Protein AF-0000000086030318 (afdb_homodimer)

Nearest PDB structures (foldseek):
  8sxg-assembly1_C  TM=4.110E-01  e=2.954E-05  Pseudomonas aeruginosa
  4zlh-assembly1_A  TM=4.974E-01  e=3.244E-04  Escherichia coli O157:H7
  8tau-assembly1_Y  TM=4.096E-01  e=3.108E-04  Homo sapiens
  7rqf-assembly1_A  TM=3.280E-01  e=6.114E-05  Pseudomonas aeruginosa PAO1
  2ho1-assembly1_A  TM=3.948E-01  e=5.234E-03  Pseudomonas aeruginosa PAO1

InterPro domains:
  IPR005254 Heme biosynthesis-associated TPR protein [TIGR00540] (4-389)
  IPR010817 HemY, N-terminal [PF07219] (26-135)
  IPR011990 Tetratricopeptide-like helical domain superfamily [G3DSA:1.25.40.10] (190-389)
  IPR011990 Tetratricopeptide-like helical domain superfamily [SSF48452] (277-371)

Organism: NCBI:txid211502

pLDDT: mean 84.25, std 11.75, range [37.5, 96.38]

Solvent-accessible surface area (backbone atoms only — not comparable to full-atom values): 40367 Å² total; per-residue (Å²): 108,70,62,56,52,51,51,47,52,52,46,48,53,50,46,54,51,48,51,53,41,66,72,48,66,29,42,31,33,43,32,47,80,89,45,76,47,79,39,48,37,50,56,47,51,53,48,49,52,50,49,47,52,52,50,51,51,49,50,48,51,53,46,53,63,61,58,43,56,65,52,52,56,48,48,51,49,48,50,49,28,49,49,23,52,51,28,39,50,50,13,50,42,26,43,63,54,42,37,29,67,57,9,30,53,27,12,49,54,20,62,72,38,86,58,28,67,78,52,36,57,45,25,43,51,48,26,24,52,21,24,50,64,55,63,35,59,68,60,19,50,51,36,42,53,49,44,66,73,71,43,56,79,86,66,40,40,38,50,24,51,50,49,17,52,52,23,52,78,70,66,36,58,67,60,17,49,53,23,47,52,56,28,38,74,75,50,72,84,35,54,57,57,42,52,50,51,30,50,51,22,58,72,71,63,38,32,69,54,32,44,51,34,43,53,52,32,41,75,69,44,55,46,53,69,68,56,43,48,52,53,41,50,52,25,49,51,47,42,42,67,65,34,80,31,65,67,48,34,52,55,42,53,69,72,49,56,67,71,48,41,62,50,84,39,40,41,60,51,36,48,40,25,46,75,65,65,36,30,69,58,23,46,53,51,43,64,70,41,37,86,79,57,63,52,71,71,43,48,64,51,42,49,62,26,43,73,75,46,55,71,70,56,32,52,50,51,52,51,52,54,52,54,53,35,72,81,42,73,84,38,33,66,59,28,34,45,50,12,50,48,25,46,76,68,64,35,56,69,59,15,47,54,27,21,51,53,11,37,71,72,50,74,41,64,67,38,36,50,52,42,18,51,50,26,49,74,71,69,35,54,68,62,16,50,50,33,48,45,50,46,51,44,57,46,64,74,95,110,69,63,56,53,51,51,46,52,52,48,49,54,50,45,54,51,49,52,53,39,66,73,48,68,29,42,33,34,41,33,48,78,90,46,75,46,77,39,48,36,50,56,47,51,52,49,50,51,51,47,46,53,52,50,52,51,50,49,48,51,54,45,51,64,62,57,43,57,64,50,52,57,48,48,52,49,49,51,50,27,51,50,23,52,50,29,40,50,50,13,51,42,27,43,63,54,42,37,29,68,58,10,29,53,26,13,49,53,20,63,71,38,87,59,29,66,77,52,37,59,45,25,44,52,49,25,25,52,21,23,51,64,56,63,36,60,68,59,18,48,52,36,42,52,49,44,66,74,70,43,56,78,86,68,40,40,37,49,24,49,50,50,18,52,52,22,51,76,69,67,36,58,67,60,16,48,52,23,47,52,56,30,38,72,75,51,72,85,35,54,57,56,39,52,51,51,29,50,51,22,59,75,70,62,37,33,70,54,30,45,52,34,43,51,53,32,42,76,70,45,53,45,54,69,69,58,42,50,53,53,43,51,54,24,51,52,48,42,41,66,65,34,82,33,66,67,48,35,51,54,43,54,68,72,49,56,67,72,47,42,60,50,84,38,40,41,61,49,38,48,41,26,46,75,65,64,35,28,69,58,22,45,52,51,43,65,72,39,36,85,79,57,63,51,71,69,44,47,63,52,41,48,61,27,43,72,73,46,54,71,70,56,34,51,49,52,50,53,52,54,51,54,52,36,72,80,43,74,84,38,34,67,60,28,34,44,50,11,50,49,26,46,76,68,64,35,57,70,60,14,48,52,25,20,52,51,12,36,71,71,50,73,40,63,66,38,35,51,52,40,19,51,51,26,49,75,71,70,35,55,69,62,15,49,50,33,48,46,49,46,50,43,58,44,63,75,96

Radius of gyration: 45.63 Å; Cα contacts (8 Å, |Δi|>4): 942; chains: 2; bounding box: 47×148×88 Å

Foldseek 3Di:
DVVVVVVVVVVVVVVVLVVVLVPDFDWDWDDDPPDTDIGTPNVVSVVVVVVVVVVVVVVCVVVCVVVPVVVVVVVVLVVLLVLLVVLLVQLVVCVVVVVLVSNLVSLVSNCVRPSPPPSVLSSLLSNLVSCVSVVNVVSNVVSLVVCVPPPDLLSNLSSLLSQLVSCVVVVNLVSNVVSLVSNCVNPVLDLSSLVSQLSSCVSVLPLVSNLVSLVSNVVSVNDDPVVSVVSNLVSLLSQCQPQQEDVSNVVSVVVDDPVSCLPPCLLSSLVSCVVNLVLVVSLVSCLVRCLPNVDLSSLVSNLSSLLPDDPVSLVVSLVSLVVSCVVPVLDLSSLQSSLSSCVSVVVLVSNLVSLVSSCVNPNDLSSLQSNLVSCVVVPNNVSSVVSVVVSVVVVVVD/DVVVVVVVVVVVVVVVLVVVLVPDFDWDWDDDPPDTDIGTPNVVSVVVVVVVVVVVVVVCVVVCVVVPVVVVVVVVLVVLLVLLVVLLVQLVVCVVVVVLVSNLVSLVSNCVRPSPPPSVLSSLLSNLVSCVSVVNVVSNVVSLVVCVPPPDLLSNLSSLLSQLVSCVVVVNLVSNVVSLVSNCVNPVLDLSSLVSQLSSCVSVLPLVSNLVSLVSNVVSVNDDPVVSVVSNLVSLLSQCQPQQEPVSNVVSVVVDDPVSCLPPCLLSSLVSCVVNLVLVVSLVSCLVRCLPNVDLSSLVSNLSSLLPDDPVSLVVSLVSLVVSCVVPVLDLSSLQSSLSSCVSVVVLVSNLVSLVSSCVNPNDLSSLQSNLVSCVVVPNNVSSVVSVVVSVVVVVVD

Structure (mmCIF, N/CA/C/O backbone):
data_AF-0000000086030318-model_v1
#
loop_
_entity.id
_entity.type
_entity.pdbx_description
1 polymer 'Heme biosynthesis HemY N-terminal domain-containing protein'
#
loop_
_atom_site.group_PDB
_atom_site.id
_atom_site.type_symbol
_atom_site.label_atom_id
_atom_site.label_alt_id
_atom_site.label_comp_id
_atom_site.label_asym_id
_atom_site.label_entity_id
_atom_site.label_seq_id
_atom_site.pdbx_PDB_ins_code
_atom_site.Cartn_x
_atom_site.Cartn_y
_atom_site.Cartn_z
_atom_site.occupancy
_atom_site.B_iso_or_equiv
_atom_site.auth_seq_id
_atom_site.auth_comp_id
_atom_site.auth_asym_id
_atom_site.auth_atom_id
_atom_site.pdbx_PDB_model_num
ATOM 1 N N . MET A 1 1 ? -18.047 58.781 22.828 1 51.28 1 MET A N 1
ATOM 2 C CA . MET A 1 1 ? -18.578 59.188 24.125 1 51.28 1 MET A CA 1
ATOM 3 C C . MET A 1 1 ? -17.469 59.75 25.016 1 51.28 1 MET A C 1
ATOM 5 O O . MET A 1 1 ? -17.719 60.594 25.875 1 51.28 1 MET A O 1
ATOM 9 N N . GLN A 1 2 ? -16.359 59.219 24.734 1 59.03 2 GLN A N 1
ATOM 10 C CA . GLN A 1 2 ? -15.219 59.656 25.531 1 59.03 2 GLN A CA 1
ATOM 11 C C . GLN A 1 2 ? -14.844 61.125 25.188 1 59.03 2 GLN A C 1
ATOM 13 O O . GLN A 1 2 ? -14.477 61.875 26.078 1 59.03 2 GLN A O 1
ATOM 18 N N . GLY A 1 3 ? -15.133 61.312 24 1 60.12 3 GLY A N 1
ATOM 19 C CA . GLY A 1 3 ? -14.859 62.688 23.547 1 60.12 3 GLY A CA 1
ATOM 20 C C . GLY A 1 3 ? -15.797 63.719 24.156 1 60.12 3 GLY A C 1
ATOM 21 O O . GLY A 1 3 ? -15.375 64.812 24.5 1 60.12 3 GLY A O 1
ATOM 22 N N . LEU A 1 4 ? -16.984 63.281 24.281 1 62.34 4 LEU A N 1
ATOM 23 C CA . LEU A 1 4 ? -18 64.188 24.797 1 62.34 4 LEU A CA 1
ATOM 24 C C . LEU A 1 4 ? -17.734 64.5 26.266 1 62.34 4 LEU A C 1
ATOM 26 O O . LEU A 1 4 ? -17.922 65.625 26.688 1 62.34 4 LEU A O 1
ATOM 30 N N . ILE A 1 5 ? -17.281 63.562 26.969 1 61.28 5 ILE A N 1
ATOM 31 C CA . ILE A 1 5 ? -17 63.781 28.375 1 61.28 5 ILE A CA 1
ATOM 32 C C . ILE A 1 5 ? -15.852 64.75 28.531 1 61.28 5 ILE A C 1
ATOM 34 O O . ILE A 1 5 ? -15.883 65.625 29.406 1 61.28 5 ILE A O 1
ATOM 38 N N . TRP A 1 6 ? -14.961 64.75 27.469 1 62.19 6 TRP A N 1
ATOM 39 C CA . TRP A 1 6 ? -13.859 65.688 27.438 1 62.19 6 TRP A CA 1
ATOM 40 C C . TRP A 1 6 ? -14.375 67.125 27.234 1 62.19 6 TRP A C 1
ATOM 42 O O . TRP A 1 6 ? -13.875 68.062 27.844 1 62.19 6 TRP A O 1
ATOM 52 N N . ILE A 1 7 ? -15.289 67.188 26.484 1 62.62 7 ILE A N 1
ATOM 53 C CA . ILE A 1 7 ? -15.867 68.438 26.156 1 62.62 7 ILE A CA 1
ATOM 54 C C . ILE A 1 7 ? -16.641 69 27.359 1 62.62 7 ILE A C 1
ATOM 56 O O . ILE A 1 7 ? -16.562 70.188 27.688 1 62.62 7 ILE A O 1
ATOM 60 N N . ILE A 1 8 ? -17.234 68.125 28.094 1 63.5 8 ILE A N 1
ATOM 61 C CA . ILE A 1 8 ? -18.047 68.562 29.234 1 63.5 8 ILE A CA 1
ATOM 62 C C . ILE A 1 8 ? -17.141 69 30.375 1 63.5 8 ILE A C 1
ATOM 64 O O . ILE A 1 8 ? -17.406 70 31.031 1 63.5 8 ILE A O 1
ATOM 68 N N . VAL A 1 9 ? -16.125 68.25 30.562 1 67.31 9 VAL A N 1
ATOM 69 C CA . VAL A 1 9 ? -15.211 68.625 31.641 1 67.31 9 VAL A CA 1
ATOM 70 C C . VAL A 1 9 ? -14.5 69.875 31.297 1 67.31 9 VAL A C 1
ATOM 72 O O . VAL A 1 9 ? -14.328 70.75 32.156 1 67.31 9 VAL A O 1
ATOM 75 N N . LEU A 1 10 ? -14.203 70 30 1 65.56 10 LEU A N 1
ATOM 76 C CA . LEU A 1 10 ? -13.594 71.25 29.547 1 65.56 10 LEU A CA 1
ATOM 77 C C . LEU A 1 10 ? -14.555 72.438 29.688 1 65.56 10 LEU A C 1
ATOM 79 O O . LEU A 1 10 ? -14.164 73.5 30.141 1 65.56 10 LEU A O 1
ATOM 83 N N . PHE A 1 11 ? -15.766 72.125 29.391 1 65.62 11 PHE A N 1
ATOM 84 C CA . PHE A 1 11 ? -16.766 73.188 29.5 1 65.62 11 PHE A CA 1
ATOM 85 C C . PHE A 1 11 ? -17.125 73.5 30.953 1 65.62 11 PHE A C 1
ATOM 87 O O . PHE A 1 11 ? -17.328 74.625 31.344 1 65.62 11 PHE A O 1
ATOM 94 N N . GLY A 1 12 ? -17.188 72.5 31.75 1 65.62 12 GLY A N 1
ATOM 95 C CA . GLY A 1 12 ? -17.469 72.688 33.156 1 65.62 12 GLY A CA 1
ATOM 96 C C . GLY A 1 12 ? -16.391 73.438 33.875 1 65.62 12 GLY A C 1
ATOM 97 O O . GLY A 1 12 ? -16.688 74.375 34.656 1 65.62 12 GLY A O 1
ATOM 98 N N . THR A 1 13 ? -15.227 73.125 33.562 1 66.12 13 THR A N 1
ATOM 99 C CA . THR A 1 13 ? -14.117 73.812 34.188 1 66.12 13 THR A CA 1
ATOM 100 C C . THR A 1 13 ? -14.07 75.25 33.688 1 66.12 13 THR A C 1
ATOM 102 O O . THR A 1 13 ? -13.805 76.188 34.438 1 66.12 13 THR A O 1
ATOM 105 N N . ALA A 1 14 ? -14.375 75.375 32.375 1 64.56 14 ALA A N 1
ATOM 106 C CA . ALA A 1 14 ? -14.445 76.75 31.812 1 64.56 14 ALA A CA 1
ATOM 107 C C . ALA A 1 14 ? -15.555 77.562 32.469 1 64.56 14 ALA A C 1
ATOM 109 O O . ALA A 1 14 ? -15.383 78.75 32.719 1 64.56 14 ALA A O 1
ATOM 110 N N . MET A 1 15 ? -16.625 76.875 32.75 1 65.62 15 MET A N 1
ATOM 111 C CA . MET A 1 15 ? -17.766 77.562 33.375 1 65.62 15 MET A CA 1
ATOM 112 C C . MET A 1 15 ? -17.438 77.938 34.844 1 65.62 15 MET A C 1
ATOM 114 O O . MET A 1 15 ? -17.781 79 35.281 1 65.62 15 MET A O 1
ATOM 118 N N . VAL A 1 16 ? -16.844 77.125 35.5 1 66.25 16 VAL A N 1
ATOM 119 C CA . VAL A 1 16 ? -16.516 77.438 36.906 1 66.25 16 VAL A CA 1
ATOM 120 C C . VAL A 1 16 ? -15.508 78.562 36.969 1 66.25 16 VAL A C 1
ATOM 122 O O . VAL A 1 16 ? -15.641 79.5 37.781 1 66.25 16 VAL A O 1
ATOM 125 N N . VAL A 1 17 ? -14.695 78.625 36 1 65.69 17 VAL A N 1
ATOM 126 C CA . VAL A 1 17 ? -13.703 79.688 35.938 1 65.69 17 VAL A CA 1
ATOM 127 C C . VAL A 1 17 ? -14.375 81 35.531 1 65.69 17 VAL A C 1
ATOM 129 O O . VAL A 1 17 ? -14.086 82.062 36.062 1 65.69 17 VAL A O 1
ATOM 132 N N . ALA A 1 18 ? -15.32 80.812 34.625 1 64.06 18 ALA A N 1
ATOM 133 C CA . ALA A 1 18 ? -16.047 82 34.156 1 64.06 18 ALA A CA 1
ATOM 134 C C . ALA A 1 18 ? -16.922 82.562 35.25 1 64.06 18 ALA A C 1
ATOM 136 O O . ALA A 1 18 ? -16.984 83.812 35.406 1 64.06 18 ALA A O 1
ATOM 137 N N . VAL A 1 19 ? -17.562 81.812 35.969 1 65.19 19 VAL A N 1
ATOM 138 C CA . VAL A 1 19 ? -18.453 82.25 37.031 1 65.19 19 VAL A CA 1
ATOM 139 C C . VAL A 1 19 ? -17.609 82.812 38.188 1 65.19 19 VAL A C 1
ATOM 141 O O . VAL A 1 19 ? -17.953 83.875 38.75 1 65.19 19 VAL A O 1
ATOM 144 N N . ALA A 1 20 ? -16.594 82.25 38.469 1 64.38 20 ALA A N 1
ATOM 145 C CA . ALA A 1 20 ? -15.719 82.75 39.531 1 64.38 20 ALA A CA 1
ATOM 146 C C . ALA A 1 20 ? -15.047 84.062 39.094 1 64.38 20 ALA A C 1
ATOM 148 O O . ALA A 1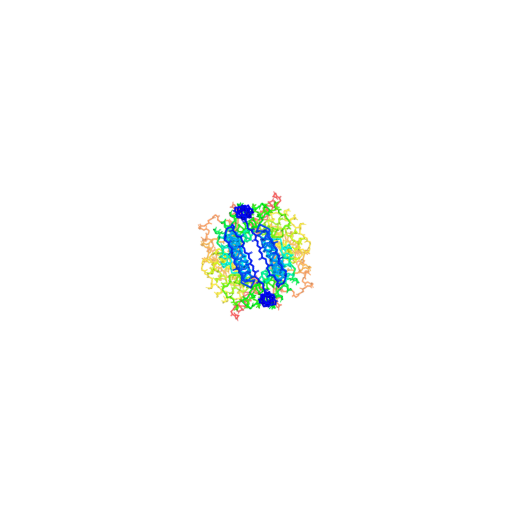 20 ? -14.859 84.938 39.938 1 64.38 20 ALA A O 1
ATOM 149 N N . ALA A 1 21 ? -14.875 84.188 37.812 1 63.41 21 ALA A N 1
ATOM 150 C CA . ALA A 1 21 ? -14.297 85.438 37.25 1 63.41 21 ALA A CA 1
ATOM 151 C C . ALA A 1 21 ? -15.305 86.562 37.25 1 63.41 21 ALA A C 1
ATOM 153 O O . ALA A 1 21 ? -14.945 87.75 37.406 1 63.41 21 ALA A O 1
ATOM 154 N N . HIS A 1 22 ? -16.547 86.188 37.031 1 63.72 22 HIS A N 1
ATOM 155 C CA . HIS A 1 22 ? -17.578 87.188 37 1 63.72 22 HIS A CA 1
ATOM 156 C C . HIS A 1 22 ? -18.016 87.562 38.406 1 63.72 22 HIS A C 1
ATOM 158 O O . HIS A 1 22 ? -18.375 8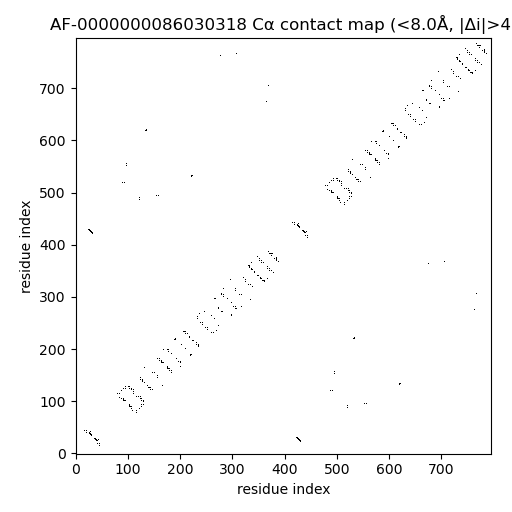8.75 38.625 1 63.72 22 HIS A O 1
ATOM 164 N N . SER A 1 23 ? -18.047 86.75 39.312 1 62.22 23 SER A N 1
ATOM 165 C CA . SER A 1 23 ? -18.609 87.062 40.625 1 62.22 23 SER A CA 1
ATOM 166 C C . SER A 1 23 ? -17.578 87.75 41.531 1 62.22 23 SER A C 1
ATOM 168 O O . SER A 1 23 ? -17.938 88.375 42.5 1 62.22 23 SER A O 1
ATOM 170 N N . TYR A 1 24 ? -16.422 87.562 41.312 1 63.38 24 TYR A N 1
ATOM 171 C CA . TYR A 1 24 ? -15.422 88.125 42.188 1 63.38 24 TYR A CA 1
ATOM 172 C C . TYR A 1 24 ? -14.523 89.125 41.438 1 63.38 24 TYR A C 1
ATOM 174 O O . TYR A 1 24 ? -13.828 88.688 40.5 1 63.38 24 TYR A O 1
ATOM 182 N N . SER A 1 25 ? -14.906 90.438 41.5 1 67.31 25 SER A N 1
ATOM 183 C CA . SER A 1 25 ? -14.102 91.5 40.906 1 67.31 25 SER A CA 1
ATOM 184 C C . SER A 1 25 ? -12.906 91.812 41.781 1 67.31 25 SER A C 1
ATOM 186 O O . SER A 1 25 ? -13.023 91.875 43 1 67.31 25 SER A O 1
ATOM 188 N N . GLY A 1 26 ? -11.719 91.438 41.625 1 73.12 26 GLY A N 1
ATOM 189 C CA . GLY A 1 26 ? -10.531 91.75 42.406 1 73.12 26 GLY A CA 1
ATOM 190 C C . GLY A 1 26 ? -9.289 91.875 41.562 1 73.12 26 GLY A C 1
ATOM 191 O O . GLY A 1 26 ? -9.336 91.75 40.344 1 73.12 26 GLY A O 1
ATOM 192 N N . ASN A 1 27 ? -8.367 92.625 42.062 1 76.88 27 ASN A N 1
ATOM 193 C CA . ASN A 1 27 ? -7.094 92.875 41.406 1 76.88 27 ASN A CA 1
ATOM 194 C C . ASN A 1 27 ? -5.961 92.125 42.062 1 76.88 27 ASN A C 1
ATOM 196 O O . ASN A 1 27 ? -6.004 91.875 43.281 1 76.88 27 ASN A O 1
ATOM 200 N N . VAL A 1 28 ? -5.066 91.5 41.281 1 77.88 28 VAL A N 1
ATOM 201 C CA . VAL A 1 28 ? -3.877 90.812 41.781 1 77.88 28 VAL A CA 1
ATOM 202 C C . VAL A 1 28 ? -2.652 91.75 41.594 1 77.88 28 VAL A C 1
ATOM 204 O O . VAL A 1 28 ? -2.436 92.312 40.5 1 77.88 28 VAL A O 1
ATOM 207 N N . TYR A 1 29 ? -2.053 92.062 42.781 1 79.38 29 TYR A N 1
ATOM 208 C CA . TYR A 1 29 ? -0.841 92.875 42.75 1 79.38 29 TYR A CA 1
ATOM 209 C C . TYR A 1 29 ? 0.395 92.062 43 1 79.38 29 TYR A C 1
ATOM 211 O O . TYR A 1 29 ? 0.447 91.25 43.969 1 79.38 29 TYR A O 1
ATOM 219 N N . ILE A 1 30 ? 1.386 92 41.969 1 77.12 30 ILE A N 1
ATOM 220 C CA . ILE A 1 30 ? 2.654 91.312 42.125 1 77.12 30 ILE A CA 1
ATOM 221 C C . ILE A 1 30 ? 3.785 92.312 42.281 1 77.12 30 ILE A C 1
ATOM 223 O O . ILE A 1 30 ? 4.055 93.125 41.375 1 77.12 30 ILE A O 1
ATOM 227 N N . GLN A 1 31 ? 4.184 92.438 43.469 1 77 31 GLN A N 1
ATOM 228 C CA . GLN A 1 31 ? 5.273 93.375 43.75 1 77 31 GLN A CA 1
ATOM 229 C C . GLN A 1 31 ? 6.625 92.688 43.688 1 77 31 GLN A C 1
ATOM 231 O O . GLN A 1 31 ? 6.895 91.75 44.469 1 77 31 GLN A O 1
ATOM 236 N N . VAL A 1 32 ? 7.43 92.875 42.562 1 73.5 32 VAL A N 1
ATOM 237 C CA . VAL A 1 32 ? 8.781 92.375 42.438 1 73.5 32 VAL A CA 1
ATOM 238 C C . VAL A 1 32 ? 9.797 93.5 42.594 1 73.5 32 VAL A C 1
ATOM 240 O O . VAL A 1 32 ? 9.906 94.375 41.719 1 73.5 32 VAL A O 1
ATOM 243 N N . GLU A 1 33 ? 10.484 93.5 43.625 1 74.81 33 GLU A N 1
ATOM 244 C CA . GLU A 1 33 ? 11.469 94.562 43.938 1 74.81 33 GLU A CA 1
ATOM 245 C C . GLU A 1 33 ? 10.867 95.938 43.844 1 74.81 33 GLU A C 1
ATOM 247 O O . GLU A 1 33 ? 9.938 96.312 44.562 1 74.81 33 GLU A O 1
ATOM 252 N N . GLN A 1 34 ? 11.07 96.688 42.844 1 75.19 34 GLN A N 1
ATOM 253 C CA . GLN A 1 34 ? 10.586 98.062 42.719 1 75.19 34 GLN A CA 1
ATOM 254 C C . GLN A 1 34 ? 9.484 98.125 41.656 1 75.19 34 GLN A C 1
ATOM 256 O O . GLN A 1 34 ? 8.906 99.25 41.469 1 75.19 34 GLN A O 1
ATOM 261 N N . MET A 1 35 ? 9.102 97.062 41.156 1 73.94 35 MET A N 1
ATOM 262 C CA . MET A 1 35 ? 8.094 97.125 40.094 1 73.94 35 MET A CA 1
ATOM 263 C C . MET A 1 35 ? 6.801 96.438 40.531 1 73.94 35 MET A C 1
ATOM 265 O O . MET A 1 35 ? 6.832 95.375 41.094 1 73.94 35 MET A O 1
ATOM 269 N N . LEU A 1 36 ? 5.68 97.25 40.656 1 76.88 36 LEU A N 1
ATOM 270 C CA . LEU A 1 36 ? 4.355 96.812 41 1 76.88 36 LEU A CA 1
ATOM 271 C C . LEU A 1 36 ? 3.537 96.5 39.75 1 76.88 36 LEU A C 1
ATOM 273 O O . LEU A 1 36 ? 3.316 97.375 38.906 1 76.88 36 LEU A O 1
ATOM 277 N N . ILE A 1 37 ? 3.307 95.188 39.469 1 76.5 37 ILE A N 1
ATOM 278 C CA . ILE A 1 37 ? 2.48 94.812 38.344 1 76.5 37 ILE A CA 1
ATOM 279 C C . ILE A 1 37 ? 1.05 94.562 38.812 1 76.5 37 ILE A C 1
ATOM 281 O O . ILE A 1 37 ? 0.815 93.688 39.688 1 76.5 37 ILE A O 1
ATOM 285 N N . ARG A 1 38 ? 0.129 95.438 38.375 1 77.31 38 ARG A N 1
ATOM 286 C CA . ARG A 1 38 ? -1.287 95.312 38.719 1 77.31 38 ARG A CA 1
ATOM 287 C C . ARG A 1 38 ? -2.047 94.562 37.625 1 77.31 38 ARG A C 1
ATOM 289 O O . ARG A 1 38 ? -1.903 94.875 36.438 1 77.31 38 ARG A O 1
ATOM 296 N N . MET A 1 39 ? -2.59 93.375 37.938 1 78.31 39 MET A N 1
ATOM 297 C CA . MET A 1 39 ? -3.393 92.688 36.938 1 78.31 39 MET A CA 1
ATOM 298 C C . MET A 1 39 ? -4.781 92.375 37.5 1 78.31 39 MET A C 1
ATOM 300 O O . MET A 1 39 ? -4.949 92.188 38.688 1 78.31 39 MET A O 1
ATOM 304 N N . ASN A 1 40 ? -5.832 92.5 36.594 1 77.88 40 ASN A N 1
ATOM 305 C CA . ASN A 1 40 ? -7.195 92.125 36.938 1 77.88 40 ASN A CA 1
ATOM 306 C C . ASN A 1 40 ? -7.297 90.625 37.281 1 77.88 40 ASN A C 1
ATOM 308 O O . ASN A 1 40 ? -6.574 89.812 36.688 1 77.88 40 ASN A O 1
ATOM 312 N N . LEU A 1 41 ? -7.957 90.375 38.375 1 75.12 41 LEU A N 1
ATOM 313 C CA . LEU A 1 41 ? -8.117 89 38.844 1 75.12 41 LEU A CA 1
ATOM 314 C C . LEU A 1 41 ? -8.57 88.062 37.719 1 75.12 41 LEU A C 1
ATOM 316 O O . LEU A 1 41 ? -8.117 86.938 37.594 1 75.12 41 LEU A O 1
ATOM 320 N N . HIS A 1 42 ? -9.336 88.625 36.812 1 74.19 42 HIS A N 1
ATOM 321 C CA . HIS A 1 42 ? -9.82 87.812 35.688 1 74.19 42 HIS A CA 1
ATOM 322 C C . HIS A 1 42 ? -8.688 87.5 34.719 1 74.19 42 HIS A C 1
ATOM 324 O O . HIS A 1 42 ? -8.586 86.375 34.25 1 74.19 42 HIS A O 1
ATOM 330 N N . LEU A 1 43 ? -7.875 88.5 34.531 1 73.75 43 LEU A N 1
ATOM 331 C CA . LEU A 1 43 ? -6.754 88.25 33.625 1 73.75 43 LEU A CA 1
ATOM 332 C C . LEU A 1 43 ? -5.727 87.312 34.219 1 73.75 43 LEU A C 1
ATOM 334 O O . LEU A 1 43 ? -5.164 86.5 33.531 1 73.75 43 LEU A O 1
ATOM 338 N N . PHE A 1 44 ? -5.562 87.375 35.438 1 74.5 44 PHE A N 1
ATOM 339 C CA . PHE A 1 44 ? -4.629 86.5 36.125 1 74.5 44 PHE A CA 1
ATOM 340 C C . PHE A 1 44 ? -5.129 85.062 36.125 1 74.5 44 PHE A C 1
ATOM 342 O O . PHE A 1 44 ? -4.363 84.125 35.875 1 74.5 44 PHE A O 1
ATOM 349 N N . ALA A 1 45 ? -6.371 85 36.406 1 72.69 45 ALA A N 1
ATOM 350 C CA . ALA A 1 45 ? -6.961 83.625 36.438 1 72.69 45 ALA A CA 1
ATOM 351 C C . ALA A 1 45 ? -6.883 83 35.062 1 72.69 45 ALA A C 1
ATOM 353 O O . ALA A 1 45 ? -6.535 81.812 34.938 1 72.69 45 ALA A O 1
ATOM 354 N N . VAL A 1 46 ? -7.195 83.688 34.031 1 73.19 46 VAL A N 1
ATOM 355 C CA . VAL A 1 46 ? -7.133 83.188 32.688 1 73.19 46 VAL A CA 1
ATOM 356 C C . VAL A 1 46 ? -5.688 82.875 32.312 1 73.19 46 VAL A C 1
ATOM 358 O O . VAL A 1 46 ? -5.402 81.812 31.703 1 73.19 46 VAL A O 1
ATOM 361 N N . GLY A 1 47 ? -4.84 83.812 32.719 1 72.19 47 GLY A N 1
ATOM 362 C CA . GLY A 1 47 ? -3.424 83.562 32.5 1 72.19 47 GLY A CA 1
ATOM 363 C C . GLY A 1 47 ? -2.898 82.312 33.219 1 72.19 47 GLY A C 1
ATOM 364 O O . GLY A 1 47 ? -2.115 81.562 32.656 1 72.19 47 GLY A O 1
ATOM 365 N N . LEU A 1 48 ? -3.375 82.125 34.375 1 71.5 48 LEU A N 1
ATOM 366 C CA . LEU A 1 48 ? -2.975 81 35.156 1 71.5 48 LEU A CA 1
ATOM 367 C C . LEU A 1 48 ? -3.467 79.688 34.531 1 71.5 48 LEU A C 1
ATOM 369 O O . LEU A 1 48 ? -2.717 78.688 34.406 1 71.5 48 LEU A O 1
ATOM 373 N N . VAL A 1 49 ? -4.656 79.688 34.094 1 71.56 49 VAL A N 1
ATOM 374 C CA . VAL A 1 49 ? -5.234 78.562 33.438 1 71.56 49 VAL A CA 1
ATOM 375 C C . VAL A 1 49 ? -4.488 78.25 32.156 1 71.56 49 VAL A C 1
ATOM 377 O O . VAL A 1 49 ? -4.133 77.125 31.875 1 71.56 49 VAL A O 1
ATOM 380 N N . LEU A 1 50 ? -4.199 79.312 31.359 1 73.06 50 LEU A N 1
ATOM 381 C CA . LEU A 1 50 ? -3.475 79.125 30.109 1 73.06 50 LEU A CA 1
ATOM 382 C C . LEU A 1 50 ? -2.053 78.625 30.359 1 73.06 50 LEU A C 1
ATOM 384 O O . LEU A 1 50 ? -1.534 77.812 29.609 1 73.06 50 LEU A O 1
ATOM 388 N N . GLY A 1 51 ? -1.525 79.188 31.391 1 71.81 51 GLY A N 1
ATOM 389 C CA . GLY A 1 51 ? -0.191 78.75 31.766 1 71.81 51 GLY A CA 1
ATOM 390 C C . GLY A 1 51 ? -0.139 77.25 32.188 1 71.81 51 GLY A C 1
ATOM 391 O O . GLY A 1 51 ? 0.764 76.5 31.781 1 71.81 51 GLY A O 1
ATOM 392 N N . VAL A 1 52 ? -1.104 76.812 32.844 1 70.31 52 VAL A N 1
ATOM 393 C CA . VAL A 1 52 ? -1.191 75.438 33.281 1 70.31 52 VAL A CA 1
ATOM 394 C C . VAL A 1 52 ? -1.432 74.5 32.094 1 70.31 52 VAL A C 1
ATOM 396 O O . VAL A 1 52 ? -0.82 73.438 31.984 1 70.31 52 VAL A O 1
ATOM 399 N N . CYS A 1 53 ? -2.289 74.938 31.266 1 72.31 53 CYS A N 1
ATOM 400 C CA . CYS A 1 53 ? -2.549 74.125 30.062 1 72.31 53 CYS A CA 1
ATOM 401 C C . CYS A 1 53 ? -1.293 74.062 29.203 1 72.31 53 CYS A C 1
ATOM 403 O O . CYS A 1 53 ? -0.966 72.938 28.703 1 72.31 53 CYS A O 1
ATOM 405 N N . ALA A 1 54 ? -0.604 75.188 29.094 1 73.81 54 ALA A N 1
ATOM 406 C CA . ALA A 1 54 ? 0.625 75.188 28.312 1 73.81 54 ALA A CA 1
ATOM 407 C C . ALA A 1 54 ? 1.684 74.312 28.922 1 73.81 54 ALA A C 1
ATOM 409 O O . ALA A 1 54 ? 2.373 73.562 28.203 1 73.81 54 ALA A O 1
ATOM 410 N N . LEU A 1 55 ? 1.779 74.25 30.156 1 70.81 55 LEU A N 1
ATOM 411 C CA . LEU A 1 55 ? 2.73 73.375 30.859 1 70.81 55 LEU A CA 1
ATOM 412 C C . LEU A 1 55 ? 2.354 71.938 30.688 1 70.81 55 LEU A C 1
ATOM 414 O O . LEU A 1 55 ? 3.225 71.062 30.5 1 70.81 55 LEU A O 1
ATOM 418 N N . TYR A 1 56 ? 1.163 71.625 30.812 1 69.5 56 TYR A N 1
ATOM 419 C CA . TYR A 1 56 ? 0.651 70.312 30.609 1 69.5 56 TYR A CA 1
ATOM 420 C C . TYR A 1 56 ? 1.027 69.75 29.234 1 69.5 56 TYR A C 1
ATOM 422 O O . TYR A 1 56 ? 1.54 68.625 29.109 1 69.5 56 TYR A O 1
ATOM 430 N N . PHE A 1 57 ? 0.789 70.562 28.219 1 72.81 57 PHE A N 1
ATOM 431 C CA . PHE A 1 57 ? 1.073 70.125 26.859 1 72.81 57 PHE A CA 1
ATOM 432 C C . PHE A 1 57 ? 2.576 70 26.625 1 72.81 57 PHE A C 1
ATOM 434 O O . PHE A 1 57 ? 3.033 69.125 25.906 1 72.81 57 PHE A O 1
ATOM 441 N N . LEU A 1 58 ? 3.23 70.812 27.266 1 71.44 58 LEU A N 1
ATOM 442 C CA . LEU A 1 58 ? 4.684 70.75 27.141 1 71.44 58 LEU A CA 1
ATOM 443 C C . LEU A 1 58 ? 5.238 69.5 27.766 1 71.44 58 LEU A C 1
ATOM 445 O O . LEU A 1 58 ? 6.105 68.812 27.172 1 71.44 58 LEU A O 1
ATOM 449 N N . VAL A 1 59 ? 4.719 69.062 28.812 1 66.75 59 VAL A N 1
ATOM 450 C CA . VAL A 1 59 ? 5.156 67.812 29.484 1 66.75 59 VAL A CA 1
ATOM 451 C C . VAL A 1 59 ? 4.734 66.625 28.688 1 66.75 59 VAL A C 1
ATOM 453 O O . VAL A 1 59 ? 5.512 65.688 28.516 1 66.75 59 VAL A O 1
ATOM 456 N N . LYS A 1 60 ? 3.594 66.625 28.203 1 68.81 60 LYS A N 1
ATOM 457 C CA . LYS A 1 60 ? 3.084 65.562 27.375 1 68.81 60 LYS A CA 1
ATOM 458 C C . LYS A 1 60 ? 3.924 65.375 26.109 1 68.81 60 LYS A C 1
ATOM 460 O O . LYS A 1 60 ? 4.223 64.25 25.719 1 68.81 60 LYS A O 1
ATOM 465 N N . LEU A 1 61 ? 4.191 66.5 25.562 1 67.94 61 LEU A N 1
ATOM 466 C CA . LEU A 1 61 ? 5.02 66.438 24.359 1 67.94 61 LEU A CA 1
ATOM 467 C C . LEU A 1 61 ? 6.418 65.938 24.656 1 67.94 61 LEU A C 1
ATOM 469 O O . LEU A 1 61 ? 6.977 65.125 23.891 1 67.94 61 LEU A O 1
ATOM 473 N N . LEU A 1 62 ? 6.855 66.312 25.719 1 63.25 62 LEU A N 1
ATOM 474 C CA . LEU A 1 62 ? 8.195 65.875 26.109 1 63.25 62 LEU A CA 1
ATOM 475 C C . LEU A 1 62 ? 8.203 64.375 26.469 1 63.25 62 LEU A C 1
ATOM 477 O O . LEU A 1 62 ? 9.117 63.656 26.062 1 63.25 62 LEU A O 1
ATOM 481 N N . PHE A 1 63 ? 7.168 63.938 27.094 1 62.09 63 PHE A N 1
ATOM 482 C CA . PHE A 1 63 ? 7.09 62.531 27.484 1 62.09 63 PHE A CA 1
ATOM 483 C C . PHE A 1 63 ? 6.68 61.688 26.297 1 62.09 63 PHE A C 1
ATOM 485 O O . PHE A 1 63 ? 7.094 60.531 26.188 1 62.09 63 PHE A O 1
ATOM 492 N N . GLY A 1 64 ? 5.773 62.188 25.594 1 59.41 64 GLY A N 1
ATOM 493 C CA . GLY A 1 64 ? 5.43 61.5 24.375 1 59.41 64 GLY A CA 1
ATOM 494 C C . GLY A 1 64 ? 6.617 61.25 23.469 1 59.41 64 GLY A C 1
ATOM 495 O O . GLY A 1 64 ? 6.742 60.188 22.844 1 59.41 64 GLY A O 1
ATOM 496 N N . MET A 1 65 ? 7.453 62.219 23.469 1 58.62 65 MET A N 1
ATOM 497 C CA . MET A 1 65 ? 8.648 62.125 22.625 1 58.62 65 MET A CA 1
ATOM 498 C C . MET A 1 65 ? 9.656 61.156 23.219 1 58.62 65 MET A C 1
ATOM 500 O O . MET A 1 65 ? 10.391 60.5 22.484 1 58.62 65 MET A O 1
ATOM 504 N N . LEU A 1 66 ? 9.688 60.969 24.344 1 54.47 66 LEU A N 1
ATOM 505 C CA . LEU A 1 66 ? 10.648 60.094 24.969 1 54.47 66 LEU A CA 1
ATOM 506 C C . LEU A 1 66 ? 10.07 58.688 25.109 1 54.47 66 LEU A C 1
ATOM 508 O O . LEU A 1 66 ? 10.812 57.688 25.062 1 54.47 66 LEU A O 1
ATOM 512 N N . ALA A 1 67 ? 8.938 58.469 25.422 1 52.25 67 ALA A N 1
ATOM 513 C CA . ALA A 1 67 ? 8.32 57.156 25.656 1 52.25 67 ALA A CA 1
ATOM 514 C C . ALA A 1 67 ? 8.008 56.438 24.344 1 52.25 67 ALA A C 1
ATOM 516 O O . ALA A 1 67 ? 7.805 55.25 24.328 1 52.25 67 ALA A O 1
ATOM 517 N N . THR A 1 68 ? 7.93 57.125 23.266 1 50.12 68 THR A N 1
ATOM 518 C CA . THR A 1 68 ? 7.477 56.531 22.016 1 50.12 68 THR A CA 1
ATOM 519 C C . THR A 1 68 ? 8.539 55.594 21.438 1 50.12 68 THR A C 1
ATOM 521 O O . THR A 1 68 ? 8.258 54.812 20.547 1 50.12 68 THR A O 1
ATOM 524 N N . PRO A 1 69 ? 9.773 55.844 21.797 1 51.19 69 PRO A N 1
ATOM 525 C CA . PRO A 1 69 ? 10.594 54.906 21.031 1 51.19 69 PRO A CA 1
ATOM 526 C C . PRO A 1 69 ? 10.328 53.438 21.375 1 51.19 69 PRO A C 1
ATOM 528 O O . PRO A 1 69 ? 10.492 52.562 20.547 1 51.19 69 PRO A O 1
ATOM 531 N N . GLY A 1 70 ? 10.234 53.188 22.562 1 51.62 70 GLY A N 1
ATOM 532 C CA . GLY A 1 70 ? 10.07 51.781 22.938 1 51.62 70 GLY A CA 1
ATOM 533 C C . GLY A 1 70 ? 8.844 51.125 22.328 1 51.62 70 GLY A C 1
ATOM 534 O O . GLY A 1 70 ? 8.828 49.938 22.062 1 51.62 70 GLY A O 1
ATOM 535 N N . LYS A 1 71 ? 7.824 51.875 22.172 1 54.06 71 LYS A N 1
ATOM 536 C CA . LYS A 1 71 ? 6.547 51.375 21.656 1 54.06 71 LYS A CA 1
ATOM 537 C C . LYS A 1 71 ? 6.625 51.094 20.156 1 54.06 71 LYS A C 1
ATOM 539 O O . LYS A 1 71 ? 6.008 50.156 19.672 1 54.06 71 LYS A O 1
ATOM 544 N N . ILE A 1 72 ? 7.438 51.906 19.469 1 51.69 72 ILE A N 1
ATOM 545 C CA . ILE A 1 72 ? 7.527 51.688 18.031 1 51.69 72 ILE A CA 1
ATOM 546 C C . ILE A 1 72 ? 8.266 50.375 17.766 1 51.69 72 ILE A C 1
ATOM 548 O O . ILE A 1 72 ? 7.891 49.625 16.859 1 51.69 72 ILE A O 1
ATOM 552 N N . GLY A 1 73 ? 9.336 50.188 18.516 1 54.72 73 GLY A N 1
ATOM 553 C CA . GLY A 1 73 ? 10.031 48.906 18.312 1 54.72 73 GLY A CA 1
ATOM 554 C C . GLY A 1 73 ? 9.172 47.688 18.625 1 54.72 73 GLY A C 1
ATOM 555 O O . GLY A 1 73 ? 9.242 46.688 17.922 1 54.72 73 GLY A O 1
ATOM 556 N N . ARG A 1 74 ? 8.484 47.906 19.625 1 61.19 74 ARG A N 1
ATOM 557 C CA . ARG A 1 74 ? 7.605 46.812 20.016 1 61.19 74 ARG A CA 1
ATOM 558 C C . ARG A 1 74 ? 6.441 46.656 19.047 1 61.19 74 ARG A C 1
ATOM 560 O O . ARG A 1 74 ? 5.988 45.531 18.781 1 61.19 74 ARG A O 1
ATOM 567 N N . PHE A 1 75 ? 6.039 47.812 18.422 1 62.03 75 PHE A N 1
ATOM 568 C CA . PHE A 1 75 ? 4.961 47.75 17.438 1 62.03 75 PHE A CA 1
ATOM 569 C C . PHE A 1 75 ? 5.402 46.969 16.188 1 62.03 75 PHE A C 1
ATOM 571 O O . PHE A 1 75 ? 4.645 46.156 15.656 1 62.03 75 PHE A O 1
ATOM 578 N N . GLY A 1 76 ? 6.684 47.188 15.828 1 68.44 76 GLY A N 1
ATOM 579 C CA . GLY A 1 76 ? 7.195 46.469 14.68 1 68.44 76 GLY A CA 1
ATOM 580 C C . GLY A 1 76 ? 7.336 44.969 14.945 1 68.44 76 GLY A C 1
ATOM 581 O O . GLY A 1 76 ? 6.98 44.156 14.102 1 68.44 76 GLY A O 1
ATOM 582 N N . SER A 1 77 ? 7.793 44.781 16.141 1 76.88 77 SER A N 1
ATOM 583 C CA . SER A 1 77 ? 8 43.375 16.484 1 76.88 77 SER A CA 1
ATOM 584 C C . SER A 1 77 ? 6.676 42.625 16.609 1 76.88 77 SER A C 1
ATOM 586 O O . SER A 1 77 ? 6.551 41.5 16.156 1 76.88 77 SER A O 1
ATOM 588 N N . THR A 1 78 ? 5.699 43.312 17.094 1 77.81 78 THR A N 1
ATOM 589 C CA . THR A 1 78 ? 4.395 42.688 17.266 1 77.81 78 THR A CA 1
ATOM 590 C C . THR A 1 78 ? 3.699 42.5 15.922 1 77.81 78 THR A C 1
ATOM 592 O O . THR A 1 78 ? 3.051 41.469 15.688 1 77.81 78 THR A O 1
ATOM 595 N N . ARG A 1 79 ? 3.871 43.5 15.086 1 81.5 79 ARG A N 1
ATOM 596 C CA . ARG A 1 79 ? 3.293 43.344 13.75 1 81.5 79 ARG A CA 1
ATOM 597 C C . ARG A 1 79 ? 3.959 42.219 12.969 1 81.5 79 ARG A C 1
ATOM 599 O O . ARG A 1 79 ? 3.283 41.469 12.289 1 81.5 79 ARG A O 1
ATOM 606 N N . LYS A 1 80 ? 5.211 42.219 13.125 1 84.75 80 LYS A N 1
ATOM 607 C CA . LYS A 1 80 ? 5.941 41.156 12.43 1 84.75 80 LYS A CA 1
ATOM 608 C C . LYS A 1 80 ? 5.586 39.781 12.984 1 84.75 80 LYS A C 1
ATOM 610 O O . LYS A 1 80 ? 5.473 38.812 12.234 1 84.75 80 LYS A O 1
ATOM 615 N N . TYR A 1 81 ? 5.406 39.719 14.227 1 83.94 81 TYR A N 1
ATOM 616 C CA . TYR A 1 81 ? 4.996 38.469 14.859 1 83.94 81 TYR A CA 1
ATOM 617 C C . TYR A 1 81 ? 3.613 38.062 14.375 1 83.94 81 TYR A C 1
ATOM 619 O O . TYR A 1 81 ? 3.396 36.875 14.047 1 83.94 81 TYR A O 1
ATOM 627 N N . ARG A 1 82 ? 2.76 39.031 14.266 1 84.12 82 ARG A N 1
ATOM 628 C CA . ARG A 1 82 ? 1.411 38.719 13.797 1 84.12 82 ARG A CA 1
ATOM 629 C C . ARG A 1 82 ? 1.427 38.25 12.352 1 84.12 82 ARG A C 1
ATOM 631 O O . ARG A 1 82 ? 0.671 37.344 11.977 1 84.12 82 ARG A O 1
ATOM 638 N N . LYS A 1 83 ? 2.236 38.844 11.656 1 87.69 83 LYS A N 1
ATOM 639 C CA . LYS A 1 83 ? 2.357 38.406 10.266 1 87.69 83 LYS A CA 1
ATOM 640 C C . LYS A 1 83 ? 2.9 37 10.156 1 87.69 83 LYS A C 1
ATOM 642 O O . LYS A 1 83 ? 2.469 36.219 9.305 1 87.69 83 LYS A O 1
ATOM 647 N N . ALA A 1 84 ? 3.783 36.719 11.031 1 88.25 84 ALA A N 1
ATOM 648 C CA . ALA A 1 84 ? 4.348 35.375 11.047 1 88.25 84 ALA A CA 1
ATOM 649 C C . ALA A 1 84 ? 3.293 34.344 11.445 1 88.25 84 ALA A C 1
ATOM 651 O O . ALA A 1 84 ? 3.24 33.25 10.875 1 88.25 84 ALA A O 1
ATOM 652 N N . VAL A 1 85 ? 2.512 34.719 12.359 1 86.88 85 VAL A N 1
ATOM 653 C CA . VAL A 1 85 ? 1.455 33.812 12.828 1 86.88 85 VAL A CA 1
ATOM 654 C C . VAL A 1 85 ? 0.429 33.594 11.719 1 86.88 85 VAL A C 1
ATOM 656 O O . VAL A 1 85 ? -0.031 32.469 11.492 1 86.88 85 VAL A O 1
ATOM 659 N N . GLU A 1 86 ? 0.115 34.625 11.055 1 89.62 86 GLU A N 1
ATOM 660 C CA . GLU A 1 86 ? -0.829 34.531 9.945 1 89.62 86 GLU A CA 1
ATOM 661 C C . GLU A 1 86 ? -0.272 33.688 8.812 1 89.62 86 GLU A C 1
ATOM 663 O O . GLU A 1 86 ? -0.986 32.844 8.258 1 89.62 86 GLU A O 1
ATOM 668 N N . ALA A 1 87 ? 0.941 33.938 8.531 1 92 87 ALA A N 1
ATOM 669 C CA . ALA A 1 87 ? 1.582 33.125 7.492 1 92 87 ALA A CA 1
ATOM 670 C C . ALA A 1 87 ? 1.618 31.656 7.887 1 92 87 ALA A C 1
ATOM 672 O O . ALA A 1 87 ? 1.442 30.766 7.039 1 92 87 ALA A O 1
ATOM 673 N N . LEU A 1 88 ? 1.898 31.391 9.094 1 92.31 88 LEU A N 1
ATOM 674 C CA . LEU A 1 88 ? 1.919 30.031 9.586 1 92.31 88 LEU A CA 1
ATOM 675 C C . LEU A 1 88 ? 0.542 29.375 9.461 1 92.31 88 LEU A C 1
ATOM 677 O O . LEU A 1 88 ? 0.427 28.219 9.07 1 92.31 88 LEU A O 1
ATOM 681 N N . ASN A 1 89 ? -0.457 30.125 9.82 1 91.88 89 ASN A N 1
ATOM 682 C CA . ASN A 1 89 ? -1.824 29.641 9.68 1 91.88 89 ASN A CA 1
ATOM 683 C C . ASN A 1 89 ? -2.15 29.312 8.219 1 91.88 89 ASN A C 1
ATOM 685 O O . ASN A 1 89 ? -2.727 28.266 7.926 1 91.88 89 ASN A O 1
ATOM 689 N N . HIS A 1 90 ? -1.723 30.188 7.398 1 92.12 90 HIS A N 1
ATOM 690 C CA . HIS A 1 90 ? -1.938 29.953 5.973 1 92.12 90 HIS A CA 1
ATOM 691 C C . HIS A 1 90 ? -1.178 28.719 5.5 1 92.12 90 HIS A C 1
ATOM 693 O O . HIS A 1 90 ? -1.682 27.953 4.676 1 92.12 90 HIS A O 1
ATOM 699 N N . ALA A 1 91 ? 0.006 28.562 5.992 1 94 91 ALA A N 1
ATOM 700 C CA . ALA A 1 91 ? 0.801 27.391 5.641 1 94 91 ALA A CA 1
ATOM 701 C C . ALA A 1 91 ? 0.107 26.109 6.086 1 94 91 ALA A C 1
ATOM 703 O O . ALA A 1 91 ? 0.035 25.141 5.324 1 94 91 ALA A O 1
ATOM 704 N N . GLY A 1 92 ? -0.422 26.109 7.258 1 93.19 92 GLY A N 1
ATOM 705 C CA . GLY A 1 92 ? -1.133 24.953 7.777 1 93.19 92 GLY A CA 1
ATOM 706 C C . GLY A 1 92 ? -2.385 24.609 6.992 1 93.19 92 GLY A C 1
ATOM 707 O O . GLY A 1 92 ? -2.598 23.453 6.617 1 93.19 92 GLY A O 1
ATOM 708 N N . VAL A 1 93 ? -3.143 25.641 6.758 1 90.62 93 VAL A N 1
ATOM 709 C CA . VAL A 1 93 ? -4.375 25.453 6.004 1 90.62 93 VAL A CA 1
ATOM 710 C C . VAL A 1 93 ? -4.047 24.891 4.617 1 90.62 93 VAL A C 1
ATOM 712 O O . VAL A 1 93 ? -4.656 23.922 4.176 1 90.62 93 VAL A O 1
ATOM 715 N N . ALA A 1 94 ? -3.1 25.484 3.967 1 92.06 94 ALA A N 1
ATOM 716 C CA . ALA A 1 94 ? -2.695 25.031 2.641 1 92.06 94 ALA A CA 1
ATOM 717 C C . ALA A 1 94 ? -2.209 23.578 2.682 1 92.06 94 ALA A C 1
ATOM 719 O O . ALA A 1 94 ? -2.512 22.797 1.784 1 92.06 94 ALA A O 1
ATOM 720 N N . TYR A 1 95 ? -1.498 23.234 3.682 1 92.31 95 TYR A N 1
ATOM 721 C CA . TYR A 1 95 ? -0.982 21.891 3.83 1 92.31 95 TYR A CA 1
ATOM 722 C C . TYR A 1 95 ? -2.119 20.875 3.895 1 92.31 95 TYR A C 1
ATOM 724 O O . TYR A 1 95 ? -2.111 19.875 3.17 1 92.31 95 TYR A O 1
ATOM 732 N N . PHE A 1 96 ? -3.08 21.156 4.684 1 90.06 96 PHE A N 1
ATOM 733 C CA . PHE A 1 96 ? -4.156 20.188 4.891 1 90.06 96 PHE A CA 1
ATOM 734 C C . PHE A 1 96 ? -5.121 20.188 3.711 1 90.06 96 PHE A C 1
ATOM 736 O O . PHE A 1 96 ? -5.879 19.234 3.518 1 90.06 96 PHE A O 1
ATOM 743 N N . GLU A 1 97 ? -5.07 21.281 2.945 1 87.56 97 GLU A N 1
ATOM 744 C CA . GLU A 1 97 ? -5.848 21.312 1.707 1 87.56 97 GLU A CA 1
ATOM 745 C C . GLU A 1 97 ? -5.145 20.547 0.596 1 87.56 97 GLU A C 1
ATOM 747 O O . GLU A 1 97 ? -5.723 20.312 -0.468 1 87.56 97 GLU A O 1
ATOM 752 N N . GLY A 1 98 ? -3.854 20.25 0.852 1 87.5 98 GLY A N 1
ATOM 753 C CA . GLY A 1 98 ? -3.092 19.5 -0.144 1 87.5 98 GLY A CA 1
ATOM 754 C C . GLY A 1 98 ? -2.328 20.406 -1.098 1 87.5 98 GLY A C 1
ATOM 755 O O . GLY A 1 98 ? -1.798 19.938 -2.107 1 87.5 98 GLY A O 1
ATOM 756 N N . ARG A 1 99 ? -2.402 21.641 -0.863 1 90.25 99 ARG A N 1
ATOM 757 C CA . ARG A 1 99 ? -1.635 22.594 -1.658 1 90.25 99 ARG A CA 1
ATOM 758 C C . ARG A 1 99 ? -0.224 22.766 -1.104 1 90.25 99 ARG A C 1
ATOM 760 O O . ARG A 1 99 ? 0.09 23.781 -0.482 1 90.25 99 ARG A O 1
ATOM 767 N N . TYR A 1 100 ? 0.578 21.844 -1.396 1 90.81 100 TYR A N 1
ATOM 768 C CA . TYR A 1 100 ? 1.877 21.734 -0.742 1 90.81 100 TYR A CA 1
ATOM 769 C C . TYR A 1 100 ? 2.822 22.828 -1.219 1 90.81 100 TYR A C 1
ATOM 771 O O . TYR A 1 100 ? 3.672 23.297 -0.458 1 90.81 100 TYR A O 1
ATOM 779 N N . ASP A 1 101 ? 2.621 23.297 -2.459 1 89.31 101 ASP A N 1
ATOM 780 C CA . ASP A 1 101 ? 3.453 24.391 -2.951 1 89.31 101 ASP A CA 1
ATOM 781 C C . ASP A 1 101 ? 3.184 25.672 -2.178 1 89.31 101 ASP A C 1
ATOM 783 O O . ASP A 1 101 ? 4.117 26.344 -1.73 1 89.31 101 ASP A O 1
ATOM 787 N N . LYS A 1 102 ? 1.941 25.891 -2.064 1 92.5 102 LYS A N 1
ATOM 788 C CA . LYS A 1 102 ? 1.563 27.078 -1.307 1 92.5 102 LYS A CA 1
ATOM 789 C C . LYS A 1 102 ? 1.979 26.953 0.156 1 92.5 102 LYS A C 1
ATOM 791 O O . LYS A 1 102 ? 2.428 27.938 0.765 1 92.5 102 LYS A O 1
ATOM 796 N N . ALA A 1 103 ? 1.761 25.797 0.723 1 94.69 103 ALA A N 1
ATOM 797 C CA . ALA A 1 103 ? 2.164 25.562 2.107 1 94.69 103 ALA A CA 1
ATOM 798 C C . ALA A 1 103 ? 3.656 25.812 2.295 1 94.69 103 ALA A C 1
ATOM 800 O O . ALA A 1 103 ? 4.062 26.469 3.262 1 94.69 103 ALA A O 1
ATOM 801 N N . ALA A 1 104 ? 4.457 25.359 1.346 1 92.69 104 ALA A N 1
ATOM 802 C CA . ALA A 1 104 ? 5.902 25.562 1.407 1 92.69 104 ALA A CA 1
ATOM 803 C C . ALA A 1 104 ? 6.262 27.047 1.299 1 92.69 104 ALA A C 1
ATOM 805 O O . ALA A 1 104 ? 7.133 27.531 2.021 1 92.69 104 ALA A O 1
ATOM 806 N N . HIS A 1 105 ? 5.574 27.734 0.444 1 93.44 105 HIS A N 1
ATOM 807 C CA . HIS A 1 105 ? 5.824 29.156 0.243 1 93.44 105 HIS A CA 1
ATOM 808 C C . HIS A 1 105 ? 5.5 29.953 1.5 1 93.44 105 HIS A C 1
ATOM 810 O O . HIS A 1 105 ? 6.297 30.781 1.933 1 93.44 105 HIS A O 1
ATOM 816 N N . GLU A 1 106 ? 4.387 29.641 2.045 1 94.5 106 GLU A N 1
ATOM 817 C CA . GLU A 1 106 ? 3.971 30.344 3.256 1 94.5 106 GLU A CA 1
ATOM 818 C C . GLU A 1 106 ? 4.871 29.984 4.434 1 94.5 106 GLU A C 1
ATOM 820 O O . GLU A 1 106 ? 5.172 30.844 5.27 1 94.5 106 GLU A O 1
ATOM 825 N N . ALA A 1 107 ? 5.242 28.75 4.527 1 94.25 107 ALA A N 1
ATOM 826 C CA . ALA A 1 107 ? 6.164 28.344 5.586 1 94.25 107 ALA A CA 1
ATOM 827 C C . ALA A 1 107 ? 7.5 29.078 5.457 1 94.25 107 ALA A C 1
ATOM 829 O O . ALA A 1 107 ? 8.102 29.469 6.461 1 94.25 107 ALA A O 1
ATOM 830 N N . ALA A 1 108 ? 7.953 29.266 4.227 1 92.12 108 ALA A N 1
ATOM 831 C CA . ALA A 1 108 ? 9.211 29.969 3.979 1 92.12 108 ALA A CA 1
ATOM 832 C C . ALA A 1 108 ? 9.125 31.406 4.457 1 92.12 108 ALA A C 1
ATOM 834 O O . ALA A 1 108 ? 10.109 31.969 4.961 1 92.12 108 ALA A O 1
ATOM 835 N N . LYS A 1 109 ? 7.965 32 4.309 1 92.5 109 LYS A N 1
ATOM 836 C CA . LYS A 1 109 ? 7.754 33.375 4.773 1 92.5 109 LYS A CA 1
ATOM 837 C C . LYS A 1 109 ? 7.918 33.469 6.289 1 92.5 109 LYS A C 1
ATOM 839 O O . LYS A 1 109 ? 8.477 34.438 6.797 1 92.5 109 LYS A O 1
ATOM 844 N N . VAL A 1 110 ? 7.406 32.469 6.945 1 92.56 110 VAL A N 1
ATOM 845 C CA . VAL A 1 110 ? 7.52 32.438 8.398 1 92.56 110 VAL A CA 1
ATOM 846 C C . VAL A 1 110 ? 8.984 32.281 8.805 1 92.56 110 VAL A C 1
ATOM 848 O O . VAL A 1 110 ? 9.453 32.969 9.719 1 92.56 110 VAL A O 1
ATOM 851 N N . LEU A 1 111 ? 9.711 31.5 8.109 1 90.75 111 LEU A N 1
ATOM 852 C CA . LEU A 1 111 ? 11.109 31.219 8.438 1 90.75 111 LEU A CA 1
ATOM 853 C C . LEU A 1 111 ? 11.992 32.438 8.125 1 90.75 111 LEU A C 1
ATOM 855 O O . LEU A 1 111 ? 13.031 32.625 8.758 1 90.75 111 LEU A O 1
ATOM 859 N N . ALA A 1 112 ? 11.586 33.219 7.18 1 90.38 112 ALA A N 1
ATOM 860 C CA . ALA A 1 112 ? 12.336 34.406 6.82 1 90.38 112 ALA A CA 1
ATOM 861 C C . ALA A 1 112 ? 12.141 35.5 7.863 1 90.38 112 ALA A C 1
ATOM 863 O O . ALA A 1 112 ? 12.953 36.438 7.961 1 90.38 112 ALA A O 1
ATOM 864 N N . ASN A 1 113 ? 11.055 35.281 8.633 1 87.5 113 ASN A N 1
ATOM 865 C CA . ASN A 1 113 ? 10.758 36.25 9.672 1 87.5 113 ASN A CA 1
ATOM 866 C C . ASN A 1 113 ? 11.555 36 10.945 1 87.5 113 ASN A C 1
ATOM 868 O O . ASN A 1 113 ? 11.391 34.969 11.586 1 87.5 113 ASN A O 1
ATOM 872 N N . LYS A 1 114 ? 12.352 36.875 11.32 1 81.38 114 LYS A N 1
ATOM 873 C CA . LYS A 1 114 ? 13.25 36.719 12.461 1 81.38 114 LYS A CA 1
ATOM 874 C C . LYS A 1 114 ? 12.477 36.781 13.773 1 81.38 114 LYS A C 1
ATOM 876 O O . LYS A 1 114 ? 12.977 36.312 14.805 1 81.38 114 LYS A O 1
ATOM 881 N N . HIS A 1 115 ? 11.227 37.219 13.766 1 80.25 115 HIS A N 1
ATOM 882 C CA . HIS A 1 115 ? 10.453 37.344 14.992 1 80.25 115 HIS A CA 1
ATOM 883 C C . HIS A 1 115 ? 9.422 36.25 15.133 1 80.25 115 HIS A C 1
ATOM 885 O O . HIS A 1 115 ? 8.477 36.375 15.914 1 80.25 115 HIS A O 1
ATOM 891 N N . ALA A 1 116 ? 9.523 35.188 14.453 1 82.06 116 ALA A N 1
ATOM 892 C CA . ALA A 1 116 ? 8.523 34.125 14.461 1 82.06 116 ALA A CA 1
ATOM 893 C C . ALA A 1 116 ? 8.617 33.312 15.742 1 82.06 116 ALA A C 1
ATOM 895 O O . ALA A 1 116 ? 7.641 32.656 16.156 1 82.06 116 ALA A O 1
ATOM 896 N N . GLY A 1 117 ? 9.758 33.406 16.469 1 78.81 117 GLY A N 1
ATOM 897 C CA . GLY A 1 117 ? 9.914 32.688 17.734 1 78.81 117 GLY A CA 1
ATOM 898 C C . GLY A 1 117 ? 9.672 31.203 17.641 1 78.81 117 GLY A C 1
ATOM 899 O O . GLY A 1 117 ? 10.258 30.531 16.781 1 78.81 117 GLY A O 1
ATOM 900 N N . ASP A 1 118 ? 8.656 30.703 18.406 1 79.62 118 ASP A N 1
ATOM 901 C CA . ASP A 1 118 ? 8.328 29.281 18.5 1 79.62 118 ASP A CA 1
ATOM 902 C C . ASP A 1 118 ? 7.59 28.797 17.266 1 79.62 118 ASP A C 1
ATOM 904 O O . ASP A 1 118 ? 7.52 27.594 17 1 79.62 118 ASP A O 1
ATOM 908 N N . ASN A 1 119 ? 7.137 29.734 16.5 1 86.5 119 ASN A N 1
ATOM 909 C CA . ASN A 1 119 ? 6.398 29.375 15.297 1 86.5 119 ASN A CA 1
ATOM 910 C C . ASN A 1 119 ? 7.328 28.828 14.219 1 86.5 119 ASN A C 1
ATOM 912 O O . ASN A 1 119 ? 6.875 28.203 13.266 1 86.5 119 ASN A O 1
ATOM 916 N N . ARG A 1 120 ? 8.578 29.078 14.469 1 87.62 120 ARG A N 1
ATOM 917 C CA . ARG A 1 120 ? 9.57 28.641 13.5 1 87.62 120 ARG A CA 1
ATOM 918 C C . ARG A 1 120 ? 9.625 27.109 13.438 1 87.62 120 ARG A C 1
ATOM 920 O O . ARG A 1 120 ? 9.805 26.531 12.359 1 87.62 120 ARG A O 1
ATOM 927 N N . ILE A 1 121 ? 9.406 26.531 14.547 1 87.88 121 ILE A N 1
ATOM 928 C CA . ILE A 1 121 ? 9.484 25.078 14.633 1 87.88 121 ILE A CA 1
ATOM 929 C C . ILE A 1 121 ? 8.391 24.453 13.773 1 87.88 121 ILE A C 1
ATOM 931 O O . ILE A 1 121 ? 8.664 23.578 12.945 1 87.88 121 ILE A O 1
ATOM 935 N N . LEU A 1 122 ? 7.223 24.922 13.953 1 91.5 122 LEU A N 1
ATOM 936 C CA . LEU A 1 122 ? 6.098 24.391 13.188 1 91.5 122 LEU A CA 1
ATOM 937 C C . LEU A 1 122 ? 6.258 24.688 11.703 1 91.5 122 LEU A C 1
ATOM 939 O O . LEU A 1 122 ? 5.922 23.859 10.852 1 91.5 122 LEU A O 1
ATOM 943 N N . ALA A 1 123 ? 6.766 25.844 11.43 1 93.19 123 ALA A N 1
ATOM 944 C CA . ALA A 1 123 ? 6.992 26.219 10.031 1 93.19 123 ALA A CA 1
ATOM 945 C C . ALA A 1 123 ? 7.988 25.281 9.367 1 93.19 123 ALA A C 1
ATOM 947 O O . ALA A 1 123 ? 7.809 24.891 8.211 1 93.19 123 ALA A O 1
ATOM 948 N N . LEU A 1 124 ? 9.023 24.953 10.109 1 91.69 124 LEU A N 1
ATOM 949 C CA . LEU A 1 124 ? 10.016 24.016 9.594 1 91.69 124 LEU A CA 1
ATOM 950 C C . LEU A 1 124 ? 9.391 22.656 9.305 1 91.69 124 LEU A C 1
ATOM 952 O O . LEU A 1 124 ? 9.664 22.047 8.266 1 91.69 124 LEU A O 1
ATOM 956 N N . MET A 1 125 ? 8.562 22.234 10.164 1 92.38 125 MET A N 1
ATOM 957 C CA . MET A 1 125 ? 7.918 20.938 10.016 1 92.38 125 MET A CA 1
ATOM 958 C C . MET A 1 125 ? 6.977 20.938 8.82 1 92.38 125 MET A C 1
ATOM 960 O O . MET A 1 125 ? 6.98 19.984 8.023 1 92.38 125 MET A O 1
ATOM 964 N N . ILE A 1 126 ? 6.211 21.938 8.656 1 93.81 126 ILE A N 1
ATOM 965 C CA . ILE A 1 126 ? 5.285 22.062 7.539 1 93.81 126 ILE A CA 1
ATOM 966 C C . ILE A 1 126 ? 6.066 22.141 6.23 1 93.81 126 ILE A C 1
ATOM 968 O O . ILE A 1 126 ? 5.719 21.469 5.25 1 93.81 126 ILE A O 1
ATOM 972 N N . GLY A 1 127 ? 7.105 22.938 6.277 1 93.62 127 GLY A N 1
ATOM 973 C CA . GLY A 1 127 ? 7.941 23.062 5.09 1 93.62 127 GLY A CA 1
ATOM 974 C C . GLY A 1 127 ? 8.562 21.75 4.656 1 93.62 127 GLY A C 1
ATOM 975 O O . GLY A 1 127 ? 8.547 21.406 3.471 1 93.62 127 GLY A O 1
ATOM 976 N N . ALA A 1 128 ? 9.086 21.047 5.609 1 93.56 128 ALA A N 1
ATOM 977 C CA . ALA A 1 128 ? 9.703 19.75 5.32 1 93.56 128 ALA A CA 1
ATOM 978 C C . ALA A 1 128 ? 8.688 18.766 4.746 1 93.56 128 ALA A C 1
ATOM 980 O O . ALA A 1 128 ? 8.953 18.094 3.748 1 93.56 128 ALA A O 1
ATOM 981 N N . GLN A 1 129 ? 7.551 18.703 5.359 1 92.75 129 GLN A N 1
ATOM 982 C CA . GLN A 1 129 ? 6.508 17.781 4.91 1 92.75 129 GLN A CA 1
ATOM 983 C C . GLN A 1 129 ? 5.992 18.156 3.525 1 92.75 129 GLN A C 1
ATOM 985 O O . GLN A 1 129 ? 5.758 17.297 2.684 1 92.75 129 GLN A O 1
ATOM 990 N N . ALA A 1 130 ? 5.801 19.422 3.361 1 92.06 130 ALA A N 1
ATOM 991 C CA . ALA A 1 130 ? 5.344 19.891 2.061 1 92.06 130 ALA A CA 1
ATOM 992 C C . ALA A 1 130 ? 6.355 19.562 0.966 1 92.06 130 ALA A C 1
ATOM 994 O O . ALA A 1 130 ? 5.977 19.109 -0.12 1 92.06 130 ALA A O 1
ATOM 995 N N . ALA A 1 131 ? 7.613 19.812 1.263 1 90.19 131 ALA A N 1
ATOM 996 C CA . ALA A 1 131 ? 8.664 19.484 0.308 1 90.19 131 ALA A CA 1
ATOM 997 C C . ALA A 1 131 ? 8.672 17.984 -0.014 1 90.19 131 ALA A C 1
ATOM 999 O O . ALA A 1 131 ? 8.891 17.594 -1.164 1 90.19 131 ALA A O 1
ATOM 1000 N N . HIS A 1 132 ? 8.43 17.188 0.944 1 88.19 132 HIS A N 1
ATOM 1001 C CA . HIS A 1 132 ? 8.383 15.742 0.757 1 88.19 132 HIS A CA 1
ATOM 1002 C C . HIS A 1 132 ? 7.25 15.344 -0.18 1 88.19 132 HIS A C 1
ATOM 1004 O O . HIS A 1 132 ? 7.453 14.57 -1.117 1 88.19 132 HIS A O 1
ATOM 1010 N N . HIS A 1 133 ? 6.102 15.906 0.012 1 84.94 133 HIS A N 1
ATOM 1011 C CA . HIS A 1 133 ? 4.938 15.555 -0.793 1 84.94 133 HIS A CA 1
ATOM 1012 C C . HIS A 1 133 ? 5.082 16.062 -2.223 1 84.94 133 HIS A C 1
ATOM 1014 O O . HIS A 1 133 ? 4.535 15.477 -3.156 1 84.94 133 HIS A O 1
ATOM 1020 N N . ASN A 1 134 ? 5.867 17.094 -2.311 1 81 134 ASN A N 1
ATOM 1021 C CA . ASN A 1 134 ? 6.113 17.641 -3.641 1 81 134 ASN A CA 1
ATOM 1022 C C . ASN A 1 134 ? 7.23 16.891 -4.359 1 81 134 ASN A C 1
ATOM 1024 O O . ASN A 1 134 ? 7.547 17.203 -5.512 1 81 134 ASN A O 1
ATOM 1028 N N . GLY A 1 135 ? 7.922 16.031 -3.65 1 79.94 135 GLY A N 1
ATOM 1029 C CA . GLY A 1 135 ? 9.008 15.266 -4.238 1 79.94 135 GLY A CA 1
ATOM 1030 C C . GLY A 1 135 ? 10.312 16.031 -4.301 1 79.94 135 GLY A C 1
ATOM 1031 O O . GLY A 1 135 ? 11.227 15.648 -5.043 1 79.94 135 GLY A O 1
ATOM 1032 N N . ASN A 1 136 ? 10.328 17.125 -3.67 1 84.56 136 ASN A N 1
ATOM 1033 C CA . ASN A 1 136 ? 11.555 17.906 -3.631 1 84.56 136 ASN A CA 1
ATOM 1034 C C . ASN A 1 136 ? 12.461 17.469 -2.488 1 84.56 136 ASN A C 1
ATOM 1036 O O . ASN A 1 136 ? 12.5 18.109 -1.437 1 84.56 136 ASN A O 1
ATOM 1040 N N . THR A 1 137 ? 13.266 16.516 -2.799 1 86.31 137 THR A N 1
ATOM 1041 C CA . THR A 1 137 ? 14.086 15.891 -1.768 1 86.31 137 THR A CA 1
ATOM 1042 C C . THR A 1 137 ? 15.172 16.844 -1.292 1 86.31 137 THR A C 1
ATOM 1044 O O . THR A 1 137 ? 15.516 16.875 -0.108 1 86.31 137 THR A O 1
ATOM 1047 N N . ALA A 1 138 ? 15.672 17.656 -2.219 1 89.81 138 ALA A N 1
ATOM 1048 C CA . ALA A 1 138 ? 16.719 18.594 -1.858 1 89.81 138 ALA A CA 1
ATOM 1049 C C . ALA A 1 138 ? 16.234 19.609 -0.824 1 89.81 138 ALA A C 1
ATOM 1051 O O . ALA A 1 138 ? 16.891 19.828 0.195 1 89.81 138 ALA A O 1
ATOM 1052 N N . GLN A 1 139 ? 15.102 20.141 -1.12 1 91 139 GLN A N 1
ATOM 1053 C CA . GLN A 1 139 ? 14.531 21.109 -0.191 1 91 139 GLN A CA 1
ATOM 1054 C C . GLN A 1 139 ? 14.164 20.453 1.133 1 91 139 GLN A C 1
ATOM 1056 O O . GLN A 1 139 ? 14.344 21.047 2.199 1 91 139 GLN A O 1
ATOM 1061 N N . MET A 1 140 ? 13.594 19.328 1.11 1 91.81 140 MET A N 1
ATOM 1062 C CA . MET A 1 140 ? 13.258 18.578 2.32 1 91.81 140 MET A CA 1
ATOM 1063 C C . MET A 1 140 ? 14.492 18.375 3.195 1 91.81 140 MET A C 1
ATOM 1065 O O . MET A 1 140 ? 14.453 18.641 4.398 1 91.81 140 MET A O 1
ATOM 1069 N N . ASN A 1 141 ? 15.602 18 2.545 1 91.75 141 ASN A N 1
ATOM 1070 C CA . ASN A 1 141 ? 16.828 17.75 3.287 1 91.75 141 ASN A CA 1
ATOM 1071 C C . ASN A 1 141 ? 17.375 19.031 3.92 1 91.75 141 ASN A C 1
ATOM 1073 O O . ASN A 1 141 ? 17.953 19 5.008 1 91.75 141 ASN A O 1
ATOM 1077 N N . ARG A 1 142 ? 17.203 20.062 3.232 1 92.5 142 ARG A N 1
ATOM 1078 C CA . ARG A 1 142 ? 17.609 21.344 3.801 1 92.5 142 ARG A CA 1
ATOM 1079 C C . ARG A 1 142 ? 16.812 21.656 5.07 1 92.5 142 ARG A C 1
ATOM 1081 O O . ARG A 1 142 ? 17.391 22.094 6.074 1 92.5 142 ARG A O 1
ATOM 1088 N N . TYR A 1 143 ? 15.531 21.438 4.977 1 92.94 143 TYR A N 1
ATOM 1089 C CA . TYR A 1 143 ? 14.695 21.672 6.148 1 92.94 143 TYR A CA 1
ATOM 1090 C C . TYR A 1 143 ? 15.07 20.719 7.281 1 92.94 143 TYR A C 1
ATOM 1092 O O . TYR A 1 143 ? 15.125 21.125 8.445 1 92.94 143 TYR A O 1
ATOM 1100 N N . LEU A 1 144 ? 15.32 19.516 6.965 1 93.25 144 LEU A N 1
ATOM 1101 C CA . LEU A 1 144 ? 15.703 18.547 7.977 1 93.25 144 LEU A CA 1
ATOM 1102 C C . LEU A 1 144 ? 17.016 18.938 8.641 1 93.25 144 LEU A C 1
ATOM 1104 O O . LEU A 1 144 ? 17.172 18.781 9.859 1 93.25 144 LEU A O 1
ATOM 1108 N N . ALA A 1 145 ? 17.938 19.438 7.824 1 93.19 145 ALA A N 1
ATOM 1109 C CA . ALA A 1 145 ? 19.219 19.891 8.375 1 93.19 145 ALA A CA 1
ATOM 1110 C C . ALA A 1 145 ? 19.016 21.062 9.328 1 93.19 145 ALA A C 1
ATOM 1112 O O . ALA A 1 145 ? 19.641 21.141 10.375 1 93.19 145 ALA A O 1
ATOM 1113 N N . GLN A 1 146 ? 18.156 21.906 8.961 1 92.06 146 GLN A N 1
ATOM 1114 C CA . GLN A 1 146 ? 17.844 23.047 9.82 1 92.06 146 GLN A CA 1
ATOM 1115 C C . GLN A 1 146 ? 17.188 22.578 11.125 1 92.06 146 GLN A C 1
ATOM 1117 O O . GLN A 1 146 ? 17.453 23.141 12.188 1 92.06 146 GLN A O 1
ATOM 1122 N N . MET A 1 147 ? 16.344 21.625 11.031 1 91.31 147 MET A N 1
ATOM 1123 C CA . MET A 1 147 ? 15.703 21.078 12.219 1 91.31 147 MET A CA 1
ATOM 1124 C C . MET A 1 147 ? 16.75 20.453 13.148 1 91.31 147 MET A C 1
ATOM 1126 O O . MET A 1 147 ? 16.672 20.609 14.367 1 91.31 147 MET A O 1
ATOM 1130 N N . ALA A 1 148 ? 17.672 19.75 12.57 1 91.38 148 ALA A N 1
ATOM 1131 C CA . ALA A 1 148 ? 18.719 19.094 13.344 1 91.38 148 ALA A CA 1
ATOM 1132 C C . ALA A 1 148 ? 19.531 20.109 14.141 1 91.38 148 ALA A C 1
ATOM 1134 O O . ALA A 1 148 ? 19.906 19.844 15.281 1 91.38 148 ALA A O 1
ATOM 1135 N N . GLU A 1 149 ? 19.719 21.297 13.57 1 89.81 149 GLU A N 1
ATOM 1136 C CA . GLU A 1 149 ? 20.562 22.312 14.172 1 89.81 149 GLU A CA 1
ATOM 1137 C C . GLU A 1 149 ? 19.781 23.156 15.18 1 89.81 149 GLU A C 1
ATOM 1139 O O . GLU A 1 149 ? 20.328 23.547 16.219 1 89.81 149 GLU A O 1
ATOM 1144 N N . ASN A 1 150 ? 18.516 23.281 14.906 1 83.88 150 ASN A N 1
ATOM 1145 C CA . ASN A 1 150 ? 17.812 24.328 15.641 1 83.88 150 ASN A CA 1
ATOM 1146 C C . ASN A 1 150 ? 16.844 23.734 16.672 1 83.88 150 ASN A C 1
ATOM 1148 O O . ASN A 1 150 ? 16.391 24.438 17.562 1 83.88 150 ASN A O 1
ATOM 1152 N N . LEU A 1 151 ? 16.484 22.5 16.562 1 85.62 151 LEU A N 1
ATOM 1153 C CA . LEU A 1 151 ? 15.469 21.953 17.438 1 85.62 151 LEU A CA 1
ATOM 1154 C C . LEU A 1 151 ? 16.109 21.125 18.547 1 85.62 151 LEU A C 1
ATOM 1156 O O . LEU A 1 151 ? 17.156 20.5 18.344 1 85.62 151 LEU A O 1
ATOM 1160 N N . PRO A 1 152 ? 15.5 21.188 19.688 1 85.5 152 PRO A N 1
ATOM 1161 C CA . PRO A 1 152 ? 15.969 20.312 20.766 1 85.5 152 PRO A CA 1
ATOM 1162 C C . PRO A 1 152 ? 15.773 18.844 20.453 1 85.5 152 PRO A C 1
ATOM 1164 O O . PRO A 1 152 ? 14.977 18.484 19.578 1 85.5 152 PRO A O 1
ATOM 1167 N N . PRO A 1 153 ? 16.438 18 21.172 1 84.75 153 PRO A N 1
ATOM 1168 C CA . PRO A 1 153 ? 16.406 16.562 20.891 1 84.75 153 PRO A CA 1
ATOM 1169 C C . PRO A 1 153 ? 15 15.977 21 1 84.75 153 PRO A C 1
ATOM 1171 O O . PRO A 1 153 ? 14.633 15.109 20.188 1 84.75 153 PRO A O 1
ATOM 1174 N N . LYS A 1 154 ? 14.242 16.438 21.844 1 81.25 154 LYS A N 1
ATOM 1175 C CA . LYS A 1 154 ? 12.906 15.883 22.047 1 81.25 154 LYS A CA 1
ATOM 1176 C C . LYS A 1 154 ? 11.977 16.25 20.891 1 81.25 154 LYS A C 1
ATOM 1178 O O . LYS A 1 154 ? 11 15.555 20.625 1 81.25 154 LYS A O 1
ATOM 1183 N N . ALA A 1 155 ? 12.352 17.328 20.172 1 83.44 155 ALA A N 1
ATOM 1184 C CA . ALA A 1 155 ? 11.492 17.812 19.094 1 83.44 155 ALA A CA 1
ATOM 1185 C C . ALA A 1 155 ? 11.992 17.344 17.734 1 83.44 155 ALA A C 1
ATOM 1187 O O . ALA A 1 155 ? 11.492 17.781 16.703 1 83.44 155 ALA A O 1
ATOM 1188 N N . GLN A 1 156 ? 12.914 16.375 17.859 1 90.5 156 GLN A N 1
ATOM 1189 C CA . GLN A 1 156 ? 13.523 15.93 16.609 1 90.5 156 GLN A CA 1
ATOM 1190 C C . GLN A 1 156 ? 12.766 14.75 16.016 1 90.5 156 GLN A C 1
ATOM 1192 O O . GLN A 1 156 ? 13.156 14.203 14.984 1 90.5 156 GLN A O 1
ATOM 1197 N N . LEU A 1 157 ? 11.695 14.398 16.609 1 90.25 157 LEU A N 1
ATOM 1198 C CA . LEU A 1 157 ? 10.93 13.227 16.203 1 90.25 157 LEU A CA 1
ATOM 1199 C C . LEU A 1 157 ? 10.438 13.367 14.773 1 90.25 157 LEU A C 1
ATOM 1201 O O . LEU A 1 157 ? 10.617 12.461 13.953 1 90.25 157 LEU A O 1
ATOM 1205 N N . PRO A 1 158 ? 9.891 14.508 14.398 1 89.94 158 PRO A N 1
ATOM 1206 C CA . PRO A 1 158 ? 9.422 14.648 13.023 1 89.94 158 PRO A CA 1
ATOM 1207 C C . PRO A 1 158 ? 10.547 14.531 11.992 1 89.94 158 PRO A C 1
ATOM 1209 O O . PRO A 1 158 ? 10.32 14.047 10.883 1 89.94 158 PRO A O 1
ATOM 1212 N N . ARG A 1 159 ? 11.719 14.961 12.43 1 92 159 ARG A N 1
ATOM 1213 C CA . ARG A 1 159 ? 12.875 14.859 11.539 1 92 159 ARG A CA 1
ATOM 1214 C C . ARG A 1 159 ? 13.195 13.398 11.227 1 92 159 ARG A C 1
ATOM 1216 O O . ARG A 1 159 ? 13.336 13.023 10.062 1 92 159 ARG A O 1
ATOM 1223 N N . TYR A 1 160 ? 13.234 12.617 12.258 1 93.88 160 TYR A N 1
ATOM 1224 C CA . TYR A 1 160 ? 13.57 11.211 12.094 1 93.88 160 TYR A CA 1
ATOM 1225 C C . TYR A 1 160 ? 12.453 10.469 11.367 1 93.88 160 TYR A C 1
ATOM 1227 O O . TYR A 1 160 ? 12.719 9.625 10.508 1 93.88 160 TYR A O 1
ATOM 1235 N N . LEU A 1 161 ? 11.234 10.789 11.648 1 93 161 LEU A N 1
ATOM 1236 C CA . LEU A 1 161 ? 10.109 10.117 11.016 1 93 161 LEU A CA 1
ATOM 1237 C C . LEU A 1 161 ? 10.039 10.469 9.531 1 93 161 LEU A C 1
ATOM 1239 O O . LEU A 1 161 ? 9.844 9.586 8.688 1 93 161 LEU A O 1
ATOM 1243 N N . LEU A 1 162 ? 10.195 11.672 9.266 1 92.25 162 LEU A N 1
ATOM 1244 C CA . LEU A 1 162 ? 10.164 12.094 7.867 1 92.25 162 LEU A CA 1
ATOM 1245 C C . LEU A 1 162 ? 11.359 11.531 7.102 1 92.25 162 LEU A C 1
ATOM 1247 O O . LEU A 1 162 ? 11.227 11.133 5.945 1 92.25 162 LEU A O 1
ATOM 1251 N N . GLY A 1 163 ? 12.469 11.57 7.773 1 92.88 163 GLY A N 1
ATOM 1252 C CA . GLY A 1 163 ? 13.633 10.953 7.164 1 92.88 163 GLY A CA 1
ATOM 1253 C C . GLY A 1 163 ? 13.43 9.484 6.848 1 92.88 163 GLY A C 1
ATOM 1254 O O . GLY A 1 163 ? 13.828 9.016 5.777 1 92.88 163 GLY A O 1
ATOM 1255 N N . ALA A 1 164 ? 12.828 8.812 7.734 1 94.5 164 ALA A N 1
ATOM 1256 C CA . ALA A 1 164 ? 12.547 7.395 7.539 1 94.5 164 ALA A CA 1
ATOM 1257 C C . ALA A 1 164 ? 11.562 7.184 6.391 1 94.5 164 ALA A C 1
ATOM 1259 O O . ALA A 1 164 ? 11.75 6.297 5.555 1 94.5 164 ALA A O 1
ATOM 1260 N N . GLU A 1 165 ? 10.57 7.977 6.348 1 91.5 165 GLU A N 1
ATOM 1261 C CA . GLU A 1 165 ? 9.555 7.875 5.297 1 91.5 165 GLU A CA 1
ATOM 1262 C C . GLU A 1 165 ? 10.172 8.102 3.92 1 91.5 165 GLU A C 1
ATOM 1264 O O . GLU A 1 165 ? 9.875 7.367 2.973 1 91.5 165 GLU A O 1
ATOM 1269 N N . ASN A 1 166 ? 10.953 9.102 3.871 1 88.88 166 ASN A N 1
ATOM 1270 C CA . ASN A 1 166 ? 11.625 9.391 2.609 1 88.88 166 ASN A CA 1
ATOM 1271 C C . ASN A 1 166 ? 12.562 8.266 2.197 1 88.88 166 ASN A C 1
ATOM 1273 O O . ASN A 1 166 ? 12.625 7.898 1.021 1 88.88 166 ASN A O 1
ATOM 1277 N N . ALA A 1 167 ? 13.289 7.77 3.154 1 91.44 167 ALA A N 1
ATOM 1278 C CA . ALA A 1 167 ? 14.203 6.664 2.881 1 91.44 167 ALA A CA 1
ATOM 1279 C C . ALA A 1 167 ? 13.445 5.43 2.404 1 91.44 167 ALA A C 1
ATOM 1281 O O . ALA A 1 167 ? 13.883 4.738 1.484 1 91.44 167 ALA A O 1
ATOM 1282 N N . LEU A 1 168 ? 12.297 5.18 2.904 1 90.06 168 LEU A N 1
ATOM 1283 C CA . LEU A 1 168 ? 11.461 4.051 2.496 1 90.06 168 LEU A CA 1
ATOM 1284 C C . LEU A 1 168 ? 10.945 4.242 1.075 1 90.06 168 LEU A C 1
ATOM 1286 O O . LEU A 1 168 ? 10.945 3.301 0.279 1 90.06 168 LEU A O 1
ATOM 1290 N N . ALA A 1 169 ? 10.578 5.422 0.785 1 81 169 ALA A N 1
ATOM 1291 C CA . ALA A 1 169 ? 10.062 5.738 -0.544 1 81 169 ALA A CA 1
ATOM 1292 C C . ALA A 1 169 ? 11.141 5.566 -1.608 1 81 169 ALA A C 1
ATOM 1294 O O . ALA A 1 169 ? 10.844 5.211 -2.752 1 81 169 ALA A O 1
ATOM 1295 N N . SER A 1 170 ? 12.398 5.715 -1.164 1 83.44 170 SER A N 1
ATOM 1296 C CA . SER A 1 170 ? 13.516 5.621 -2.098 1 83.44 170 SER A CA 1
ATOM 1297 C C . SER A 1 170 ? 14.156 4.234 -2.055 1 83.44 170 SER A C 1
ATOM 1299 O O . SER A 1 170 ? 15.203 4.012 -2.664 1 83.44 170 SER A O 1
ATOM 1301 N N . GLY A 1 171 ? 13.633 3.406 -1.234 1 86.75 171 GLY A N 1
ATOM 1302 C CA . GLY A 1 171 ? 14.125 2.043 -1.147 1 86.75 171 GLY A CA 1
ATOM 1303 C C . GLY A 1 171 ? 15.398 1.922 -0.333 1 86.75 171 GLY A C 1
ATOM 1304 O O . GLY A 1 171 ? 16.094 0.906 -0.404 1 86.75 171 GLY A O 1
ATOM 1305 N N . LYS A 1 172 ? 15.789 2.93 0.369 1 91.62 172 LYS A N 1
ATOM 1306 C CA . LYS A 1 172 ? 16.969 2.906 1.225 1 91.62 172 LYS A CA 1
ATOM 1307 C C . LYS A 1 172 ? 16.641 2.371 2.613 1 91.62 172 LYS A C 1
ATOM 1309 O O . LYS A 1 172 ? 16.516 3.141 3.568 1 91.62 172 LYS A O 1
ATOM 1314 N N . HIS A 1 173 ? 16.688 1.1 2.781 1 94.94 173 HIS A N 1
ATOM 1315 C CA . HIS A 1 173 ? 16.172 0.431 3.973 1 94.94 173 HIS A CA 1
ATOM 1316 C C . HIS A 1 173 ? 17.094 0.667 5.172 1 94.94 173 HIS A C 1
ATOM 1318 O O . HIS A 1 173 ? 16.625 0.799 6.301 1 94.94 173 HIS A O 1
ATOM 1324 N N . GLN A 1 174 ? 18.359 0.717 4.91 1 95.19 174 GLN A N 1
ATOM 1325 C CA . GLN A 1 174 ? 19.297 0.916 6.016 1 95.19 174 GLN A CA 1
ATOM 1326 C C . GLN A 1 174 ? 19.125 2.295 6.641 1 95.19 174 GLN A C 1
ATOM 1328 O O . GLN A 1 174 ? 19.078 2.426 7.867 1 95.19 174 GLN A O 1
ATOM 1333 N N . ASP A 1 175 ? 19.016 3.297 5.766 1 95.19 175 ASP A N 1
ATOM 1334 C CA . ASP A 1 175 ? 18.797 4.652 6.254 1 95.19 175 ASP A CA 1
ATOM 1335 C C . ASP A 1 175 ? 17.453 4.75 7 1 95.19 175 ASP A C 1
ATOM 1337 O O . ASP A 1 175 ? 17.359 5.43 8.023 1 95.19 175 ASP A O 1
ATOM 1341 N N . ALA A 1 176 ? 16.453 4.133 6.457 1 96.31 176 ALA A N 1
ATOM 1342 C CA . ALA A 1 176 ? 15.141 4.117 7.109 1 96.31 176 ALA A CA 1
ATOM 1343 C C . ALA A 1 176 ? 15.227 3.5 8.5 1 96.31 176 ALA A C 1
ATOM 1345 O O . ALA A 1 176 ? 14.695 4.051 9.469 1 96.31 176 ALA A O 1
ATOM 1346 N N . ALA A 1 177 ? 15.984 2.396 8.602 1 95.94 177 ALA A N 1
ATOM 1347 C CA . ALA A 1 177 ? 16.125 1.702 9.875 1 95.94 177 ALA A CA 1
ATOM 1348 C C . ALA A 1 177 ? 16.844 2.576 10.898 1 95.94 177 ALA A C 1
ATOM 1350 O O . ALA A 1 177 ? 16.469 2.607 12.078 1 95.94 177 ALA A O 1
ATOM 1351 N N . ALA A 1 178 ? 17.859 3.217 10.461 1 96.38 178 ALA A N 1
ATOM 1352 C CA . ALA A 1 178 ? 18.609 4.09 11.344 1 96.38 178 ALA A CA 1
ATOM 1353 C C . ALA A 1 178 ? 17.734 5.219 11.883 1 96.38 178 ALA A C 1
ATOM 1355 O O . ALA A 1 178 ? 17.766 5.512 13.086 1 96.38 178 ALA A O 1
ATOM 1356 N N . ASN A 1 179 ? 17.016 5.848 11 1 96.06 179 ASN A N 1
ATOM 1357 C CA . ASN A 1 179 ? 16.109 6.91 11.414 1 96.06 179 ASN A CA 1
ATOM 1358 C C . ASN A 1 179 ? 15.031 6.391 12.367 1 96.06 179 ASN A C 1
ATOM 1360 O O . ASN A 1 179 ? 14.695 7.059 13.344 1 96.06 179 ASN A O 1
ATOM 1364 N N . LEU A 1 180 ? 14.523 5.254 12.094 1 96.38 180 LEU A N 1
ATOM 1365 C CA . LEU A 1 180 ? 13.469 4.676 12.93 1 96.38 180 LEU A CA 1
ATOM 1366 C C . LEU A 1 180 ? 14.008 4.316 14.312 1 96.38 180 LEU A C 1
ATOM 1368 O O . LEU A 1 180 ? 13.312 4.469 15.312 1 96.38 180 LEU A O 1
ATOM 1372 N N . LYS A 1 181 ? 15.234 3.842 14.32 1 95.81 181 LYS A N 1
ATOM 1373 C CA . LYS A 1 181 ? 15.852 3.545 15.609 1 95.81 181 LYS A CA 1
ATOM 1374 C C . LYS A 1 181 ? 16.047 4.816 16.438 1 95.81 181 LYS A C 1
ATOM 1376 O O . LYS A 1 181 ? 15.805 4.82 17.641 1 95.81 181 LYS A O 1
ATOM 1381 N N . ALA A 1 182 ? 16.484 5.84 15.766 1 95 182 ALA A N 1
ATOM 1382 C CA . ALA A 1 182 ? 16.641 7.129 16.438 1 95 182 ALA A CA 1
ATOM 1383 C C . ALA A 1 182 ? 15.312 7.637 16.969 1 95 182 ALA A C 1
ATOM 1385 O O . ALA A 1 182 ? 15.242 8.156 18.094 1 95 182 ALA A O 1
ATOM 1386 N N . ALA A 1 183 ? 14.266 7.547 16.219 1 94.69 183 ALA A N 1
ATOM 1387 C CA . ALA A 1 183 ? 12.93 7.961 16.656 1 94.69 183 ALA A CA 1
ATOM 1388 C C . ALA A 1 183 ? 12.445 7.117 17.828 1 94.69 183 ALA A C 1
ATOM 1390 O O . ALA A 1 183 ? 11.812 7.633 18.75 1 94.69 183 ALA A O 1
ATOM 1391 N N . GLU A 1 184 ? 12.75 5.812 17.797 1 93.5 184 GLU A N 1
ATOM 1392 C CA . GLU A 1 184 ? 12.359 4.891 18.859 1 93.5 184 GLU A CA 1
ATOM 1393 C C . GLU A 1 184 ? 12.992 5.281 20.188 1 93.5 184 GLU A C 1
ATOM 1395 O O . GLU A 1 184 ? 12.383 5.121 21.25 1 93.5 184 GLU A O 1
ATOM 1400 N N . ASN A 1 185 ? 14.203 5.82 20.094 1 93.69 185 ASN A N 1
ATOM 1401 C CA . ASN A 1 185 ? 14.922 6.246 21.297 1 93.69 185 ASN A CA 1
ATOM 1402 C C . ASN A 1 185 ? 14.25 7.449 21.953 1 93.69 185 ASN A C 1
ATOM 1404 O O . ASN A 1 185 ? 14.391 7.66 23.156 1 93.69 185 ASN A O 1
ATOM 1408 N N . ILE A 1 186 ? 13.578 8.172 21.141 1 91.44 186 ILE A N 1
ATOM 1409 C CA . ILE A 1 186 ? 12.883 9.336 21.672 1 91.44 186 ILE A CA 1
ATOM 1410 C C . ILE A 1 186 ? 11.523 8.914 22.219 1 91.44 186 ILE A C 1
ATOM 1412 O O . ILE A 1 186 ? 11.195 9.203 23.375 1 91.44 186 ILE A O 1
ATOM 1416 N N . GLU A 1 187 ? 10.75 8.195 21.391 1 90.44 187 GLU A N 1
ATOM 1417 C CA . GLU A 1 187 ? 9.438 7.695 21.766 1 90.44 187 GLU A CA 1
ATOM 1418 C C . GLU A 1 187 ? 9.164 6.332 21.141 1 90.44 187 GLU A C 1
ATOM 1420 O O . GLU A 1 187 ? 8.898 6.238 19.938 1 90.44 187 GLU A O 1
ATOM 1425 N N . ARG A 1 188 ? 9.016 5.328 21.969 1 88 188 ARG A N 1
ATOM 1426 C CA . ARG A 1 188 ? 8.953 3.951 21.5 1 88 188 ARG A CA 1
ATOM 1427 C C . ARG A 1 188 ? 7.516 3.566 21.156 1 88 188 ARG A C 1
ATOM 1429 O O . ARG A 1 188 ? 7.289 2.725 20.281 1 88 188 ARG A O 1
ATOM 1436 N N . ASN A 1 189 ? 6.543 4.199 21.688 1 86.31 189 ASN A N 1
ATOM 1437 C CA . ASN A 1 189 ? 5.172 3.719 21.547 1 86.31 189 ASN A CA 1
ATOM 1438 C C . ASN A 1 189 ? 4.34 4.648 20.672 1 86.31 189 ASN A C 1
ATOM 1440 O O . ASN A 1 189 ? 3.123 4.734 20.828 1 86.31 189 ASN A O 1
ATOM 1444 N N . LEU A 1 190 ? 4.996 5.238 19.766 1 88.94 190 LEU A N 1
ATOM 1445 C CA . LEU A 1 190 ? 4.285 6.113 18.844 1 88.94 190 LEU A CA 1
ATOM 1446 C C . LEU A 1 190 ? 3.703 5.32 17.672 1 88.94 190 LEU A C 1
ATOM 1448 O O . LEU A 1 190 ? 4.414 4.551 17.031 1 88.94 190 LEU A O 1
ATOM 1452 N N . ASN A 1 191 ? 2.406 5.555 17.406 1 87.06 191 ASN A N 1
ATOM 1453 C CA . ASN A 1 191 ? 1.739 4.844 16.328 1 87.06 191 ASN A CA 1
ATOM 1454 C C . ASN A 1 191 ? 2.402 5.129 14.977 1 87.06 191 ASN A C 1
ATOM 1456 O O . ASN A 1 191 ? 2.58 4.219 14.164 1 87.06 191 ASN A O 1
ATOM 1460 N N . ALA A 1 192 ? 2.758 6.348 14.797 1 88.31 192 ALA A N 1
ATOM 1461 C CA . ALA A 1 192 ? 3.393 6.723 13.531 1 88.31 192 ALA A CA 1
ATOM 1462 C C . ALA A 1 192 ? 4.711 5.977 13.336 1 88.31 192 ALA A C 1
ATOM 1464 O O . ALA A 1 192 ? 5.047 5.578 12.219 1 88.31 192 ALA A O 1
ATOM 1465 N N . LEU A 1 193 ? 5.434 5.844 14.398 1 92.31 193 LEU A N 1
ATOM 1466 C CA . LEU A 1 193 ? 6.688 5.102 14.359 1 92.31 193 LEU A CA 1
ATOM 1467 C C . LEU A 1 193 ? 6.441 3.633 14.031 1 92.31 193 LEU A C 1
ATOM 1469 O O . LEU A 1 193 ? 7.082 3.074 13.141 1 92.31 193 LEU A O 1
ATOM 1473 N N . LEU A 1 194 ? 5.48 3.072 14.695 1 91.81 194 LEU A N 1
ATOM 1474 C CA . LEU A 1 194 ? 5.172 1.659 14.508 1 91.81 194 LEU A CA 1
ATOM 1475 C C . LEU A 1 194 ? 4.699 1.39 13.086 1 91.81 194 LEU A C 1
ATOM 1477 O O . LEU A 1 194 ? 5.031 0.354 12.5 1 91.81 194 LEU A O 1
ATOM 1481 N N . GLN A 1 195 ? 3.967 2.305 12.578 1 91.12 195 GLN A N 1
ATOM 1482 C CA . GLN A 1 195 ? 3.484 2.158 11.203 1 91.12 195 GLN A CA 1
ATOM 1483 C C . GLN A 1 195 ? 4.641 2.16 10.211 1 91.12 195 GLN A C 1
ATOM 1485 O O . GLN A 1 195 ? 4.668 1.354 9.281 1 91.12 195 GLN A O 1
ATOM 1490 N N . LEU A 1 196 ? 5.57 2.979 10.422 1 93.5 196 LEU A N 1
ATOM 1491 C CA . LEU A 1 196 ? 6.719 3.051 9.531 1 93.5 196 LEU A CA 1
ATOM 1492 C C . LEU A 1 196 ? 7.625 1.837 9.711 1 93.5 196 LEU A C 1
ATOM 1494 O O . LEU A 1 196 ? 8.211 1.343 8.742 1 93.5 196 LEU A O 1
ATOM 1498 N N . GLN A 1 197 ? 7.711 1.443 10.938 1 94.88 197 GLN A N 1
ATOM 1499 C CA . GLN A 1 197 ? 8.477 0.226 11.188 1 94.88 197 GLN A CA 1
ATOM 1500 C C . GLN A 1 197 ? 7.832 -0.978 10.508 1 94.88 197 GLN A C 1
ATOM 1502 O O . GLN A 1 197 ? 8.531 -1.843 9.977 1 94.88 197 GLN A O 1
ATOM 1507 N N . LEU A 1 198 ? 6.555 -0.999 10.539 1 93.88 198 LEU A N 1
ATOM 1508 C CA . LEU A 1 198 ? 5.824 -2.066 9.867 1 93.88 198 LEU A CA 1
ATOM 1509 C C . LEU A 1 198 ? 6.055 -2.021 8.359 1 93.88 198 LEU A C 1
ATOM 1511 O O . LEU A 1 198 ? 6.301 -3.055 7.738 1 93.88 198 LEU A O 1
ATOM 1515 N N . ARG A 1 199 ? 6.008 -0.89 7.867 1 92.25 199 ARG A N 1
ATOM 1516 C CA . ARG A 1 199 ? 6.258 -0.73 6.438 1 92.25 199 ARG A CA 1
ATOM 1517 C C . ARG A 1 199 ? 7.66 -1.207 6.07 1 92.25 199 ARG A C 1
ATOM 1519 O O . ARG A 1 199 ? 7.848 -1.863 5.047 1 92.25 199 ARG A O 1
ATOM 1526 N N . LEU A 1 200 ? 8.633 -0.843 6.855 1 94.56 200 LEU A N 1
ATOM 1527 C CA . LEU A 1 200 ? 10 -1.292 6.629 1 94.56 200 LEU A CA 1
ATOM 1528 C C . LEU A 1 200 ? 10.094 -2.812 6.691 1 94.56 200 LEU A C 1
ATOM 1530 O O . LEU A 1 200 ? 10.727 -3.438 5.84 1 94.56 200 LEU A O 1
ATOM 1534 N N . ALA A 1 201 ? 9.445 -3.363 7.633 1 94 201 ALA A N 1
ATOM 1535 C CA . ALA A 1 201 ? 9.438 -4.816 7.777 1 94 201 ALA A CA 1
ATOM 1536 C C . ALA A 1 201 ? 8.805 -5.484 6.559 1 94 201 ALA A C 1
ATOM 1538 O O . ALA A 1 201 ? 9.281 -6.523 6.098 1 94 201 ALA A O 1
ATOM 1539 N N . GLU A 1 202 ? 7.746 -4.918 6.082 1 91.88 202 GLU A N 1
ATOM 1540 C CA . GLU A 1 202 ? 7.059 -5.453 4.91 1 91.88 202 GLU A CA 1
ATOM 1541 C C . GLU A 1 202 ? 7.949 -5.395 3.674 1 91.88 202 GLU A C 1
ATOM 1543 O O . GLU A 1 202 ? 7.984 -6.34 2.883 1 91.88 202 GLU A O 1
ATOM 1548 N N . GLU A 1 203 ? 8.641 -4.352 3.551 1 88.88 203 GLU A N 1
ATOM 1549 C CA . GLU A 1 203 ? 9.523 -4.203 2.396 1 88.88 203 GLU A CA 1
ATOM 1550 C C . GLU A 1 203 ? 10.711 -5.156 2.482 1 88.88 203 GLU A C 1
ATOM 1552 O O . GLU A 1 203 ? 11.211 -5.625 1.459 1 88.88 203 GLU A O 1
ATOM 1557 N N . GLN A 1 204 ? 11.141 -5.398 3.643 1 90.38 204 GLN A N 1
ATOM 1558 C CA . GLN A 1 204 ? 12.281 -6.293 3.836 1 90.38 204 GLN A CA 1
ATOM 1559 C C . GLN A 1 204 ? 11.836 -7.754 3.824 1 90.38 204 GLN A C 1
ATOM 1561 O O . GLN A 1 204 ? 12.664 -8.656 3.715 1 90.38 204 GLN A O 1
ATOM 1566 N N . GLY A 1 205 ? 10.555 -7.98 3.963 1 88.06 205 GLY A N 1
ATOM 1567 C CA . GLY A 1 205 ? 10.016 -9.336 3.932 1 88.06 205 GLY A CA 1
ATOM 1568 C C . GLY A 1 205 ? 10.242 -10.094 5.223 1 88.06 205 GLY A C 1
ATOM 1569 O O . GLY A 1 205 ? 10.32 -11.328 5.215 1 88.06 205 GLY A O 1
ATOM 1570 N N . ASP A 1 206 ? 10.484 -9.398 6.23 1 89.88 206 ASP A N 1
ATOM 1571 C CA . ASP A 1 206 ? 10.688 -10.039 7.527 1 89.88 206 ASP A CA 1
ATOM 1572 C C . ASP A 1 206 ? 9.359 -10.375 8.195 1 89.88 206 ASP A C 1
ATOM 1574 O O . ASP A 1 206 ? 8.789 -9.547 8.914 1 89.88 206 ASP A O 1
ATOM 1578 N N . ALA A 1 207 ? 9.023 -11.625 8.117 1 90.75 207 ALA A N 1
ATOM 1579 C CA . ALA A 1 207 ? 7.707 -12.047 8.578 1 90.75 207 ALA A CA 1
ATOM 1580 C C . ALA A 1 207 ? 7.578 -11.883 10.094 1 90.75 207 ALA A C 1
ATOM 1582 O O . ALA A 1 207 ? 6.539 -11.438 10.594 1 90.75 207 ALA A O 1
ATOM 1583 N N . ALA A 1 208 ? 8.617 -12.258 10.844 1 88.44 208 ALA A N 1
ATOM 1584 C CA . ALA A 1 208 ? 8.578 -12.172 12.305 1 88.44 208 ALA A CA 1
ATOM 1585 C C . ALA A 1 208 ? 8.383 -10.734 12.766 1 88.44 208 ALA A C 1
ATOM 1587 O O . ALA A 1 208 ? 7.566 -10.461 13.648 1 88.44 208 ALA A O 1
ATOM 1588 N N . ASP A 1 209 ? 9.102 -9.852 12.102 1 92.81 209 ASP A N 1
ATOM 1589 C CA . ASP A 1 209 ? 9.008 -8.438 12.453 1 92.81 209 ASP A CA 1
ATOM 1590 C C . ASP A 1 209 ? 7.633 -7.879 12.086 1 92.81 209 ASP A C 1
ATOM 1592 O O . ASP A 1 209 ? 7.078 -7.055 12.812 1 92.81 209 ASP A O 1
ATOM 1596 N N . ILE A 1 210 ? 7.074 -8.273 10.938 1 94.38 210 ILE A N 1
ATOM 1597 C CA . ILE A 1 210 ? 5.742 -7.84 10.523 1 94.38 210 ILE A CA 1
ATOM 1598 C C . ILE A 1 210 ? 4.715 -8.242 11.57 1 94.38 210 ILE A C 1
ATOM 1600 O O . ILE A 1 210 ? 3.871 -7.438 11.969 1 94.38 210 ILE A O 1
ATOM 1604 N N . LEU A 1 211 ? 4.863 -9.469 12.062 1 92.62 211 LEU A N 1
ATOM 1605 C CA . LEU A 1 211 ? 3.918 -9.969 13.055 1 92.62 211 LEU A CA 1
ATOM 1606 C C . LEU A 1 211 ? 4.039 -9.188 14.359 1 92.62 211 LEU A C 1
ATOM 1608 O O . LEU A 1 211 ? 3.027 -8.781 14.945 1 92.62 211 LEU A O 1
ATOM 1612 N N . ASP A 1 212 ? 5.234 -8.906 14.812 1 93.06 212 ASP A N 1
ATOM 1613 C CA . ASP A 1 212 ? 5.473 -8.18 16.047 1 93.06 212 ASP A CA 1
ATOM 1614 C C . ASP A 1 212 ? 4.922 -6.754 15.961 1 93.06 212 ASP A C 1
ATOM 1616 O O . ASP A 1 212 ? 4.191 -6.312 16.844 1 93.06 212 ASP A O 1
ATOM 1620 N N . LYS A 1 213 ? 5.301 -6.066 14.875 1 94.44 213 LYS A N 1
ATOM 1621 C CA . LYS A 1 213 ? 4.855 -4.684 14.703 1 94.44 213 LYS A CA 1
ATOM 1622 C C . LYS A 1 213 ? 3.338 -4.609 14.555 1 94.44 213 LYS A C 1
ATOM 1624 O O . LYS A 1 213 ? 2.707 -3.67 15.047 1 94.44 213 LYS A O 1
ATOM 1629 N N . THR A 1 214 ? 2.75 -5.543 13.883 1 94.19 214 THR A N 1
ATOM 1630 C CA . THR A 1 214 ? 1.302 -5.574 13.703 1 94.19 214 THR A CA 1
ATOM 1631 C C . THR A 1 214 ? 0.601 -5.754 15.047 1 94.19 214 THR A C 1
ATOM 1633 O O . THR A 1 214 ? -0.386 -5.074 15.336 1 94.19 214 THR A O 1
ATOM 1636 N N . ASP A 1 215 ? 1.149 -6.605 15.828 1 92.62 215 ASP A N 1
ATOM 1637 C CA . ASP A 1 215 ? 0.565 -6.848 17.141 1 92.62 215 ASP A CA 1
ATOM 1638 C C . ASP A 1 215 ? 0.661 -5.605 18.031 1 92.62 215 ASP A C 1
ATOM 1640 O O . ASP A 1 215 ? -0.307 -5.234 18.688 1 92.62 215 ASP A O 1
ATOM 1644 N N . ARG A 1 216 ? 1.75 -4.992 18.047 1 91.88 216 ARG A N 1
ATOM 1645 C CA . ARG A 1 216 ? 1.945 -3.783 18.844 1 91.88 216 ARG A CA 1
ATOM 1646 C C . ARG A 1 216 ? 1.038 -2.658 18.359 1 91.88 216 ARG A C 1
ATOM 1648 O O . ARG A 1 216 ? 0.458 -1.929 19.172 1 91.88 216 ARG A O 1
ATOM 1655 N N . LEU A 1 217 ? 0.919 -2.482 17.047 1 90.31 217 LEU A N 1
ATOM 1656 C CA . LEU A 1 217 ? 0.076 -1.446 16.469 1 90.31 217 LEU A CA 1
ATOM 1657 C C . LEU A 1 217 ? -1.392 -1.684 16.797 1 90.31 217 LEU A C 1
ATOM 1659 O O . LEU A 1 217 ? -2.129 -0.736 17.078 1 90.31 217 LEU A O 1
ATOM 1663 N N . GLN A 1 218 ? -1.778 -2.912 16.734 1 89.62 218 GLN A N 1
ATOM 1664 C CA . GLN A 1 218 ? -3.162 -3.24 17.062 1 89.62 218 GLN A CA 1
ATOM 1665 C C . GLN A 1 218 ? -3.461 -2.961 18.531 1 89.62 218 GLN A C 1
ATOM 1667 O O . GLN A 1 218 ? -4.512 -2.408 18.859 1 89.62 218 GLN A O 1
ATOM 1672 N N . LYS A 1 219 ? -2.572 -3.314 19.375 1 88.81 219 LYS A N 1
ATOM 1673 C CA . LYS A 1 219 ? -2.732 -3.09 20.812 1 88.81 219 LYS A CA 1
ATOM 1674 C C . LYS A 1 219 ? -2.805 -1.599 21.125 1 88.81 219 LYS A C 1
ATOM 1676 O O . LYS A 1 219 ? -3.551 -1.184 22.016 1 88.81 219 LYS A O 1
ATOM 1681 N N . ALA A 1 220 ? -2.076 -0.833 20.344 1 83.94 220 ALA A N 1
ATOM 1682 C CA . ALA A 1 220 ? -2.045 0.614 20.547 1 83.94 220 ALA A CA 1
ATOM 1683 C C . ALA A 1 220 ? -3.24 1.287 19.875 1 83.94 220 ALA A C 1
ATOM 1685 O O . ALA A 1 220 ? -3.432 2.498 20 1 83.94 220 ALA A O 1
ATOM 1686 N N . GLY A 1 221 ? -3.996 0.519 19.172 1 79.94 221 GLY A N 1
ATOM 1687 C CA . GLY A 1 221 ? -5.184 1.05 18.516 1 79.94 221 GLY A CA 1
ATOM 1688 C C . GLY A 1 221 ? -4.879 1.778 17.234 1 79.94 221 GLY A C 1
ATOM 1689 O O . GLY A 1 221 ? -5.672 2.604 16.766 1 79.94 221 GLY A O 1
ATOM 1690 N N . GLY A 1 222 ? -3.736 1.545 16.703 1 79.69 222 GLY A N 1
ATOM 1691 C CA . GLY A 1 222 ? -3.316 2.246 15.508 1 79.69 222 GLY A CA 1
ATOM 1692 C C . GLY A 1 222 ? -3.879 1.643 14.234 1 79.69 222 GLY A C 1
ATOM 1693 O O . GLY A 1 222 ? -3.893 2.291 13.188 1 79.69 222 GLY A O 1
ATOM 1694 N N . ILE A 1 223 ? -4.383 0.364 14.25 1 81.06 223 ILE A N 1
ATOM 1695 C CA . ILE A 1 223 ? -4.965 -0.277 13.078 1 81.06 223 ILE A CA 1
ATOM 1696 C C . ILE A 1 223 ? -6.191 -1.09 13.484 1 81.06 223 ILE A C 1
ATOM 1698 O O . ILE A 1 223 ? -6.289 -1.538 14.633 1 81.06 223 ILE A O 1
ATOM 1702 N N . SER A 1 224 ? -7.07 -1.21 12.594 1 81.06 224 SER A N 1
ATOM 1703 C CA . SER A 1 224 ? -8.281 -1.989 12.828 1 81.06 224 SER A CA 1
ATOM 1704 C C . SER A 1 224 ? -7.977 -3.482 12.891 1 81.06 224 SER A C 1
ATOM 1706 O O . SER A 1 224 ? -6.902 -3.918 12.477 1 81.06 224 SER A O 1
ATOM 1708 N N . GLU A 1 225 ? -8.859 -4.203 13.406 1 85.38 225 GLU A N 1
ATOM 1709 C CA . GLU A 1 225 ? -8.711 -5.652 13.508 1 85.38 225 GLU A CA 1
ATOM 1710 C C . GLU A 1 225 ? -8.633 -6.297 12.133 1 85.38 225 GLU A C 1
ATOM 1712 O O . GLU A 1 225 ? -7.836 -7.211 11.914 1 85.38 225 GLU A O 1
ATOM 1717 N N . ALA A 1 226 ? -9.414 -5.828 11.25 1 83.25 226 ALA A N 1
ATOM 1718 C CA . ALA A 1 226 ? -9.445 -6.371 9.898 1 83.25 226 ALA A CA 1
ATOM 1719 C C . ALA A 1 226 ? -8.117 -6.133 9.188 1 83.25 226 ALA A C 1
ATOM 1721 O O . ALA A 1 226 ? -7.594 -7.031 8.516 1 83.25 226 ALA A O 1
ATOM 1722 N N . GLU A 1 227 ? -7.637 -5 9.414 1 83.56 227 GLU A N 1
ATOM 1723 C CA . GLU A 1 227 ? -6.355 -4.672 8.797 1 83.56 227 GLU A CA 1
ATOM 1724 C C . GLU A 1 227 ? -5.219 -5.48 9.406 1 83.56 227 GLU A C 1
ATOM 1726 O O . GLU A 1 227 ? -4.312 -5.926 8.703 1 83.56 227 GLU A O 1
ATOM 1731 N N . ALA A 1 228 ? -5.273 -5.621 10.68 1 89.69 228 ALA A N 1
ATOM 1732 C CA . ALA A 1 228 ? -4.258 -6.414 11.367 1 89.69 228 ALA A CA 1
ATOM 1733 C C . ALA A 1 228 ? -4.258 -7.855 10.875 1 89.69 228 ALA A C 1
ATOM 1735 O O . ALA A 1 228 ? -3.197 -8.438 10.625 1 89.69 228 ALA A O 1
ATOM 1736 N N . LEU A 1 229 ? -5.453 -8.32 10.656 1 89.62 229 LEU A N 1
ATOM 1737 C CA . LEU A 1 229 ? -5.586 -9.695 10.188 1 89.62 229 LEU A CA 1
ATOM 1738 C C . LEU A 1 229 ? -5.016 -9.852 8.781 1 89.62 229 LEU A C 1
ATOM 1740 O O . LEU A 1 229 ? -4.332 -10.836 8.492 1 89.62 229 LEU A O 1
ATOM 1744 N N . ARG A 1 230 ? -5.242 -8.945 7.996 1 88.94 230 ARG A N 1
ATOM 1745 C CA . ARG A 1 230 ? -4.727 -8.977 6.629 1 88.94 230 ARG A CA 1
ATOM 1746 C C . ARG A 1 230 ? -3.203 -8.961 6.621 1 88.94 230 ARG A C 1
ATOM 1748 O O . ARG A 1 230 ? -2.572 -9.727 5.891 1 88.94 230 ARG A O 1
ATOM 1755 N N . ARG A 1 231 ? -2.672 -8.141 7.418 1 90.81 231 ARG A N 1
ATOM 1756 C CA . ARG A 1 231 ? -1.218 -8.023 7.477 1 90.81 231 ARG A CA 1
ATOM 1757 C C . ARG A 1 231 ? -0.593 -9.281 8.07 1 90.81 231 ARG A C 1
ATOM 1759 O O . ARG A 1 231 ? 0.469 -9.719 7.629 1 90.81 231 ARG A O 1
ATOM 1766 N N . ARG A 1 232 ? -1.253 -9.789 9.039 1 92.44 232 ARG A N 1
ATOM 1767 C CA . ARG A 1 232 ? -0.77 -11.031 9.625 1 92.44 232 ARG A CA 1
ATOM 1768 C C . ARG A 1 232 ? -0.782 -12.164 8.609 1 92.44 232 ARG A C 1
ATOM 1770 O O . ARG A 1 232 ? 0.187 -12.922 8.5 1 92.44 232 ARG A O 1
ATOM 1777 N N . ASN A 1 233 ? -1.86 -12.266 7.875 1 93.25 233 ASN A N 1
ATOM 1778 C CA . ASN A 1 233 ? -1.971 -13.305 6.863 1 93.25 233 ASN A CA 1
ATOM 1779 C C . ASN A 1 233 ? -0.873 -13.188 5.809 1 93.25 233 ASN A C 1
ATOM 1781 O O . ASN A 1 233 ? -0.304 -14.188 5.379 1 93.25 233 ASN A O 1
ATOM 1785 N N . THR A 1 234 ? -0.647 -12.016 5.469 1 91.25 234 THR A N 1
ATOM 1786 C CA . THR A 1 234 ? 0.416 -11.797 4.496 1 91.25 234 THR A CA 1
ATOM 1787 C C . THR A 1 234 ? 1.765 -12.234 5.059 1 91.25 234 THR A C 1
ATOM 1789 O O . THR A 1 234 ? 2.574 -12.836 4.348 1 91.25 234 THR A O 1
ATOM 1792 N N . ALA A 1 235 ? 2 -11.906 6.266 1 93.12 235 ALA A N 1
ATOM 1793 C CA . ALA A 1 235 ? 3.248 -12.297 6.918 1 93.12 235 ALA A CA 1
ATOM 1794 C C . ALA A 1 235 ? 3.359 -13.812 7.027 1 93.12 235 ALA A C 1
ATOM 1796 O O . ALA A 1 235 ? 4.414 -14.391 6.75 1 93.12 235 ALA A O 1
ATOM 1797 N N . PHE A 1 236 ? 2.275 -14.414 7.352 1 93.5 236 PHE A N 1
ATOM 1798 C CA . PHE A 1 236 ? 2.273 -15.867 7.473 1 93.5 236 PHE A CA 1
ATOM 1799 C C . PHE A 1 236 ? 2.498 -16.516 6.117 1 93.5 236 PHE A C 1
ATOM 1801 O O . PHE A 1 236 ? 3.221 -17.516 6.016 1 93.5 236 PHE A O 1
ATOM 1808 N N . ALA A 1 237 ? 1.836 -16.047 5.129 1 94 237 ALA A N 1
ATOM 1809 C CA . ALA A 1 237 ? 2.037 -16.562 3.781 1 94 237 ALA A CA 1
ATOM 1810 C C . ALA A 1 237 ? 3.508 -16.484 3.377 1 94 237 ALA A C 1
ATOM 1812 O O . ALA A 1 237 ? 4.035 -17.406 2.75 1 94 237 ALA A O 1
ATOM 1813 N N . ARG A 1 238 ? 4.102 -15.43 3.73 1 91.38 238 ARG A N 1
ATOM 1814 C CA . ARG A 1 238 ? 5.523 -15.266 3.436 1 91.38 238 ARG A CA 1
ATOM 1815 C C . ARG A 1 238 ? 6.363 -16.266 4.223 1 91.38 238 ARG A C 1
ATOM 1817 O O . ARG A 1 238 ? 7.359 -16.781 3.711 1 91.38 238 ARG A O 1
ATOM 1824 N N . LEU A 1 239 ? 6.047 -16.453 5.453 1 91.38 239 LEU A N 1
ATOM 1825 C CA . LEU A 1 239 ? 6.742 -17.438 6.285 1 91.38 239 LEU A CA 1
ATOM 1826 C C . LEU A 1 239 ? 6.68 -18.828 5.664 1 91.38 239 LEU A C 1
ATOM 1828 O O . LEU A 1 239 ? 7.672 -19.547 5.656 1 91.38 239 LEU A O 1
ATOM 1832 N N . ILE A 1 240 ? 5.527 -19.094 5.129 1 94.19 240 ILE A N 1
ATOM 1833 C CA . ILE A 1 240 ? 5.328 -20.375 4.469 1 94.19 240 ILE A CA 1
ATOM 1834 C C . ILE A 1 240 ? 6.188 -20.453 3.211 1 94.19 240 ILE A C 1
ATOM 1836 O O . ILE A 1 240 ? 6.898 -21.438 2.996 1 94.19 240 ILE A O 1
ATOM 1840 N N . ALA A 1 241 ? 6.164 -19.438 2.49 1 90.81 241 ALA A N 1
ATOM 1841 C CA . ALA A 1 241 ? 6.871 -19.406 1.213 1 90.81 241 ALA A CA 1
ATOM 1842 C C . ALA A 1 241 ? 8.383 -19.484 1.422 1 90.81 241 ALA A C 1
ATOM 1844 O O . ALA A 1 241 ? 9.109 -20 0.571 1 90.81 241 ALA A O 1
ATOM 1845 N N . GLN A 1 242 ? 8.844 -19.016 2.508 1 88.81 242 GLN A N 1
ATOM 1846 C CA . GLN A 1 242 ? 10.281 -18.953 2.77 1 88.81 242 GLN A CA 1
ATOM 1847 C C . GLN A 1 242 ? 10.797 -20.266 3.346 1 88.81 242 GLN A C 1
ATOM 1849 O O . GLN A 1 242 ? 12.008 -20.5 3.393 1 88.81 242 GLN A O 1
ATOM 1854 N N . ALA A 1 243 ? 9.828 -21.062 3.748 1 90.06 243 ALA A N 1
ATOM 1855 C CA . ALA A 1 243 ? 10.25 -22.359 4.281 1 90.06 243 ALA A CA 1
ATOM 1856 C C . ALA A 1 243 ? 10.883 -23.219 3.189 1 90.06 243 ALA A C 1
ATOM 1858 O O . ALA A 1 243 ? 10.234 -23.547 2.191 1 90.06 243 ALA A O 1
ATOM 1859 N N . GLY A 1 244 ? 12.156 -23.578 3.398 1 86.25 244 GLY A N 1
ATOM 1860 C CA . GLY A 1 244 ? 12.898 -24.266 2.363 1 86.25 244 GLY A CA 1
ATOM 1861 C C . GLY A 1 244 ? 12.93 -25.781 2.562 1 86.25 244 GLY A C 1
ATOM 1862 O O . GLY A 1 244 ? 13.414 -26.516 1.7 1 86.25 244 GLY A O 1
ATOM 1863 N N . ASN A 1 245 ? 12.5 -26.25 3.693 1 86.38 245 ASN A N 1
ATOM 1864 C CA . ASN A 1 245 ? 12.469 -27.688 3.961 1 86.38 245 ASN A CA 1
ATOM 1865 C C . ASN A 1 245 ? 11.281 -28.062 4.84 1 86.38 245 ASN A C 1
ATOM 1867 O O . ASN A 1 245 ? 10.516 -27.203 5.27 1 86.38 245 ASN A O 1
ATOM 1871 N N . ALA A 1 246 ? 11.156 -29.344 4.973 1 89.38 246 ALA A N 1
ATOM 1872 C CA . ALA A 1 246 ? 9.992 -29.875 5.68 1 89.38 246 ALA A CA 1
ATOM 1873 C C . ALA A 1 246 ? 9.953 -29.391 7.121 1 89.38 246 ALA A C 1
ATOM 1875 O O . ALA A 1 246 ? 8.891 -29.031 7.637 1 89.38 246 ALA A O 1
ATOM 1876 N N . ALA A 1 247 ? 11.125 -29.375 7.766 1 91.75 247 ALA A N 1
ATOM 1877 C CA . ALA A 1 247 ? 11.195 -28.953 9.164 1 91.75 247 ALA A CA 1
ATOM 1878 C C . ALA A 1 247 ? 10.828 -27.484 9.32 1 91.75 247 ALA A C 1
ATOM 1880 O O . ALA A 1 247 ? 10.078 -27.109 10.227 1 91.75 247 ALA A O 1
ATOM 1881 N N . GLU A 1 248 ? 11.375 -26.688 8.438 1 91.62 248 GLU A N 1
ATOM 1882 C CA . GLU A 1 248 ? 11.086 -25.25 8.469 1 91.62 248 GLU A CA 1
ATOM 1883 C C . GLU A 1 248 ? 9.609 -24.984 8.195 1 91.62 248 GLU A C 1
ATOM 1885 O O . GLU A 1 248 ? 9.023 -24.078 8.789 1 91.62 248 GLU A O 1
ATOM 1890 N N . LEU A 1 249 ? 9.078 -25.734 7.289 1 94.06 249 LEU A N 1
ATOM 1891 C CA . LEU A 1 249 ? 7.664 -25.578 6.977 1 94.06 249 LEU A CA 1
ATOM 1892 C C . LEU A 1 249 ? 6.793 -25.953 8.172 1 94.06 249 LEU A C 1
ATOM 1894 O O . LEU A 1 249 ? 5.844 -25.234 8.5 1 94.06 249 LEU A O 1
ATOM 1898 N N . LYS A 1 250 ? 7.137 -27.047 8.781 1 93.12 250 LYS A N 1
ATOM 1899 C CA . LYS A 1 250 ? 6.391 -27.469 9.969 1 93.12 250 LYS A CA 1
ATOM 1900 C C . LYS A 1 250 ? 6.469 -26.422 11.07 1 93.12 250 LYS A C 1
ATOM 1902 O O . LYS A 1 250 ? 5.477 -26.141 11.742 1 93.12 250 LYS A O 1
ATOM 1907 N N . ALA A 1 251 ? 7.613 -25.859 11.289 1 92.5 251 ALA A N 1
ATOM 1908 C CA . ALA A 1 251 ? 7.809 -24.812 12.281 1 92.5 251 ALA A CA 1
ATOM 1909 C C . ALA A 1 251 ? 6.977 -23.578 11.945 1 92.5 251 ALA A C 1
ATOM 1911 O O . ALA A 1 251 ? 6.391 -22.953 12.836 1 92.5 251 ALA A O 1
ATOM 1912 N N . ALA A 1 252 ? 7.016 -23.219 10.672 1 92.75 252 ALA A N 1
ATOM 1913 C CA . ALA A 1 252 ? 6.227 -22.078 10.227 1 92.75 252 ALA A CA 1
ATOM 1914 C C . ALA A 1 252 ? 4.738 -22.312 10.469 1 92.75 252 ALA A C 1
ATOM 1916 O O . ALA A 1 252 ? 4.035 -21.406 10.945 1 92.75 252 ALA A O 1
ATOM 1917 N N . LEU A 1 253 ? 4.293 -23.5 10.211 1 94.38 253 LEU A N 1
ATOM 1918 C CA . LEU A 1 253 ? 2.873 -23.812 10.336 1 94.38 253 LEU A CA 1
ATOM 1919 C C . LEU A 1 253 ? 2.451 -23.844 11.805 1 94.38 253 LEU A C 1
ATOM 1921 O O . LEU A 1 253 ? 1.3 -23.547 12.125 1 94.38 253 LEU A O 1
ATOM 1925 N N . LYS A 1 254 ? 3.361 -24.188 12.633 1 92.62 254 LYS A N 1
ATOM 1926 C CA . LYS A 1 254 ? 3.068 -24.234 14.062 1 92.62 254 LYS A CA 1
ATOM 1927 C C . LYS A 1 254 ? 2.826 -22.828 14.617 1 92.62 254 LYS A C 1
ATOM 1929 O O . LYS A 1 254 ? 2.082 -22.656 15.578 1 92.62 254 LYS A O 1
ATOM 1934 N N . ARG A 1 255 ? 3.381 -21.875 14.023 1 89.12 255 ARG A N 1
ATOM 1935 C CA . ARG A 1 255 ? 3.254 -20.5 14.477 1 89.12 255 ARG A CA 1
ATOM 1936 C C . ARG A 1 255 ? 1.93 -19.891 14.031 1 89.12 255 ARG A C 1
ATOM 1938 O O . ARG A 1 255 ? 1.489 -18.875 14.57 1 89.12 255 ARG A O 1
ATOM 1945 N N . ILE A 1 256 ? 1.266 -20.484 13.094 1 93.06 256 ILE A N 1
ATOM 1946 C CA . ILE A 1 256 ? 0.05 -19.938 12.5 1 93.06 256 ILE A CA 1
ATOM 1947 C C . ILE A 1 256 ? -1.172 -20.453 13.25 1 93.06 256 ILE A C 1
ATOM 1949 O O . ILE A 1 256 ? -1.316 -21.656 13.461 1 93.06 256 ILE A O 1
ATOM 1953 N N . PRO A 1 257 ? -1.986 -19.562 13.672 1 91.56 257 PRO A N 1
ATOM 1954 C CA . PRO A 1 257 ? -3.223 -20 14.336 1 91.56 257 PRO A CA 1
ATOM 1955 C C . PRO A 1 257 ? -4.113 -20.844 13.43 1 91.56 257 PRO A C 1
ATOM 1957 O O . PRO A 1 257 ? -4.109 -20.672 12.211 1 91.56 257 PRO A O 1
ATOM 1960 N N . ASN A 1 258 ? -4.969 -21.688 13.977 1 90.88 258 ASN A N 1
ATOM 1961 C CA . ASN A 1 258 ? -5.785 -22.656 13.25 1 90.88 258 ASN A CA 1
ATOM 1962 C C . ASN A 1 258 ? -6.816 -21.969 12.359 1 90.88 258 ASN A C 1
ATOM 1964 O O . ASN A 1 258 ? -7.098 -22.438 11.258 1 90.88 258 ASN A O 1
ATOM 1968 N N . ALA A 1 259 ? -7.324 -20.922 12.867 1 89.38 259 ALA A N 1
ATOM 1969 C CA . ALA A 1 259 ? -8.344 -20.219 12.102 1 89.38 259 ALA A CA 1
ATOM 1970 C C . ALA A 1 259 ? -7.773 -19.703 10.781 1 89.38 259 ALA A C 1
ATOM 1972 O O . ALA A 1 259 ? -8.453 -19.734 9.758 1 89.38 259 ALA A O 1
ATOM 1973 N N . GLN A 1 260 ? -6.52 -19.312 10.828 1 90.88 260 GLN A N 1
ATOM 1974 C CA . GLN A 1 260 ? -5.883 -18.781 9.633 1 90.88 260 GLN A CA 1
ATOM 1975 C C . GLN A 1 260 ? -5.43 -19.906 8.711 1 90.88 260 GLN A C 1
ATOM 1977 O O . GLN A 1 260 ? -5.43 -19.75 7.484 1 90.88 260 GLN A O 1
ATOM 1982 N N . LYS A 1 261 ? -5.094 -21 9.266 1 91.81 261 LYS A N 1
ATOM 1983 C CA . LYS A 1 261 ? -4.715 -22.172 8.477 1 91.81 261 LYS A CA 1
ATOM 1984 C C . LYS A 1 261 ? -5.883 -22.672 7.633 1 91.81 261 LYS A C 1
ATOM 1986 O O . LYS A 1 261 ? -5.703 -23.031 6.469 1 91.81 261 LYS A O 1
ATOM 1991 N N . ALA A 1 262 ? -7.012 -22.641 8.227 1 89.25 262 ALA A N 1
ATOM 1992 C CA . ALA A 1 262 ? -8.203 -23.141 7.547 1 89.25 262 ALA A CA 1
ATOM 1993 C C . ALA A 1 262 ? -8.711 -22.141 6.52 1 89.25 262 ALA A C 1
ATOM 1995 O O . ALA A 1 262 ? -9.391 -22.5 5.559 1 89.25 262 ALA A O 1
ATOM 1996 N N . GLY A 1 263 ? -8.359 -21 6.711 1 88.44 263 GLY A N 1
ATOM 1997 C CA . GLY A 1 263 ? -8.883 -19.938 5.859 1 88.44 263 GLY A CA 1
ATOM 1998 C C . GLY A 1 263 ? -7.926 -19.547 4.746 1 88.44 263 GLY A C 1
ATOM 1999 O O . GLY A 1 263 ? -7.66 -20.344 3.84 1 88.44 263 GLY A O 1
ATOM 2000 N N . ALA A 1 264 ? -7.277 -18.484 4.859 1 85.44 264 ALA A N 1
ATOM 2001 C CA . ALA A 1 264 ? -6.488 -17.844 3.807 1 85.44 264 ALA A CA 1
ATOM 2002 C C . ALA A 1 264 ? -5.203 -18.625 3.535 1 85.44 264 ALA A C 1
ATOM 2004 O O . ALA A 1 264 ? -4.645 -18.547 2.439 1 85.44 264 ALA A O 1
ATOM 2005 N N . LEU A 1 265 ? -4.742 -19.453 4.453 1 93.31 265 LEU A N 1
ATOM 2006 C CA . LEU A 1 265 ? -3.387 -19.984 4.332 1 93.31 265 LEU A CA 1
ATOM 2007 C C . LEU A 1 265 ? -3.412 -21.469 3.99 1 93.31 265 LEU A C 1
ATOM 2009 O O . LEU A 1 265 ? -2.359 -22.094 3.867 1 93.31 265 LEU A O 1
ATOM 2013 N N . CYS A 1 266 ? -4.594 -21.984 3.75 1 93.75 266 CYS A N 1
ATOM 2014 C CA . CYS A 1 266 ? -4.73 -23.391 3.438 1 93.75 266 CYS A CA 1
ATOM 2015 C C . CYS A 1 266 ? -4.078 -23.734 2.102 1 93.75 266 CYS A C 1
ATOM 2017 O O . CYS A 1 266 ? -3.324 -24.703 1.997 1 93.75 266 CYS A O 1
ATOM 2019 N N . VAL A 1 267 ? -4.223 -22.922 1.162 1 93.94 267 VAL A N 1
ATOM 2020 C CA . VAL A 1 267 ? -3.73 -23.188 -0.187 1 93.94 267 VAL A CA 1
ATOM 2021 C C . VAL A 1 267 ? -2.227 -22.938 -0.244 1 93.94 267 VAL A C 1
ATOM 2023 O O . VAL A 1 267 ? -1.461 -23.797 -0.684 1 93.94 267 VAL A O 1
ATOM 2026 N N . PRO A 1 268 ? -1.809 -21.797 0.271 1 94.44 268 PRO A N 1
ATOM 2027 C CA . PRO A 1 268 ? -0.362 -21.562 0.25 1 94.44 268 PRO A CA 1
ATOM 2028 C C . PRO A 1 268 ? 0.419 -22.656 0.978 1 94.44 268 PRO A C 1
ATOM 2030 O O . PRO A 1 268 ? 1.52 -23.031 0.554 1 94.44 268 PRO A O 1
ATOM 2033 N N . ALA A 1 269 ? -0.114 -23.141 2.033 1 95.69 269 ALA A N 1
ATOM 2034 C CA . ALA A 1 269 ? 0.56 -24.203 2.766 1 95.69 269 ALA A CA 1
ATOM 2035 C C . ALA A 1 269 ? 0.651 -25.469 1.92 1 95.69 269 ALA A C 1
ATOM 2037 O O . ALA A 1 269 ? 1.697 -26.125 1.88 1 95.69 269 ALA A O 1
ATOM 2038 N N . ALA A 1 270 ? -0.401 -25.797 1.22 1 95.81 270 ALA A N 1
ATOM 2039 C CA . ALA A 1 270 ? -0.41 -26.953 0.343 1 95.81 270 ALA A CA 1
ATOM 2040 C C . ALA A 1 270 ? 0.579 -26.781 -0.807 1 95.81 270 ALA A C 1
ATOM 2042 O O . ALA A 1 270 ? 1.321 -27.719 -1.138 1 95.81 270 ALA A O 1
ATOM 2043 N N . GLU A 1 271 ? 0.585 -25.656 -1.321 1 93.56 271 GLU A N 1
ATOM 2044 C CA . GLU A 1 271 ? 1.475 -25.359 -2.441 1 93.56 271 GLU A CA 1
ATOM 2045 C C . GLU A 1 271 ? 2.939 -25.438 -2.02 1 93.56 271 GLU A C 1
ATOM 2047 O O . GLU A 1 271 ? 3.789 -25.891 -2.789 1 93.56 271 GLU A O 1
ATOM 2052 N N . GLN A 1 272 ? 3.158 -24.984 -0.86 1 93.88 272 GLN A N 1
ATOM 2053 C CA . GLN A 1 272 ? 4.543 -25.031 -0.397 1 93.88 272 GLN A CA 1
ATOM 2054 C C . GLN A 1 272 ? 4.988 -26.469 -0.155 1 93.88 272 GLN A C 1
ATOM 2056 O O . GLN A 1 272 ? 6.148 -26.812 -0.396 1 93.88 272 GLN A O 1
ATOM 2061 N N . HIS A 1 273 ? 4.066 -27.328 0.338 1 93.31 273 HIS A N 1
ATOM 2062 C CA . HIS A 1 273 ? 4.367 -28.75 0.445 1 93.31 273 HIS A CA 1
ATOM 2063 C C . HIS A 1 273 ? 4.746 -29.344 -0.911 1 93.31 273 HIS A C 1
ATOM 2065 O O . HIS A 1 273 ? 5.707 -30.109 -1.015 1 93.31 273 HIS A O 1
ATOM 2071 N N . GLU A 1 274 ? 4.02 -28.875 -1.922 1 89 274 GLU A N 1
ATOM 2072 C CA . GLU A 1 274 ? 4.266 -29.344 -3.279 1 89 274 GLU A CA 1
ATOM 2073 C C . GLU A 1 274 ? 5.629 -28.891 -3.785 1 89 274 GLU A C 1
ATOM 2075 O O . GLU A 1 274 ? 6.391 -29.672 -4.355 1 89 274 GLU A O 1
ATOM 2080 N N . LYS A 1 275 ? 5.906 -27.656 -3.547 1 83.06 275 LYS A N 1
ATOM 2081 C CA . LYS A 1 275 ? 7.16 -27.078 -4.023 1 83.06 275 LYS A CA 1
ATOM 2082 C C . LYS A 1 275 ? 8.359 -27.766 -3.387 1 83.06 275 LYS A C 1
ATOM 2084 O O . LYS A 1 275 ? 9.414 -27.891 -4.012 1 83.06 275 LYS A O 1
ATOM 2089 N N . LEU A 1 276 ? 8.141 -28.203 -2.121 1 83.31 276 LEU A N 1
ATOM 2090 C CA . LEU A 1 276 ? 9.227 -28.859 -1.392 1 83.31 276 LEU A CA 1
ATOM 2091 C C . LEU A 1 276 ? 9.289 -30.344 -1.71 1 83.31 276 LEU A C 1
ATOM 2093 O O . LEU A 1 276 ? 10.148 -31.062 -1.193 1 83.31 276 LEU A O 1
ATOM 2097 N N . GLY A 1 277 ? 8.312 -30.812 -2.533 1 80.81 277 GLY A N 1
ATOM 2098 C CA . GLY A 1 277 ? 8.297 -32.219 -2.918 1 80.81 277 GLY A CA 1
ATOM 2099 C C . GLY A 1 277 ? 7.648 -33.094 -1.881 1 80.81 277 GLY A C 1
ATOM 2100 O O . GLY A 1 277 ? 7.809 -34.312 -1.921 1 80.81 277 GLY A O 1
ATOM 2101 N N . LEU A 1 278 ? 7.055 -32.5 -0.908 1 86.88 278 LEU A N 1
ATOM 2102 C CA . LEU A 1 278 ? 6.371 -33.25 0.134 1 86.88 278 LEU A CA 1
ATOM 2103 C C . LEU A 1 278 ? 4.941 -33.594 -0.288 1 86.88 278 LEU A C 1
ATOM 2105 O O . LEU A 1 278 ? 3.982 -33.156 0.344 1 86.88 278 LEU A O 1
ATOM 2109 N N . TYR A 1 279 ? 4.887 -34.469 -1.262 1 87.19 279 TYR A N 1
ATOM 2110 C CA . TYR A 1 279 ? 3.613 -34.719 -1.925 1 87.19 279 TYR A CA 1
ATOM 2111 C C . TYR A 1 279 ? 2.646 -35.438 -0.985 1 87.19 279 TYR A C 1
ATOM 2113 O O . TYR A 1 279 ? 1.463 -35.094 -0.927 1 87.19 279 TYR A O 1
ATOM 2121 N N . ALA A 1 280 ? 3.135 -36.406 -0.262 1 89.12 280 ALA A N 1
ATOM 2122 C CA . ALA A 1 280 ? 2.275 -37.125 0.67 1 89.12 280 ALA A CA 1
ATOM 2123 C C . ALA A 1 280 ? 1.724 -36.219 1.745 1 89.12 280 ALA A C 1
ATOM 2125 O O . ALA A 1 280 ? 0.542 -36.281 2.094 1 89.12 280 ALA A O 1
ATOM 2126 N N . ASP A 1 281 ? 2.633 -35.344 2.211 1 93.44 281 ASP A N 1
ATOM 2127 C CA . ASP A 1 281 ? 2.215 -34.375 3.223 1 93.44 281 ASP A CA 1
ATOM 2128 C C . ASP A 1 281 ? 1.188 -33.406 2.654 1 93.44 281 ASP A C 1
ATOM 2130 O O . ASP A 1 281 ? 0.271 -32.969 3.361 1 93.44 281 ASP A O 1
ATOM 2134 N N . ALA A 1 282 ? 1.396 -32.969 1.416 1 94.69 282 ALA A N 1
ATOM 2135 C CA . ALA A 1 282 ? 0.454 -32.062 0.757 1 94.69 282 ALA A CA 1
ATOM 2136 C C . ALA A 1 282 ? -0.936 -32.688 0.675 1 94.69 282 ALA A C 1
ATOM 2138 O O . ALA A 1 282 ? -1.936 -32.031 0.984 1 94.69 282 ALA A O 1
ATOM 2139 N N . VAL A 1 283 ? -0.945 -33.938 0.276 1 94.56 283 VAL A N 1
ATOM 2140 C CA . VAL A 1 283 ? -2.215 -34.656 0.152 1 94.56 283 VAL A CA 1
ATOM 2141 C C . VAL A 1 283 ? -2.873 -34.781 1.523 1 94.56 283 VAL A C 1
ATOM 2143 O O . VAL A 1 283 ? -4.082 -34.594 1.659 1 94.56 283 VAL A O 1
ATOM 2146 N N . ALA A 1 284 ? -2.1 -35.125 2.52 1 94.81 284 ALA A N 1
ATOM 2147 C CA . ALA A 1 284 ? -2.619 -35.219 3.881 1 94.81 284 ALA A CA 1
ATOM 2148 C C . ALA A 1 284 ? -3.176 -33.875 4.355 1 94.81 284 ALA A C 1
ATOM 2150 O O . ALA A 1 284 ? -4.219 -33.844 5.008 1 94.81 284 ALA A O 1
ATOM 2151 N N . TRP A 1 285 ? -2.432 -32.844 4.039 1 95.38 285 TRP A N 1
ATOM 2152 C CA . TRP A 1 285 ? -2.863 -31.5 4.375 1 95.38 285 TRP A CA 1
ATOM 2153 C C . TRP A 1 285 ? -4.203 -31.188 3.723 1 95.38 285 TRP A C 1
ATOM 2155 O O . TRP A 1 285 ? -5.125 -30.703 4.387 1 95.38 285 TRP A O 1
ATOM 2165 N N . ILE A 1 286 ? -4.355 -31.453 2.51 1 96.12 286 ILE A N 1
ATOM 2166 C CA . ILE A 1 286 ? -5.566 -31.172 1.752 1 96.12 286 ILE A CA 1
ATOM 2167 C C . ILE A 1 286 ? -6.727 -32 2.305 1 96.12 286 ILE A C 1
ATOM 2169 O O . ILE A 1 286 ? -7.844 -31.5 2.443 1 96.12 286 ILE A O 1
ATOM 2173 N N . ASN A 1 287 ? -6.426 -33.25 2.629 1 94.69 287 ASN A N 1
ATOM 2174 C CA . ASN A 1 287 ? -7.441 -34.125 3.191 1 94.69 287 ASN A CA 1
ATOM 2175 C C . ASN A 1 287 ? -7.988 -33.594 4.508 1 94.69 287 ASN A C 1
ATOM 2177 O O . ASN A 1 287 ? -9.156 -33.812 4.836 1 94.69 287 ASN A O 1
ATOM 2181 N N . SER A 1 288 ? -7.172 -32.938 5.219 1 93.75 288 SER A N 1
ATOM 2182 C CA . SER A 1 288 ? -7.57 -32.438 6.535 1 93.75 288 SER A CA 1
ATOM 2183 C C . SER A 1 288 ? -8.391 -31.156 6.422 1 93.75 288 SER A C 1
ATOM 2185 O O . SER A 1 288 ? -9.219 -30.859 7.289 1 93.75 288 SER A O 1
ATOM 2187 N N . TYR A 1 289 ? -8.195 -30.438 5.367 1 93.56 289 TYR A N 1
ATOM 2188 C CA . TYR A 1 289 ? -8.812 -29.109 5.336 1 93.56 289 TYR A CA 1
ATOM 2189 C C . TYR A 1 289 ? -9.914 -29.047 4.281 1 93.56 289 TYR A C 1
ATOM 2191 O O . TYR A 1 289 ? -10.906 -28.344 4.461 1 93.56 289 TYR A O 1
ATOM 2199 N N . TYR A 1 290 ? -9.867 -29.688 3.186 1 93.69 290 TYR A N 1
ATOM 2200 C CA . TYR A 1 290 ? -10.797 -29.531 2.068 1 93.69 290 TYR A CA 1
ATOM 2201 C C . TYR A 1 290 ? -12.219 -29.891 2.484 1 93.69 290 TYR A C 1
ATOM 2203 O O . TYR A 1 290 ? -13.172 -29.188 2.137 1 93.69 290 TYR A O 1
ATOM 2211 N N . PRO A 1 291 ? -12.445 -30.984 3.271 1 90.94 291 PRO A N 1
ATOM 2212 C CA . PRO A 1 291 ? -13.812 -31.359 3.621 1 90.94 291 PRO A CA 1
ATOM 2213 C C . PRO A 1 291 ? -14.555 -30.266 4.379 1 90.94 291 PRO A C 1
ATOM 2215 O O . PRO A 1 291 ? -15.781 -30.156 4.281 1 90.94 291 PRO A O 1
ATOM 2218 N N . HIS A 1 292 ? -13.852 -29.391 5.055 1 89.19 292 HIS A N 1
ATOM 2219 C CA . HIS A 1 292 ? -14.484 -28.359 5.879 1 89.19 292 HIS A CA 1
ATOM 2220 C C . HIS A 1 292 ? -14.445 -27 5.188 1 89.19 292 HIS A C 1
ATOM 2222 O O . HIS A 1 292 ? -15.359 -26.188 5.355 1 89.19 292 HIS A O 1
ATOM 2228 N N . THR A 1 293 ? -13.5 -26.797 4.422 1 89.5 293 THR A N 1
ATOM 2229 C CA . THR A 1 293 ? -13.32 -25.469 3.854 1 89.5 293 THR A CA 1
ATOM 2230 C C . THR A 1 293 ? -13.852 -25.406 2.424 1 89.5 293 THR A C 1
ATOM 2232 O O . THR A 1 293 ? -14.383 -24.391 1.992 1 89.5 293 THR A O 1
ATOM 2235 N N . HIS A 1 294 ? -13.672 -26.531 1.663 1 89.12 294 HIS A N 1
ATOM 2236 C CA . HIS A 1 294 ? -14.062 -26.672 0.265 1 89.12 294 HIS A CA 1
ATOM 2237 C C . HIS A 1 294 ? -13.422 -25.578 -0.597 1 89.12 294 HIS A C 1
ATOM 2239 O O . HIS A 1 294 ? -14.047 -25.062 -1.52 1 89.12 294 HIS A O 1
ATOM 2245 N N . HIS A 1 295 ? -12.242 -25.297 -0.161 1 90.44 295 HIS A N 1
ATOM 2246 C CA . HIS A 1 295 ? -11.508 -24.312 -0.948 1 90.44 295 HIS A CA 1
ATOM 2247 C C . HIS A 1 295 ? -11.117 -24.875 -2.311 1 90.44 295 HIS A C 1
ATOM 2249 O O . HIS A 1 295 ? -10.367 -25.859 -2.391 1 90.44 295 HIS A O 1
ATOM 2255 N N . GLN A 1 296 ? -11.477 -24.234 -3.293 1 88.62 296 GLN A N 1
ATOM 2256 C CA . GLN A 1 296 ? -11.297 -24.719 -4.656 1 88.62 296 GLN A CA 1
ATOM 2257 C C . GLN A 1 296 ? -9.82 -24.734 -5.043 1 88.62 296 GLN A C 1
ATOM 2259 O O . GLN A 1 296 ? -9.391 -25.547 -5.859 1 88.62 296 GLN A O 1
ATOM 2264 N N . GLY A 1 297 ? -9.047 -23.922 -4.387 1 90.56 297 GLY A N 1
ATOM 2265 C CA . GLY A 1 297 ? -7.633 -23.797 -4.715 1 90.56 297 GLY A CA 1
ATOM 2266 C C . GLY A 1 297 ? -6.816 -25 -4.285 1 90.56 297 GLY A C 1
ATOM 2267 O O . GLY A 1 297 ? -5.684 -25.188 -4.734 1 90.56 297 GLY A O 1
ATOM 2268 N N . LEU A 1 298 ? -7.371 -25.859 -3.518 1 93.81 298 LEU A N 1
ATOM 2269 C CA . LEU A 1 298 ? -6.66 -27.031 -3.002 1 93.81 298 LEU A CA 1
ATOM 2270 C C . LEU A 1 298 ? -6.68 -28.156 -4.016 1 93.81 298 LEU A C 1
ATOM 2272 O O . LEU A 1 298 ? -5.785 -29.016 -4.016 1 93.81 298 LEU A O 1
ATOM 2276 N N . LEU A 1 299 ? -7.641 -28.109 -4.906 1 93.06 299 LEU A N 1
ATOM 2277 C CA . LEU A 1 299 ? -7.887 -29.25 -5.793 1 93.06 299 LEU A CA 1
ATOM 2278 C C . LEU A 1 299 ? -6.785 -29.359 -6.844 1 93.06 299 LEU A C 1
ATOM 2280 O O . LEU A 1 299 ? -6.277 -30.453 -7.102 1 93.06 299 LEU A O 1
ATOM 2284 N N . PRO A 1 300 ? -6.398 -28.234 -7.445 1 88.88 300 PRO A N 1
ATOM 2285 C CA . PRO A 1 300 ? -5.293 -28.344 -8.391 1 88.88 300 PRO A CA 1
ATOM 2286 C C . PRO A 1 300 ? -4.012 -28.875 -7.746 1 88.88 300 PRO A C 1
ATOM 2288 O O . PRO A 1 300 ? -3.27 -29.641 -8.359 1 88.88 300 PRO A O 1
ATOM 2291 N N . VAL A 1 301 ? -3.758 -28.453 -6.582 1 92 301 VAL A N 1
ATOM 2292 C CA . VAL A 1 301 ? -2.566 -28.906 -5.871 1 92 301 VAL A CA 1
ATOM 2293 C C . VAL A 1 301 ? -2.662 -30.406 -5.598 1 92 301 VAL A C 1
ATOM 2295 O O . VAL A 1 301 ? -1.667 -31.125 -5.699 1 92 301 VAL A O 1
ATOM 2298 N N . LEU A 1 302 ? -3.838 -30.828 -5.254 1 93.5 302 LEU A N 1
ATOM 2299 C CA . LEU A 1 302 ? -4.066 -32.25 -5.031 1 93.5 302 LEU A CA 1
ATOM 2300 C C . LEU A 1 302 ? -3.717 -33.062 -6.277 1 93.5 302 LEU A C 1
ATOM 2302 O O . LEU A 1 302 ? -2.971 -34.031 -6.199 1 93.5 302 LEU A O 1
ATOM 2306 N N . SER A 1 303 ? -4.246 -32.625 -7.367 1 89.44 303 SER A N 1
ATOM 2307 C CA . SER A 1 303 ? -4.035 -33.344 -8.625 1 89.44 303 SER A CA 1
ATOM 2308 C C . SER A 1 303 ? -2.551 -33.406 -8.977 1 89.44 303 SER A C 1
ATOM 2310 O O . SER A 1 303 ? -2.055 -34.469 -9.383 1 89.44 303 SER A O 1
ATOM 2312 N N . ARG A 1 304 ? -1.863 -32.375 -8.695 1 82.25 304 ARG A N 1
ATOM 2313 C CA . ARG A 1 304 ? -0.444 -32.312 -9.031 1 82.25 304 ARG A CA 1
ATOM 2314 C C . ARG A 1 304 ? 0.377 -33.188 -8.086 1 82.25 304 ARG A C 1
ATOM 2316 O O . ARG A 1 304 ? 1.354 -33.812 -8.5 1 82.25 304 ARG A O 1
ATOM 2323 N N . CYS A 1 305 ? -0.029 -33.25 -6.906 1 86.5 305 CYS A N 1
ATOM 2324 C CA . CYS A 1 305 ? 0.738 -34 -5.902 1 86.5 305 CYS A CA 1
ATOM 2325 C C . CYS A 1 305 ? 0.488 -35.5 -6.012 1 86.5 305 CYS A C 1
ATOM 2327 O O . CYS A 1 305 ? 1.411 -36.281 -5.855 1 86.5 305 CYS A O 1
ATOM 2329 N N . VAL A 1 306 ? -0.727 -35.844 -6.312 1 87.44 306 VAL A N 1
ATOM 2330 C CA . VAL A 1 306 ? -1.111 -37.25 -6.344 1 87.44 306 VAL A CA 1
ATOM 2331 C C . VAL A 1 306 ? -0.338 -38 -7.445 1 87.44 306 VAL A C 1
ATOM 2333 O O . VAL A 1 306 ? 0.016 -39.156 -7.297 1 87.44 306 VAL A O 1
ATOM 2336 N N . ARG A 1 307 ? -0.018 -37.25 -8.438 1 75.75 307 ARG A N 1
ATOM 2337 C CA . ARG A 1 307 ? 0.671 -37.844 -9.586 1 75.75 307 ARG A CA 1
ATOM 2338 C C . ARG A 1 307 ? 2.043 -38.375 -9.195 1 75.75 307 ARG A C 1
ATOM 2340 O O . ARG A 1 307 ? 2.572 -39.281 -9.844 1 75.75 307 ARG A O 1
ATOM 2347 N N . TYR A 1 308 ? 2.559 -37.844 -8.164 1 75 308 TYR A N 1
ATOM 2348 C CA . TYR A 1 308 ? 3.93 -38.188 -7.805 1 75 308 TYR A CA 1
ATOM 2349 C C . TYR A 1 308 ? 3.961 -39.188 -6.641 1 75 308 TYR A C 1
ATOM 2351 O O . TYR A 1 308 ? 5.035 -39.594 -6.203 1 75 308 TYR A O 1
ATOM 2359 N N . LEU A 1 309 ? 2.822 -39.594 -6.254 1 79.31 309 LEU A N 1
ATOM 2360 C CA . LEU A 1 309 ? 2.738 -40.594 -5.168 1 79.31 309 LEU A CA 1
ATOM 2361 C C . LEU A 1 309 ? 2.82 -42 -5.707 1 79.31 309 LEU A C 1
ATOM 2363 O O . LEU A 1 309 ? 2.803 -42.219 -6.922 1 79.31 309 LEU A O 1
ATOM 2367 N N . GLY A 1 310 ? 3.049 -42.938 -4.758 1 76.06 310 GLY A N 1
ATOM 2368 C CA . GLY A 1 310 ? 3.002 -44.344 -5.117 1 76.06 310 GLY A CA 1
ATOM 2369 C C . GLY A 1 310 ? 1.617 -44.812 -5.527 1 76.06 310 GLY A C 1
ATOM 2370 O O . GLY A 1 310 ? 0.632 -44.125 -5.324 1 76.06 310 GLY A O 1
ATOM 2371 N N . ASP A 1 311 ? 1.52 -45.969 -6.156 1 81.5 311 ASP A N 1
ATOM 2372 C CA . ASP A 1 311 ? 0.274 -46.469 -6.715 1 81.5 311 ASP A CA 1
ATOM 2373 C C . ASP A 1 311 ? -0.797 -46.625 -5.637 1 81.5 311 ASP A C 1
ATOM 2375 O O . ASP A 1 311 ? -1.937 -46.188 -5.824 1 81.5 311 ASP A O 1
ATOM 2379 N N . ALA A 1 312 ? -0.401 -47.25 -4.57 1 86.06 312 ALA A N 1
ATOM 2380 C CA . ALA A 1 312 ? -1.35 -47.438 -3.48 1 86.06 312 ALA A CA 1
ATOM 2381 C C . ALA A 1 312 ? -1.856 -46.125 -2.93 1 86.06 312 ALA A C 1
ATOM 2383 O O . ALA A 1 312 ? -3.049 -45.969 -2.65 1 86.06 312 ALA A O 1
ATOM 2384 N N . GLU A 1 313 ? -0.926 -45.219 -2.803 1 88.12 313 GLU A N 1
ATOM 2385 C CA . GLU A 1 313 ? -1.278 -43.906 -2.27 1 88.12 313 GLU A CA 1
ATOM 2386 C C . GLU A 1 313 ? -2.129 -43.125 -3.262 1 88.12 313 GLU A C 1
ATOM 2388 O O . GLU A 1 313 ? -3.004 -42.344 -2.861 1 88.12 313 GLU A O 1
ATOM 2393 N N . GLN A 1 314 ? -1.906 -43.281 -4.523 1 89.75 314 GLN A N 1
ATOM 2394 C CA . GLN A 1 314 ? -2.715 -42.625 -5.559 1 89.75 314 GLN A CA 1
ATOM 2395 C C . GLN A 1 314 ? -4.164 -43.094 -5.488 1 89.75 314 GLN A C 1
ATOM 2397 O O . GLN A 1 314 ? -5.09 -42.281 -5.535 1 89.75 314 GLN A O 1
ATOM 2402 N N . ARG A 1 315 ? -4.309 -44.406 -5.336 1 91.06 315 ARG A N 1
ATOM 2403 C CA . ARG A 1 315 ? -5.648 -45 -5.27 1 91.06 315 ARG A CA 1
ATOM 2404 C C . ARG A 1 315 ? -6.398 -44.5 -4.039 1 91.06 315 ARG A C 1
ATOM 2406 O O . ARG A 1 315 ? -7.582 -44.156 -4.121 1 91.06 315 ARG A O 1
ATOM 2413 N N . LYS A 1 316 ? -5.652 -44.469 -2.98 1 93.81 316 LYS A N 1
ATOM 2414 C CA . LYS A 1 316 ? -6.258 -44 -1.743 1 93.81 316 LYS A CA 1
ATOM 2415 C C . LYS A 1 316 ? -6.703 -42.531 -1.879 1 93.81 316 LYS A C 1
ATOM 2417 O O . LYS A 1 316 ? -7.77 -42.156 -1.392 1 93.81 316 LYS A O 1
ATOM 2422 N N . ALA A 1 317 ? -5.875 -41.75 -2.48 1 93.56 317 ALA A N 1
ATOM 2423 C CA . ALA A 1 317 ? -6.188 -40.344 -2.672 1 93.56 317 ALA A CA 1
ATOM 2424 C C . ALA A 1 317 ? -7.426 -40.156 -3.543 1 93.56 317 ALA A C 1
ATOM 2426 O O . ALA A 1 317 ? -8.281 -39.312 -3.258 1 93.56 317 ALA A O 1
ATOM 2427 N N . ILE A 1 318 ? -7.52 -40.938 -4.598 1 93.31 318 ILE A N 1
ATOM 2428 C CA . ILE A 1 318 ? -8.664 -40.875 -5.504 1 93.31 318 ILE A CA 1
ATOM 2429 C C . ILE A 1 318 ? -9.93 -41.312 -4.766 1 93.31 318 ILE A C 1
ATOM 2431 O O . ILE A 1 318 ? -10.969 -40.656 -4.891 1 93.31 318 ILE A O 1
ATOM 2435 N N . GLU A 1 319 ? -9.82 -42.375 -3.986 1 93.94 319 GLU A N 1
ATOM 2436 C CA . GLU A 1 319 ? -10.961 -42.844 -3.215 1 93.94 319 GLU A CA 1
ATOM 2437 C C . GLU A 1 319 ? -11.438 -41.812 -2.217 1 93.94 319 GLU A C 1
ATOM 2439 O O . GLU A 1 319 ? -12.641 -41.625 -2.043 1 93.94 319 GLU A O 1
ATOM 2444 N N . THR A 1 320 ? -10.516 -41.25 -1.575 1 95.12 320 THR A N 1
ATOM 2445 C CA . THR A 1 320 ? -10.852 -40.188 -0.619 1 95.12 320 THR A CA 1
ATOM 2446 C C . THR A 1 320 ? -11.57 -39.031 -1.312 1 95.12 320 THR A C 1
ATOM 2448 O O . THR A 1 320 ? -12.578 -38.531 -0.808 1 95.12 320 THR A O 1
ATOM 2451 N N . ALA A 1 321 ? -11.07 -38.562 -2.422 1 94.44 321 ALA A N 1
ATOM 2452 C CA . ALA A 1 321 ? -11.68 -37.469 -3.178 1 94.44 321 ALA A CA 1
ATOM 2453 C C . ALA A 1 321 ? -13.078 -37.844 -3.66 1 94.44 321 ALA A C 1
ATOM 2455 O O . ALA A 1 321 ? -13.977 -37 -3.697 1 94.44 321 ALA A O 1
ATOM 2456 N N . GLU A 1 322 ? -13.219 -39.094 -4.012 1 94.19 322 GLU A N 1
ATOM 2457 C CA . GLU A 1 322 ? -14.539 -39.594 -4.391 1 94.19 322 GLU A CA 1
ATOM 2458 C C . GLU A 1 322 ? -15.516 -39.531 -3.219 1 94.1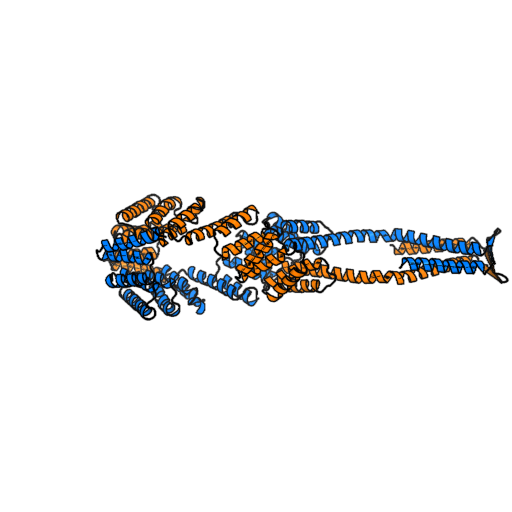9 322 GLU A C 1
ATOM 2460 O O . GLU A 1 322 ? -16.703 -39.312 -3.414 1 94.19 322 GLU A O 1
ATOM 2465 N N . GLY A 1 323 ? -14.93 -39.781 -2.109 1 94.25 323 GLY A N 1
ATOM 2466 C CA . GLY A 1 323 ? -15.734 -39.625 -0.909 1 94.25 323 GLY A CA 1
ATOM 2467 C C . GLY A 1 323 ? -16.266 -38.219 -0.715 1 94.25 323 GLY A C 1
ATOM 2468 O O . GLY A 1 323 ? -17.391 -38.031 -0.241 1 94.25 323 GLY A O 1
ATOM 2469 N N . TRP A 1 324 ? -15.492 -37.219 -1.045 1 94.75 324 TRP A N 1
ATOM 2470 C CA . TRP A 1 324 ? -15.93 -35.812 -0.95 1 94.75 324 TRP A CA 1
ATOM 2471 C C . TRP A 1 324 ? -17.109 -35.562 -1.876 1 94.75 324 TRP A C 1
ATOM 2473 O O . TRP A 1 324 ? -17.984 -34.75 -1.565 1 94.75 324 TRP A O 1
ATOM 2483 N N . LEU A 1 325 ? -17.109 -36.219 -3.041 1 92.06 325 LEU A N 1
ATOM 2484 C CA . LEU A 1 325 ? -18.141 -36.031 -4.051 1 92.06 325 LEU A CA 1
ATOM 2485 C C . LEU A 1 325 ? -19.484 -36.5 -3.529 1 92.06 325 LEU A C 1
ATOM 2487 O O . LEU A 1 325 ? -20.531 -35.969 -3.916 1 92.06 325 LEU A O 1
ATOM 2491 N N . LYS A 1 326 ? -19.453 -37.469 -2.686 1 90.88 326 LYS A N 1
ATOM 2492 C CA . LYS A 1 326 ? -20.688 -37.969 -2.088 1 90.88 326 LYS A CA 1
ATOM 2493 C C . LYS A 1 326 ? -21.375 -36.906 -1.26 1 90.88 326 LYS A C 1
ATOM 2495 O O . LYS A 1 326 ? -22.609 -36.812 -1.237 1 90.88 326 LYS A O 1
ATOM 2500 N N . ASN A 1 327 ? -20.641 -36.094 -0.659 1 90.88 327 ASN A N 1
ATOM 2501 C CA . ASN A 1 327 ? -21.172 -35 0.178 1 90.88 327 ASN A CA 1
ATOM 2502 C C . ASN A 1 327 ? -21.547 -33.781 -0.649 1 90.88 327 ASN A C 1
ATOM 2504 O O . ASN A 1 327 ? -22.406 -33 -0.263 1 90.88 327 ASN A O 1
ATOM 2508 N N . ARG A 1 328 ? -20.812 -33.625 -1.851 1 91.19 328 ARG A N 1
ATOM 2509 C CA . ARG A 1 328 ? -21.062 -32.5 -2.732 1 91.19 328 ARG A CA 1
ATOM 2510 C C . ARG A 1 328 ? -21.047 -32.906 -4.195 1 91.19 328 ARG A C 1
ATOM 2512 O O . ARG A 1 328 ? -20.141 -32.562 -4.945 1 91.19 328 ARG A O 1
ATOM 2519 N N . PRO A 1 329 ? -22.094 -33.5 -4.625 1 90.38 329 PRO A N 1
ATOM 2520 C CA . PRO A 1 329 ? -22.125 -34.062 -5.98 1 90.38 329 PRO A CA 1
ATOM 2521 C C . PRO A 1 329 ? -22.188 -33 -7.062 1 90.38 329 PRO A C 1
ATOM 2523 O O . PRO A 1 329 ? -21.812 -33.25 -8.211 1 90.38 329 PRO A O 1
ATOM 2526 N N . GLU A 1 330 ? -22.562 -31.797 -6.668 1 91.62 330 GLU A N 1
ATOM 2527 C CA . GLU A 1 330 ? -22.75 -30.75 -7.672 1 91.62 330 GLU A CA 1
ATOM 2528 C C . GLU A 1 330 ? -21.562 -29.797 -7.703 1 91.62 330 GLU A C 1
ATOM 2530 O O . GLU A 1 330 ? -21.703 -28.641 -8.117 1 91.62 330 GLU A O 1
ATOM 2535 N N . ASP A 1 331 ? -20.5 -30.312 -7.25 1 92.56 331 ASP A N 1
ATOM 2536 C CA . ASP A 1 331 ? -19.297 -29.484 -7.297 1 92.56 331 ASP A CA 1
ATOM 2537 C C . ASP A 1 331 ? -18.531 -29.703 -8.602 1 92.56 331 ASP A C 1
ATOM 2539 O O . ASP A 1 331 ? -17.75 -30.641 -8.719 1 92.56 331 ASP A O 1
ATOM 2543 N N . ALA A 1 332 ? -18.703 -28.812 -9.531 1 92.81 332 ALA A N 1
ATOM 2544 C CA . ALA A 1 332 ? -18.109 -28.938 -10.859 1 92.81 332 ALA A CA 1
ATOM 2545 C C . ALA A 1 332 ? -16.594 -28.969 -10.781 1 92.81 332 ALA A C 1
ATOM 2547 O O . ALA A 1 332 ? -15.945 -29.688 -11.547 1 92.81 332 ALA A O 1
ATOM 2548 N N . HIS A 1 333 ? -16.062 -28.234 -9.867 1 92.62 333 HIS A N 1
ATOM 2549 C CA . HIS A 1 333 ? -14.609 -28.172 -9.734 1 92.62 333 HIS A CA 1
ATOM 2550 C C . HIS A 1 333 ? -14.039 -29.484 -9.211 1 92.62 333 HIS A C 1
ATOM 2552 O O . HIS A 1 333 ? -13 -29.953 -9.688 1 92.62 333 HIS A O 1
ATOM 2558 N N . LEU A 1 334 ? -14.695 -30 -8.242 1 94.19 334 LEU A N 1
ATOM 2559 C CA . LEU A 1 334 ? -14.281 -31.297 -7.715 1 94.19 334 LEU A CA 1
ATOM 2560 C C . LEU A 1 334 ? -14.367 -32.375 -8.789 1 94.19 334 LEU A C 1
ATOM 2562 O O . LEU A 1 334 ? -13.453 -33.188 -8.93 1 94.19 334 LEU A O 1
ATOM 2566 N N . LEU A 1 335 ? -15.391 -32.312 -9.547 1 94.81 335 LEU A N 1
ATOM 2567 C CA . LEU A 1 335 ? -15.594 -33.281 -10.625 1 94.81 335 LEU A CA 1
ATOM 2568 C C . LEU A 1 335 ? -14.5 -33.156 -11.68 1 94.81 335 LEU A C 1
ATOM 2570 O O . LEU A 1 335 ? -13.977 -34.156 -12.156 1 94.81 335 LEU A O 1
ATOM 2574 N N . MET A 1 336 ? -14.156 -32 -11.961 1 92.94 336 MET A N 1
ATOM 2575 C CA . MET A 1 336 ? -13.117 -31.75 -12.953 1 92.94 336 MET A CA 1
ATOM 2576 C C . MET A 1 336 ? -11.789 -32.375 -12.516 1 92.94 336 MET A C 1
ATOM 2578 O O . MET A 1 336 ? -11.141 -33.062 -13.297 1 92.94 336 MET A O 1
ATOM 2582 N N . TYR A 1 337 ? -11.438 -32.125 -11.32 1 93.31 337 TYR A N 1
ATOM 2583 C CA . TYR A 1 337 ? -10.133 -32.594 -10.859 1 93.31 337 TYR A CA 1
ATOM 2584 C C . TYR A 1 337 ? -10.164 -34.094 -10.547 1 93.31 337 TYR A C 1
ATOM 2586 O O . TYR A 1 337 ? -9.141 -34.781 -10.641 1 93.31 337 TYR A O 1
ATOM 2594 N N . LEU A 1 338 ? -11.328 -34.625 -10.227 1 94.38 338 LEU A N 1
ATOM 2595 C CA . LEU A 1 338 ? -11.469 -36.094 -10.156 1 94.38 338 LEU A CA 1
ATOM 2596 C C . LEU A 1 338 ? -11.242 -36.719 -11.523 1 94.38 338 LEU A C 1
ATOM 2598 O O . LEU A 1 338 ? -10.648 -37.812 -11.617 1 94.38 338 LEU A O 1
ATOM 2602 N N . GLY A 1 339 ? -11.742 -36.062 -12.484 1 94.38 339 GLY A N 1
ATOM 2603 C CA . GLY A 1 339 ? -11.477 -36.5 -13.844 1 94.38 339 GLY A CA 1
ATOM 2604 C C . GLY A 1 339 ? -10 -36.531 -14.188 1 94.38 339 GLY A C 1
ATOM 2605 O O . GLY A 1 339 ? -9.5 -37.469 -14.812 1 94.38 339 GLY A O 1
ATOM 2606 N N . GLU A 1 340 ? -9.352 -35.5 -13.781 1 90.5 340 GLU A N 1
ATOM 2607 C CA . GLU A 1 340 ? -7.914 -35.406 -14.023 1 90.5 340 GLU A CA 1
ATOM 2608 C C . GLU A 1 340 ? -7.156 -36.5 -13.305 1 90.5 340 GLU A C 1
ATOM 2610 O O . GLU A 1 340 ? -6.219 -37.094 -13.852 1 90.5 340 GLU A O 1
ATOM 2615 N N . LEU A 1 341 ? -7.527 -36.781 -12.078 1 92.31 341 LEU A N 1
ATOM 2616 C CA . LEU A 1 341 ? -6.906 -37.844 -11.305 1 92.31 341 LEU A CA 1
ATOM 2617 C C . LEU A 1 341 ? -7.145 -39.188 -11.961 1 92.31 341 LEU A C 1
ATOM 2619 O O . LEU A 1 341 ? -6.227 -40 -12.055 1 92.31 341 LEU A O 1
ATOM 2623 N N . ALA A 1 342 ? -8.375 -39.344 -12.43 1 93.25 342 ALA A N 1
ATOM 2624 C CA . ALA A 1 342 ? -8.719 -40.594 -13.117 1 93.25 342 ALA A CA 1
ATOM 2625 C C . ALA A 1 342 ? -7.953 -40.719 -14.43 1 93.25 342 ALA A C 1
ATOM 2627 O O . ALA A 1 342 ? -7.496 -41.812 -14.789 1 93.25 342 ALA A O 1
ATOM 2628 N N . TYR A 1 343 ? -7.809 -39.656 -15.102 1 88.44 343 TYR A N 1
ATOM 2629 C CA . TYR A 1 343 ? -7.066 -39.625 -16.359 1 88.44 343 TYR A CA 1
ATOM 2630 C C . TYR A 1 343 ? -5.617 -40.031 -16.141 1 88.44 343 TYR A C 1
ATOM 2632 O O . TYR A 1 343 ? -5.066 -40.844 -16.906 1 88.44 343 TYR A O 1
ATOM 2640 N N . ASN A 1 344 ? -5.035 -39.531 -15.109 1 82.69 344 ASN A N 1
ATOM 2641 C CA . ASN A 1 344 ? -3.631 -39.781 -14.828 1 82.69 344 ASN A CA 1
ATOM 2642 C C . ASN A 1 344 ? -3.41 -41.25 -14.461 1 82.69 344 ASN A C 1
ATOM 2644 O O . ASN A 1 344 ? -2.332 -41.812 -14.695 1 82.69 344 ASN A O 1
ATOM 2648 N N . LYS A 1 345 ? -4.477 -41.844 -13.953 1 85.81 345 LYS A N 1
ATOM 2649 C CA . LYS A 1 345 ? -4.41 -43.25 -13.609 1 85.81 345 LYS A CA 1
ATOM 2650 C C . LYS A 1 345 ? -4.883 -44.125 -14.773 1 85.81 345 LYS A C 1
ATOM 2652 O O . LYS A 1 345 ? -5 -45.344 -14.633 1 85.81 345 LYS A O 1
ATOM 2657 N N . GLN A 1 346 ? -5.223 -43.469 -15.859 1 86.38 346 GLN A N 1
ATOM 2658 C CA . GLN A 1 346 ? -5.648 -44.156 -17.094 1 86.38 346 GLN A CA 1
ATOM 2659 C C . GLN A 1 346 ? -6.973 -44.875 -16.891 1 86.38 346 GLN A C 1
ATOM 2661 O O . GLN A 1 346 ? -7.164 -45.969 -17.406 1 86.38 346 GLN A O 1
ATOM 2666 N N . LEU A 1 347 ? -7.734 -44.406 -15.977 1 90.75 347 LEU A N 1
ATOM 2667 C CA . LEU A 1 347 ? -9.117 -44.844 -15.836 1 90.75 347 LEU A CA 1
ATOM 2668 C C . LEU A 1 347 ? -10.039 -44.031 -16.75 1 90.75 347 LEU A C 1
ATOM 2670 O O . LEU A 1 347 ? -10.797 -43.188 -16.266 1 90.75 347 LEU A O 1
ATOM 2674 N N . TRP A 1 348 ? -10.062 -44.469 -18.016 1 91.81 348 TRP A N 1
ATOM 2675 C CA . TRP A 1 348 ? -10.641 -43.656 -19.078 1 91.81 348 TRP A CA 1
ATOM 2676 C C . TRP A 1 348 ? -12.148 -43.5 -18.906 1 91.81 348 TRP A C 1
ATOM 2678 O O . TRP A 1 348 ? -12.711 -42.438 -19.125 1 91.81 348 TRP A O 1
ATOM 2688 N N . GLY A 1 349 ? -12.781 -44.594 -18.516 1 92.75 349 GLY A N 1
ATOM 2689 C CA . GLY A 1 349 ? -14.227 -44.531 -18.328 1 92.75 349 GLY A CA 1
ATOM 2690 C C . GLY A 1 349 ? -14.648 -43.594 -17.234 1 92.75 349 GLY A C 1
ATOM 2691 O O . GLY A 1 349 ? -15.555 -42.781 -17.422 1 92.75 349 GLY A O 1
ATOM 2692 N N . LYS A 1 350 ? -14.008 -43.688 -16.109 1 94.38 350 LYS A N 1
ATOM 2693 C CA . LYS A 1 350 ? -14.305 -42.812 -14.992 1 94.38 350 LYS A CA 1
ATOM 2694 C C . LYS A 1 350 ? -13.969 -41.375 -15.344 1 94.38 350 LYS A C 1
ATOM 2696 O O . LYS A 1 350 ? -14.719 -40.438 -15.008 1 94.38 350 LYS A O 1
ATOM 2701 N N . ALA A 1 351 ? -12.836 -41.125 -15.953 1 95.12 351 ALA A N 1
ATOM 2702 C CA . ALA A 1 351 ? -12.398 -39.812 -16.359 1 95.12 351 ALA A CA 1
ATOM 2703 C C . ALA A 1 351 ? -13.438 -39.125 -17.25 1 95.12 351 ALA A C 1
ATOM 2705 O O . ALA A 1 351 ? -13.805 -37.969 -17.047 1 95.12 351 ALA A O 1
ATOM 2706 N N . GLN A 1 352 ? -13.891 -39.969 -18.234 1 93.75 352 GLN A N 1
ATOM 2707 C CA . GLN A 1 352 ? -14.906 -39.438 -19.141 1 93.75 352 GLN A CA 1
ATOM 2708 C C . GLN A 1 352 ? -16.172 -39.031 -18.391 1 93.75 352 GLN A C 1
ATOM 2710 O O . GLN A 1 352 ? -16.719 -37.938 -18.625 1 93.75 352 GLN A O 1
ATOM 2715 N N . SER A 1 353 ? -16.562 -39.906 -17.547 1 95.06 353 SER A N 1
ATOM 2716 C CA . SER A 1 353 ? -17.797 -39.656 -16.797 1 95.06 353 SER A CA 1
ATOM 2717 C C . SER A 1 353 ? -17.672 -38.406 -15.938 1 95.06 353 SER A C 1
ATOM 2719 O O . SER A 1 353 ? -18.594 -37.594 -15.883 1 95.06 353 SER A O 1
ATOM 2721 N N . TYR A 1 354 ? -16.594 -38.25 -15.25 1 95.69 354 TYR A N 1
ATOM 2722 C CA . TYR A 1 354 ? -16.375 -37.094 -14.383 1 95.69 354 TYR A CA 1
ATOM 2723 C C . TYR A 1 354 ? -16.312 -35.812 -15.195 1 95.69 354 TYR A C 1
ATOM 2725 O O . TYR A 1 354 ? -16.922 -34.781 -14.812 1 95.69 354 TYR A O 1
ATOM 2733 N N . PHE A 1 355 ? -15.578 -35.781 -16.312 1 94.06 355 PHE A N 1
ATOM 2734 C CA . PHE A 1 355 ? -15.461 -34.594 -17.141 1 94.06 355 PHE A CA 1
ATOM 2735 C C . PHE A 1 355 ? -16.812 -34.188 -17.734 1 94.06 355 PHE A C 1
ATOM 2737 O O . PHE A 1 355 ? -17.172 -33 -17.75 1 94.06 355 PHE A O 1
ATOM 2744 N N . GLU A 1 356 ? -17.547 -35.188 -18.141 1 94.38 356 GLU A N 1
ATOM 2745 C CA . GLU A 1 356 ? -18.891 -34.906 -18.688 1 94.38 356 GLU A CA 1
ATOM 2746 C C . GLU A 1 356 ? -19.797 -34.312 -17.625 1 94.38 356 GLU A C 1
ATOM 2748 O O . GLU A 1 356 ? -20.547 -33.375 -17.906 1 94.38 356 GLU A O 1
ATOM 2753 N N . ALA A 1 357 ? -19.719 -34.875 -16.484 1 94.38 357 ALA A N 1
ATOM 2754 C CA . ALA A 1 357 ? -20.516 -34.344 -15.375 1 94.38 357 ALA A CA 1
ATOM 2755 C C . ALA A 1 357 ? -20.109 -32.906 -15.023 1 94.38 357 ALA A C 1
ATOM 2757 O O . ALA A 1 357 ? -20.969 -32.062 -14.734 1 94.38 357 ALA A O 1
ATOM 2758 N N . SER A 1 358 ? -18.859 -32.688 -14.938 1 94.5 358 SER A N 1
ATOM 2759 C CA . SER A 1 358 ? -18.344 -31.328 -14.648 1 94.5 358 SER A CA 1
ATOM 2760 C C . SER A 1 358 ? -18.828 -30.328 -15.68 1 94.5 358 SER A C 1
ATOM 2762 O O . SER A 1 358 ? -19.266 -29.234 -15.328 1 94.5 358 SER A O 1
ATOM 2764 N N . ILE A 1 359 ? -18.766 -30.672 -16.953 1 90.62 359 ILE A N 1
ATOM 2765 C CA . ILE A 1 359 ? -19.156 -29.812 -18.062 1 90.62 359 ILE A CA 1
ATOM 2766 C C . ILE A 1 359 ? -20.656 -29.531 -18 1 90.62 359 ILE A C 1
ATOM 2768 O O . ILE A 1 359 ? -21.094 -28.422 -18.312 1 90.62 359 ILE A O 1
ATOM 2772 N N . ALA A 1 360 ? -21.391 -30.5 -17.625 1 92.12 360 ALA A N 1
ATOM 2773 C CA . ALA A 1 360 ? -22.844 -30.359 -17.516 1 92.12 360 ALA A CA 1
ATOM 2774 C C . ALA A 1 360 ? -23.219 -29.328 -16.453 1 92.12 360 ALA A C 1
ATOM 2776 O O . ALA A 1 360 ? -24.203 -28.594 -16.625 1 92.12 360 ALA A O 1
ATOM 2777 N N . LEU A 1 361 ? -22.469 -29.297 -15.414 1 92.12 361 LEU A N 1
ATOM 2778 C CA . LEU A 1 361 ? -22.75 -28.375 -14.328 1 92.12 361 LEU A CA 1
ATOM 2779 C C . LEU A 1 361 ? -22.219 -26.984 -14.648 1 92.12 361 LEU A C 1
ATOM 2781 O O . LEU A 1 361 ? -22.938 -26 -14.484 1 92.12 361 LEU A O 1
ATOM 2785 N N . GLU A 1 362 ? -20.969 -26.922 -14.984 1 90.56 362 GLU A N 1
ATOM 2786 C CA . GLU A 1 362 ? -20.328 -25.672 -15.336 1 90.56 362 GLU A CA 1
ATOM 2787 C C . GLU A 1 362 ? -19.328 -25.859 -16.469 1 90.56 362 GLU A C 1
ATOM 2789 O O . GLU A 1 362 ? -18.156 -26.188 -16.234 1 90.56 362 GLU A O 1
ATOM 2794 N N . PRO A 1 363 ? -19.797 -25.578 -17.656 1 83.31 363 PRO A N 1
ATOM 2795 C CA . PRO A 1 363 ? -18.875 -25.766 -18.797 1 83.31 363 PRO A CA 1
ATOM 2796 C C . PRO A 1 363 ? -17.625 -24.891 -18.672 1 83.31 363 PRO A C 1
ATOM 2798 O O . PRO A 1 363 ? -17.719 -23.703 -18.344 1 83.31 363 PRO A O 1
ATOM 2801 N N . SER A 1 364 ? -16.531 -25.578 -18.688 1 79 364 SER A N 1
ATOM 2802 C CA . SER A 1 364 ? -15.242 -24.891 -18.641 1 79 364 SER A CA 1
ATOM 2803 C C . SER A 1 364 ? -14.328 -25.375 -19.766 1 79 364 SER A C 1
ATOM 2805 O O . SER A 1 364 ? -14.422 -26.516 -20.219 1 79 364 SER A O 1
ATOM 2807 N N . VAL A 1 365 ? -13.555 -24.453 -20.266 1 72.12 365 VAL A N 1
ATOM 2808 C CA . VAL A 1 365 ? -12.609 -24.766 -21.344 1 72.12 365 VAL A CA 1
ATOM 2809 C C . VAL A 1 365 ? -11.68 -25.891 -20.891 1 72.12 365 VAL A C 1
ATOM 2811 O O . VAL A 1 365 ? -11.406 -26.812 -21.656 1 72.12 365 VAL A O 1
ATOM 2814 N N . GLN A 1 366 ? -11.273 -25.781 -19.734 1 73.81 366 GLN A N 1
ATOM 2815 C CA . GLN A 1 366 ? -10.344 -26.781 -19.203 1 73.81 366 GLN A CA 1
ATOM 2816 C C . GLN A 1 366 ? -10.961 -28.172 -19.188 1 73.81 366 GLN A C 1
ATOM 2818 O O . GLN A 1 366 ? -10.312 -29.141 -19.578 1 73.81 366 GLN A O 1
ATOM 2823 N N . ALA A 1 367 ? -12.156 -28.234 -18.75 1 82.12 367 ALA A N 1
ATOM 2824 C CA . ALA A 1 367 ? -12.836 -29.516 -18.672 1 82.12 367 ALA A CA 1
ATOM 2825 C C . ALA A 1 367 ? -13.078 -30.094 -20.062 1 82.12 367 ALA A C 1
ATOM 2827 O O . ALA A 1 367 ? -12.914 -31.297 -20.281 1 82.12 367 ALA A O 1
ATOM 2828 N N . ARG A 1 368 ? -13.406 -29.328 -20.969 1 81.5 368 ARG A N 1
ATOM 2829 C CA . ARG A 1 368 ? -13.68 -29.781 -22.328 1 81.5 368 ARG A CA 1
ATOM 2830 C C . ARG A 1 368 ? -12.414 -30.266 -23.016 1 81.5 368 ARG A C 1
ATOM 2832 O O . ARG A 1 368 ? -12.43 -31.266 -23.734 1 81.5 368 ARG A O 1
ATOM 2839 N N . LEU A 1 369 ? -11.422 -29.516 -22.812 1 76.19 369 LEU A N 1
ATOM 2840 C CA . LEU A 1 369 ? -10.148 -29.922 -23.406 1 76.19 369 LEU A CA 1
ATOM 2841 C C . LEU A 1 369 ? -9.648 -31.219 -22.781 1 76.19 369 LEU A C 1
ATOM 2843 O O . LEU A 1 369 ? -9.062 -32.062 -23.469 1 76.19 369 LEU A O 1
ATOM 2847 N N . ALA A 1 370 ? -9.844 -31.312 -21.516 1 81.25 370 ALA A N 1
ATOM 2848 C CA . ALA A 1 370 ? -9.453 -32.562 -20.828 1 81.25 370 ALA A CA 1
ATOM 2849 C C . ALA A 1 370 ? -10.273 -33.719 -21.328 1 81.25 370 ALA A C 1
ATOM 2851 O O . ALA A 1 370 ? -9.742 -34.844 -21.5 1 81.25 370 ALA A O 1
ATOM 2852 N N . LEU A 1 371 ? -11.531 -33.469 -21.547 1 86.31 371 LEU A N 1
ATOM 2853 C CA . LEU A 1 371 ? -12.391 -34.5 -22.109 1 86.31 371 LEU A CA 1
ATOM 2854 C C . LEU A 1 371 ? -11.938 -34.906 -23.5 1 86.31 371 LEU A C 1
ATOM 2856 O O . LEU A 1 371 ? -11.969 -36.062 -23.859 1 86.31 371 LEU A O 1
ATOM 2860 N N . ALA A 1 372 ? -11.539 -33.938 -24.25 1 82.19 372 ALA A N 1
ATOM 2861 C CA . ALA A 1 372 ? -11.023 -34.219 -25.594 1 82.19 372 ALA A CA 1
ATOM 2862 C C . ALA A 1 372 ? -9.789 -35.125 -25.531 1 82.19 372 ALA A C 1
ATOM 2864 O O . ALA A 1 372 ? -9.633 -36.031 -26.359 1 82.19 372 ALA A O 1
ATOM 2865 N N . LYS A 1 373 ? -8.992 -34.906 -24.594 1 79.31 373 LYS A N 1
ATOM 2866 C CA . LYS A 1 373 ? -7.801 -35.75 -24.422 1 79.31 373 LYS A CA 1
ATOM 2867 C C . LYS A 1 373 ? -8.172 -37.188 -24.078 1 79.31 373 LYS A C 1
ATOM 2869 O O . LYS A 1 373 ? -7.504 -38.125 -24.516 1 79.31 373 LYS A O 1
ATOM 2874 N N . VAL A 1 374 ? -9.172 -37.312 -23.281 1 86.19 374 VAL A N 1
ATOM 2875 C CA . VAL A 1 374 ? -9.648 -38.656 -22.922 1 86.19 374 VAL A CA 1
ATOM 2876 C C . VAL A 1 374 ? -10.117 -39.375 -24.188 1 86.19 374 VAL A C 1
ATOM 2878 O O . VAL A 1 374 ? -9.797 -40.531 -24.391 1 86.19 374 VAL A O 1
ATOM 2881 N N . PHE A 1 375 ? -10.781 -38.656 -25.016 1 85.94 375 PHE A N 1
ATOM 2882 C CA . PHE A 1 375 ? -11.289 -39.25 -26.25 1 85.94 375 PHE A CA 1
ATOM 2883 C C . PHE A 1 375 ? -10.148 -39.625 -27.188 1 85.94 375 PHE A C 1
ATOM 2885 O O . PHE A 1 375 ? -10.234 -40.594 -27.906 1 85.94 375 PHE A O 1
ATOM 2892 N N . ASP A 1 376 ? -9.117 -38.844 -27.156 1 80.31 376 ASP A N 1
ATOM 2893 C CA . ASP A 1 376 ? -7.938 -39.188 -27.953 1 80.31 376 ASP A CA 1
ATOM 2894 C C . ASP A 1 376 ? -7.316 -40.5 -27.484 1 80.31 376 ASP A C 1
ATOM 2896 O O . ASP A 1 376 ? -6.875 -41.312 -28.312 1 80.31 376 ASP A O 1
ATOM 2900 N N . GLU A 1 377 ? -7.297 -40.688 -26.203 1 80.81 377 GLU A N 1
ATOM 2901 C CA . GLU A 1 377 ? -6.664 -41.875 -25.625 1 80.81 377 GLU A CA 1
ATOM 2902 C C . GLU A 1 377 ? -7.496 -43.125 -25.891 1 80.81 377 GLU A C 1
ATOM 2904 O O . GLU A 1 377 ? -6.949 -44.219 -26 1 80.81 377 GLU A O 1
ATOM 2909 N N . ILE A 1 378 ? -8.812 -42.938 -25.984 1 85.94 378 ILE A N 1
ATOM 2910 C CA . ILE A 1 378 ? -9.672 -44.094 -26.203 1 85.94 378 ILE A CA 1
ATOM 2911 C C . ILE A 1 378 ? -9.945 -44.25 -27.703 1 85.94 378 ILE A C 1
ATOM 2913 O O . ILE A 1 378 ? -10.867 -44.969 -28.109 1 85.94 378 ILE A O 1
ATOM 2917 N N . ASN A 1 379 ? -9.203 -43.531 -28.562 1 82.25 379 ASN A N 1
ATOM 2918 C CA . ASN A 1 379 ? -9.188 -43.656 -30.016 1 82.25 379 ASN A CA 1
ATOM 2919 C C . ASN A 1 379 ? -10.523 -43.25 -30.625 1 82.25 379 ASN A C 1
ATOM 2921 O O . ASN A 1 379 ? -11.062 -43.969 -31.469 1 82.25 379 ASN A O 1
ATOM 2925 N N . THR A 1 380 ? -11.117 -42.312 -30.094 1 85.38 380 THR A N 1
ATOM 2926 C CA . THR A 1 380 ? -12.305 -41.688 -30.656 1 85.38 380 THR A CA 1
ATOM 2927 C C . THR A 1 380 ? -12.023 -40.25 -31.047 1 85.38 380 THR A C 1
ATOM 2929 O O . THR A 1 380 ? -12.57 -39.312 -30.438 1 85.38 380 THR A O 1
ATOM 2932 N N . PRO A 1 381 ? -11.289 -40.125 -32.125 1 80.94 381 PRO A N 1
ATOM 2933 C CA . PRO A 1 381 ? -10.812 -38.812 -32.5 1 80.94 381 PRO A CA 1
ATOM 2934 C C . PRO A 1 381 ? -11.945 -37.875 -32.906 1 80.94 381 PRO A C 1
ATOM 2936 O O . PRO A 1 381 ? -11.859 -36.656 -32.688 1 80.94 381 PRO A O 1
ATOM 2939 N N . ALA A 1 382 ? -13.008 -38.438 -33.438 1 80.38 382 ALA A N 1
ATOM 2940 C CA . ALA A 1 382 ? -14.133 -37.594 -33.875 1 80.38 382 ALA A CA 1
ATOM 2941 C C . ALA A 1 382 ? -14.734 -36.844 -32.688 1 80.38 382 ALA A C 1
ATOM 2943 O O . ALA A 1 382 ? -15.016 -35.656 -32.812 1 80.38 382 ALA A O 1
ATOM 2944 N N . LEU A 1 383 ? -14.93 -37.594 -31.688 1 80.38 383 LEU A N 1
ATOM 2945 C CA . LEU A 1 383 ? -15.5 -36.969 -30.484 1 80.38 383 LEU A CA 1
ATOM 2946 C C . LEU A 1 383 ? -14.531 -35.969 -29.875 1 80.38 383 LEU A C 1
ATOM 2948 O O . LEU A 1 383 ? -14.945 -34.938 -29.328 1 80.38 383 LEU A O 1
ATOM 2952 N N . ALA A 1 384 ? -13.266 -36.25 -29.906 1 78.94 384 ALA A N 1
ATOM 2953 C CA . ALA A 1 384 ? -12.234 -35.344 -29.422 1 78.94 384 ALA A CA 1
ATOM 2954 C C . ALA A 1 384 ? -12.266 -34 -30.188 1 78.94 384 ALA A C 1
ATOM 2956 O O . ALA A 1 384 ? -12.227 -32.938 -29.578 1 78.94 384 ALA A O 1
ATOM 2957 N N . ASP A 1 385 ? -12.375 -34.125 -31.469 1 73.44 385 ASP A N 1
ATOM 2958 C CA . ASP A 1 385 ? -12.398 -32.938 -32.312 1 73.44 385 ASP A CA 1
ATOM 2959 C C . ASP A 1 385 ? -13.641 -32.094 -32.062 1 73.44 385 ASP A C 1
ATOM 2961 O O . ASP A 1 385 ? -13.586 -30.875 -32.125 1 73.44 385 ASP A O 1
ATOM 2965 N N . GLU A 1 386 ? -14.664 -32.812 -31.812 1 76.44 386 GLU A N 1
ATOM 2966 C CA . GLU A 1 386 ? -15.898 -32.094 -31.484 1 76.44 386 GLU A CA 1
ATOM 2967 C C . GLU A 1 386 ? -15.727 -31.25 -30.219 1 76.44 386 GLU A C 1
ATOM 2969 O O . GLU A 1 386 ? -16.156 -30.094 -30.172 1 76.44 386 GLU A O 1
ATOM 2974 N N . GLN A 1 387 ? -15.141 -31.797 -29.234 1 76.81 387 GLN A N 1
ATOM 2975 C CA . GLN A 1 387 ? -14.914 -31.078 -28 1 76.81 387 GLN A CA 1
ATOM 2976 C C . GLN A 1 387 ? -13.969 -29.891 -28.219 1 76.81 387 GLN A C 1
ATOM 2978 O O . GLN A 1 387 ? -14.172 -28.812 -27.656 1 76.81 387 GLN A O 1
ATOM 2983 N N . ARG A 1 388 ? -13.008 -30.078 -29.031 1 71.56 388 ARG A N 1
ATOM 2984 C CA . ARG A 1 388 ? -12.055 -29.016 -29.344 1 71.56 388 ARG A CA 1
ATOM 2985 C C . ARG A 1 388 ? -12.727 -27.891 -30.109 1 71.56 388 ARG A C 1
ATOM 2987 O O . ARG A 1 388 ? -12.422 -26.719 -29.906 1 71.56 388 ARG A O 1
ATOM 2994 N N . ARG A 1 389 ? -13.609 -28.297 -30.938 1 70 389 ARG A N 1
ATOM 2995 C CA . ARG A 1 389 ? -14.359 -27.312 -31.703 1 70 389 ARG A CA 1
ATOM 2996 C C . ARG A 1 389 ? -15.266 -26.484 -30.797 1 70 389 ARG A C 1
ATOM 2998 O O . ARG A 1 389 ? -15.406 -25.281 -30.984 1 70 389 ARG A O 1
ATOM 3005 N N . LEU A 1 390 ? -15.789 -27.141 -29.859 1 68.94 390 LEU A N 1
ATOM 3006 C CA . LEU A 1 390 ? -16.672 -26.469 -28.922 1 68.94 390 LEU A CA 1
ATOM 3007 C C . LEU A 1 390 ? -15.891 -25.438 -28.094 1 68.94 390 LEU A C 1
ATOM 3009 O O . LEU A 1 390 ? -16.422 -24.391 -27.734 1 68.94 390 LEU A O 1
ATOM 3013 N N . VAL A 1 391 ? -14.742 -25.812 -27.734 1 64.81 391 VAL A N 1
ATOM 3014 C CA . VAL A 1 391 ? -13.883 -24.891 -27.016 1 64.81 391 VAL A CA 1
ATOM 3015 C C . VAL A 1 391 ? -13.57 -23.672 -27.891 1 64.81 391 VAL A C 1
ATOM 3017 O O . VAL A 1 391 ? -13.617 -22.531 -27.438 1 64.81 391 VAL A O 1
ATOM 3020 N N . LEU A 1 392 ? -13.164 -23.984 -29.156 1 54.62 392 LEU A N 1
ATOM 3021 C CA . LEU A 1 392 ? -12.828 -22.922 -30.109 1 54.62 392 LEU A CA 1
ATOM 3022 C C . LEU A 1 392 ? -14.055 -22.078 -30.422 1 54.62 392 LEU A C 1
ATOM 3024 O O . LEU A 1 392 ? -13.945 -20.844 -30.547 1 54.62 392 LEU A O 1
ATOM 3028 N N . GLY A 1 393 ? -15.164 -22.75 -30.625 1 52.38 393 GLY A N 1
ATOM 3029 C CA . GLY A 1 393 ? -16.406 -22.031 -30.906 1 52.38 393 GLY A CA 1
ATOM 3030 C C . GLY A 1 393 ? -16.875 -21.172 -29.75 1 52.38 393 GLY A C 1
ATOM 3031 O O . GLY A 1 393 ? -17.484 -20.125 -29.969 1 52.38 393 GLY A O 1
ATOM 3032 N N . ASN A 1 394 ? -16.812 -21.641 -28.562 1 47.69 394 ASN A N 1
ATOM 3033 C CA . ASN A 1 394 ? -17.188 -20.828 -27.406 1 47.69 394 ASN A CA 1
ATOM 3034 C C . ASN A 1 394 ? -16.25 -19.656 -27.234 1 47.69 394 ASN A C 1
ATOM 3036 O O . ASN A 1 394 ? -16.641 -18.609 -26.719 1 47.69 394 ASN A O 1
ATOM 3040 N N . ILE A 1 395 ? -15 -19.891 -27.609 1 45.84 395 ILE A N 1
ATOM 3041 C CA . ILE A 1 395 ? -14.047 -18.781 -27.641 1 45.84 395 ILE A CA 1
ATOM 3042 C C . ILE A 1 395 ? -14.422 -17.812 -28.766 1 45.84 395 ILE A C 1
ATOM 3044 O O . ILE A 1 395 ? -14.312 -16.594 -28.594 1 45.84 395 ILE A O 1
ATOM 3048 N N . ALA A 1 396 ? -14.859 -18.406 -30.141 1 41.12 396 ALA A N 1
ATOM 3049 C CA . ALA A 1 396 ? -15.305 -17.562 -31.25 1 41.12 396 ALA A CA 1
ATOM 3050 C C . ALA A 1 396 ? -16.625 -16.875 -30.922 1 41.12 396 ALA A C 1
ATOM 3052 O O . ALA A 1 396 ? -16.875 -15.75 -31.359 1 41.12 396 ALA A O 1
ATOM 3053 N N . ALA A 1 397 ? -17.719 -17.484 -30.516 1 42.06 397 ALA A N 1
ATOM 3054 C CA . ALA A 1 397 ? -19.031 -16.859 -30.359 1 42.06 397 ALA A CA 1
ATOM 3055 C C . ALA A 1 397 ? -18.984 -15.758 -29.297 1 42.06 397 ALA A C 1
ATOM 3057 O O . ALA A 1 397 ? -19.984 -15.055 -29.078 1 42.06 397 ALA A O 1
ATOM 3058 N N . GLU A 1 398 ? -18.219 -15.766 -28.219 1 37.66 398 GLU A N 1
ATOM 3059 C CA . GLU A 1 398 ? -18.297 -14.602 -27.344 1 37.66 398 GLU A CA 1
ATOM 3060 C C . GLU A 1 398 ? -17.422 -13.461 -27.859 1 37.66 398 GLU A C 1
ATOM 3062 O O . GLU A 1 398 ? -16.266 -13.695 -28.25 1 37.66 398 GLU A O 1
ATOM 3067 N N . MET B 1 1 ? 16.453 54.281 32.438 1 50.81 1 MET B N 1
ATOM 3068 C CA . MET B 1 1 ? 16.953 55.594 31.953 1 50.81 1 MET B CA 1
ATOM 3069 C C . MET B 1 1 ? 15.828 56.594 31.828 1 50.81 1 MET B C 1
ATOM 3071 O O . MET B 1 1 ? 16.047 57.812 31.953 1 50.81 1 MET B O 1
ATOM 3075 N N . GLN B 1 2 ? 14.727 56.062 31.594 1 59.03 2 GLN B N 1
ATOM 3076 C CA . GLN B 1 2 ? 13.562 56.938 31.453 1 59.03 2 GLN B CA 1
ATOM 3077 C C . GLN B 1 2 ? 13.172 57.562 32.781 1 59.03 2 GLN B C 1
ATOM 3079 O O . GLN B 1 2 ? 12.773 58.719 32.844 1 59.03 2 GLN B O 1
ATOM 3084 N N . GLY B 1 3 ? 13.461 56.75 33.688 1 59.84 3 GLY B N 1
ATOM 3085 C CA . GLY B 1 3 ? 13.172 57.219 35.031 1 59.84 3 GLY B CA 1
ATOM 3086 C C . GLY B 1 3 ? 14.086 58.344 35.469 1 59.84 3 GLY B C 1
ATOM 3087 O O . GLY B 1 3 ? 13.648 59.281 36.125 1 59.84 3 GLY B O 1
ATOM 3088 N N . LEU B 1 4 ? 15.289 58.188 35.062 1 62.19 4 LEU B N 1
ATOM 3089 C CA . LEU B 1 4 ? 16.281 59.188 35.469 1 62.19 4 LEU B CA 1
ATOM 3090 C C . LEU B 1 4 ? 16.016 60.531 34.812 1 62.19 4 LEU B C 1
ATOM 3092 O O . LEU B 1 4 ? 16.172 61.594 35.438 1 62.19 4 LEU B O 1
ATOM 3096 N N . ILE B 1 5 ? 15.539 60.5 33.625 1 61.22 5 ILE B N 1
ATOM 3097 C CA . ILE B 1 5 ? 15.25 61.75 32.938 1 61.22 5 ILE B CA 1
ATOM 3098 C C . ILE B 1 5 ? 14.078 62.469 33.594 1 61.22 5 ILE B C 1
ATOM 3100 O O . ILE B 1 5 ? 14.086 63.688 33.75 1 61.22 5 ILE B O 1
ATOM 3104 N N . TRP B 1 6 ? 13.195 61.594 34.219 1 62 6 TRP B N 1
ATOM 3105 C CA . TRP B 1 6 ? 12.086 62.125 35 1 62 6 TRP B CA 1
ATOM 3106 C C . TRP B 1 6 ? 12.578 62.875 36.25 1 62 6 TRP B C 1
ATOM 3108 O O . TRP B 1 6 ? 12.055 63.938 36.594 1 62 6 TRP B O 1
ATOM 3118 N N . ILE B 1 7 ? 13.492 62.312 36.75 1 62.5 7 ILE B N 1
ATOM 3119 C CA . ILE B 1 7 ? 14.047 62.875 37.969 1 62.5 7 ILE B CA 1
ATOM 3120 C C . ILE B 1 7 ? 14.812 64.188 37.656 1 62.5 7 ILE B C 1
ATOM 3122 O O . ILE B 1 7 ? 14.711 65.125 38.375 1 62.5 7 ILE B O 1
ATOM 3126 N N . ILE B 1 8 ? 15.422 64.25 36.531 1 63.47 8 ILE B N 1
ATOM 3127 C CA . ILE B 1 8 ? 16.219 65.375 36.156 1 63.47 8 ILE B CA 1
ATOM 3128 C C . ILE B 1 8 ? 15.305 66.562 35.75 1 63.47 8 ILE B C 1
ATOM 3130 O O . ILE B 1 8 ? 15.539 67.688 36.156 1 63.47 8 ILE B O 1
ATOM 3134 N N . VAL B 1 9 ? 14.289 66.188 35.062 1 67.06 9 VAL B N 1
ATOM 3135 C CA . VAL B 1 9 ? 13.352 67.25 34.656 1 67.06 9 VAL B CA 1
ATOM 3136 C C . VAL B 1 9 ? 12.617 67.75 35.906 1 67.06 9 VAL B C 1
ATOM 3138 O O . VAL B 1 9 ? 12.422 69 36.031 1 67.06 9 VAL B O 1
ATOM 3141 N N . LEU B 1 10 ? 12.328 66.812 36.781 1 65.5 10 LEU B N 1
ATOM 3142 C CA . LEU B 1 10 ? 11.695 67.25 38.031 1 65.5 10 LEU B CA 1
ATOM 3143 C C . LEU B 1 10 ? 12.633 68.062 38.844 1 65.5 10 LEU B C 1
ATOM 3145 O O . LEU B 1 10 ? 12.219 69.125 39.406 1 65.5 10 LEU B O 1
ATOM 3149 N N . PHE B 1 11 ? 13.852 67.688 38.844 1 65.44 11 PHE B N 1
ATOM 3150 C CA . PHE B 1 11 ? 14.836 68.438 39.625 1 65.44 11 PHE B CA 1
ATOM 3151 C C . PHE B 1 11 ? 15.18 69.75 38.938 1 65.44 11 PHE B C 1
ATOM 3153 O O . PHE B 1 11 ? 15.375 70.812 39.594 1 65.44 11 PHE B O 1
ATOM 3160 N N . GLY B 1 12 ? 15.25 69.75 37.656 1 65.44 12 GLY B N 1
ATOM 3161 C CA . GLY B 1 12 ? 15.516 71 36.938 1 65.44 12 GLY B CA 1
ATOM 3162 C C . GLY B 1 12 ? 14.422 72.062 37.062 1 65.44 12 GLY B C 1
ATOM 3163 O O . GLY B 1 12 ? 14.703 73.25 37.312 1 65.44 12 GLY B O 1
ATOM 3164 N N . THR B 1 13 ? 13.273 71.562 37 1 65.81 13 THR B N 1
ATOM 3165 C CA . THR B 1 13 ? 12.148 72.438 37.156 1 65.81 13 THR B CA 1
ATOM 3166 C C . THR B 1 13 ? 12.078 72.938 38.594 1 65.81 13 THR B C 1
ATOM 3168 O O . THR B 1 13 ? 11.789 74.125 38.844 1 65.81 13 THR B O 1
ATOM 3171 N N . ALA B 1 14 ? 12.383 72.062 39.5 1 64.44 14 ALA B N 1
ATOM 3172 C CA . ALA B 1 14 ? 12.43 72.438 40.906 1 64.44 14 ALA B CA 1
ATOM 3173 C C . ALA B 1 14 ? 13.531 73.438 41.156 1 64.44 14 ALA B C 1
ATOM 3175 O O . ALA B 1 14 ? 13.336 74.438 41.906 1 64.44 14 ALA B O 1
ATOM 3176 N N . MET B 1 15 ? 14.602 73.312 40.469 1 65.5 15 MET B N 1
ATOM 3177 C CA . MET B 1 15 ? 15.727 74.25 40.594 1 65.5 15 MET B CA 1
ATOM 3178 C C . MET B 1 15 ? 15.391 75.562 39.969 1 65.5 15 MET B C 1
ATOM 3180 O O . MET B 1 15 ? 15.711 76.625 40.531 1 65.5 15 MET B O 1
ATOM 3184 N N . VAL B 1 16 ? 14.805 75.625 38.938 1 65.94 16 VAL B N 1
ATOM 3185 C CA . VAL B 1 16 ? 14.445 76.875 38.281 1 65.94 16 VAL B CA 1
ATOM 3186 C C . VAL B 1 16 ? 13.422 77.625 39.125 1 65.94 16 VAL B C 1
ATOM 3188 O O . VAL B 1 16 ? 13.539 78.812 39.312 1 65.94 16 VAL B O 1
ATOM 3191 N N . VAL B 1 17 ? 12.625 76.875 39.75 1 65.38 17 VAL B N 1
ATOM 3192 C CA . VAL B 1 17 ? 11.617 77.5 40.625 1 65.38 17 VAL B CA 1
ATOM 3193 C C . VAL B 1 17 ? 12.273 78 41.906 1 65.38 17 VAL B C 1
ATOM 3195 O O . VAL B 1 17 ? 11.953 79.062 42.406 1 65.38 17 VAL B O 1
ATOM 3198 N N . ALA B 1 18 ? 13.219 77.188 42.344 1 64.06 18 ALA B N 1
ATOM 3199 C CA . ALA B 1 18 ? 13.922 77.562 43.562 1 64.06 18 ALA B CA 1
ATOM 3200 C C . ALA B 1 18 ? 14.789 78.812 43.344 1 64.06 18 ALA B C 1
ATOM 3202 O O . ALA B 1 18 ? 14.828 79.688 44.188 1 64.06 18 ALA B O 1
ATOM 3203 N N . VAL B 1 19 ? 15.453 78.875 42.281 1 65 19 VAL B N 1
ATOM 3204 C CA . VAL B 1 19 ? 16.312 80.062 42 1 65 19 VAL B CA 1
ATOM 3205 C C . VAL B 1 19 ? 15.461 81.25 41.719 1 65 19 VAL B C 1
ATOM 3207 O O . VAL B 1 19 ? 15.781 82.375 42.156 1 65 19 VAL B O 1
ATOM 3210 N N . ALA B 1 20 ? 14.461 81.125 41.062 1 64 20 ALA B N 1
ATOM 3211 C CA . ALA B 1 20 ? 13.57 82.25 40.812 1 64 20 ALA B CA 1
ATOM 3212 C C . ALA B 1 20 ? 12.875 82.688 42.062 1 64 20 ALA B C 1
ATOM 3214 O O . ALA B 1 20 ? 12.664 83.938 42.25 1 64 20 ALA B O 1
ATOM 3215 N N . ALA B 1 21 ? 12.711 81.812 43 1 63.12 21 ALA B N 1
ATOM 3216 C CA . ALA B 1 21 ? 12.109 82.125 44.281 1 63.12 21 ALA B CA 1
ATOM 3217 C C . ALA B 1 21 ? 13.102 82.812 45.188 1 63.12 21 ALA B C 1
ATOM 3219 O O . ALA B 1 21 ? 12.711 83.688 46 1 63.12 21 ALA B O 1
ATOM 3220 N N . HIS B 1 22 ? 14.344 82.438 45.031 1 63.59 22 HIS B N 1
ATOM 3221 C CA . HIS B 1 22 ? 15.359 83.062 45.875 1 63.59 22 HIS B CA 1
ATOM 3222 C C . HIS B 1 22 ? 15.773 84.438 45.312 1 63.59 22 HIS B C 1
ATOM 3224 O O . HIS B 1 22 ? 16.109 85.312 46.062 1 63.59 22 HIS B O 1
ATOM 3230 N N . SER B 1 23 ? 15.805 84.625 44.094 1 62.06 23 SER B N 1
ATOM 3231 C CA . SER B 1 23 ? 16.344 85.875 43.5 1 62.06 23 SER B CA 1
ATOM 3232 C C . SER B 1 23 ? 15.297 86.938 43.469 1 62.06 23 SER B C 1
ATOM 3234 O O . SER B 1 23 ? 15.641 88.125 43.375 1 62.06 23 SER B O 1
ATOM 3236 N N . TYR B 1 24 ? 14.148 86.625 43.469 1 63.44 24 TYR B N 1
ATOM 3237 C CA . TYR B 1 24 ? 13.133 87.688 43.375 1 63.44 24 TYR B CA 1
ATOM 3238 C C . TYR B 1 24 ? 12.219 87.688 44.594 1 63.44 24 TYR B C 1
ATOM 3240 O O . TYR B 1 24 ? 11.531 86.688 44.844 1 63.44 24 TYR B O 1
ATOM 3248 N N . SER B 1 25 ? 12.562 88.5 45.594 1 67.06 25 SER B N 1
ATOM 3249 C CA . SER B 1 25 ? 11.742 88.688 46.812 1 67.06 25 SER B CA 1
ATOM 3250 C C . SER B 1 25 ? 10.539 89.562 46.531 1 67.06 25 SER B C 1
ATOM 3252 O O . SER B 1 25 ? 10.656 90.562 45.812 1 67.06 25 SER B O 1
ATOM 3254 N N . GLY B 1 26 ? 9.359 89.188 46.25 1 73.25 26 GLY B N 1
ATOM 3255 C CA . GLY B 1 26 ? 8.164 90 46.031 1 73.25 26 GLY B CA 1
ATOM 3256 C C . GLY B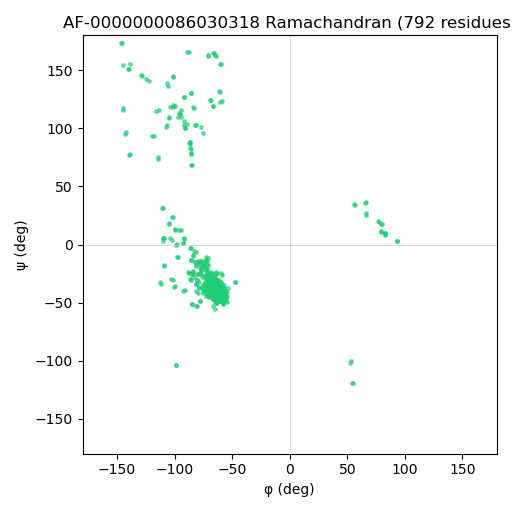 1 26 ? 6.926 89.375 46.688 1 73.25 26 GLY B C 1
ATOM 3257 O O . GLY B 1 26 ? 6.988 88.312 47.312 1 73.25 26 GLY B O 1
ATOM 3258 N N . ASN B 1 27 ? 6 90.25 46.969 1 76.81 27 ASN B N 1
ATOM 3259 C CA . ASN B 1 27 ? 4.73 89.812 47.531 1 76.81 27 ASN B CA 1
ATOM 3260 C C . ASN B 1 27 ? 3.596 89.875 46.531 1 76.81 27 ASN B C 1
ATOM 3262 O O . ASN B 1 27 ? 3.633 90.688 45.594 1 76.81 27 ASN B O 1
ATOM 3266 N N . VAL B 1 28 ? 2.729 88.875 46.531 1 77.81 28 VAL B N 1
ATOM 3267 C CA . VAL B 1 28 ? 1.537 88.875 45.688 1 77.81 28 VAL B CA 1
ATOM 3268 C C . VAL B 1 28 ? 0.311 89.25 46.531 1 77.81 28 VAL B C 1
ATOM 3270 O O . VAL B 1 28 ? 0.095 88.688 47.625 1 77.81 28 VAL B O 1
ATOM 3273 N N . TYR B 1 29 ? -0.315 90.375 46.094 1 79.38 29 TYR B N 1
ATOM 3274 C CA . TYR B 1 29 ? -1.528 90.875 46.75 1 79.38 29 TYR B CA 1
ATOM 3275 C C . TYR B 1 29 ? -2.764 90.5 45.938 1 79.38 29 TYR B C 1
ATOM 3277 O O . TYR B 1 29 ? -2.818 90.875 44.75 1 79.38 29 TYR B O 1
ATOM 3285 N N . ILE B 1 30 ? -3.738 89.688 46.5 1 77.06 30 ILE B N 1
ATOM 3286 C CA . ILE B 1 30 ? -5.004 89.375 45.844 1 77.06 30 ILE B CA 1
ATOM 3287 C C . ILE B 1 30 ? -6.141 90.125 46.562 1 77.06 30 ILE B C 1
ATOM 3289 O O . ILE B 1 30 ? -6.414 89.875 47.75 1 77.06 30 ILE B O 1
ATOM 3293 N N . GLN B 1 31 ? -6.543 91.188 45.969 1 76.88 31 GLN B N 1
ATOM 3294 C CA . GLN B 1 31 ? -7.637 91.938 46.531 1 76.88 31 GLN B CA 1
ATOM 3295 C C . GLN B 1 31 ? -8.984 91.438 46 1 76.88 31 GLN B C 1
ATOM 3297 O O . GLN B 1 31 ? -9.25 91.5 44.812 1 76.88 31 GLN B O 1
ATOM 3302 N N . VAL B 1 32 ? -9.781 90.625 46.844 1 73.56 32 VAL B N 1
ATOM 3303 C CA . VAL B 1 32 ? -11.133 90.25 46.5 1 73.56 32 VAL B CA 1
ATOM 3304 C C . VAL B 1 32 ? -12.148 91 47.281 1 73.56 32 VAL B C 1
ATOM 3306 O O . VAL B 1 32 ? -12.266 90.875 48.5 1 73.56 32 VAL B O 1
ATOM 3309 N N . GLU B 1 33 ? -12.836 91.875 46.688 1 75.06 33 GLU B N 1
ATOM 3310 C CA . GLU B 1 33 ? -13.828 92.75 47.312 1 75.06 33 GLU B CA 1
ATOM 3311 C C . GLU B 1 33 ? -13.242 93.5 48.5 1 75.06 33 GLU B C 1
ATOM 3313 O O . GLU B 1 33 ? -12.32 94.312 48.344 1 75.06 33 GLU B O 1
ATOM 3318 N N . GLN B 1 34 ? -13.438 93.125 49.688 1 75.44 34 GLN B N 1
ATOM 3319 C CA . GLN B 1 34 ? -12.977 93.812 50.875 1 75.44 34 GLN B CA 1
ATOM 3320 C C . GLN B 1 34 ? -11.867 93.062 51.594 1 75.44 34 GLN B C 1
ATOM 3322 O O . GLN B 1 34 ? -11.289 93.562 52.562 1 75.44 34 GLN B O 1
ATOM 3327 N N . MET B 1 35 ? -11.469 92 51.031 1 74.06 35 MET B N 1
ATOM 3328 C CA . MET B 1 35 ? -10.461 91.188 51.688 1 74.06 35 MET B CA 1
ATOM 3329 C C . MET B 1 35 ? -9.164 91.188 50.906 1 74.06 35 MET B C 1
ATOM 3331 O O . MET B 1 35 ? -9.195 90.938 49.688 1 74.06 35 MET B O 1
ATOM 3335 N N . LEU B 1 36 ? -8.062 91.75 51.5 1 76.81 36 LEU B N 1
ATOM 3336 C CA . LEU B 1 36 ? -6.734 91.75 50.906 1 76.81 36 LEU B CA 1
ATOM 3337 C C . LEU B 1 36 ? -5.91 90.562 51.406 1 76.81 36 LEU B C 1
ATOM 3339 O O . LEU B 1 36 ? -5.684 90.438 52.625 1 76.81 36 LEU B O 1
ATOM 3343 N N . ILE B 1 37 ? -5.656 89.625 50.562 1 76.5 37 ILE B N 1
ATOM 3344 C CA . ILE B 1 37 ? -4.82 88.438 50.906 1 76.5 37 ILE B CA 1
ATOM 3345 C C . ILE B 1 37 ? -3.391 88.688 50.438 1 76.5 37 ILE B C 1
ATOM 3347 O O . ILE B 1 37 ? -3.156 88.875 49.219 1 76.5 37 ILE B O 1
ATOM 3351 N N . ARG B 1 38 ? -2.488 88.875 51.375 1 77.25 38 ARG B N 1
ATOM 3352 C CA . ARG B 1 38 ? -1.073 89.125 51.094 1 77.25 38 ARG B CA 1
ATOM 3353 C C . ARG B 1 38 ? -0.3 87.812 51.188 1 77.25 38 ARG B C 1
ATOM 3355 O O . ARG B 1 38 ? -0.436 87.062 52.156 1 77.25 38 ARG B O 1
ATOM 3362 N N . MET B 1 39 ? 0.253 87.312 50.031 1 78.25 39 MET B N 1
ATOM 3363 C CA . MET B 1 39 ? 1.07 86.125 50.062 1 78.25 39 MET B CA 1
ATOM 3364 C C . MET B 1 39 ? 2.457 86.375 49.5 1 78.25 39 MET B C 1
ATOM 3366 O O . MET B 1 39 ? 2.615 87.25 48.625 1 78.25 39 MET B O 1
ATOM 3370 N N . ASN B 1 40 ? 3.525 85.75 50.156 1 77.81 40 ASN B N 1
ATOM 3371 C CA . ASN B 1 40 ? 4.887 85.812 49.656 1 77.81 40 ASN B CA 1
ATOM 3372 C C . ASN B 1 40 ? 4.996 85.188 48.25 1 77.81 40 ASN B C 1
ATOM 3374 O O . ASN B 1 40 ? 4.293 84.25 47.969 1 77.81 40 ASN B O 1
ATOM 3378 N N . LEU B 1 41 ? 5.637 85.938 47.375 1 75.19 41 LEU B N 1
ATOM 3379 C CA . LEU B 1 41 ? 5.805 85.438 46 1 75.19 41 LEU B CA 1
ATOM 3380 C C . LEU B 1 41 ? 6.289 84 45.969 1 75.19 41 LEU B C 1
ATOM 3382 O O . LEU B 1 41 ? 5.855 83.188 45.125 1 75.19 41 LEU B O 1
ATOM 3386 N N . HIS B 1 42 ? 7.059 83.688 46.969 1 74.25 42 HIS B N 1
ATOM 3387 C CA . HIS B 1 42 ? 7.566 82.312 47.031 1 74.25 42 HIS B CA 1
ATOM 3388 C C . HIS B 1 42 ? 6.453 81.312 47.375 1 74.25 42 HIS B C 1
ATOM 3390 O O . HIS B 1 42 ? 6.367 80.25 46.781 1 74.25 42 HIS B O 1
ATOM 3396 N N . LEU B 1 43 ? 5.633 81.75 48.281 1 73.88 43 LEU B N 1
ATOM 3397 C CA . LEU B 1 43 ? 4.527 80.875 48.656 1 73.88 43 LEU B CA 1
ATOM 3398 C C . LEU B 1 43 ? 3.502 80.75 47.531 1 73.88 43 LEU B C 1
ATOM 3400 O O . LEU B 1 43 ? 2.957 79.688 47.312 1 73.88 43 LEU B O 1
ATOM 3404 N N . PHE B 1 44 ? 3.324 81.75 46.844 1 74.25 44 PHE B N 1
ATOM 3405 C CA . PHE B 1 44 ? 2.391 81.75 45.719 1 74.25 44 PHE B CA 1
ATOM 3406 C C . PHE B 1 44 ? 2.908 80.812 44.594 1 74.25 44 PHE B C 1
ATOM 3408 O O . PHE B 1 44 ? 2.152 80.062 44.031 1 74.25 44 PHE B O 1
ATOM 3415 N N . ALA B 1 45 ? 4.137 81 44.344 1 72.75 45 ALA B N 1
ATOM 3416 C CA . ALA B 1 45 ? 4.738 80.25 43.281 1 72.75 45 ALA B CA 1
ATOM 3417 C C . ALA B 1 45 ? 4.695 78.75 43.625 1 72.75 45 ALA B C 1
ATOM 3419 O O . ALA B 1 45 ? 4.363 77.938 42.781 1 72.75 45 ALA B O 1
ATOM 3420 N N . VAL B 1 46 ? 5.031 78.375 44.781 1 73.25 46 VAL B N 1
ATOM 3421 C CA . VAL B 1 46 ? 5 77 45.25 1 73.25 46 VAL B CA 1
ATOM 3422 C C . VAL B 1 46 ? 3.562 76.5 45.219 1 73.25 46 VAL B C 1
ATOM 3424 O O . VAL B 1 46 ? 3.305 75.375 44.781 1 73.25 46 VAL B O 1
ATOM 3427 N N . GLY B 1 47 ? 2.686 77.375 45.688 1 72.06 47 GLY B N 1
ATOM 3428 C CA . GLY B 1 47 ? 1.279 77 45.656 1 72.06 47 GLY B CA 1
ATOM 3429 C C . GLY B 1 47 ? 0.759 76.812 44.25 1 72.06 47 GLY B C 1
ATOM 3430 O O . GLY B 1 47 ? -0.004 75.875 44 1 72.06 47 GLY B O 1
ATOM 3431 N N . LEU B 1 48 ? 1.217 77.562 43.375 1 71.06 48 LEU B N 1
ATOM 3432 C CA . LEU B 1 48 ? 0.819 77.5 41.969 1 71.06 48 LEU B CA 1
ATOM 3433 C C . LEU B 1 48 ? 1.339 76.188 41.375 1 71.06 48 LEU B C 1
ATOM 3435 O O . LEU B 1 48 ? 0.604 75.5 40.656 1 71.06 48 LEU B O 1
ATOM 3439 N N . VAL B 1 49 ? 2.535 75.875 41.656 1 71.19 49 VAL B N 1
ATOM 3440 C CA . VAL B 1 49 ? 3.139 74.688 41.125 1 71.19 49 VAL B CA 1
ATOM 3441 C C . VAL B 1 49 ? 2.428 73.438 41.688 1 71.19 49 VAL B C 1
ATOM 3443 O O . VAL B 1 49 ? 2.088 72.5 40.969 1 71.19 49 VAL B O 1
ATOM 3446 N N . LEU B 1 50 ? 2.143 73.5 43 1 72.81 50 LEU B N 1
ATOM 3447 C CA . LEU B 1 50 ? 1.443 72.375 43.656 1 72.81 50 LEU B CA 1
ATOM 3448 C C . LEU B 1 50 ? 0.023 72.25 43.094 1 72.81 50 LEU B C 1
ATOM 3450 O O . LEU B 1 50 ? -0.472 71.125 42.906 1 72.81 50 LEU B O 1
ATOM 3454 N N . GLY B 1 51 ? -0.539 73.375 42.875 1 71.31 51 GLY B N 1
ATOM 3455 C CA . GLY B 1 51 ? -1.873 73.312 42.312 1 71.31 51 GLY B CA 1
ATOM 3456 C C . GLY B 1 51 ? -1.915 72.75 40.906 1 71.31 51 GLY B C 1
ATOM 3457 O O . GLY B 1 51 ? -2.801 71.938 40.594 1 71.31 51 GLY B O 1
ATOM 3458 N N . VAL B 1 52 ? -0.954 73 40.125 1 69.81 52 VAL B N 1
ATOM 3459 C CA . VAL B 1 52 ? -0.856 72.5 38.781 1 69.81 52 VAL B CA 1
ATOM 3460 C C . VAL B 1 52 ? -0.587 71 38.812 1 69.81 52 VAL B C 1
ATOM 3462 O O . VAL B 1 52 ? -1.186 70.25 38.031 1 69.81 52 VAL B O 1
ATOM 3465 N N . CYS B 1 53 ? 0.279 70.625 39.656 1 72.38 53 CYS B N 1
ATOM 3466 C CA . CYS B 1 53 ? 0.571 69.188 39.781 1 72.38 53 CYS B CA 1
ATOM 3467 C C . CYS B 1 53 ? -0.667 68.438 40.25 1 72.38 53 CYS B C 1
ATOM 3469 O O . CYS B 1 53 ? -0.971 67.375 39.719 1 72.38 53 CYS B O 1
ATOM 3471 N N . ALA B 1 54 ? -1.369 69.062 41.188 1 73.56 54 ALA B N 1
ATOM 3472 C CA . ALA B 1 54 ? -2.582 68.438 41.719 1 73.56 54 ALA B CA 1
ATOM 3473 C C . ALA B 1 54 ? -3.643 68.312 40.625 1 73.56 54 ALA B C 1
ATOM 3475 O O . ALA B 1 54 ? -4.312 67.312 40.5 1 73.56 54 ALA B O 1
ATOM 3476 N N . LEU B 1 55 ? -3.76 69.25 39.812 1 71.06 55 LEU B N 1
ATOM 3477 C CA . LEU B 1 55 ? -4.711 69.25 38.688 1 71.06 55 LEU B CA 1
ATOM 3478 C C . LEU B 1 55 ? -4.316 68.188 37.656 1 71.06 55 LEU B C 1
ATOM 3480 O O . LEU B 1 55 ? -5.176 67.5 37.125 1 71.06 55 LEU B O 1
ATOM 3484 N N . TYR B 1 56 ? -3.119 68.125 37.375 1 69.62 56 TYR B N 1
ATOM 3485 C CA . TYR B 1 56 ? -2.594 67.125 36.438 1 69.62 56 TYR B CA 1
ATOM 3486 C C . TYR B 1 56 ? -2.939 65.75 36.875 1 69.62 56 TYR B C 1
ATOM 3488 O O . TYR B 1 56 ? -3.438 64.938 36.094 1 69.62 56 TYR B O 1
ATOM 3496 N N . PHE B 1 57 ? -2.711 65.438 38.125 1 73.38 57 PHE B N 1
ATOM 3497 C CA . PHE B 1 57 ? -2.967 64.125 38.625 1 73.38 57 PHE B CA 1
ATOM 3498 C C . PHE B 1 57 ? -4.465 63.844 38.688 1 73.38 57 PHE B C 1
ATOM 3500 O O . PHE B 1 57 ? -4.898 62.719 38.438 1 73.38 57 PHE B O 1
ATOM 3507 N N . LEU B 1 58 ? -5.137 64.812 38.938 1 71.94 58 LEU B N 1
ATOM 3508 C CA . LEU B 1 58 ? -6.586 64.688 38.969 1 71.94 58 LEU B CA 1
ATOM 3509 C C . LEU B 1 58 ? -7.141 64.375 37.594 1 71.94 58 LEU B C 1
ATOM 3511 O O . LEU B 1 58 ? -7.988 63.469 37.438 1 71.94 58 LEU B O 1
ATOM 3515 N N . VAL B 1 59 ? -6.641 64.938 36.594 1 67.12 59 VAL B N 1
ATOM 3516 C CA . VAL B 1 59 ? -7.082 64.688 35.219 1 67.12 59 VAL B CA 1
ATOM 3517 C C . VAL B 1 59 ? -6.629 63.312 34.75 1 67.12 59 VAL B C 1
ATOM 3519 O O . VAL B 1 59 ? -7.395 62.562 34.125 1 67.12 59 VAL B O 1
ATOM 3522 N N . LYS B 1 60 ? -5.484 62.969 35.094 1 69.19 60 LYS B N 1
ATOM 3523 C CA . LYS B 1 60 ? -4.945 61.656 34.719 1 69.19 60 LYS B CA 1
ATOM 3524 C C . LYS B 1 60 ? -5.758 60.531 35.375 1 69.19 60 LYS B C 1
ATOM 3526 O O . LYS B 1 60 ? -6.039 59.5 34.75 1 69.19 60 LYS B O 1
ATOM 3531 N N . LEU B 1 61 ? -6.031 60.812 36.594 1 68.25 61 LEU B N 1
ATOM 3532 C CA . LEU B 1 61 ? -6.832 59.812 37.344 1 68.25 61 LEU B CA 1
ATOM 3533 C C . LEU B 1 61 ? -8.234 59.719 36.75 1 68.25 61 LEU B C 1
ATOM 3535 O O . LEU B 1 61 ? -8.773 58.625 36.625 1 68.25 61 LEU B O 1
ATOM 3539 N N . LEU B 1 62 ? -8.695 60.781 36.406 1 63.5 62 LEU B N 1
ATOM 3540 C CA . LEU B 1 62 ? -10.031 60.781 35.812 1 63.5 62 LEU B CA 1
ATOM 3541 C C . LEU B 1 62 ? -10.039 60.156 34.438 1 63.5 62 LEU B C 1
ATOM 3543 O O . LEU B 1 62 ? -10.938 59.375 34.125 1 63.5 62 LEU B O 1
ATOM 3547 N N . PHE B 1 63 ? -9.008 60.375 33.688 1 62.22 63 PHE B N 1
ATOM 3548 C CA . PHE B 1 63 ? -8.93 59.812 32.344 1 62.22 63 PHE B CA 1
ATOM 3549 C C . PHE B 1 63 ? -8.484 58.375 32.375 1 62.22 63 PHE B C 1
ATOM 3551 O O . PHE B 1 63 ? -8.883 57.562 31.547 1 62.22 63 PHE B O 1
ATOM 3558 N N . GLY B 1 64 ? -7.574 58.188 33.219 1 59.62 64 GLY B N 1
ATOM 3559 C CA . GLY B 1 64 ? -7.195 56.781 33.406 1 59.62 64 GLY B CA 1
ATOM 3560 C C . GLY B 1 64 ? -8.367 55.906 33.812 1 59.62 64 GLY B C 1
ATOM 3561 O O . GLY B 1 64 ? -8.469 54.75 33.344 1 59.62 64 GLY B O 1
ATOM 3562 N N . MET B 1 65 ? -9.211 56.469 34.562 1 58.81 65 MET B N 1
ATOM 3563 C CA . MET B 1 65 ? -10.383 55.719 35.031 1 58.81 65 MET B CA 1
ATOM 3564 C C . MET B 1 65 ? -11.398 55.594 33.906 1 58.81 65 MET B C 1
ATOM 3566 O O . MET B 1 65 ? -12.109 54.562 33.812 1 58.81 65 MET B O 1
ATOM 3570 N N . LEU B 1 66 ? -11.461 56.375 33.094 1 54.44 66 LEU B N 1
ATOM 3571 C CA . LEU B 1 66 ? -12.422 56.281 31.984 1 54.44 66 LEU B CA 1
ATOM 3572 C C . LEU B 1 66 ? -11.844 55.562 30.797 1 54.44 66 LEU B C 1
ATOM 3574 O O . LEU B 1 66 ? -12.57 54.906 30.047 1 54.44 66 LEU B O 1
ATOM 3578 N N . ALA B 1 67 ? -10.703 55.688 30.422 1 52.72 67 ALA B N 1
ATOM 3579 C CA . ALA B 1 67 ? -10.078 55.094 29.25 1 52.72 67 ALA B CA 1
ATOM 3580 C C . ALA B 1 67 ? -9.727 53.625 29.5 1 52.72 67 ALA B C 1
ATOM 3582 O O . ALA B 1 67 ? -9.523 52.875 28.547 1 52.72 67 ALA B O 1
ATOM 3583 N N . THR B 1 68 ? -9.617 53.188 30.703 1 50.09 68 THR B N 1
ATOM 3584 C CA . THR B 1 68 ? -9.133 51.844 31 1 50.09 68 THR B CA 1
ATOM 3585 C C . THR B 1 68 ? -10.18 50.812 30.625 1 50.09 68 THR B C 1
ATOM 3587 O O . THR B 1 68 ? -9.875 49.625 30.562 1 50.09 68 THR B O 1
ATOM 3590 N N . PRO B 1 69 ? -11.406 51.219 30.578 1 51.03 69 PRO B N 1
ATOM 3591 C CA . PRO B 1 69 ? -12.203 50 30.312 1 51.03 69 PRO B CA 1
ATOM 3592 C C . PRO B 1 69 ? -11.914 49.375 28.953 1 51.03 69 PRO B C 1
ATOM 3594 O O . PRO B 1 69 ? -12.062 48.156 28.781 1 51.03 69 PRO B O 1
ATOM 3597 N N . GLY B 1 70 ? -11.82 50.156 28.016 1 51.47 70 GLY B N 1
ATOM 3598 C CA . GLY B 1 70 ? -11.641 49.562 26.688 1 51.47 70 GLY B CA 1
ATOM 3599 C C . GLY B 1 70 ? -10.383 48.719 26.594 1 51.47 70 GLY B C 1
ATOM 3600 O O . GLY B 1 70 ? -10.336 47.781 25.797 1 51.47 70 GLY B O 1
ATOM 3601 N N . LYS B 1 71 ? -9.383 49.062 27.281 1 53.94 71 LYS B N 1
ATOM 3602 C CA . LYS B 1 71 ? -8.086 48.375 27.219 1 53.94 71 LYS B CA 1
ATOM 3603 C C . LYS B 1 71 ? -8.148 47.031 27.922 1 53.94 71 LYS B C 1
ATOM 3605 O O . LYS B 1 71 ? -7.504 46.094 27.5 1 53.94 71 LYS B O 1
ATOM 3610 N N . ILE B 1 72 ? -8.969 46.938 28.969 1 51.66 72 ILE B N 1
ATOM 3611 C CA . ILE B 1 72 ? -9.047 45.688 29.672 1 51.66 72 ILE B CA 1
ATOM 3612 C C . ILE B 1 72 ? -9.75 44.656 28.797 1 51.66 72 ILE B C 1
ATOM 3614 O O . ILE B 1 72 ? -9.344 43.469 28.766 1 51.66 72 ILE B O 1
ATOM 3618 N N . GLY B 1 73 ? -10.82 45.094 28.172 1 54.66 73 GLY B N 1
ATOM 3619 C CA . GLY B 1 73 ? -11.484 44.125 27.281 1 54.66 73 GLY B CA 1
ATOM 3620 C C . GLY B 1 73 ? -10.602 43.656 26.156 1 54.66 73 GLY B C 1
ATOM 3621 O O . GLY B 1 73 ? -10.648 42.5 25.766 1 54.66 73 GLY B O 1
ATOM 3622 N N . ARG B 1 74 ? -9.914 44.594 25.734 1 61.12 74 ARG B N 1
ATOM 3623 C CA . ARG B 1 74 ? -9.016 44.25 24.641 1 61.12 74 ARG B CA 1
ATOM 3624 C C . ARG B 1 74 ? -7.84 43.438 25.125 1 61.12 74 ARG B C 1
ATOM 3626 O O . ARG B 1 74 ? -7.355 42.531 24.406 1 61.12 74 ARG B O 1
ATOM 3633 N N . PHE B 1 75 ? -7.473 43.625 26.422 1 62.22 75 PHE B N 1
ATOM 3634 C CA . PHE B 1 75 ? -6.387 42.844 27 1 62.22 75 PHE B CA 1
ATOM 3635 C C . PHE B 1 75 ? -6.793 41.375 27.141 1 62.22 75 PHE B C 1
ATOM 3637 O O . PHE B 1 75 ? -6.012 40.469 26.828 1 62.22 75 PHE B O 1
ATOM 3644 N N . GLY B 1 76 ? -8.078 41.188 27.516 1 68.94 76 GLY B N 1
ATOM 3645 C CA . GLY B 1 76 ? -8.555 39.812 27.625 1 68.94 76 GLY B CA 1
ATOM 3646 C C . GLY B 1 76 ? -8.656 39.125 26.281 1 68.94 76 GLY B C 1
ATOM 3647 O O . GLY B 1 76 ? -8.273 37.969 26.141 1 68.94 76 GLY B O 1
ATOM 3648 N N . SER B 1 77 ? -9.125 39.938 25.406 1 77 77 SER B N 1
ATOM 3649 C CA . SER B 1 77 ? -9.297 39.344 24.078 1 77 77 SER B CA 1
ATOM 3650 C C . SER B 1 77 ? -7.949 39.031 23.438 1 77 77 SER B C 1
ATOM 3652 O O . SER B 1 77 ? -7.789 37.969 22.797 1 77 77 SER B O 1
ATOM 3654 N N . THR B 1 78 ? -7 39.844 23.672 1 77.88 78 THR B N 1
ATOM 3655 C CA . THR B 1 78 ? -5.68 39.625 23.094 1 77.88 78 THR B CA 1
ATOM 3656 C C . THR B 1 78 ? -4.965 38.469 23.766 1 77.88 78 THR B C 1
ATOM 3658 O O . THR B 1 78 ? -4.285 37.688 23.109 1 77.88 78 THR B O 1
ATOM 3661 N N . ARG B 1 79 ? -5.156 38.406 25.078 1 81.5 79 ARG B N 1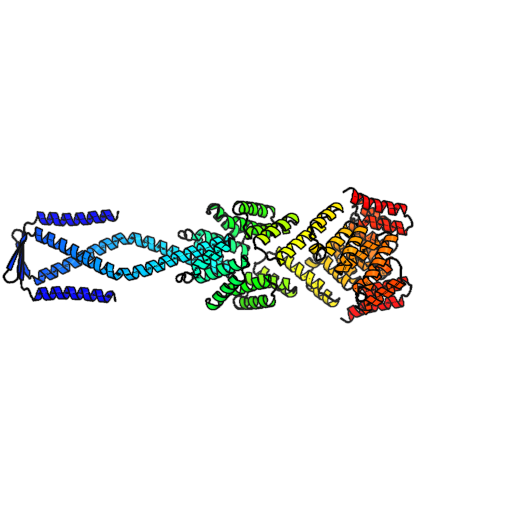
ATOM 3662 C CA . ARG B 1 79 ? -4.559 37.281 25.797 1 81.5 79 ARG B CA 1
ATOM 3663 C C . ARG B 1 79 ? -5.184 35.969 25.375 1 81.5 79 ARG B C 1
ATOM 3665 O O . ARG B 1 79 ? -4.48 34.969 25.172 1 81.5 79 ARG B O 1
ATOM 3672 N N . LYS B 1 80 ? -6.438 36.031 25.25 1 84.69 80 LYS B N 1
ATOM 3673 C CA . LYS B 1 80 ? -7.133 34.812 24.828 1 84.69 80 LYS B CA 1
ATOM 3674 C C . LYS B 1 80 ? -6.746 34.438 23.391 1 84.69 80 LYS B C 1
ATOM 3676 O O . LYS B 1 80 ? -6.598 33.25 23.078 1 84.69 80 LYS B O 1
ATOM 3681 N N . TYR B 1 81 ? -6.586 35.406 22.609 1 83.81 81 TYR B N 1
ATOM 3682 C CA . TYR B 1 81 ? -6.152 35.156 21.234 1 83.81 81 TYR B CA 1
ATOM 3683 C C . TYR B 1 81 ? -4.75 34.562 21.203 1 83.81 81 TYR B C 1
ATOM 3685 O O . TYR B 1 81 ? -4.5 33.594 20.484 1 83.81 81 TYR B O 1
ATOM 3693 N N . ARG B 1 82 ? -3.916 35.094 22.062 1 84.12 82 ARG B N 1
ATOM 3694 C CA . ARG B 1 82 ? -2.555 34.562 22.109 1 84.12 82 ARG B CA 1
ATOM 3695 C C . ARG B 1 82 ? -2.541 33.125 22.625 1 84.12 82 ARG B C 1
ATOM 3697 O O . ARG B 1 82 ? -1.756 32.281 22.141 1 84.12 82 ARG B O 1
ATOM 3704 N N . LYS B 1 83 ? -3.357 32.906 23.484 1 87.81 83 LYS B N 1
ATOM 3705 C CA . LYS B 1 83 ? -3.449 31.547 24 1 87.81 83 LYS B CA 1
ATOM 3706 C C . LYS B 1 83 ? -3.953 30.578 22.938 1 87.81 83 LYS B C 1
ATOM 3708 O O . LYS B 1 83 ? -3.49 29.438 22.844 1 87.81 83 LYS B O 1
ATOM 3713 N N . ALA B 1 84 ? -4.844 31.078 22.172 1 88.31 84 ALA B N 1
ATOM 3714 C CA . ALA B 1 84 ? -5.375 30.25 21.094 1 88.31 84 ALA B CA 1
ATOM 3715 C C . ALA B 1 84 ? -4.297 29.969 20.047 1 88.31 84 ALA B C 1
ATOM 3717 O O . ALA B 1 84 ? -4.207 28.859 19.531 1 88.31 84 ALA B O 1
ATOM 3718 N N . VAL B 1 85 ? -3.539 30.938 19.781 1 86.94 85 VAL B N 1
ATOM 3719 C CA . VAL B 1 85 ? -2.463 30.797 18.797 1 86.94 85 VAL B CA 1
ATOM 3720 C C . VAL B 1 85 ? -1.417 29.812 19.328 1 86.94 85 VAL B C 1
ATOM 3722 O O . VAL B 1 85 ? -0.924 28.969 18.578 1 86.94 85 VAL B O 1
ATOM 3725 N N . GLU B 1 86 ? -1.119 29.922 20.547 1 89.69 86 GLU B N 1
ATOM 3726 C CA . GLU B 1 86 ? -0.158 29.016 21.172 1 89.69 86 GLU B CA 1
ATOM 3727 C C . GLU B 1 86 ? -0.676 27.578 21.156 1 89.69 86 GLU B C 1
ATOM 3729 O O . GLU B 1 86 ? 0.068 26.641 20.859 1 89.69 86 GLU B O 1
ATOM 3734 N N . ALA B 1 87 ? -1.887 27.469 21.516 1 92.12 87 ALA B N 1
ATOM 3735 C CA . ALA B 1 87 ? -2.492 26.141 21.516 1 92.12 87 ALA B CA 1
ATOM 3736 C C . ALA B 1 87 ? -2.494 25.562 20.094 1 92.12 87 ALA B C 1
ATOM 3738 O O . ALA B 1 87 ? -2.283 24.359 19.922 1 92.12 87 ALA B O 1
ATOM 3739 N N . LEU B 1 88 ? -2.789 26.359 19.156 1 92.31 88 LEU B N 1
ATOM 3740 C CA . LEU B 1 88 ? -2.779 25.906 17.766 1 92.31 88 LEU B CA 1
ATOM 3741 C C . LEU B 1 88 ? -1.383 25.453 17.359 1 92.31 88 LEU B C 1
ATOM 3743 O O . LEU B 1 88 ? -1.232 24.438 16.672 1 92.31 88 LEU B O 1
ATOM 3747 N N . ASN B 1 89 ? -0.409 26.219 17.734 1 92 89 ASN B N 1
ATOM 3748 C CA . ASN B 1 89 ? 0.973 25.844 17.453 1 92 89 ASN B CA 1
ATOM 3749 C C . ASN B 1 89 ? 1.327 24.5 18.094 1 92 89 ASN B C 1
ATOM 3751 O O . ASN B 1 89 ? 1.938 23.641 17.438 1 92 89 ASN B O 1
ATOM 3755 N N . HIS B 1 90 ? 0.888 24.375 19.281 1 92.25 90 HIS B N 1
ATOM 3756 C CA . HIS B 1 90 ? 1.128 23.094 19.969 1 92.25 90 HIS B CA 1
ATOM 3757 C C . HIS B 1 90 ? 0.407 21.953 19.266 1 92.25 90 HIS B C 1
ATOM 3759 O O . HIS B 1 90 ? 0.943 20.844 19.156 1 92.25 90 HIS B O 1
ATOM 3765 N N . ALA B 1 91 ? -0.78 22.219 18.828 1 94 91 ALA B N 1
ATOM 3766 C CA . ALA B 1 91 ? -1.539 21.203 18.109 1 94 91 ALA B CA 1
ATOM 3767 C C . ALA B 1 91 ? -0.819 20.797 16.828 1 94 91 ALA B C 1
ATOM 3769 O O . ALA B 1 91 ? -0.71 19.609 16.516 1 94 91 ALA B O 1
ATOM 3770 N N . GLY B 1 92 ? -0.309 21.75 16.125 1 93.19 92 GLY B N 1
ATOM 3771 C CA . GLY B 1 92 ? 0.423 21.469 14.891 1 93.19 92 GLY B CA 1
ATOM 3772 C C . GLY B 1 92 ? 1.693 20.672 15.125 1 93.19 92 GLY B C 1
ATOM 3773 O O . GLY B 1 92 ? 1.941 19.688 14.438 1 93.19 92 GLY B O 1
ATOM 3774 N N . VAL B 1 93 ? 2.432 21.125 16.078 1 90.75 93 VAL B N 1
ATOM 3775 C CA . VAL B 1 93 ? 3.68 20.453 16.406 1 90.75 93 VAL B CA 1
ATOM 3776 C C . VAL B 1 93 ? 3.387 19 16.797 1 90.75 93 VAL B C 1
ATOM 3778 O O . VAL B 1 93 ? 4.023 18.078 16.297 1 90.75 93 VAL B O 1
ATOM 3781 N N . ALA B 1 94 ? 2.434 18.812 17.656 1 92.12 94 ALA B N 1
ATOM 3782 C CA . ALA B 1 94 ? 2.061 17.484 18.094 1 92.12 94 ALA B CA 1
ATOM 3783 C C . ALA B 1 94 ? 1.611 16.625 16.922 1 92.12 94 ALA B C 1
ATOM 3785 O O . ALA B 1 94 ? 1.947 15.43 16.844 1 92.12 94 ALA B O 1
ATOM 3786 N N . TYR B 1 95 ? 0.888 17.172 16.031 1 92.44 95 TYR B N 1
ATOM 3787 C CA . TYR B 1 95 ? 0.405 16.453 14.859 1 92.44 95 TYR B CA 1
ATOM 3788 C C . TYR B 1 95 ? 1.567 15.922 14.031 1 92.44 95 TYR B C 1
ATOM 3790 O O . TYR B 1 95 ? 1.596 14.734 13.68 1 92.44 95 TYR B O 1
ATOM 3798 N N . PHE B 1 96 ? 2.508 16.75 13.773 1 90.19 96 PHE B N 1
ATOM 3799 C CA . PHE B 1 96 ? 3.607 16.359 12.906 1 90.19 96 PHE B CA 1
ATOM 3800 C C . PHE B 1 96 ? 4.586 15.453 13.641 1 90.19 96 PHE B C 1
ATOM 3802 O O . PHE B 1 96 ? 5.367 14.734 13.016 1 90.19 96 PHE B O 1
ATOM 3809 N N . GLU B 1 97 ? 4.52 15.5 14.969 1 87.69 97 GLU B N 1
ATOM 3810 C CA . GLU B 1 97 ? 5.309 14.562 15.758 1 87.69 97 GLU B CA 1
ATOM 3811 C C . GLU B 1 97 ? 4.645 13.188 15.812 1 87.69 97 GLU B C 1
ATOM 3813 O O . GLU B 1 97 ? 5.242 12.219 16.281 1 87.69 97 GLU B O 1
ATOM 3818 N N . GLY B 1 98 ? 3.363 13.172 15.406 1 87.5 98 GLY B N 1
ATOM 3819 C CA . GLY B 1 98 ? 2.639 11.914 15.422 1 87.5 98 GLY B CA 1
ATOM 3820 C C . GLY B 1 98 ? 1.865 11.68 16.703 1 87.5 98 GLY B C 1
ATOM 3821 O O . GLY B 1 98 ? 1.361 10.586 16.938 1 87.5 98 GLY B O 1
ATOM 3822 N N . ARG B 1 99 ? 1.903 12.633 17.547 1 90.38 99 ARG B N 1
ATOM 3823 C CA . ARG B 1 99 ? 1.118 12.562 18.781 1 90.38 99 ARG B CA 1
ATOM 3824 C C . ARG B 1 99 ? -0.303 13.062 18.547 1 90.38 99 ARG B C 1
ATOM 3826 O O . ARG B 1 99 ? -0.654 14.164 18.969 1 90.38 99 ARG B O 1
ATOM 3833 N N . TYR B 1 100 ? -1.077 12.258 17.984 1 90.88 100 TYR B N 1
ATOM 3834 C CA . TYR B 1 100 ? -2.381 12.672 17.484 1 90.88 100 TYR B CA 1
ATOM 3835 C C . TYR B 1 100 ? -3.348 12.938 18.625 1 90.88 100 TYR B C 1
ATOM 3837 O O . TYR B 1 100 ? -4.223 13.805 18.531 1 90.88 100 TYR B O 1
ATOM 3845 N N . ASP B 1 101 ? -3.146 12.242 19.75 1 89.25 101 ASP B N 1
ATOM 3846 C CA . ASP B 1 101 ? -4.004 12.492 20.906 1 89.25 101 ASP B CA 1
ATOM 3847 C C . ASP B 1 101 ? -3.779 13.898 21.469 1 89.25 101 ASP B C 1
ATOM 3849 O O . ASP B 1 101 ? -4.738 14.641 21.719 1 89.25 101 ASP B O 1
ATOM 3853 N N . LYS B 1 102 ? -2.539 14.156 21.594 1 92.56 102 LYS B N 1
ATOM 3854 C CA . LYS B 1 102 ? -2.205 15.492 22.078 1 92.56 102 LYS B CA 1
ATOM 3855 C C . LYS B 1 102 ? -2.635 16.562 21.078 1 92.56 102 LYS B C 1
ATOM 3857 O O . LYS B 1 102 ? -3.119 17.625 21.469 1 92.56 102 LYS B O 1
ATOM 3862 N N . ALA B 1 103 ? -2.389 16.312 19.812 1 94.62 103 ALA B N 1
ATOM 3863 C CA . ALA B 1 103 ? -2.805 17.25 18.781 1 94.62 103 ALA B CA 1
ATOM 3864 C C . ALA B 1 103 ? -4.305 17.516 18.859 1 94.62 103 ALA B C 1
ATOM 3866 O O . ALA B 1 103 ? -4.742 18.672 18.766 1 94.62 103 ALA B O 1
ATOM 3867 N N . ALA B 1 104 ? -5.078 16.469 19.062 1 92.62 104 ALA B N 1
ATOM 3868 C CA . ALA B 1 104 ? -6.531 16.594 19.156 1 92.62 104 ALA B CA 1
ATOM 3869 C C . ALA B 1 104 ? -6.926 17.406 20.391 1 92.62 104 ALA B C 1
ATOM 3871 O O . ALA B 1 104 ? -7.824 18.25 20.328 1 92.62 104 ALA B O 1
ATOM 3872 N N . HIS B 1 105 ? -6.258 17.172 21.469 1 93.38 105 HIS B N 1
ATOM 3873 C CA . HIS B 1 105 ? -6.543 17.859 22.719 1 93.38 105 HIS B CA 1
ATOM 3874 C C . HIS B 1 105 ? -6.258 19.359 22.594 1 93.38 105 HIS B C 1
ATOM 3876 O O . HIS B 1 105 ? -7.082 20.188 22.984 1 93.38 105 HIS B O 1
ATOM 3882 N N . GLU B 1 106 ? -5.141 19.625 22.031 1 94.5 106 GLU B N 1
ATOM 3883 C CA . GLU B 1 106 ? -4.762 21.031 21.859 1 94.5 106 GLU B CA 1
ATOM 3884 C C . GLU B 1 106 ? -5.672 21.734 20.844 1 94.5 106 GLU B C 1
ATOM 3886 O O . GLU B 1 106 ? -6.004 22.906 21.016 1 94.5 106 GLU B O 1
ATOM 3891 N N . ALA B 1 107 ? -6.008 21.031 19.797 1 94.19 107 ALA B N 1
ATOM 3892 C CA . ALA B 1 107 ? -6.934 21.609 18.828 1 94.19 107 ALA B CA 1
ATOM 3893 C C . ALA B 1 107 ? -8.289 21.906 19.453 1 94.19 107 ALA B C 1
ATOM 3895 O O . ALA B 1 107 ? -8.914 22.922 19.156 1 94.19 107 ALA B O 1
ATOM 3896 N N . ALA B 1 108 ? -8.719 21.031 20.344 1 92.06 108 ALA B N 1
ATOM 3897 C CA . ALA B 1 108 ? -9.992 21.234 21.047 1 92.06 108 ALA B CA 1
ATOM 3898 C C . ALA B 1 108 ? -9.953 22.484 21.906 1 92.06 108 ALA B C 1
ATOM 3900 O O . ALA B 1 108 ? -10.961 23.203 22.016 1 92.06 108 ALA B O 1
ATOM 3901 N N . LYS B 1 109 ? -8.812 22.766 22.484 1 92.5 109 LYS B N 1
ATOM 3902 C CA . LYS B 1 109 ? -8.648 23.969 23.281 1 92.5 109 LYS B CA 1
ATOM 3903 C C . LYS B 1 109 ? -8.836 25.219 22.438 1 92.5 109 LYS B C 1
ATOM 3905 O O . LYS B 1 109 ? -9.43 26.203 22.891 1 92.5 109 LYS B O 1
ATOM 3910 N N . VAL B 1 110 ? -8.305 25.141 21.25 1 92.5 110 VAL B N 1
ATOM 391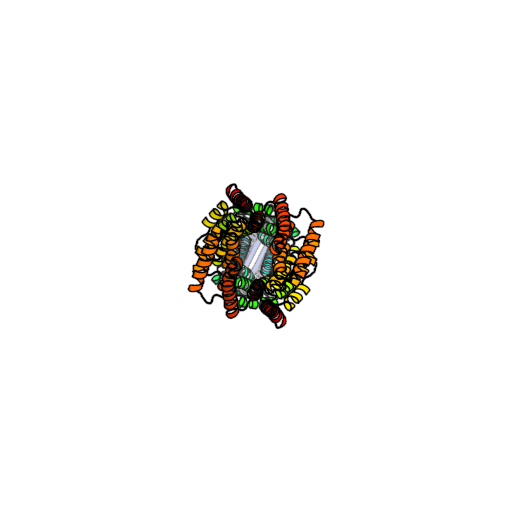1 C CA . VAL B 1 110 ? -8.438 26.266 20.328 1 92.5 110 VAL B CA 1
ATOM 3912 C C . VAL B 1 110 ? -9.898 26.469 19.953 1 92.5 110 VAL B C 1
ATOM 3914 O O . VAL B 1 110 ? -10.398 27.594 19.922 1 92.5 110 VAL B O 1
ATOM 3917 N N . LEU B 1 111 ? -10.594 25.422 19.75 1 90.69 111 LEU B N 1
ATOM 3918 C CA . LEU B 1 111 ? -11.984 25.469 19.312 1 90.69 111 LEU B CA 1
ATOM 3919 C C . LEU B 1 111 ? -12.898 25.938 20.438 1 90.69 111 LEU B C 1
ATOM 3921 O O . LEU B 1 111 ? -13.945 26.531 20.188 1 90.69 111 LEU B O 1
ATOM 3925 N N . ALA B 1 112 ? -12.5 25.672 21.641 1 90.25 112 ALA B N 1
ATOM 3926 C CA . ALA B 1 112 ? -13.281 26.109 22.797 1 90.25 112 ALA B CA 1
ATOM 3927 C C . ALA B 1 112 ? -13.125 27.609 23.031 1 90.25 112 ALA B C 1
ATOM 3929 O O . ALA B 1 112 ? -13.969 28.219 23.703 1 90.25 112 ALA B O 1
ATOM 3930 N N . ASN B 1 113 ? -12.055 28.094 22.406 1 87.38 113 ASN B N 1
ATOM 3931 C CA . ASN B 1 113 ? -11.789 29.531 22.562 1 87.38 113 ASN B CA 1
ATOM 3932 C C . ASN B 1 113 ? -12.602 30.359 21.562 1 87.38 113 ASN B C 1
ATOM 3934 O O . ASN B 1 113 ? -12.414 30.234 20.344 1 87.38 113 ASN B O 1
ATOM 3938 N N . LYS B 1 114 ? -13.43 31.188 22.016 1 81.25 114 LYS B N 1
ATOM 3939 C CA . LYS B 1 114 ? -14.336 31.969 21.188 1 81.25 114 LYS B CA 1
ATOM 3940 C C . LYS B 1 114 ? -13.586 33.062 20.422 1 81.25 114 LYS B C 1
ATOM 3942 O O . LYS B 1 114 ? -14.086 33.594 19.438 1 81.25 114 LYS B O 1
ATOM 3947 N N . HIS B 1 115 ? -12.352 33.344 20.812 1 80.06 115 HIS B N 1
ATOM 3948 C CA . HIS B 1 115 ? -11.594 34.438 20.188 1 80.06 115 HIS B CA 1
ATOM 3949 C C . HIS B 1 115 ? -10.539 33.875 19.234 1 80.06 115 HIS B C 1
ATOM 3951 O O . HIS B 1 115 ? -9.602 34.594 18.859 1 80.06 115 HIS B O 1
ATOM 3957 N N . ALA B 1 116 ? -10.594 32.719 18.812 1 81.62 116 ALA B N 1
ATOM 3958 C CA . ALA B 1 116 ? -9.57 32.094 17.984 1 81.62 116 ALA B CA 1
ATOM 3959 C C . ALA B 1 116 ? -9.648 32.594 16.547 1 81.62 116 ALA B C 1
ATOM 3961 O O . ALA B 1 116 ? -8.664 32.562 15.805 1 81.62 116 ALA B O 1
ATOM 3962 N N . GLY B 1 117 ? -10.812 33.219 16.156 1 78.69 117 GLY B N 1
ATOM 3963 C CA . GLY B 1 117 ? -10.961 33.781 14.828 1 78.69 117 GLY B CA 1
ATOM 3964 C C . GLY B 1 117 ? -10.68 32.812 13.711 1 78.69 117 GLY B C 1
ATOM 3965 O O . GLY B 1 117 ? -11.234 31.703 13.695 1 78.69 117 GLY B O 1
ATOM 3966 N N . ASP B 1 118 ? -9.664 33.125 12.852 1 79.5 118 ASP B N 1
ATOM 3967 C CA . ASP B 1 118 ? -9.305 32.344 11.672 1 79.5 118 ASP B CA 1
ATOM 3968 C C . ASP B 1 118 ? -8.531 31.094 12.055 1 79.5 118 ASP B C 1
ATOM 3970 O O . ASP B 1 118 ? -8.422 30.156 11.266 1 79.5 118 ASP B O 1
ATOM 3974 N N . ASN B 1 119 ? -8.094 31.094 13.258 1 86.38 119 ASN B N 1
ATOM 3975 C CA . ASN B 1 119 ? -7.328 29.938 13.719 1 86.38 119 ASN B CA 1
ATOM 3976 C C . ASN B 1 119 ? -8.227 28.719 13.938 1 86.38 119 ASN B C 1
ATOM 3978 O O . ASN B 1 119 ? -7.738 27.594 14.023 1 86.38 119 ASN B O 1
ATOM 3982 N N . ARG B 1 120 ? -9.484 29.031 13.969 1 87.62 120 ARG B N 1
ATOM 3983 C CA . ARG B 1 120 ? -10.445 27.969 14.195 1 87.62 120 ARG B CA 1
ATOM 3984 C C . ARG B 1 120 ? -10.461 26.984 13.023 1 87.62 120 ARG B C 1
ATOM 3986 O O . ARG B 1 120 ? -10.609 25.781 13.219 1 87.62 120 ARG B O 1
ATOM 3993 N N . ILE B 1 121 ? -10.25 27.516 11.891 1 87.62 121 ILE B N 1
ATOM 3994 C CA . ILE B 1 121 ? -10.289 26.703 10.688 1 87.62 121 ILE B CA 1
ATOM 3995 C C . ILE B 1 121 ? -9.164 25.672 10.727 1 87.62 121 ILE B C 1
ATOM 3997 O O . ILE B 1 121 ? -9.406 24.469 10.539 1 87.62 121 ILE B O 1
ATOM 4001 N N . LEU B 1 122 ? -8.016 26.125 11 1 91.38 122 LEU B N 1
ATOM 4002 C CA . LEU B 1 122 ? -6.867 25.219 11.062 1 91.38 122 LEU B CA 1
ATOM 4003 C C . LEU B 1 122 ? -7.012 24.234 12.211 1 91.38 122 LEU B C 1
ATOM 4005 O O . LEU B 1 122 ? -6.637 23.062 12.07 1 91.38 122 LEU B O 1
ATOM 4009 N N . ALA B 1 123 ? -7.543 24.703 13.281 1 93.06 123 ALA B N 1
ATOM 4010 C CA . ALA B 1 123 ? -7.762 23.812 14.422 1 93.06 123 ALA B CA 1
ATOM 4011 C C . ALA B 1 123 ? -8.727 22.688 14.062 1 93.06 123 ALA B C 1
ATOM 4013 O O . ALA B 1 123 ? -8.516 21.531 14.461 1 93.06 123 ALA B O 1
ATOM 4014 N N . LEU B 1 124 ? -9.758 23.047 13.344 1 91.5 124 LEU B N 1
ATOM 4015 C CA . LEU B 1 124 ? -10.719 22.031 12.898 1 91.5 124 LEU B CA 1
ATOM 4016 C C . LEU B 1 124 ? -10.055 21 12 1 91.5 124 LEU B C 1
ATOM 4018 O O . LEU B 1 124 ? -10.297 19.797 12.148 1 91.5 124 LEU B O 1
ATOM 4022 N N . MET B 1 125 ? -9.227 21.469 11.164 1 92.31 125 MET B N 1
ATOM 4023 C CA . MET B 1 125 ? -8.539 20.578 10.227 1 92.31 125 MET B CA 1
ATOM 4024 C C . MET B 1 125 ? -7.582 19.641 10.969 1 92.31 125 MET B C 1
ATOM 4026 O O . MET B 1 125 ? -7.547 18.438 10.703 1 92.31 125 MET B O 1
ATOM 4030 N N . ILE B 1 126 ? -6.852 20.141 11.875 1 93.81 126 ILE B N 1
ATOM 4031 C CA . ILE B 1 126 ? -5.91 19.359 12.664 1 93.81 126 ILE B CA 1
ATOM 4032 C C . ILE B 1 126 ? -6.68 18.344 13.516 1 93.81 126 ILE B C 1
ATOM 4034 O O . ILE B 1 126 ? -6.301 17.172 13.586 1 93.81 126 ILE B O 1
ATOM 4038 N N . GLY B 1 127 ? -7.742 18.828 14.102 1 93.56 127 GLY B N 1
ATOM 4039 C CA . GLY B 1 127 ? -8.562 17.953 14.914 1 93.56 127 GLY B CA 1
ATOM 4040 C C . GLY B 1 127 ? -9.141 16.781 14.125 1 93.56 127 GLY B C 1
ATOM 4041 O O . GLY B 1 127 ? -9.102 15.641 14.578 1 93.56 127 GLY B O 1
ATOM 4042 N N . ALA B 1 128 ? -9.648 17.094 12.977 1 93.5 128 ALA B N 1
ATOM 4043 C CA . ALA B 1 128 ? -10.234 16.062 12.125 1 93.5 128 ALA B CA 1
ATOM 4044 C C . ALA B 1 128 ? -9.18 15.039 11.703 1 93.5 128 ALA B C 1
ATOM 4046 O O . ALA B 1 128 ? -9.422 13.828 11.781 1 93.5 128 ALA B O 1
ATOM 4047 N N . GLN B 1 129 ? -8.055 15.516 11.289 1 92.69 129 GLN B N 1
ATOM 4048 C CA . GLN B 1 129 ? -6.98 14.625 10.852 1 92.69 129 GLN B CA 1
ATOM 4049 C C . GLN B 1 129 ? -6.457 13.773 12 1 92.69 129 GLN B C 1
ATOM 4051 O O . GLN B 1 129 ? -6.195 12.586 11.828 1 92.69 129 GLN B O 1
ATOM 4056 N N . ALA B 1 130 ? -6.297 14.414 13.102 1 92 130 ALA B N 1
ATOM 4057 C CA . ALA B 1 130 ? -5.832 13.688 14.281 1 92 130 ALA B CA 1
ATOM 4058 C C . ALA B 1 130 ? -6.82 12.586 14.672 1 92 130 ALA B C 1
ATOM 4060 O O . ALA B 1 130 ? -6.418 11.469 14.984 1 92 130 ALA B O 1
ATOM 4061 N N . ALA B 1 131 ? -8.094 12.938 14.664 1 90.12 131 ALA B N 1
ATOM 4062 C CA . ALA B 1 131 ? -9.125 11.961 14.969 1 90.12 131 ALA B CA 1
ATOM 4063 C C . ALA B 1 131 ? -9.086 10.797 13.984 1 90.12 131 ALA B C 1
ATOM 4065 O O . ALA B 1 131 ? -9.273 9.641 14.375 1 90.12 131 ALA B O 1
ATOM 4066 N N . HIS B 1 132 ? -8.844 11.07 12.766 1 88.12 132 HIS B N 1
ATOM 4067 C CA . HIS B 1 132 ? -8.75 10.047 11.734 1 88.12 132 HIS B CA 1
ATOM 4068 C C . HIS B 1 132 ? -7.594 9.094 12.008 1 88.12 132 HIS B C 1
ATOM 4070 O O . HIS B 1 132 ? -7.766 7.871 11.961 1 88.12 132 HIS B O 1
ATOM 4076 N N . HIS B 1 133 ? -6.465 9.617 12.352 1 85 133 HIS B N 1
ATOM 4077 C CA . HIS B 1 133 ? -5.281 8.797 12.578 1 85 133 HIS B CA 1
ATOM 4078 C C . HIS B 1 133 ? -5.418 7.969 13.852 1 85 133 HIS B C 1
ATOM 4080 O O . HIS B 1 133 ? -4.84 6.887 13.961 1 85 133 HIS B O 1
ATOM 4086 N N . ASN B 1 134 ? -6.227 8.5 14.711 1 80.94 134 ASN B N 1
ATOM 4087 C CA . ASN B 1 134 ? -6.469 7.773 15.953 1 80.94 134 ASN B CA 1
ATOM 4088 C C . ASN B 1 134 ? -7.559 6.719 15.789 1 80.94 134 ASN B C 1
ATOM 4090 O O . ASN B 1 134 ? -7.871 5.984 16.734 1 80.94 134 ASN B O 1
ATOM 4094 N N . GLY B 1 135 ? -8.234 6.738 14.672 1 79.94 135 GLY B N 1
ATOM 4095 C CA . GLY B 1 135 ? -9.289 5.773 14.406 1 79.94 135 GLY B CA 1
ATOM 4096 C C . GLY B 1 135 ? -10.617 6.156 15.031 1 79.94 135 GLY B C 1
ATOM 4097 O O . GLY B 1 135 ? -11.508 5.316 15.164 1 79.94 135 GLY B O 1
ATOM 4098 N N . ASN B 1 136 ? -10.664 7.32 15.5 1 84.5 136 ASN B N 1
ATOM 4099 C CA . ASN B 1 136 ? -11.914 7.797 16.078 1 84.5 136 ASN B CA 1
ATOM 4100 C C . ASN B 1 136 ? -12.828 8.414 15.023 1 84.5 136 ASN B C 1
ATOM 4102 O O . ASN B 1 136 ? -12.891 9.633 14.891 1 84.5 136 ASN B O 1
ATOM 4106 N N . THR B 1 137 ? -13.586 7.566 14.445 1 86.44 137 THR B N 1
ATOM 4107 C CA . THR B 1 137 ? -14.406 7.984 13.312 1 86.44 137 THR B CA 1
ATOM 4108 C C . THR B 1 137 ? -15.531 8.914 13.773 1 86.44 137 THR B C 1
ATOM 4110 O O . THR B 1 137 ? -15.891 9.859 13.062 1 86.44 137 THR B O 1
ATOM 4113 N N . ALA B 1 138 ? -16.031 8.648 14.969 1 89.81 138 ALA B N 1
ATOM 4114 C CA . ALA B 1 138 ? -17.125 9.477 15.477 1 89.81 138 ALA B CA 1
ATOM 4115 C C . ALA B 1 138 ? -16.672 10.93 15.656 1 89.81 138 ALA B C 1
ATOM 4117 O O . ALA B 1 138 ? -17.359 11.852 15.203 1 89.81 138 ALA B O 1
ATOM 4118 N N . GLN B 1 139 ? -15.562 11.055 16.281 1 90.94 139 GLN B N 1
ATOM 4119 C CA . GLN B 1 139 ? -15.031 12.391 16.484 1 90.94 139 GLN B CA 1
ATOM 4120 C C . GLN B 1 139 ? -14.656 13.055 15.156 1 90.94 139 GLN B C 1
ATOM 4122 O O . GLN B 1 139 ? -14.875 14.25 14.969 1 90.94 139 GLN B O 1
ATOM 4127 N N . MET B 1 140 ? -14.062 12.367 14.281 1 91.69 140 MET B N 1
ATOM 4128 C CA . MET B 1 140 ? -13.719 12.883 12.961 1 91.69 140 MET B CA 1
ATOM 4129 C C . MET B 1 140 ? -14.961 13.422 12.25 1 91.69 140 MET B C 1
ATOM 4131 O O . MET B 1 140 ? -14.945 14.531 11.727 1 91.69 140 MET B O 1
ATOM 4135 N N . ASN B 1 141 ? -16.047 12.641 12.328 1 91.75 141 ASN B N 1
ATOM 4136 C CA . ASN B 1 141 ? -17.281 13.047 11.664 1 91.75 141 ASN B CA 1
ATOM 4137 C C . ASN B 1 141 ? -17.859 14.312 12.289 1 91.75 141 ASN B C 1
ATOM 4139 O O . ASN B 1 141 ? -18.453 15.141 11.586 1 91.75 141 ASN B O 1
ATOM 4143 N N . ARG B 1 142 ? -17.703 14.398 13.523 1 92.44 142 ARG B N 1
ATOM 4144 C CA . ARG B 1 142 ? -18.156 15.617 14.188 1 92.44 142 ARG B CA 1
ATOM 4145 C C . ARG B 1 142 ? -17.406 16.828 13.68 1 92.44 142 ARG B C 1
ATOM 4147 O O . ARG B 1 142 ? -18 17.875 13.398 1 92.44 142 ARG B O 1
ATOM 4154 N N . TYR B 1 143 ? -16.109 16.672 13.586 1 92.88 143 TYR B N 1
ATOM 4155 C CA . TYR B 1 143 ? -15.289 17.766 13.07 1 92.88 143 TYR B CA 1
ATOM 4156 C C . TYR B 1 143 ? -15.648 18.078 11.625 1 92.88 143 TYR B C 1
ATOM 4158 O O . TYR B 1 143 ? -15.727 19.234 11.234 1 92.88 143 TYR B O 1
ATOM 4166 N N . LEU B 1 144 ? -15.867 17.078 10.859 1 93.19 144 LEU B N 1
ATOM 4167 C CA . LEU B 1 144 ? -16.234 17.281 9.461 1 93.19 144 LEU B CA 1
ATOM 4168 C C . LEU B 1 144 ? -17.562 18.016 9.344 1 93.19 144 LEU B C 1
ATOM 4170 O O . LEU B 1 144 ? -17.734 18.875 8.477 1 93.19 144 LEU B O 1
ATOM 4174 N N . ALA B 1 145 ? -18.484 17.641 10.227 1 93 145 ALA B N 1
ATOM 4175 C CA . ALA B 1 145 ? -19.781 18.328 10.242 1 93 145 ALA B CA 1
ATOM 4176 C C . ALA B 1 145 ? -19.625 19.797 10.602 1 93 145 ALA B C 1
ATOM 4178 O O . ALA B 1 145 ? -20.266 20.656 10.008 1 93 145 ALA B O 1
ATOM 4179 N N . GLN B 1 146 ? -18.781 20.047 11.492 1 91.88 146 GLN B N 1
ATOM 4180 C CA . GLN B 1 146 ? -18.516 21.422 11.875 1 91.88 146 GLN B CA 1
ATOM 4181 C C . GLN B 1 146 ? -17.859 22.188 10.727 1 91.88 146 GLN B C 1
ATOM 4183 O O . GLN B 1 146 ? -18.156 23.375 10.508 1 91.88 146 GLN B O 1
ATOM 4188 N N . MET B 1 147 ? -16.984 21.562 10.047 1 91 147 MET B N 1
ATOM 4189 C CA . MET B 1 147 ? -16.359 22.188 8.891 1 91 147 MET B CA 1
ATOM 4190 C C . MET B 1 147 ? -17.391 22.516 7.812 1 91 147 MET B C 1
ATOM 4192 O O . MET B 1 147 ? -17.344 23.578 7.199 1 91 147 MET B O 1
ATOM 4196 N N . ALA B 1 148 ? -18.281 21.609 7.598 1 91.06 148 ALA B N 1
ATOM 4197 C CA . ALA B 1 148 ? -19.328 21.781 6.59 1 91.06 148 ALA B CA 1
ATOM 4198 C C . ALA B 1 148 ? -20.188 23.016 6.898 1 91.06 148 ALA B C 1
ATOM 4200 O O . ALA B 1 148 ? -20.562 23.75 5.988 1 91.06 148 ALA B O 1
ATOM 4201 N N . GLU B 1 149 ? -20.391 23.281 8.18 1 89.56 149 GLU B N 1
ATOM 4202 C CA . GLU B 1 149 ? -21.281 24.359 8.602 1 89.56 149 GLU B CA 1
ATOM 4203 C C . GLU B 1 149 ? -20.531 25.688 8.672 1 89.56 149 GLU B C 1
ATOM 4205 O O . GLU B 1 149 ? -21.094 26.734 8.336 1 89.56 149 GLU B O 1
ATOM 4210 N N . ASN B 1 150 ? -19.281 25.594 8.953 1 83.62 150 ASN B N 1
ATOM 4211 C CA . ASN B 1 150 ? -18.609 26.828 9.344 1 83.62 150 ASN B CA 1
ATOM 4212 C C . ASN B 1 150 ? -17.641 27.312 8.258 1 83.62 150 ASN B C 1
ATOM 4214 O O . ASN B 1 150 ? -17.219 28.469 8.273 1 83.62 150 ASN B O 1
ATOM 4218 N N . LEU B 1 151 ? -17.25 26.469 7.348 1 85.44 151 LEU B N 1
ATOM 4219 C CA . LEU B 1 151 ? -16.234 26.859 6.379 1 85.44 151 LEU B CA 1
ATOM 4220 C C . LEU B 1 151 ? -16.859 27.219 5.039 1 85.44 151 LEU B C 1
ATOM 4222 O O . LEU B 1 151 ? -17.875 26.641 4.656 1 85.44 151 LEU B O 1
ATOM 4226 N N . PRO B 1 152 ? -16.281 28.172 4.414 1 85.25 152 PRO B N 1
ATOM 4227 C CA . PRO B 1 152 ? -16.734 28.484 3.057 1 85.25 152 PRO B CA 1
ATOM 4228 C C . PRO B 1 152 ? -16.484 27.344 2.078 1 85.25 152 PRO B C 1
ATOM 4230 O O . PRO B 1 152 ? -15.656 26.469 2.346 1 85.25 152 PRO B O 1
ATOM 4233 N N . PRO B 1 153 ? -17.141 27.375 0.969 1 84.44 153 PRO B N 1
ATOM 4234 C CA . PRO B 1 153 ? -17.047 26.281 0.006 1 84.44 153 PRO B CA 1
ATOM 4235 C C . PRO B 1 153 ? -15.633 26.047 -0.506 1 84.44 153 PRO B C 1
ATOM 4237 O O . PRO B 1 153 ? -15.219 24.906 -0.691 1 84.44 153 PRO B O 1
ATOM 4240 N N . LYS B 1 154 ? -14.914 27.031 -0.658 1 81 154 LYS B N 1
ATOM 4241 C CA . LYS B 1 154 ? -13.562 26.891 -1.2 1 81 154 LYS B CA 1
ATOM 4242 C C . LYS B 1 154 ? -12.625 26.234 -0.189 1 81 154 LYS B C 1
ATOM 4244 O O . LYS B 1 154 ? -11.625 25.625 -0.568 1 81 154 LYS B O 1
ATOM 4249 N N . ALA B 1 155 ? -13.016 26.312 1.1 1 83.06 155 ALA B N 1
ATOM 4250 C CA . ALA B 1 155 ? -12.156 25.781 2.154 1 83.06 155 ALA B CA 1
ATOM 4251 C C . ALA B 1 155 ? -12.617 24.406 2.602 1 83.06 155 ALA B C 1
ATOM 4253 O O . ALA B 1 155 ? -12.117 23.859 3.596 1 83.06 155 ALA B O 1
ATOM 4254 N N . GLN B 1 156 ? -13.516 23.875 1.762 1 90.12 156 GLN B N 1
ATOM 4255 C CA . GLN B 1 156 ? -14.094 22.594 2.164 1 90.12 156 GLN B CA 1
ATOM 4256 C C . GLN B 1 156 ? -13.297 21.422 1.588 1 90.12 156 GLN B C 1
ATOM 4258 O O . GLN B 1 156 ? -13.656 20.266 1.775 1 90.12 156 GLN B O 1
ATOM 4263 N N . LEU B 1 157 ? -12.227 21.734 0.963 1 90.06 157 LEU B N 1
ATOM 4264 C CA . LEU B 1 157 ? -11.422 20.719 0.291 1 90.06 157 LEU B CA 1
ATOM 4265 C C . LEU B 1 157 ? -10.914 19.672 1.285 1 90.06 157 LEU B C 1
ATOM 4267 O O . LEU B 1 157 ? -11.07 18.469 1.062 1 90.06 157 LEU B O 1
ATOM 4271 N N . PRO B 1 158 ? -10.398 20.078 2.424 1 89.94 158 PRO B N 1
ATOM 4272 C CA . PRO B 1 158 ? -9.914 19.078 3.385 1 89.94 158 PRO B CA 1
ATOM 4273 C C . PRO B 1 158 ? -11.023 18.172 3.898 1 89.94 158 PRO B C 1
ATOM 4275 O O . PRO B 1 158 ? -10.773 17 4.199 1 89.94 158 PRO B O 1
ATOM 4278 N N . ARG B 1 159 ? -12.211 18.75 3.957 1 91.88 159 ARG B N 1
ATOM 4279 C CA . ARG B 1 159 ? -13.352 17.938 4.398 1 91.88 159 ARG B CA 1
ATOM 4280 C C . ARG B 1 159 ? -13.625 16.797 3.428 1 91.88 159 ARG B C 1
ATOM 4282 O O . ARG B 1 159 ? -13.742 15.648 3.838 1 91.88 159 ARG B O 1
ATOM 4289 N N . TYR B 1 160 ? -13.664 17.141 2.189 1 93.75 160 TYR B N 1
ATOM 4290 C CA . TYR B 1 160 ? -13.953 16.156 1.167 1 93.75 160 TYR B CA 1
ATOM 4291 C C . TYR B 1 160 ? -12.812 15.148 1.035 1 93.75 160 TYR B C 1
ATOM 4293 O O . TYR B 1 160 ? -13.039 13.945 0.887 1 93.75 160 TYR B O 1
ATOM 4301 N N . LEU B 1 161 ? -11.609 15.609 1.133 1 92.94 161 LEU B N 1
ATOM 4302 C CA . LEU B 1 161 ? -10.453 14.727 1.001 1 92.94 161 LEU B CA 1
ATOM 4303 C C . LEU B 1 161 ? -10.367 13.766 2.182 1 92.94 161 LEU B C 1
ATOM 4305 O O . LEU B 1 161 ? -10.141 12.562 1.998 1 92.94 161 LEU B O 1
ATOM 4309 N N . LEU B 1 162 ? -10.57 14.281 3.303 1 92.19 162 LEU B N 1
ATOM 4310 C CA . LEU B 1 162 ? -10.531 13.438 4.488 1 92.19 162 LEU B CA 1
ATOM 4311 C C . LEU B 1 162 ? -11.695 12.453 4.496 1 92.19 162 LEU B C 1
ATOM 4313 O O . LEU B 1 162 ? -11.531 11.297 4.879 1 92.19 162 LEU B O 1
ATOM 4317 N N . GLY B 1 163 ? -12.805 12.977 4.102 1 92.81 163 GLY B N 1
ATOM 4318 C CA . GLY B 1 163 ? -13.945 12.086 3.961 1 92.81 163 GLY B CA 1
ATOM 4319 C C . GLY B 1 163 ? -13.703 10.945 2.994 1 92.81 163 GLY B C 1
ATOM 4320 O O . GLY B 1 163 ? -14.07 9.805 3.268 1 92.81 163 GLY B O 1
ATOM 4321 N N . ALA B 1 164 ? -13.094 11.258 1.933 1 94.44 164 ALA B N 1
ATOM 4322 C CA . ALA B 1 164 ? -12.773 10.25 0.931 1 94.44 164 ALA B CA 1
ATOM 4323 C C . ALA B 1 164 ? -11.766 9.234 1.476 1 94.44 164 ALA B C 1
ATOM 4325 O O . ALA B 1 164 ? -11.914 8.031 1.276 1 94.44 164 ALA B O 1
ATOM 4326 N N . GLU B 1 165 ? -10.781 9.711 2.139 1 91.5 165 GLU B N 1
ATOM 4327 C CA . GLU B 1 165 ? -9.758 8.844 2.709 1 91.5 165 GLU B CA 1
ATOM 4328 C C . GLU B 1 165 ? -10.352 7.871 3.719 1 91.5 165 GLU B C 1
ATOM 4330 O O . GLU B 1 165 ? -10.023 6.684 3.717 1 91.5 165 GLU B O 1
ATOM 4335 N N . ASN B 1 166 ? -11.172 8.422 4.527 1 88.88 166 ASN B N 1
ATOM 4336 C CA . ASN B 1 166 ? -11.828 7.578 5.523 1 88.88 166 ASN B CA 1
ATOM 4337 C C . ASN B 1 166 ? -12.734 6.539 4.863 1 88.88 166 ASN B C 1
ATOM 4339 O O . ASN B 1 166 ? -12.766 5.383 5.289 1 88.88 166 ASN B O 1
ATOM 4343 N N . ALA B 1 167 ? -13.445 6.98 3.883 1 91.5 167 ALA B N 1
ATOM 4344 C CA . ALA B 1 167 ? -14.328 6.066 3.158 1 91.5 167 ALA B CA 1
ATOM 4345 C C . ALA B 1 167 ? -13.531 4.957 2.48 1 91.5 167 ALA B C 1
ATOM 4347 O O . ALA B 1 167 ? -13.938 3.795 2.486 1 91.5 167 ALA B O 1
ATOM 4348 N N . LEU B 1 168 ? -12.375 5.234 1.996 1 89.94 168 LEU B N 1
ATOM 4349 C CA . LEU B 1 168 ? -11.508 4.25 1.36 1 89.94 168 LEU B CA 1
ATOM 4350 C C . LEU B 1 168 ? -10.977 3.252 2.385 1 89.94 168 LEU B C 1
ATOM 4352 O O . LEU B 1 168 ? -10.945 2.047 2.125 1 89.94 168 LEU B O 1
ATOM 4356 N N . ALA B 1 169 ? -10.633 3.752 3.498 1 81 169 ALA B N 1
ATOM 4357 C CA . ALA B 1 169 ? -10.109 2.904 4.562 1 81 169 ALA B CA 1
ATOM 4358 C C . ALA B 1 169 ? -11.164 1.927 5.062 1 81 169 ALA B C 1
ATOM 4360 O O . ALA B 1 169 ? -10.844 0.813 5.48 1 81 169 ALA B O 1
ATOM 4361 N N . SER B 1 170 ? -12.438 2.338 4.902 1 83.44 170 SER B N 1
ATOM 4362 C CA . SER B 1 170 ? -13.539 1.509 5.379 1 83.44 170 SER B CA 1
ATOM 4363 C C . SER B 1 170 ? -14.141 0.68 4.25 1 83.44 170 SER B C 1
ATOM 4365 O O . SER B 1 170 ? -15.172 0.027 4.43 1 83.44 170 SER B O 1
ATOM 4367 N N . GLY B 1 171 ? -13.602 0.833 3.104 1 86.62 171 GLY B N 1
ATOM 4368 C CA . GLY B 1 171 ? -14.07 0.056 1.964 1 86.62 171 GLY B CA 1
ATOM 4369 C C . GLY B 1 171 ? -15.352 0.594 1.356 1 86.62 171 GLY B C 1
ATOM 4370 O O . GLY B 1 171 ? -16.016 -0.1 0.588 1 86.62 171 GLY B O 1
ATOM 4371 N N . LYS B 1 172 ? -15.789 1.757 1.722 1 91.44 172 LYS B N 1
ATOM 4372 C CA . LYS B 1 172 ? -16.984 2.391 1.166 1 91.44 172 LYS B CA 1
ATOM 4373 C C . LYS B 1 172 ? -16.641 3.172 -0.101 1 91.44 172 LYS B C 1
ATOM 4375 O O . LYS B 1 172 ? -16.562 4.402 -0.073 1 91.44 172 LYS B O 1
ATOM 4380 N N . HIS B 1 173 ? -16.672 2.533 -1.225 1 94.88 173 HIS B N 1
ATOM 4381 C CA . HIS B 1 173 ? -16.172 3.084 -2.475 1 94.88 173 HIS B CA 1
ATOM 4382 C C . HIS B 1 173 ? -17.109 4.152 -3.029 1 94.88 173 HIS B C 1
ATOM 4384 O O . HIS B 1 173 ? -16.641 5.145 -3.605 1 94.88 173 HIS B O 1
ATOM 4390 N N . GLN B 1 174 ? -18.375 3.941 -2.85 1 95.12 174 GLN B N 1
ATOM 4391 C CA . GLN B 1 174 ? -19.328 4.91 -3.377 1 95.12 174 GLN B CA 1
ATOM 4392 C C . GLN B 1 174 ? -19.188 6.254 -2.664 1 95.12 174 GLN B C 1
ATOM 4394 O O . GLN B 1 174 ? -19.172 7.305 -3.309 1 95.12 174 GLN B O 1
ATOM 4399 N N . ASP B 1 175 ? -19.109 6.172 -1.335 1 95.12 175 ASP B N 1
ATOM 4400 C CA . ASP B 1 175 ? -18.922 7.395 -0.557 1 95.12 175 ASP B CA 1
ATOM 4401 C C . ASP B 1 175 ? -17.609 8.078 -0.918 1 95.12 175 ASP B C 1
ATOM 4403 O O . ASP B 1 175 ? -17.531 9.305 -1 1 95.12 175 ASP B O 1
ATOM 4407 N N . ALA B 1 176 ? -16.562 7.297 -1.053 1 96.31 176 ALA B N 1
ATOM 4408 C CA . ALA B 1 176 ? -15.266 7.836 -1.444 1 96.31 176 ALA B CA 1
ATOM 4409 C C . ALA B 1 176 ? -15.352 8.562 -2.785 1 96.31 176 ALA B C 1
ATOM 4411 O O . ALA B 1 176 ? -14.852 9.68 -2.93 1 96.31 176 ALA B O 1
ATOM 4412 N N . ALA B 1 177 ? -16.078 7.949 -3.732 1 95.88 177 ALA B N 1
ATOM 4413 C CA . ALA B 1 177 ? -16.219 8.531 -5.062 1 95.88 177 ALA B CA 1
ATOM 4414 C C . ALA B 1 177 ? -16.969 9.859 -5.004 1 95.88 177 ALA B C 1
ATOM 4416 O O . ALA B 1 177 ? -16.625 10.812 -5.691 1 95.88 177 ALA B O 1
ATOM 4417 N N . ALA B 1 178 ? -18 9.875 -4.238 1 96.38 178 ALA B N 1
ATOM 4418 C CA . ALA B 1 178 ? -18.781 11.094 -4.098 1 96.38 178 ALA B CA 1
ATOM 4419 C C . ALA B 1 178 ? -17.953 12.227 -3.52 1 96.38 178 ALA B C 1
ATOM 4421 O O . ALA B 1 178 ? -17.984 13.352 -4.02 1 96.38 178 ALA B O 1
ATOM 4422 N N . ASN B 1 179 ? -17.234 11.93 -2.471 1 96.06 179 ASN B N 1
ATOM 4423 C CA . ASN B 1 179 ? -16.359 12.93 -1.868 1 96.06 179 ASN B CA 1
ATOM 4424 C C . ASN B 1 179 ? -15.281 13.398 -2.848 1 96.06 179 ASN B C 1
ATOM 4426 O O . ASN B 1 179 ? -14.969 14.594 -2.908 1 96.06 179 ASN B O 1
ATOM 4430 N N . LEU B 1 180 ? -14.734 12.5 -3.574 1 96.31 180 LEU B N 1
ATOM 4431 C CA . LEU B 1 180 ? -13.688 12.836 -4.527 1 96.31 180 LEU B CA 1
ATOM 4432 C C . LEU B 1 180 ? -14.234 13.695 -5.66 1 96.31 180 LEU B C 1
ATOM 4434 O O . LEU B 1 180 ? -13.547 14.609 -6.141 1 96.31 180 LEU B O 1
ATOM 4438 N N . LYS B 1 181 ? -15.43 13.383 -6.07 1 95.69 181 LYS B N 1
ATOM 4439 C CA . LYS B 1 181 ? -16.062 14.211 -7.094 1 95.69 181 LYS B CA 1
ATOM 4440 C C . LYS B 1 181 ? -16.297 15.633 -6.594 1 95.69 181 LYS B C 1
ATOM 4442 O O . LYS B 1 181 ? -16.078 16.594 -7.324 1 95.69 181 LYS B O 1
ATOM 4447 N N . ALA B 1 182 ? -16.75 15.711 -5.375 1 94.94 182 ALA B N 1
ATOM 4448 C CA . ALA B 1 182 ? -16.969 17.031 -4.766 1 94.94 182 ALA B CA 1
ATOM 4449 C C . ALA B 1 182 ? -15.648 17.797 -4.668 1 94.94 182 ALA B C 1
ATOM 4451 O O . ALA B 1 182 ? -15.609 19 -4.934 1 94.94 182 ALA B O 1
ATOM 4452 N N . ALA B 1 183 ? -14.594 17.172 -4.266 1 94.69 183 ALA B N 1
ATOM 4453 C CA . ALA B 1 183 ? -13.273 17.797 -4.184 1 94.69 183 ALA B 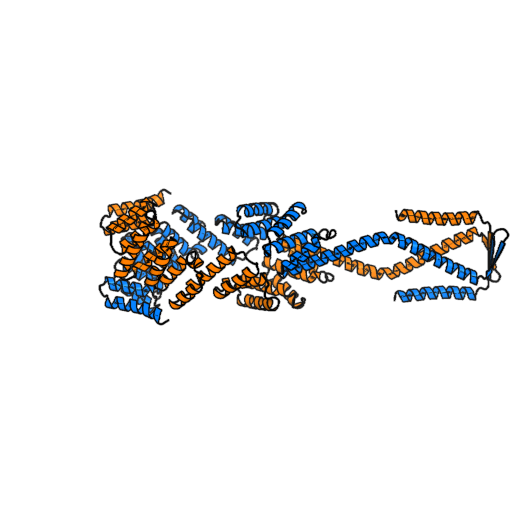CA 1
ATOM 4454 C C . ALA B 1 183 ? -12.789 18.234 -5.562 1 94.69 183 ALA B C 1
ATOM 4456 O O . ALA B 1 183 ? -12.18 19.297 -5.707 1 94.69 183 ALA B O 1
ATOM 4457 N N . GLU B 1 184 ? -13.055 17.406 -6.582 1 93.38 184 GLU B N 1
ATOM 4458 C CA . GLU B 1 184 ? -12.648 17.703 -7.953 1 93.38 184 GLU B CA 1
ATOM 4459 C C . GLU B 1 184 ? -13.312 18.969 -8.469 1 93.38 184 GLU B C 1
ATOM 4461 O O . GLU B 1 184 ? -12.711 19.734 -9.227 1 93.38 184 GLU B O 1
ATOM 4466 N N . ASN B 1 185 ? -14.531 19.188 -8 1 93.62 185 ASN B N 1
ATOM 4467 C CA . ASN B 1 185 ? -15.281 20.375 -8.398 1 93.62 185 ASN B CA 1
ATOM 4468 C C . ASN B 1 185 ? -14.648 21.656 -7.84 1 93.62 185 ASN B C 1
ATOM 4470 O O . ASN B 1 185 ? -14.812 22.734 -8.406 1 93.62 185 ASN B O 1
ATOM 4474 N N . ILE B 1 186 ? -13.992 21.469 -6.758 1 91.31 186 ILE B N 1
ATOM 4475 C CA . ILE B 1 186 ? -13.336 22.625 -6.152 1 91.31 186 ILE B CA 1
ATOM 4476 C C . ILE B 1 186 ? -11.969 22.828 -6.805 1 91.31 186 ILE B C 1
ATOM 4478 O O . ILE B 1 186 ? -11.664 23.938 -7.27 1 91.31 186 ILE B O 1
ATOM 4482 N N . GLU B 1 187 ? -11.164 21.75 -6.863 1 90.38 187 GLU B N 1
ATOM 4483 C CA . GLU B 1 187 ? -9.844 21.797 -7.477 1 90.38 187 GLU B CA 1
ATOM 4484 C C . GLU B 1 187 ? -9.523 20.469 -8.172 1 90.38 187 GLU B C 1
ATOM 4486 O O . GLU B 1 187 ? -9.242 19.469 -7.512 1 90.38 187 GLU B O 1
ATOM 4491 N N . ARG B 1 188 ? -9.352 20.516 -9.453 1 87.75 188 ARG B N 1
ATOM 4492 C CA . ARG B 1 188 ? -9.242 19.312 -10.258 1 87.75 188 ARG B CA 1
ATOM 4493 C C . ARG B 1 188 ? -7.797 18.828 -10.328 1 87.75 188 ARG B C 1
ATOM 4495 O O . ARG B 1 188 ? -7.539 17.625 -10.461 1 87.75 188 ARG B O 1
ATOM 4502 N N . ASN B 1 189 ? -6.848 19.672 -10.148 1 86.19 189 ASN B N 1
ATOM 4503 C CA . ASN B 1 189 ? -5.465 19.297 -10.422 1 86.19 189 ASN B CA 1
ATOM 4504 C C . ASN B 1 189 ? -4.648 19.188 -9.141 1 86.19 189 ASN B C 1
ATOM 4506 O O . ASN B 1 189 ? -3.434 19.391 -9.148 1 86.19 189 ASN B O 1
ATOM 4510 N N . LEU B 1 190 ? -5.316 18.812 -8.125 1 88.94 190 LEU B N 1
ATOM 4511 C CA . LEU B 1 190 ? -4.613 18.641 -6.855 1 88.94 190 LEU B CA 1
ATOM 4512 C C . LEU B 1 190 ? -3.998 17.25 -6.77 1 88.94 190 LEU B C 1
ATOM 4514 O O . LEU B 1 190 ? -4.68 16.25 -6.992 1 88.94 190 LEU B O 1
ATOM 4518 N N . ASN B 1 191 ? -2.701 17.219 -6.41 1 87.12 191 ASN B N 1
ATOM 4519 C CA . ASN B 1 191 ? -2.002 15.938 -6.301 1 87.12 191 ASN B CA 1
ATOM 4520 C C . ASN B 1 191 ? -2.658 15.023 -5.27 1 87.12 191 ASN B C 1
ATOM 4522 O O . ASN B 1 191 ? -2.807 13.828 -5.5 1 87.12 191 ASN B O 1
ATOM 4526 N N . ALA B 1 192 ? -3.045 15.617 -4.211 1 88.31 192 ALA B N 1
ATOM 4527 C CA . ALA B 1 192 ? -3.674 14.828 -3.152 1 88.31 192 ALA B CA 1
ATOM 4528 C C . ALA B 1 192 ? -4.969 14.188 -3.643 1 88.31 192 ALA B C 1
ATOM 4530 O O . ALA B 1 192 ? -5.277 13.047 -3.285 1 88.31 192 ALA B O 1
ATOM 4531 N N . LEU B 1 193 ? -5.699 14.93 -4.395 1 92.19 193 LEU B N 1
ATOM 4532 C CA . LEU B 1 193 ? -6.938 14.414 -4.973 1 92.19 193 LEU B CA 1
ATOM 4533 C C . LEU B 1 193 ? -6.648 13.266 -5.938 1 92.19 193 LEU B C 1
ATOM 4535 O O . LEU B 1 193 ? -7.262 12.203 -5.844 1 92.19 193 LEU B O 1
ATOM 4539 N N . LEU B 1 194 ? -5.68 13.477 -6.77 1 91.75 194 LEU B N 1
ATOM 4540 C CA . LEU B 1 194 ? -5.328 12.477 -7.773 1 91.75 194 LEU B CA 1
ATOM 4541 C C . LEU B 1 194 ? -4.832 11.195 -7.109 1 91.75 194 LEU B C 1
ATOM 4543 O O . LEU B 1 194 ? -5.125 10.094 -7.582 1 91.75 194 LEU B O 1
ATOM 4547 N N . GLN B 1 195 ? -4.113 11.359 -6.066 1 91.06 195 GLN B N 1
ATOM 4548 C CA . GLN B 1 195 ? -3.607 10.203 -5.34 1 91.06 195 GLN B CA 1
ATOM 4549 C C . GLN B 1 195 ? -4.75 9.383 -4.75 1 91.06 195 GLN B C 1
ATOM 4551 O O . GLN B 1 195 ? -4.742 8.148 -4.82 1 91.06 195 GLN B O 1
ATOM 4556 N N . LEU B 1 196 ? -5.699 10.031 -4.242 1 93.5 196 LEU B N 1
ATOM 4557 C CA . LEU B 1 196 ? -6.84 9.328 -3.658 1 93.5 196 LEU B CA 1
ATOM 4558 C C . LEU B 1 196 ? -7.715 8.711 -4.742 1 93.5 196 LEU B C 1
ATOM 4560 O O . LEU B 1 196 ? -8.273 7.629 -4.555 1 93.5 196 LEU B O 1
ATOM 4564 N N . GLN B 1 197 ? -7.809 9.445 -5.797 1 94.75 197 GLN B N 1
ATOM 4565 C CA . GLN B 1 197 ? -8.539 8.891 -6.93 1 94.75 197 GLN B CA 1
ATOM 4566 C C . GLN B 1 197 ? -7.859 7.629 -7.461 1 94.75 197 GLN B C 1
ATOM 4568 O O . GLN B 1 197 ? -8.531 6.664 -7.836 1 94.75 197 GLN B O 1
ATOM 4573 N N . LEU B 1 198 ? -6.578 7.68 -7.484 1 93.81 198 LEU B N 1
ATOM 4574 C CA . LEU B 1 198 ? -5.809 6.516 -7.914 1 93.81 198 LEU B CA 1
ATOM 4575 C C . LEU B 1 198 ? -6.027 5.344 -6.965 1 93.81 198 LEU B C 1
ATOM 4577 O O . LEU B 1 198 ? -6.234 4.211 -7.406 1 93.81 198 LEU B O 1
ATOM 4581 N N . ARG B 1 199 ? -6.004 5.641 -5.766 1 92.25 199 ARG B N 1
ATOM 4582 C CA . ARG B 1 199 ? -6.242 4.598 -4.773 1 92.25 199 ARG B CA 1
ATOM 4583 C C . ARG B 1 199 ? -7.621 3.977 -4.949 1 92.25 199 ARG B C 1
ATOM 4585 O O . ARG B 1 199 ? -7.781 2.758 -4.848 1 92.25 199 ARG B O 1
ATOM 4592 N N . LEU B 1 200 ? -8.609 4.789 -5.141 1 94.5 200 LEU B N 1
ATOM 4593 C CA . LEU B 1 200 ? -9.969 4.301 -5.375 1 94.5 200 LEU B CA 1
ATOM 4594 C C . LEU B 1 200 ? -10.016 3.422 -6.621 1 94.5 200 LEU B C 1
ATOM 4596 O O . LEU B 1 200 ? -10.625 2.346 -6.605 1 94.5 200 LEU B O 1
ATOM 4600 N N . ALA B 1 201 ? -9.367 3.857 -7.625 1 93.94 201 ALA B N 1
ATOM 4601 C CA . ALA B 1 201 ? -9.32 3.088 -8.867 1 93.94 201 ALA B CA 1
ATOM 4602 C C . ALA B 1 201 ? -8.656 1.731 -8.648 1 93.94 201 ALA B C 1
ATOM 4604 O O . ALA B 1 201 ? -9.102 0.72 -9.195 1 93.94 201 ALA B O 1
ATOM 4605 N N . GLU B 1 202 ? -7.609 1.718 -7.895 1 91.81 202 GLU B N 1
ATOM 4606 C CA . GLU B 1 202 ? -6.891 0.482 -7.594 1 91.81 202 GLU B CA 1
ATOM 4607 C C . GLU B 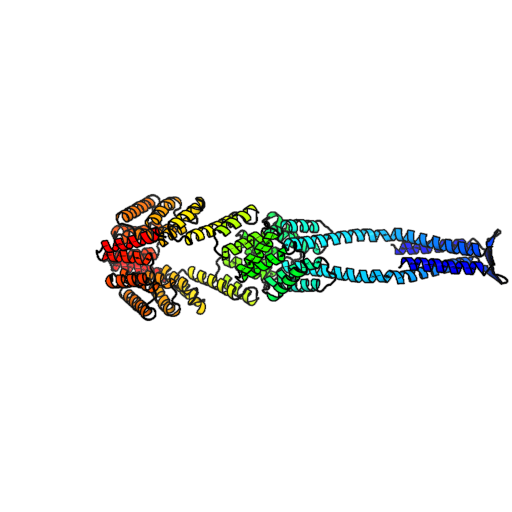1 202 ? -7.77 -0.487 -6.805 1 91.81 202 GLU B C 1
ATOM 4609 O O . GLU B 1 202 ? -7.766 -1.69 -7.074 1 91.81 202 GLU B O 1
ATOM 4614 N N . GLU B 1 203 ? -8.492 0.029 -5.926 1 88.81 203 GLU B N 1
ATOM 4615 C CA . GLU B 1 203 ? -9.367 -0.821 -5.117 1 88.81 203 GLU B CA 1
ATOM 4616 C C . GLU B 1 203 ? -10.531 -1.362 -5.945 1 88.81 203 GLU B C 1
ATOM 4618 O O . GLU B 1 203 ? -11.008 -2.471 -5.699 1 88.81 203 GLU B O 1
ATOM 4623 N N . GLN B 1 204 ? -10.969 -0.595 -6.832 1 90.31 204 GLN B N 1
ATOM 4624 C CA . GLN B 1 204 ? -12.086 -1.017 -7.676 1 90.31 204 GLN B CA 1
ATOM 4625 C C . GLN B 1 204 ? -11.602 -1.901 -8.82 1 90.31 204 GLN B C 1
ATOM 4627 O O . GLN B 1 204 ? -12.406 -2.553 -9.492 1 90.31 204 GLN B O 1
ATOM 4632 N N . GLY B 1 205 ? -10.312 -1.895 -9.062 1 88.06 205 GLY B N 1
ATOM 4633 C CA . GLY B 1 205 ? -9.734 -2.723 -10.109 1 88.06 205 GLY B CA 1
ATOM 4634 C C . GLY B 1 205 ? -9.961 -2.174 -11.508 1 88.06 205 GLY B C 1
ATOM 4635 O O . GLY B 1 205 ? -10.016 -2.93 -12.477 1 88.06 205 GLY B O 1
ATOM 4636 N N . ASP B 1 206 ? -10.227 -0.958 -11.578 1 89.94 206 ASP B N 1
ATOM 4637 C CA . ASP B 1 206 ? -10.438 -0.325 -12.875 1 89.94 206 ASP B CA 1
ATOM 4638 C C . ASP B 1 206 ? -9.102 0.036 -13.531 1 89.94 206 ASP B C 1
ATOM 4640 O O . ASP B 1 206 ? -8.57 1.125 -13.305 1 89.94 206 ASP B O 1
ATOM 4644 N N . ALA B 1 207 ? -8.742 -0.776 -14.469 1 90.75 207 ALA B N 1
ATOM 4645 C CA . ALA B 1 207 ? -7.418 -0.631 -15.078 1 90.75 207 ALA B CA 1
ATOM 4646 C C . ALA B 1 207 ? -7.312 0.669 -15.867 1 90.75 207 ALA B C 1
ATOM 4648 O O . ALA B 1 207 ? -6.293 1.362 -15.805 1 90.75 207 ALA B O 1
ATOM 4649 N N . ALA B 1 208 ? -8.352 1.009 -16.625 1 88.44 208 ALA B N 1
ATOM 4650 C CA . ALA B 1 208 ? -8.336 2.219 -17.438 1 88.44 208 ALA B CA 1
ATOM 4651 C C . ALA B 1 208 ? -8.18 3.465 -16.578 1 88.44 208 ALA B C 1
ATOM 4653 O O . ALA B 1 208 ? -7.383 4.352 -16.891 1 88.44 208 ALA B O 1
ATOM 4654 N N . ASP B 1 209 ? -8.914 3.457 -15.492 1 92.81 209 ASP B N 1
ATOM 4655 C CA . ASP B 1 209 ? -8.859 4.598 -14.578 1 92.81 209 ASP B CA 1
ATOM 4656 C C . ASP B 1 209 ? -7.496 4.68 -13.898 1 92.81 209 ASP B C 1
ATOM 4658 O O . ASP B 1 209 ? -6.973 5.773 -13.68 1 92.81 209 ASP B O 1
ATOM 4662 N N . ILE B 1 210 ? -6.914 3.555 -13.5 1 94.31 210 ILE B N 1
ATOM 4663 C CA . ILE B 1 210 ? -5.59 3.518 -12.891 1 94.31 210 ILE B CA 1
ATOM 4664 C C . ILE B 1 210 ? -4.566 4.137 -13.844 1 94.31 210 ILE B C 1
ATOM 4666 O O . ILE B 1 210 ? -3.748 4.965 -13.43 1 94.31 210 ILE B O 1
ATOM 4670 N N . LEU B 1 211 ? -4.688 3.77 -15.109 1 92.62 211 LEU B N 1
ATOM 4671 C CA . LEU B 1 211 ? -3.746 4.281 -16.094 1 92.62 211 LEU B CA 1
ATOM 4672 C C . LEU B 1 211 ? -3.904 5.785 -16.281 1 92.62 211 LEU B C 1
ATOM 4674 O O . LEU B 1 211 ? -2.916 6.523 -16.297 1 92.62 211 LEU B O 1
ATOM 4678 N N . ASP B 1 212 ? -5.113 6.285 -16.344 1 93.06 212 ASP B N 1
ATOM 4679 C CA . ASP B 1 212 ? -5.391 7.707 -16.516 1 93.06 212 ASP B CA 1
ATOM 4680 C C . ASP B 1 212 ? -4.875 8.516 -15.336 1 93.06 212 ASP B C 1
ATOM 4682 O O . ASP B 1 212 ? -4.164 9.508 -15.516 1 93.06 212 ASP B O 1
ATOM 4686 N N . LYS B 1 213 ? -5.25 8.055 -14.125 1 94.44 213 LYS B N 1
ATOM 4687 C CA . LYS B 1 213 ? -4.84 8.773 -12.922 1 94.44 213 LYS B CA 1
ATOM 4688 C C . LYS B 1 213 ? -3.322 8.75 -12.75 1 94.44 213 LYS B C 1
ATOM 4690 O O . LYS B 1 213 ? -2.723 9.727 -12.297 1 94.44 213 LYS B O 1
ATOM 4695 N N . THR B 1 214 ? -2.703 7.656 -13.062 1 94.12 214 THR B N 1
ATOM 4696 C CA . THR B 1 214 ? -1.253 7.543 -12.969 1 94.12 214 THR B CA 1
ATOM 4697 C C . THR B 1 214 ? -0.566 8.516 -13.922 1 94.12 214 THR B C 1
ATOM 4699 O O . THR B 1 214 ? 0.4 9.18 -13.547 1 94.12 214 THR B O 1
ATOM 4702 N N . ASP B 1 215 ? -1.107 8.609 -15.078 1 92.38 215 ASP B N 1
ATOM 4703 C CA . ASP B 1 215 ? -0.537 9.523 -16.062 1 92.38 215 ASP B CA 1
ATOM 4704 C C . ASP B 1 215 ? -0.675 10.977 -15.617 1 92.38 215 ASP B C 1
ATOM 4706 O O . ASP B 1 215 ? 0.274 11.75 -15.727 1 92.38 215 ASP B O 1
ATOM 4710 N N . ARG B 1 216 ? -1.771 11.328 -15.148 1 91.94 216 ARG B N 1
ATOM 4711 C CA . ARG B 1 216 ? -2.008 12.688 -14.68 1 91.94 216 ARG B CA 1
ATOM 4712 C C . ARG B 1 216 ? -1.125 13.008 -13.477 1 91.94 216 ARG B C 1
ATOM 4714 O O . ARG B 1 216 ? -0.578 14.109 -13.383 1 91.94 216 ARG B O 1
ATOM 4721 N N . LEU B 1 217 ? -1.002 12.086 -12.555 1 90.19 217 LEU B N 1
ATOM 4722 C CA . LEU B 1 217 ? -0.179 12.273 -11.367 1 90.19 217 LEU B CA 1
ATOM 4723 C C . LEU B 1 217 ? 1.29 12.438 -11.742 1 90.19 217 LEU B C 1
ATOM 4725 O O . LEU B 1 217 ? 1.998 13.258 -11.148 1 90.19 217 LEU B O 1
ATOM 4729 N N . GLN B 1 218 ? 1.707 11.633 -12.672 1 89.5 218 GLN B N 1
ATOM 4730 C CA . GLN B 1 218 ? 3.096 11.734 -13.109 1 89.5 218 GLN B CA 1
ATOM 4731 C C . GLN B 1 218 ? 3.365 13.078 -13.781 1 89.5 218 GLN B C 1
ATOM 4733 O O . GLN B 1 218 ? 4.398 13.703 -13.531 1 89.5 218 GLN B O 1
ATOM 4738 N N . LYS B 1 219 ? 2.477 13.516 -14.578 1 88.56 219 LYS B N 1
ATOM 4739 C CA . LYS B 1 219 ? 2.609 14.797 -15.273 1 88.56 219 LYS B CA 1
ATOM 4740 C C . LYS B 1 219 ? 2.639 15.953 -14.281 1 88.56 219 LYS B C 1
ATOM 4742 O O . LYS B 1 219 ? 3.359 16.938 -14.484 1 88.56 219 LYS B O 1
ATOM 4747 N N . ALA B 1 220 ? 1.894 15.781 -13.211 1 83.88 220 ALA B N 1
ATOM 4748 C CA . ALA B 1 220 ? 1.822 16.812 -12.18 1 83.88 220 ALA B CA 1
ATOM 4749 C C . ALA B 1 220 ? 3.01 16.734 -11.227 1 83.88 220 ALA B C 1
ATOM 4751 O O . ALA B 1 220 ? 3.172 17.578 -10.352 1 83.88 220 ALA B O 1
ATOM 4752 N N . GLY B 1 221 ? 3.793 15.719 -11.398 1 79.94 221 GLY B N 1
ATOM 4753 C CA . GLY B 1 221 ? 4.977 15.562 -10.57 1 79.94 221 GLY B CA 1
ATOM 4754 C C . GLY B 1 221 ? 4.672 14.969 -9.203 1 79.94 221 GLY B C 1
ATOM 4755 O O . GLY B 1 221 ? 5.453 15.133 -8.266 1 79.94 221 GLY B O 1
ATOM 4756 N N . GLY B 1 222 ? 3.545 14.383 -9.086 1 79.62 222 GLY B N 1
ATOM 4757 C CA . GLY B 1 222 ? 3.127 13.844 -7.805 1 79.62 222 GLY B CA 1
ATOM 4758 C C . GLY B 1 222 ? 3.729 12.484 -7.5 1 79.62 222 GLY B C 1
ATOM 4759 O O . GLY B 1 222 ? 3.744 12.047 -6.348 1 79.62 222 GLY B O 1
ATOM 4760 N N . ILE B 1 223 ? 4.254 11.734 -8.523 1 81.06 223 ILE B N 1
ATOM 4761 C CA . ILE B 1 223 ? 4.871 10.43 -8.312 1 81.06 223 ILE B CA 1
ATOM 4762 C C . ILE B 1 223 ? 6.113 10.297 -9.188 1 81.06 223 ILE B C 1
ATOM 4764 O O . ILE B 1 223 ? 6.203 10.93 -10.242 1 81.06 223 ILE B O 1
ATOM 4768 N N . SER B 1 224 ? 7.012 9.539 -8.734 1 81.12 224 SER B N 1
ATOM 4769 C CA . SER B 1 224 ? 8.242 9.281 -9.477 1 81.12 224 SER B CA 1
ATOM 4770 C C . SER B 1 224 ? 7.977 8.414 -10.703 1 81.12 224 SER B C 1
ATOM 4772 O O . SER B 1 224 ? 6.922 7.789 -10.805 1 81.12 224 SER B O 1
ATOM 4774 N N . GLU B 1 225 ? 8.867 8.422 -11.578 1 85.25 225 GLU B N 1
ATOM 4775 C CA . GLU B 1 225 ? 8.758 7.621 -12.797 1 85.25 225 GLU B CA 1
ATOM 4776 C C . GLU B 1 225 ? 8.719 6.129 -12.469 1 85.25 225 GLU B C 1
ATOM 4778 O O . GLU B 1 225 ? 7.953 5.375 -13.07 1 85.25 225 GLU B O 1
ATOM 4783 N N . ALA B 1 226 ? 9.5 5.734 -11.555 1 83.12 226 ALA B N 1
ATOM 4784 C CA . ALA B 1 226 ? 9.57 4.328 -11.164 1 83.12 226 ALA B CA 1
ATOM 4785 C C . ALA B 1 226 ? 8.25 3.869 -10.555 1 83.12 226 ALA B C 1
ATOM 4787 O O . ALA B 1 226 ? 7.758 2.781 -10.867 1 83.12 226 ALA B O 1
ATOM 4788 N N . GLU B 1 227 ? 7.734 4.73 -9.805 1 83.56 227 GLU B N 1
ATOM 4789 C CA . GLU B 1 227 ? 6.453 4.398 -9.18 1 83.56 227 GLU B CA 1
ATOM 4790 C C . GLU B 1 227 ? 5.332 4.363 -10.211 1 83.56 227 GLU B C 1
ATOM 4792 O O . GLU B 1 227 ? 4.445 3.506 -10.141 1 83.56 227 GLU B O 1
ATOM 4797 N N . ALA B 1 228 ? 5.371 5.289 -11.086 1 89.56 228 ALA B N 1
ATOM 4798 C CA . ALA B 1 228 ? 4.363 5.328 -12.141 1 89.56 228 ALA B CA 1
ATOM 4799 C C . ALA B 1 228 ? 4.41 4.059 -12.984 1 89.56 228 ALA B C 1
ATOM 4801 O O . ALA B 1 228 ? 3.369 3.48 -13.312 1 89.56 228 ALA B O 1
ATOM 4802 N N . LEU B 1 229 ? 5.617 3.635 -13.211 1 89.56 229 LEU B N 1
ATOM 4803 C CA . LEU B 1 229 ? 5.793 2.432 -14.023 1 89.56 229 LEU B CA 1
ATOM 4804 C C . LEU B 1 229 ? 5.246 1.205 -13.297 1 89.56 229 LEU B C 1
ATOM 4806 O O . LEU B 1 229 ? 4.594 0.357 -13.906 1 89.56 229 LEU B O 1
ATOM 4810 N N . ARG B 1 230 ? 5.461 1.133 -12.094 1 89 230 ARG B N 1
ATOM 4811 C CA . ARG B 1 230 ? 4.969 0.015 -11.297 1 89 230 ARG B CA 1
ATOM 4812 C C . ARG B 1 230 ? 3.443 -0.024 -11.297 1 89 230 ARG B C 1
ATOM 4814 O O . ARG B 1 230 ? 2.844 -1.088 -11.469 1 89 230 ARG B O 1
ATOM 4821 N N . ARG B 1 231 ? 2.887 1.096 -11.133 1 90.69 231 ARG B N 1
ATOM 4822 C CA . ARG B 1 231 ? 1.431 1.173 -11.086 1 90.69 231 ARG B CA 1
ATOM 4823 C C . ARG B 1 231 ? 0.828 0.866 -12.453 1 90.69 231 ARG B C 1
ATOM 4825 O O . ARG B 1 231 ? -0.216 0.217 -12.547 1 90.69 231 ARG B O 1
ATOM 4832 N N . ARG B 1 232 ? 1.49 1.345 -13.438 1 92.44 232 ARG B N 1
ATOM 4833 C CA . ARG B 1 232 ? 1.029 1.047 -14.789 1 92.44 232 ARG B CA 1
ATOM 4834 C C . ARG B 1 232 ? 1.086 -0.451 -15.07 1 92.44 232 ARG B C 1
ATOM 4836 O O . ARG B 1 232 ? 0.138 -1.022 -15.617 1 92.44 232 ARG B O 1
ATOM 4843 N N . ASN B 1 233 ? 2.168 -1.067 -14.688 1 93.19 233 ASN B N 1
ATOM 4844 C CA . ASN B 1 233 ? 2.32 -2.502 -14.898 1 93.19 233 ASN B CA 1
ATOM 4845 C C . ASN B 1 233 ? 1.236 -3.295 -14.172 1 93.19 233 ASN B C 1
ATOM 4847 O O . ASN B 1 233 ? 0.702 -4.266 -14.719 1 93.19 233 ASN B O 1
ATOM 4851 N N . THR B 1 234 ? 0.979 -2.859 -13.047 1 91.19 234 THR B N 1
ATOM 4852 C CA . THR B 1 234 ? -0.074 -3.527 -12.289 1 91.19 234 THR B CA 1
ATOM 4853 C C . THR B 1 234 ? -1.419 -3.385 -13 1 91.19 234 THR B C 1
ATOM 4855 O O . THR B 1 234 ? -2.203 -4.336 -13.047 1 91.19 234 THR B O 1
ATOM 4858 N N . ALA B 1 235 ? -1.673 -2.234 -13.469 1 93.12 235 ALA B N 1
ATOM 4859 C CA . ALA B 1 235 ? -2.92 -1.987 -14.188 1 93.12 235 ALA B CA 1
ATOM 4860 C C . ALA B 1 235 ? -2.992 -2.824 -15.469 1 93.12 235 ALA B C 1
ATOM 4862 O O . ALA B 1 235 ? -4.027 -3.42 -15.766 1 93.12 235 ALA B O 1
ATOM 4863 N N . PHE B 1 236 ? -1.906 -2.891 -16.125 1 93.44 236 PHE B N 1
ATOM 4864 C CA . PHE B 1 236 ? -1.866 -3.676 -17.359 1 93.44 236 PHE B CA 1
ATOM 4865 C C . PHE B 1 236 ? -2.057 -5.16 -17.062 1 93.44 236 PHE B C 1
ATOM 4867 O O . PHE B 1 236 ? -2.752 -5.863 -17.797 1 93.44 236 PHE B O 1
ATOM 4874 N N . ALA B 1 237 ? -1.396 -5.641 -16.078 1 94 237 ALA B N 1
ATOM 4875 C CA . ALA B 1 237 ? -1.564 -7.035 -15.672 1 94 237 ALA B CA 1
ATOM 4876 C C . ALA B 1 237 ? -3.029 -7.348 -15.375 1 94 237 ALA B C 1
ATOM 4878 O O . ALA B 1 237 ? -3.525 -8.414 -15.742 1 94 237 ALA B O 1
ATOM 4879 N N . ARG B 1 238 ? -3.648 -6.441 -14.766 1 91.38 238 ARG B N 1
ATOM 4880 C CA . ARG B 1 238 ? -5.066 -6.613 -14.469 1 91.38 238 ARG B CA 1
ATOM 4881 C C . ARG B 1 238 ? -5.895 -6.617 -15.75 1 91.38 238 ARG B C 1
ATOM 4883 O O . ARG B 1 238 ? -6.867 -7.371 -15.867 1 91.38 238 ARG B O 1
ATOM 4890 N N . LEU B 1 239 ? -5.59 -5.746 -16.641 1 91.38 239 LEU B N 1
ATOM 4891 C CA . LEU B 1 239 ? -6.273 -5.695 -17.922 1 91.38 239 LEU B CA 1
ATOM 4892 C C . LEU B 1 239 ? -6.164 -7.031 -18.656 1 91.38 239 LEU B C 1
ATOM 4894 O O . LEU B 1 239 ? -7.141 -7.504 -19.234 1 91.38 239 LEU B O 1
ATOM 4898 N N . ILE B 1 240 ? -5.004 -7.586 -18.531 1 94.25 240 ILE B N 1
ATOM 4899 C CA . ILE B 1 240 ? -4.762 -8.883 -19.156 1 94.25 240 ILE B CA 1
ATOM 4900 C C . ILE B 1 240 ? -5.598 -9.953 -18.469 1 94.25 240 ILE B C 1
ATOM 4902 O O . ILE B 1 240 ? -6.281 -10.742 -19.125 1 94.25 240 ILE B O 1
ATOM 4906 N N . ALA B 1 241 ? -5.594 -9.914 -17.219 1 90.81 241 ALA B N 1
ATOM 4907 C CA . ALA B 1 241 ? -6.281 -10.93 -16.438 1 90.81 241 ALA B CA 1
ATOM 4908 C C . ALA B 1 241 ? -7.793 -10.852 -16.625 1 90.81 241 ALA B C 1
ATOM 4910 O O . ALA B 1 241 ? -8.492 -11.859 -16.531 1 90.81 241 ALA B O 1
ATOM 4911 N N . GLN B 1 242 ? -8.289 -9.711 -16.922 1 88.75 242 GLN B N 1
ATOM 4912 C CA . GLN B 1 242 ? -9.727 -9.508 -17.047 1 88.75 242 GLN B CA 1
ATOM 4913 C C . GLN B 1 242 ? -10.219 -9.859 -18.453 1 88.75 242 GLN B C 1
ATOM 4915 O O . GLN B 1 242 ? -11.422 -9.992 -18.672 1 88.75 242 GLN B O 1
ATOM 4920 N N . ALA B 1 243 ? -9.234 -10 -19.312 1 90 243 ALA B N 1
ATOM 4921 C CA . ALA B 1 243 ? -9.633 -10.375 -20.672 1 90 243 ALA B CA 1
ATOM 4922 C C . ALA B 1 243 ? -10.227 -11.781 -20.703 1 90 243 ALA B C 1
ATOM 4924 O O . ALA B 1 243 ? -9.555 -12.75 -20.344 1 90 243 ALA B O 1
ATOM 4925 N N . GLY B 1 244 ? -11.492 -11.859 -21.125 1 86.19 244 GLY B N 1
ATOM 4926 C CA . GLY B 1 244 ? -12.203 -13.125 -21.062 1 86.19 244 GLY B CA 1
ATOM 4927 C C . GLY B 1 244 ? -12.195 -13.883 -22.391 1 86.19 244 GLY B C 1
ATOM 4928 O O . GLY B 1 244 ? -12.641 -15.031 -22.453 1 86.19 244 GLY B O 1
ATOM 4929 N N . ASN B 1 245 ? -11.766 -13.258 -23.438 1 86.31 245 ASN B N 1
ATOM 4930 C CA . ASN B 1 245 ? -11.703 -13.914 -24.734 1 86.31 245 ASN B CA 1
ATOM 4931 C C . ASN B 1 245 ? -10.523 -13.414 -25.562 1 86.31 245 ASN B C 1
ATOM 4933 O O . ASN B 1 245 ? -9.781 -12.531 -25.125 1 86.31 245 ASN B O 1
ATOM 4937 N N . ALA B 1 246 ? -10.352 -14.07 -26.656 1 89.31 246 ALA B N 1
ATOM 4938 C CA . ALA B 1 246 ? -9.195 -13.805 -27.5 1 89.31 246 ALA B CA 1
ATOM 4939 C C . ALA B 1 246 ? -9.188 -12.352 -27.984 1 89.31 246 ALA B C 1
ATOM 4941 O O . ALA B 1 246 ? -8.141 -11.703 -28 1 89.31 246 ALA B O 1
ATOM 4942 N N . ALA B 1 247 ? -10.367 -11.875 -28.359 1 91.75 247 ALA B N 1
ATOM 4943 C CA . ALA B 1 247 ? -10.477 -10.516 -28.875 1 91.75 247 ALA B CA 1
ATOM 4944 C C . ALA B 1 247 ? -10.141 -9.484 -27.797 1 91.75 247 ALA B C 1
ATOM 4946 O O . ALA B 1 247 ? -9.414 -8.523 -28.047 1 91.75 247 ALA B O 1
ATOM 4947 N N . GLU B 1 248 ? -10.695 -9.727 -26.656 1 91.62 248 GLU B N 1
ATOM 4948 C CA . GLU B 1 248 ? -10.445 -8.82 -25.531 1 91.62 248 GLU B CA 1
ATOM 4949 C C . GLU B 1 248 ? -8.969 -8.836 -25.125 1 91.62 248 GLU B C 1
ATOM 4951 O O . GLU B 1 248 ? -8.414 -7.801 -24.766 1 91.62 248 GLU B O 1
ATOM 4956 N N . LEU B 1 249 ? -8.406 -10.008 -25.172 1 94.12 249 LEU B N 1
ATOM 4957 C CA . LEU B 1 249 ? -6.992 -10.117 -24.828 1 94.12 249 LEU B CA 1
ATOM 4958 C C . LEU B 1 249 ? -6.133 -9.367 -25.844 1 94.12 249 LEU B C 1
ATOM 4960 O O . LEU B 1 249 ? -5.207 -8.648 -25.469 1 94.12 249 LEU B O 1
ATOM 4964 N N . LYS B 1 250 ? -6.453 -9.555 -27.094 1 93.12 250 LYS B N 1
ATOM 4965 C CA . LYS B 1 250 ? -5.715 -8.852 -28.141 1 93.12 250 LYS B CA 1
ATOM 4966 C C . LYS B 1 250 ? -5.836 -7.336 -27.984 1 93.12 250 LYS B C 1
ATOM 4968 O O . LYS B 1 250 ? -4.863 -6.605 -28.156 1 93.12 250 LYS B O 1
ATOM 4973 N N . ALA B 1 251 ? -7 -6.867 -27.672 1 92.44 251 ALA B N 1
ATOM 4974 C CA . ALA B 1 251 ? -7.234 -5.445 -27.453 1 92.44 251 ALA B CA 1
ATOM 4975 C C . ALA B 1 251 ? -6.434 -4.938 -26.25 1 92.44 251 ALA B C 1
ATOM 4977 O O . ALA B 1 251 ? -5.875 -3.838 -26.297 1 92.44 251 ALA B O 1
ATOM 4978 N N . ALA B 1 252 ? -6.465 -5.73 -25.219 1 92.75 252 ALA B N 1
ATOM 4979 C CA . ALA B 1 252 ? -5.699 -5.367 -24.016 1 92.75 252 ALA B CA 1
ATOM 4980 C C . ALA B 1 252 ? -4.211 -5.273 -24.328 1 92.75 252 ALA B C 1
ATOM 4982 O O . ALA B 1 252 ? -3.535 -4.336 -23.906 1 92.75 252 ALA B O 1
ATOM 4983 N N . LEU B 1 253 ? -3.73 -6.184 -25.109 1 94.38 253 LEU B N 1
ATOM 4984 C CA . LEU B 1 253 ? -2.307 -6.242 -25.422 1 94.38 253 LEU B CA 1
ATOM 4985 C C . LEU B 1 253 ? -1.905 -5.086 -26.344 1 94.38 253 LEU B C 1
ATOM 4987 O O . LEU B 1 253 ? -0.767 -4.617 -26.297 1 94.38 253 LEU B O 1
ATOM 4991 N N . LYS B 1 254 ? -2.82 -4.656 -27.125 1 92.62 254 LYS B N 1
ATOM 4992 C CA . LYS B 1 254 ? -2.549 -3.539 -28.016 1 92.62 254 LYS B CA 1
ATOM 4993 C C . LYS B 1 254 ? -2.352 -2.242 -27.25 1 92.62 254 LYS B C 1
ATOM 4995 O O . LYS B 1 254 ? -1.626 -1.35 -27.688 1 92.62 254 LYS B O 1
ATOM 5000 N N . ARG B 1 255 ? -2.922 -2.156 -26.141 1 89.12 255 ARG B N 1
ATOM 5001 C CA . ARG B 1 255 ? -2.838 -0.952 -25.312 1 89.12 255 ARG B CA 1
ATOM 5002 C C . ARG B 1 255 ? -1.523 -0.905 -24.547 1 89.12 255 ARG B C 1
ATOM 5004 O O . ARG B 1 255 ? -1.115 0.156 -24.062 1 89.12 255 ARG B O 1
ATOM 5011 N N . ILE B 1 256 ? -0.827 -1.984 -24.438 1 93 256 ILE B N 1
ATOM 5012 C CA . ILE B 1 256 ? 0.381 -2.092 -23.625 1 93 256 ILE B CA 1
ATOM 5013 C C . ILE B 1 256 ? 1.605 -1.771 -24.484 1 93 256 ILE B C 1
ATOM 5015 O O . ILE B 1 256 ? 1.78 -2.334 -25.562 1 93 256 ILE B O 1
ATOM 5019 N N . PRO B 1 257 ? 2.391 -0.874 -24.031 1 91.5 257 PRO B N 1
ATOM 5020 C CA . PRO B 1 257 ? 3.629 -0.572 -24.75 1 91.5 257 PRO B CA 1
ATOM 5021 C C . PRO B 1 257 ? 4.551 -1.783 -24.875 1 91.5 257 PRO B C 1
ATOM 5023 O O . PRO B 1 257 ? 4.562 -2.645 -23.984 1 91.5 257 PRO B O 1
ATOM 5026 N N . ASN B 1 258 ? 5.422 -1.847 -25.844 1 90.81 258 ASN B N 1
ATOM 5027 C CA . ASN B 1 258 ? 6.273 -2.986 -26.172 1 90.81 258 ASN B CA 1
ATOM 5028 C C . ASN B 1 258 ? 7.301 -3.248 -25.078 1 90.81 258 ASN B C 1
ATOM 5030 O O . ASN B 1 258 ? 7.617 -4.402 -24.766 1 90.81 258 ASN B O 1
ATOM 5034 N N . ALA B 1 259 ? 7.773 -2.197 -24.562 1 89.38 259 ALA B N 1
ATOM 5035 C CA . ALA B 1 259 ? 8.781 -2.344 -23.516 1 89.38 259 ALA B CA 1
ATOM 5036 C C . ALA B 1 259 ? 8.227 -3.1 -22.312 1 89.38 259 ALA B C 1
ATOM 5038 O O . ALA B 1 259 ? 8.922 -3.912 -21.703 1 89.38 259 ALA B O 1
ATOM 5039 N N . GLN B 1 260 ? 6.961 -2.865 -22.047 1 90.81 260 GLN B N 1
ATOM 5040 C CA . GLN B 1 260 ? 6.332 -3.52 -20.906 1 90.81 260 GLN B CA 1
ATOM 5041 C C . GLN B 1 260 ? 5.922 -4.949 -21.234 1 90.81 260 GLN B C 1
ATOM 5043 O O . GLN B 1 260 ? 5.941 -5.828 -20.375 1 90.81 260 GLN B O 1
ATOM 5048 N N . LYS B 1 261 ? 5.613 -5.18 -22.438 1 91.94 261 LYS B N 1
ATOM 5049 C CA . LYS B 1 261 ? 5.27 -6.523 -22.891 1 91.94 261 LYS B CA 1
ATOM 5050 C C . LYS B 1 261 ? 6.465 -7.465 -22.766 1 91.94 261 LYS B C 1
ATOM 5052 O O . LYS B 1 261 ? 6.316 -8.617 -22.359 1 91.94 261 LYS B O 1
ATOM 5057 N N . ALA B 1 262 ? 7.582 -6.941 -23.094 1 89.25 262 ALA B N 1
ATOM 5058 C CA . ALA B 1 262 ? 8.797 -7.746 -23.062 1 89.25 262 ALA B CA 1
ATOM 5059 C C . ALA B 1 262 ? 9.297 -7.941 -21.641 1 89.25 262 ALA B C 1
ATOM 5061 O O . ALA B 1 262 ? 10.008 -8.906 -21.344 1 89.25 262 ALA B O 1
ATOM 5062 N N . GLY B 1 263 ? 8.906 -7.109 -20.859 1 88.38 263 GLY B N 1
ATOM 5063 C CA . GLY B 1 263 ? 9.414 -7.137 -19.484 1 88.38 263 GLY B CA 1
ATOM 5064 C C . GLY B 1 263 ? 8.469 -7.809 -18.516 1 88.38 263 GLY B C 1
ATOM 5065 O O . GLY B 1 263 ? 8.227 -9.016 -18.609 1 88.38 263 GLY B O 1
ATOM 5066 N N . ALA B 1 264 ? 7.785 -7.09 -17.75 1 85.38 264 ALA B N 1
ATOM 5067 C CA . ALA B 1 264 ? 7 -7.559 -16.609 1 85.38 264 ALA B CA 1
ATOM 5068 C C . ALA B 1 264 ? 5.738 -8.281 -17.078 1 85.38 264 ALA B C 1
ATOM 5070 O O . ALA B 1 264 ? 5.184 -9.109 -16.344 1 85.38 264 ALA B O 1
ATOM 5071 N N . LEU B 1 265 ? 5.289 -8.07 -18.297 1 93.31 265 LEU B N 1
ATOM 5072 C CA . LEU B 1 265 ? 3.949 -8.523 -18.656 1 93.31 265 LEU B CA 1
ATOM 5073 C C . LEU B 1 265 ? 4.016 -9.695 -19.625 1 93.31 265 LEU B C 1
ATOM 5075 O O . LEU B 1 265 ? 2.982 -10.195 -20.078 1 93.31 265 LEU B O 1
ATOM 5079 N N . CYS B 1 266 ? 5.219 -10.164 -19.875 1 93.75 266 CYS B N 1
ATOM 5080 C CA . CYS B 1 266 ? 5.395 -11.266 -20.812 1 93.75 266 CYS B CA 1
ATOM 5081 C C . CYS B 1 266 ? 4.77 -12.547 -20.266 1 93.75 266 CYS B C 1
ATOM 5083 O O . CYS B 1 266 ? 4.051 -13.242 -21 1 93.75 266 CYS B O 1
ATOM 5085 N N . VAL B 1 267 ? 4.906 -12.805 -19.062 1 93.94 267 VAL B N 1
ATOM 5086 C CA . VAL B 1 267 ? 4.434 -14.047 -18.469 1 93.94 267 VAL B CA 1
ATOM 5087 C C . VAL B 1 267 ? 2.926 -13.977 -18.25 1 93.94 267 VAL B C 1
ATOM 5089 O O . VAL B 1 267 ? 2.188 -14.867 -18.672 1 93.94 267 VAL B O 1
ATOM 5092 N N . PRO B 1 268 ? 2.471 -12.898 -17.656 1 94.5 268 PRO B N 1
ATOM 5093 C CA . PRO B 1 268 ? 1.02 -12.812 -17.484 1 94.5 268 PRO B CA 1
ATOM 5094 C C . PRO B 1 268 ? 0.256 -12.914 -18.797 1 94.5 268 PRO B C 1
ATOM 5096 O O . PRO B 1 268 ? -0.829 -13.5 -18.844 1 94.5 268 PRO B O 1
ATOM 5099 N N . ALA B 1 269 ? 0.785 -12.344 -19.812 1 95.75 269 ALA B N 1
ATOM 5100 C CA . ALA B 1 269 ? 0.128 -12.43 -21.109 1 95.75 269 ALA B CA 1
ATOM 5101 C C . ALA B 1 269 ? 0.079 -13.875 -21.609 1 95.75 269 ALA B C 1
ATOM 5103 O O . ALA B 1 269 ? -0.95 -14.328 -22.109 1 95.75 269 ALA B O 1
ATOM 5104 N N . ALA B 1 270 ? 1.152 -14.586 -21.422 1 95.81 270 ALA B N 1
ATOM 5105 C CA . ALA B 1 270 ? 1.203 -15.992 -21.812 1 95.81 270 ALA B CA 1
ATOM 5106 C C . ALA B 1 270 ? 0.226 -16.828 -21 1 95.81 270 ALA B C 1
ATOM 5108 O O . ALA B 1 270 ? -0.488 -17.672 -21.547 1 95.81 270 ALA B O 1
ATOM 5109 N N . GLU B 1 271 ? 0.202 -16.547 -19.781 1 93.5 271 GLU B N 1
ATOM 5110 C CA . GLU B 1 271 ? -0.679 -17.281 -18.875 1 93.5 271 GLU B CA 1
ATOM 5111 C C . GLU B 1 271 ? -2.146 -17.031 -19.219 1 93.5 271 GLU B C 1
ATOM 5113 O O . GLU B 1 271 ? -2.975 -17.953 -19.125 1 93.5 271 GLU B O 1
ATOM 5118 N N . GLN B 1 272 ? -2.395 -15.852 -19.562 1 93.88 272 GLN B N 1
ATOM 5119 C CA . GLN B 1 272 ? -3.781 -15.547 -19.906 1 93.88 272 GLN B CA 1
ATOM 5120 C C . GLN B 1 272 ? -4.195 -16.234 -21.203 1 93.88 272 GLN B C 1
ATOM 5122 O O . GLN B 1 272 ? -5.344 -16.672 -21.344 1 93.88 272 GLN B O 1
ATOM 5127 N N . HIS B 1 273 ? -3.262 -16.344 -22.172 1 93.38 273 HIS B N 1
ATOM 5128 C CA . HIS B 1 273 ? -3.531 -17.125 -23.375 1 93.38 273 HIS B CA 1
ATOM 5129 C C . HIS B 1 273 ? -3.877 -18.578 -23.016 1 93.38 273 HIS B C 1
ATOM 5131 O O . HIS B 1 273 ? -4.816 -19.141 -23.578 1 93.38 273 HIS B O 1
ATOM 5137 N N . GLU B 1 274 ? -3.145 -19.078 -22.031 1 88.94 274 GLU B N 1
ATOM 5138 C CA . GLU B 1 274 ? -3.363 -20.453 -21.578 1 88.94 274 GLU B CA 1
ATOM 5139 C C . GLU B 1 274 ? -4.73 -20.609 -20.922 1 88.94 274 GLU B C 1
ATOM 5141 O O . GLU B 1 274 ? -5.461 -21.562 -21.203 1 88.94 274 GLU B O 1
ATOM 5146 N N . LYS B 1 275 ? -5.043 -19.672 -20.094 1 83.06 275 LYS B N 1
ATOM 5147 C CA . LYS B 1 275 ? -6.305 -19.734 -19.359 1 83.06 275 LYS B CA 1
ATOM 5148 C C . LYS B 1 275 ? -7.5 -19.672 -20.297 1 83.06 275 LYS B C 1
ATOM 5150 O O . LYS B 1 275 ? -8.539 -20.266 -20.031 1 83.06 275 LYS B O 1
ATOM 5155 N N . LEU B 1 276 ? -7.285 -18.938 -21.422 1 83.25 276 LEU B N 1
ATOM 5156 C CA . LEU B 1 276 ? -8.367 -18.781 -22.375 1 83.25 276 LEU B CA 1
ATOM 5157 C C . LEU B 1 276 ? -8.391 -19.938 -23.375 1 83.25 276 LEU B C 1
ATOM 5159 O O . LEU B 1 276 ? -9.234 -19.984 -24.266 1 83.25 276 LEU B O 1
ATOM 5163 N N . GLY B 1 277 ? -7.383 -20.844 -23.234 1 80.94 277 GLY B N 1
ATOM 5164 C CA . GLY B 1 277 ? -7.328 -22 -24.125 1 80.94 277 GLY B CA 1
ATOM 5165 C C . GLY B 1 277 ? -6.672 -21.703 -25.453 1 80.94 277 GLY B C 1
ATOM 5166 O O . GLY B 1 277 ? -6.801 -22.469 -26.406 1 80.94 277 GLY B O 1
ATOM 5167 N N . LEU B 1 278 ? -6.102 -20.547 -25.547 1 87.06 278 LEU B N 1
ATOM 5168 C CA . LEU B 1 278 ? -5.414 -20.156 -26.766 1 87.06 278 LEU B CA 1
ATOM 5169 C C . LEU B 1 278 ? -3.973 -20.656 -26.766 1 87.06 278 LEU B C 1
ATOM 5171 O O . LEU B 1 278 ? -3.033 -19.859 -26.781 1 87.06 278 LEU B O 1
ATOM 5175 N N . TYR B 1 279 ? -3.875 -21.969 -26.859 1 87.25 279 TYR B N 1
ATOM 5176 C CA . TYR B 1 279 ? -2.584 -22.609 -26.656 1 87.25 279 TYR B CA 1
ATOM 5177 C C . TYR B 1 279 ? -1.614 -22.266 -27.781 1 87.25 279 TYR B C 1
ATOM 5179 O O . TYR B 1 279 ? -0.441 -21.984 -27.531 1 87.25 279 TYR B O 1
ATOM 5187 N N . ALA B 1 280 ? -2.096 -22.312 -29 1 89.19 280 ALA B N 1
ATOM 5188 C CA . ALA B 1 280 ? -1.232 -21.984 -30.141 1 89.19 280 ALA B CA 1
ATOM 5189 C C . ALA B 1 280 ? -0.719 -20.547 -30.047 1 89.19 280 ALA B C 1
ATOM 5191 O O . ALA B 1 280 ? 0.458 -20.281 -30.297 1 89.19 280 ALA B O 1
ATOM 5192 N N . ASP B 1 281 ? -1.66 -19.672 -29.656 1 93.44 281 ASP B N 1
ATOM 5193 C CA . ASP B 1 281 ? -1.28 -18.281 -29.484 1 93.44 281 ASP B CA 1
ATOM 5194 C C . ASP B 1 281 ? -0.27 -18.109 -28.359 1 93.44 281 ASP B C 1
ATOM 5196 O O . ASP B 1 281 ? 0.625 -17.266 -28.438 1 93.44 281 ASP B O 1
ATOM 5200 N N . ALA B 1 282 ? -0.467 -18.828 -27.266 1 94.69 282 ALA B N 1
ATOM 5201 C CA . ALA B 1 282 ? 0.461 -18.781 -26.141 1 94.69 282 ALA B CA 1
ATOM 5202 C C . ALA B 1 282 ? 1.867 -19.188 -26.562 1 94.69 282 ALA B C 1
ATOM 5204 O O . ALA B 1 282 ? 2.846 -18.531 -26.219 1 94.69 282 ALA B O 1
ATOM 5205 N N . VAL B 1 283 ? 1.913 -20.266 -27.328 1 94.56 283 VAL B N 1
ATOM 5206 C CA . VAL B 1 283 ? 3.201 -20.766 -27.797 1 94.56 283 VAL B CA 1
ATOM 5207 C C . VAL B 1 283 ? 3.846 -19.734 -28.719 1 94.56 283 VAL B C 1
ATOM 5209 O O . VAL B 1 283 ? 5.047 -19.484 -28.641 1 94.56 283 VAL B O 1
ATOM 5212 N N . ALA B 1 284 ? 3.068 -19.172 -29.609 1 94.75 284 ALA B N 1
ATOM 5213 C CA . ALA B 1 284 ? 3.57 -18.141 -30.516 1 94.75 284 ALA B CA 1
ATOM 5214 C C . ALA B 1 284 ? 4.086 -16.938 -29.734 1 94.75 284 ALA B C 1
ATOM 5216 O O . ALA B 1 284 ? 5.117 -16.359 -30.078 1 94.75 284 ALA B O 1
ATOM 5217 N N . TRP B 1 285 ? 3.322 -16.578 -28.734 1 95.38 285 TRP B N 1
ATOM 5218 C CA . TRP B 1 285 ? 3.715 -15.484 -27.859 1 95.38 285 TRP B CA 1
ATOM 5219 C C . TRP B 1 285 ? 5.055 -15.773 -27.188 1 95.38 285 TRP B C 1
ATOM 5221 O O . TRP B 1 285 ? 5.949 -14.922 -27.188 1 95.38 285 TRP B O 1
ATOM 5231 N N . ILE B 1 286 ? 5.23 -16.906 -26.672 1 96.12 286 ILE B N 1
ATOM 5232 C CA . ILE B 1 286 ? 6.445 -17.297 -25.969 1 96.12 286 ILE B CA 1
ATOM 5233 C C . ILE B 1 286 ? 7.617 -17.328 -26.938 1 96.12 286 ILE B C 1
ATOM 5235 O O . ILE B 1 286 ? 8.719 -16.875 -26.609 1 96.12 286 ILE B O 1
ATOM 5239 N N . ASN B 1 287 ? 7.34 -17.828 -28.141 1 94.69 287 ASN B N 1
ATOM 5240 C CA . ASN B 1 287 ? 8.367 -17.891 -29.172 1 94.69 287 ASN B CA 1
ATOM 5241 C C . ASN B 1 287 ? 8.883 -16.5 -29.531 1 94.69 287 ASN B C 1
ATOM 5243 O O . ASN B 1 287 ? 10.047 -16.328 -29.891 1 94.69 287 ASN B O 1
ATOM 5247 N N . SER B 1 288 ? 8.039 -15.555 -29.438 1 93.69 288 SER B N 1
ATOM 5248 C CA . SER B 1 288 ? 8.406 -14.203 -29.844 1 93.69 288 SER B CA 1
ATOM 5249 C C . SER B 1 288 ? 9.195 -13.492 -28.75 1 93.69 288 SER B C 1
ATOM 5251 O O . SER B 1 288 ? 10 -12.602 -29.031 1 93.69 288 SER B O 1
ATOM 5253 N N . TYR B 1 289 ? 9 -13.906 -27.547 1 93.5 289 TYR B N 1
ATOM 5254 C CA . TYR B 1 289 ? 9.578 -13.109 -26.469 1 93.5 289 TYR B CA 1
ATOM 5255 C C . TYR B 1 289 ? 10.695 -13.875 -25.75 1 93.5 289 TYR B C 1
ATOM 5257 O O . TYR B 1 289 ? 11.672 -13.281 -25.297 1 93.5 289 TYR B O 1
ATOM 5265 N N . TYR B 1 290 ? 10.688 -15.133 -25.609 1 93.62 290 TYR B N 1
ATOM 5266 C CA . TYR B 1 290 ? 11.625 -15.906 -24.797 1 93.62 290 TYR B CA 1
ATOM 5267 C C . TYR B 1 290 ? 13.047 -15.758 -25.328 1 93.62 290 TYR B C 1
ATOM 5269 O O . TYR B 1 290 ? 13.992 -15.586 -24.547 1 93.62 290 TYR B O 1
ATOM 5277 N N . PRO B 1 291 ? 13.289 -15.797 -26.672 1 90.94 291 PRO B N 1
ATOM 5278 C CA . PRO B 1 291 ? 14.664 -15.711 -27.172 1 90.94 291 PRO B CA 1
ATOM 5279 C C . PRO B 1 291 ? 15.359 -14.422 -26.734 1 90.94 291 PRO B C 1
ATOM 5281 O O . PRO B 1 291 ? 16.594 -14.398 -26.594 1 90.94 291 PRO B O 1
ATOM 5284 N N . HIS B 1 292 ? 14.633 -13.367 -26.469 1 89.06 292 HIS B N 1
ATOM 5285 C CA . HIS B 1 292 ? 15.219 -12.07 -26.141 1 89.06 292 HIS B CA 1
ATOM 5286 C C . HIS B 1 292 ? 15.172 -11.805 -24.641 1 89.06 292 HIS B C 1
ATOM 5288 O O . HIS B 1 292 ? 16.062 -11.148 -24.094 1 89.06 292 HIS B O 1
ATOM 5294 N N . THR B 1 293 ? 14.211 -12.312 -24.016 1 89.38 293 THR B N 1
ATOM 5295 C CA . THR B 1 293 ? 14.016 -11.961 -22.625 1 89.38 293 THR B CA 1
ATOM 5296 C C . THR B 1 293 ? 14.57 -13.047 -21.703 1 89.38 293 THR B C 1
ATOM 5298 O O . THR B 1 293 ? 15.078 -12.758 -20.625 1 89.38 293 THR B O 1
ATOM 5301 N N . HIS B 1 294 ? 14.43 -14.336 -22.141 1 88.94 294 HIS B N 1
ATOM 5302 C CA . HIS B 1 294 ? 14.852 -15.523 -21.391 1 88.94 294 HIS B CA 1
ATOM 5303 C C . HIS B 1 294 ? 14.188 -15.57 -20.031 1 88.94 294 HIS B C 1
ATOM 5305 O O . HIS B 1 294 ? 14.82 -15.969 -19.047 1 88.94 294 HIS B O 1
ATOM 5311 N N . HIS B 1 295 ? 13.008 -15.078 -20.078 1 90.38 295 HIS B N 1
ATOM 5312 C CA . HIS B 1 295 ? 12.258 -15.117 -18.828 1 90.38 295 HIS B CA 1
ATOM 5313 C C . HIS B 1 295 ? 11.898 -16.547 -18.453 1 90.38 295 HIS B C 1
ATOM 5315 O O . HIS B 1 295 ? 11.172 -17.234 -19.188 1 90.38 295 HIS B O 1
ATOM 5321 N N . GLN B 1 296 ? 12.258 -16.938 -17.328 1 88.5 296 GLN B N 1
ATOM 5322 C CA . GLN B 1 296 ? 12.102 -18.328 -16.891 1 88.5 296 GLN B CA 1
ATOM 5323 C C . GLN B 1 296 ? 10.625 -18.672 -16.688 1 88.5 296 GLN B C 1
ATOM 5325 O O . GLN B 1 296 ? 10.234 -19.828 -16.844 1 88.5 296 GLN B O 1
ATOM 5330 N N . GLY B 1 297 ? 9.828 -17.672 -16.438 1 90.5 297 GLY B N 1
ATOM 5331 C CA . GLY B 1 297 ? 8.414 -17.891 -16.172 1 90.5 297 GLY B CA 1
ATOM 5332 C C . GLY B 1 297 ? 7.625 -18.312 -17.391 1 90.5 297 GLY B C 1
ATOM 5333 O O . GLY B 1 297 ? 6.5 -18.797 -17.281 1 90.5 297 GLY B O 1
ATOM 5334 N N . LEU B 1 298 ? 8.188 -18.219 -18.531 1 93.75 298 LEU B N 1
ATOM 5335 C CA . LEU B 1 298 ? 7.5 -18.531 -19.781 1 93.75 298 LEU B CA 1
ATOM 5336 C C . LEU B 1 298 ? 7.559 -20.031 -20.062 1 93.75 298 LEU B C 1
ATOM 5338 O O . LEU B 1 298 ? 6.691 -20.562 -20.75 1 93.75 298 LEU B O 1
ATOM 5342 N N . LEU B 1 299 ? 8.539 -20.672 -19.484 1 93 299 LEU B N 1
ATOM 5343 C CA . LEU B 1 299 ? 8.82 -22.062 -19.828 1 93 299 LEU B CA 1
ATOM 5344 C C . LEU B 1 299 ? 7.742 -23 -19.297 1 93 299 LEU B C 1
ATOM 5346 O O . LEU B 1 299 ? 7.27 -23.875 -20.016 1 93 299 LEU B O 1
ATOM 5350 N N . PRO B 1 300 ? 7.332 -22.797 -18.047 1 88.81 300 PRO B N 1
ATOM 5351 C CA . PRO B 1 300 ? 6.238 -23.641 -17.578 1 88.81 300 PRO B CA 1
ATOM 5352 C C . PRO B 1 300 ? 4.965 -23.484 -18.406 1 88.81 300 PRO B C 1
ATOM 5354 O O . PRO B 1 300 ? 4.25 -24.453 -18.641 1 88.81 300 PRO B O 1
ATOM 5357 N N . VAL B 1 301 ? 4.68 -22.312 -18.781 1 91.94 301 VAL B N 1
ATOM 5358 C CA . VAL B 1 301 ? 3.49 -22.047 -19.578 1 91.94 301 VAL B CA 1
ATOM 5359 C C . VAL B 1 301 ? 3.621 -22.75 -20.938 1 91.94 301 VAL B C 1
ATOM 5361 O O . VAL B 1 301 ? 2.645 -23.297 -21.453 1 91.94 301 VAL B O 1
ATOM 5364 N N . LEU B 1 302 ? 4.805 -22.703 -21.469 1 93.44 302 LEU B N 1
ATOM 5365 C CA . LEU B 1 302 ? 5.062 -23.391 -22.734 1 93.44 302 LEU B CA 1
ATOM 5366 C C . LEU B 1 302 ? 4.754 -24.875 -22.625 1 93.44 302 LEU B C 1
ATOM 5368 O O . LEU B 1 302 ? 4.035 -25.422 -23.453 1 93.44 302 LEU B O 1
ATOM 5372 N N . SER B 1 303 ? 5.289 -25.469 -21.609 1 89.25 303 SER B N 1
ATOM 5373 C CA . SER B 1 303 ? 5.113 -26.906 -21.406 1 89.25 303 SER B CA 1
ATOM 5374 C C . SER B 1 303 ? 3.637 -27.266 -21.266 1 89.25 303 SER B C 1
ATOM 5376 O O . SER B 1 303 ? 3.176 -28.25 -21.859 1 89.25 303 SER B O 1
ATOM 5378 N N . ARG B 1 304 ? 2.922 -26.422 -20.625 1 82.38 304 ARG B N 1
ATOM 5379 C CA . ARG B 1 304 ? 1.507 -26.688 -20.391 1 82.38 304 ARG B CA 1
ATOM 5380 C C . ARG B 1 304 ? 0.694 -26.5 -21.672 1 82.38 304 ARG B C 1
ATOM 5382 O O . ARG B 1 304 ? -0.26 -27.234 -21.922 1 82.38 304 ARG B O 1
ATOM 5389 N N . CYS B 1 305 ? 1.081 -25.578 -22.422 1 86.5 305 CYS B N 1
ATOM 5390 C CA . CYS B 1 305 ? 0.317 -25.25 -23.625 1 86.5 305 CYS B CA 1
ATOM 5391 C C . CYS B 1 305 ? 0.605 -26.234 -24.75 1 86.5 305 CYS B C 1
ATOM 5393 O O . CYS B 1 305 ? -0.3 -26.625 -25.484 1 86.5 305 CYS B O 1
ATOM 5395 N N . VAL B 1 306 ? 1.827 -26.672 -24.844 1 87.31 306 VAL B N 1
ATOM 5396 C CA . VAL B 1 306 ? 2.244 -27.547 -25.938 1 87.31 306 VAL B CA 1
ATOM 5397 C C . VAL B 1 306 ? 1.501 -28.875 -25.844 1 87.31 306 VAL B C 1
ATOM 5399 O O . VAL B 1 306 ? 1.171 -29.469 -26.875 1 87.31 306 VAL B O 1
ATOM 5402 N N . ARG B 1 307 ? 1.178 -29.219 -24.672 1 75.62 307 ARG B N 1
ATOM 5403 C CA . ARG B 1 307 ? 0.518 -30.5 -24.438 1 75.62 307 ARG B CA 1
ATOM 5404 C C . ARG B 1 307 ? -0.844 -30.547 -25.125 1 75.62 307 ARG B C 1
ATOM 5406 O O . ARG B 1 307 ? -1.344 -31.625 -25.453 1 75.62 307 ARG B O 1
ATOM 5413 N N . TYR B 1 308 ? -1.384 -29.438 -25.344 1 74.94 308 TYR B N 1
ATOM 5414 C CA . TYR B 1 308 ? -2.752 -29.391 -25.844 1 74.94 308 TYR B CA 1
ATOM 5415 C C . TYR B 1 308 ? -2.773 -29.062 -27.344 1 74.94 308 TYR B C 1
ATOM 5417 O O . TYR B 1 308 ? -3.842 -28.984 -27.953 1 74.94 308 TYR B O 1
ATOM 5425 N N . LEU B 1 309 ? -1.626 -29 -27.906 1 79.19 309 LEU B N 1
ATOM 5426 C CA . LEU B 1 309 ? -1.534 -28.719 -29.328 1 79.19 309 LEU B CA 1
ATOM 5427 C C . LEU B 1 309 ? -1.577 -30.016 -30.141 1 79.19 309 LEU B C 1
ATOM 5429 O O . LEU B 1 309 ? -1.545 -31.109 -29.562 1 79.19 309 LEU B O 1
ATOM 5433 N N . GLY B 1 310 ? -1.799 -29.844 -31.453 1 76.06 310 GLY B N 1
ATOM 5434 C CA . GLY B 1 310 ? -1.714 -30.984 -32.344 1 76.06 310 GLY B CA 1
ATOM 5435 C C . GLY B 1 310 ? -0.313 -31.547 -32.469 1 76.06 310 GLY B C 1
ATOM 5436 O O . GLY B 1 310 ? 0.652 -30.938 -32 1 76.06 310 GLY B O 1
ATOM 5437 N N . ASP B 1 311 ? -0.186 -32.75 -33 1 81.25 311 ASP B N 1
ATOM 5438 C CA . ASP B 1 311 ? 1.079 -33.469 -33.062 1 81.25 311 ASP B CA 1
ATOM 5439 C C . ASP B 1 311 ? 2.137 -32.656 -33.812 1 81.25 311 ASP B C 1
ATOM 5441 O O . ASP B 1 311 ? 3.271 -32.531 -33.344 1 81.25 311 ASP B O 1
ATOM 5445 N N . ALA B 1 312 ? 1.74 -32.219 -34.969 1 85.88 312 ALA B N 1
ATOM 5446 C CA . ALA B 1 312 ? 2.678 -31.438 -35.781 1 85.88 312 ALA B CA 1
ATOM 5447 C C . ALA B 1 312 ? 3.143 -30.188 -35.062 1 85.88 312 ALA B C 1
ATOM 5449 O O . ALA B 1 312 ? 4.324 -29.844 -35.094 1 85.88 312 ALA B O 1
ATOM 5450 N N . GLU B 1 313 ? 2.184 -29.562 -34.406 1 88.06 313 GLU B N 1
ATOM 5451 C CA . GLU B 1 313 ? 2.496 -28.328 -33.688 1 88.06 313 GLU B CA 1
ATOM 5452 C C . GLU B 1 313 ? 3.342 -28.625 -32.469 1 88.06 313 GLU B C 1
ATOM 5454 O O . GLU B 1 313 ? 4.191 -27.812 -32.062 1 88.06 313 GLU B O 1
ATOM 5459 N N . GLN B 1 314 ? 3.148 -29.719 -31.812 1 89.62 314 GLN B N 1
ATOM 5460 C CA . GLN B 1 314 ? 3.955 -30.125 -30.672 1 89.62 314 GLN B CA 1
ATOM 5461 C C . GLN B 1 314 ? 5.414 -30.328 -31.078 1 89.62 314 GLN B C 1
ATOM 5463 O O . GLN B 1 314 ? 6.32 -29.844 -30.391 1 89.62 314 GLN B O 1
ATOM 5468 N N . ARG B 1 315 ? 5.59 -31 -32.219 1 91 315 ARG B N 1
ATOM 5469 C CA . ARG B 1 315 ? 6.941 -31.266 -32.688 1 91 315 ARG B CA 1
ATOM 5470 C C . ARG B 1 315 ? 7.66 -29.953 -33.031 1 91 315 ARG B C 1
ATOM 5472 O O . ARG B 1 315 ? 8.836 -29.797 -32.719 1 91 315 ARG B O 1
ATOM 5479 N N . LYS B 1 316 ? 6.906 -29.125 -33.688 1 93.75 316 LYS B N 1
ATOM 5480 C CA . LYS B 1 316 ? 7.484 -27.844 -34.031 1 93.75 316 LYS B CA 1
ATOM 5481 C C . LYS B 1 316 ? 7.895 -27.047 -32.781 1 93.75 316 LYS B C 1
ATOM 5483 O O . LYS B 1 316 ? 8.945 -26.406 -32.781 1 93.75 316 LYS B O 1
ATOM 5488 N N . ALA B 1 317 ? 7.055 -27.062 -31.797 1 93.5 317 ALA B N 1
ATOM 5489 C CA . ALA B 1 317 ? 7.336 -26.344 -30.562 1 93.5 317 ALA B CA 1
ATOM 5490 C C . ALA B 1 317 ? 8.586 -26.906 -29.875 1 93.5 317 ALA B C 1
ATOM 5492 O O . ALA B 1 317 ? 9.406 -26.141 -29.359 1 93.5 317 ALA B O 1
ATOM 5493 N N . ILE B 1 318 ? 8.711 -28.219 -29.875 1 93.19 318 ILE B N 1
ATOM 5494 C CA . ILE B 1 318 ? 9.867 -28.875 -29.266 1 93.19 318 ILE B CA 1
ATOM 5495 C C . ILE B 1 318 ? 11.133 -28.5 -30.031 1 93.19 318 ILE B C 1
ATOM 5497 O O . ILE B 1 318 ? 12.164 -28.188 -29.422 1 93.19 318 ILE B O 1
ATOM 5501 N N . GLU B 1 319 ? 11.031 -28.531 -31.344 1 93.88 319 GLU B N 1
ATOM 5502 C CA . GLU B 1 319 ? 12.172 -28.188 -32.188 1 93.88 319 GLU B CA 1
ATOM 5503 C C . GLU B 1 319 ? 12.617 -26.75 -31.953 1 93.88 319 GLU B C 1
ATOM 5505 O O . GLU B 1 319 ? 13.812 -26.453 -31.891 1 93.88 319 GLU B O 1
ATOM 5510 N N . THR B 1 320 ? 11.664 -25.922 -31.906 1 95 320 THR B N 1
ATOM 5511 C CA . THR B 1 320 ? 11.969 -24.531 -31.656 1 95 320 THR B CA 1
ATOM 5512 C C . THR B 1 320 ? 12.672 -24.359 -30.312 1 95 320 THR B C 1
ATOM 5514 O O . THR B 1 320 ? 13.648 -23.625 -30.203 1 95 320 THR B O 1
ATOM 5517 N N . ALA B 1 321 ? 12.18 -24.938 -29.234 1 94.38 321 ALA B N 1
ATOM 5518 C CA . ALA B 1 321 ? 12.773 -24.875 -27.906 1 94.38 321 ALA B CA 1
ATOM 5519 C C . ALA B 1 321 ? 14.18 -25.453 -27.906 1 94.38 321 ALA B C 1
ATOM 5521 O O . ALA B 1 321 ? 15.062 -24.953 -27.188 1 94.38 321 ALA B O 1
ATOM 5522 N N . GLU B 1 322 ? 14.359 -26.5 -28.688 1 94.06 322 GLU B N 1
ATOM 5523 C CA . GLU B 1 322 ? 15.695 -27.062 -28.844 1 94.06 322 GLU B CA 1
ATOM 5524 C C . GLU B 1 322 ? 16.656 -26.062 -29.484 1 94.06 322 GLU B C 1
ATOM 5526 O O . GLU B 1 322 ? 17.844 -26.047 -29.172 1 94.06 322 GLU B O 1
ATOM 5531 N N . GLY B 1 323 ? 16.062 -25.344 -30.359 1 94.19 323 GLY B N 1
ATOM 5532 C CA . GLY B 1 323 ? 16.859 -24.281 -30.953 1 94.19 323 GLY B CA 1
ATOM 5533 C C . GLY B 1 323 ? 17.344 -23.25 -29.953 1 94.19 323 GLY B C 1
ATOM 5534 O O . GLY B 1 323 ? 18.453 -22.734 -30.078 1 94.19 323 GLY B O 1
ATOM 5535 N N . TRP B 1 324 ? 16.562 -22.922 -28.953 1 94.62 324 TRP B N 1
ATOM 5536 C CA . TRP B 1 324 ? 16.953 -21.984 -27.906 1 94.62 324 TRP B CA 1
ATOM 5537 C C . TRP B 1 324 ? 18.141 -22.531 -27.109 1 94.62 324 TRP B C 1
ATOM 5539 O O . TRP B 1 324 ? 18.984 -21.766 -26.641 1 94.62 324 TRP B O 1
ATOM 5549 N N . LEU B 1 325 ? 18.172 -23.844 -26.938 1 92.06 325 LEU B N 1
ATOM 5550 C CA . LEU B 1 325 ? 19.219 -24.516 -26.172 1 92.06 325 LEU B CA 1
ATOM 5551 C C . LEU B 1 325 ? 20.578 -24.344 -26.844 1 92.06 325 LEU B C 1
ATOM 5553 O O . LEU B 1 325 ? 21.609 -24.297 -26.172 1 92.06 325 LEU B O 1
ATOM 5557 N N . LYS B 1 326 ? 20.547 -24.266 -28.125 1 90.88 326 LYS B N 1
ATOM 5558 C CA . LYS B 1 326 ? 21.781 -24.062 -28.875 1 90.88 326 LYS B CA 1
ATOM 5559 C C . LYS B 1 326 ? 22.438 -22.734 -28.516 1 90.88 326 LYS B C 1
ATOM 5561 O O . LYS B 1 326 ? 23.656 -22.625 -28.453 1 90.88 326 LYS B O 1
ATOM 5566 N N . ASN B 1 327 ? 21.672 -21.781 -28.234 1 90.88 327 ASN B N 1
ATOM 5567 C CA . ASN B 1 327 ? 22.172 -20.453 -27.891 1 90.88 327 ASN B CA 1
ATOM 5568 C C . ASN B 1 327 ? 22.516 -20.359 -26.406 1 90.88 327 ASN B C 1
ATOM 5570 O O . ASN B 1 327 ? 23.344 -19.531 -26 1 90.88 327 ASN B O 1
ATOM 5574 N N . ARG B 1 328 ? 21.797 -21.25 -25.547 1 91.19 328 ARG B N 1
ATOM 5575 C CA . ARG B 1 328 ? 22.031 -21.25 -24.109 1 91.19 328 ARG B CA 1
ATOM 5576 C C . ARG B 1 328 ? 22.047 -22.672 -23.562 1 91.19 328 ARG B C 1
ATOM 5578 O O . ARG B 1 328 ? 21.141 -23.078 -22.828 1 91.19 328 ARG B O 1
ATOM 5585 N N . PRO B 1 329 ? 23.109 -23.359 -23.766 1 90.38 329 PRO B N 1
ATOM 5586 C CA . PRO B 1 329 ? 23.172 -24.766 -23.391 1 90.38 329 PRO B CA 1
ATOM 5587 C C . PRO B 1 329 ? 23.219 -24.969 -21.891 1 90.38 329 PRO B C 1
ATOM 5589 O O . PRO B 1 329 ? 22.875 -26.047 -21.391 1 90.38 329 PRO B O 1
ATOM 5592 N N . GLU B 1 330 ? 23.562 -23.922 -21.172 1 91.62 330 GLU B N 1
ATOM 5593 C CA . GLU B 1 330 ? 23.734 -24.078 -19.719 1 91.62 330 GLU B CA 1
ATOM 5594 C C . GLU B 1 330 ? 22.516 -23.547 -18.953 1 91.62 330 GLU B C 1
ATOM 5596 O O . GLU B 1 330 ? 22.641 -23.172 -17.797 1 91.62 330 GLU B O 1
ATOM 5601 N N . ASP B 1 331 ? 21.469 -23.531 -19.656 1 92.56 331 ASP B N 1
ATOM 5602 C CA . ASP B 1 331 ? 20.25 -23.094 -18.984 1 92.56 331 ASP B CA 1
ATOM 5603 C C . ASP B 1 331 ? 19.516 -24.281 -18.375 1 92.56 331 ASP B C 1
ATOM 5605 O O . ASP B 1 331 ? 18.75 -24.953 -19.062 1 92.56 331 ASP B O 1
ATOM 5609 N N . ALA B 1 332 ? 19.672 -24.469 -17.094 1 92.75 332 ALA B N 1
ATOM 5610 C CA . ALA B 1 332 ? 19.094 -25.625 -16.391 1 92.75 332 ALA B CA 1
ATOM 5611 C C . ALA B 1 332 ? 17.578 -25.625 -16.484 1 92.75 332 ALA B C 1
ATOM 5613 O O . ALA B 1 332 ? 16.953 -26.688 -16.594 1 92.75 332 ALA B O 1
ATOM 5614 N N . HIS B 1 333 ? 17.016 -24.469 -16.469 1 92.56 333 HIS B N 1
ATOM 5615 C CA . HIS B 1 333 ? 15.555 -24.359 -16.516 1 92.56 333 HIS B CA 1
ATOM 5616 C C . HIS B 1 333 ? 15.016 -24.766 -17.875 1 92.56 333 HIS B C 1
ATOM 5618 O O . HIS B 1 333 ? 13.992 -25.453 -17.969 1 92.56 333 HIS B O 1
ATOM 5624 N N . LEU B 1 334 ? 15.672 -24.281 -18.875 1 94.12 334 LEU B N 1
ATOM 5625 C CA . LEU B 1 334 ? 15.289 -24.656 -20.234 1 94.12 334 LEU B CA 1
ATOM 5626 C C . LEU B 1 334 ? 15.414 -26.172 -20.422 1 94.12 334 LEU B C 1
ATOM 5628 O O . LEU B 1 334 ? 14.523 -26.797 -21 1 94.12 334 LEU B O 1
ATOM 5632 N N . LEU B 1 335 ? 16.453 -26.719 -19.906 1 94.75 335 LEU B N 1
ATOM 5633 C CA . LEU B 1 335 ? 16.688 -28.156 -20.016 1 94.75 335 LEU B CA 1
ATOM 5634 C C . LEU B 1 335 ? 15.609 -28.938 -19.281 1 94.75 335 LEU B C 1
ATOM 5636 O O . LEU B 1 335 ? 15.117 -29.953 -19.797 1 94.75 335 LEU B O 1
ATOM 5640 N N . MET B 1 336 ? 15.242 -28.469 -18.203 1 92.88 336 MET B N 1
ATOM 5641 C CA . MET B 1 336 ? 14.203 -29.141 -17.422 1 92.88 336 MET B CA 1
ATOM 5642 C C . MET B 1 336 ? 12.891 -29.203 -18.188 1 92.88 336 MET B C 1
ATOM 5644 O O . MET B 1 336 ? 12.266 -30.25 -18.281 1 92.88 336 MET B O 1
ATOM 5648 N N . TYR B 1 337 ? 12.516 -28.109 -18.734 1 93.19 337 TYR B N 1
ATOM 5649 C CA . TYR B 1 337 ? 11.219 -28.062 -19.391 1 93.19 337 TYR B CA 1
ATOM 5650 C C . TYR B 1 337 ? 11.281 -28.719 -20.766 1 93.19 337 TYR B C 1
ATOM 5652 O O . TYR B 1 337 ? 10.273 -29.234 -21.266 1 93.19 337 TYR B O 1
ATOM 5660 N N . LEU B 1 338 ? 12.453 -28.766 -21.375 1 94.31 338 LEU B N 1
ATOM 5661 C CA . LEU B 1 338 ? 12.625 -29.594 -22.578 1 94.31 338 LEU B CA 1
ATOM 5662 C C . LEU B 1 338 ? 12.438 -31.062 -22.25 1 94.31 338 LEU B C 1
ATOM 5664 O O . LEU B 1 338 ? 11.875 -31.812 -23.062 1 94.31 338 LEU B O 1
ATOM 5668 N N . GLY B 1 339 ? 12.93 -31.422 -21.141 1 94.38 339 GLY B N 1
ATOM 5669 C CA . GLY B 1 339 ? 12.695 -32.781 -20.672 1 94.38 339 GLY B CA 1
ATOM 5670 C C . GLY B 1 339 ? 11.227 -33.094 -20.484 1 94.38 339 GLY B C 1
ATOM 5671 O O . GLY B 1 339 ? 10.766 -34.188 -20.844 1 94.38 339 GLY B O 1
ATOM 5672 N N . GLU B 1 340 ? 10.547 -32.156 -19.922 1 90.44 340 GLU B N 1
ATOM 5673 C CA . GLU B 1 340 ? 9.109 -32.344 -19.719 1 90.44 340 GLU B CA 1
ATOM 5674 C C . GLU B 1 340 ? 8.375 -32.469 -21.047 1 90.44 340 GLU B C 1
ATOM 5676 O O . GLU B 1 340 ? 7.457 -33.281 -21.188 1 90.44 340 GLU B O 1
ATOM 5681 N N . LEU B 1 341 ? 8.727 -31.641 -21.984 1 92.25 341 LEU B N 1
ATOM 5682 C CA . LEU B 1 341 ? 8.125 -31.688 -23.312 1 92.25 341 LEU B CA 1
ATOM 5683 C C . LEU B 1 341 ? 8.406 -33.031 -23.984 1 92.25 341 LEU B C 1
ATOM 5685 O O . LEU B 1 341 ? 7.508 -33.625 -24.594 1 92.25 341 LEU B O 1
ATOM 5689 N N . ALA B 1 342 ? 9.656 -33.469 -23.828 1 93.06 342 ALA B N 1
ATOM 5690 C CA . ALA B 1 342 ? 10.039 -34.75 -24.375 1 93.06 342 ALA B CA 1
ATOM 5691 C C . ALA B 1 342 ? 9.297 -35.875 -23.688 1 93.06 342 ALA B C 1
ATOM 5693 O O . ALA B 1 342 ? 8.875 -36.844 -24.344 1 93.06 342 ALA B O 1
ATOM 5694 N N . TYR B 1 343 ? 9.125 -35.781 -22.422 1 88.19 343 TYR B N 1
ATOM 5695 C CA . TYR B 1 343 ? 8.398 -36.781 -21.656 1 88.19 343 TYR B CA 1
ATOM 5696 C C . TYR B 1 343 ? 6.957 -36.906 -22.125 1 88.19 343 TYR B C 1
ATOM 5698 O O . TYR B 1 343 ? 6.445 -38 -22.297 1 88.19 343 TYR B O 1
ATOM 5706 N N . ASN B 1 344 ? 6.352 -35.781 -22.344 1 82.62 344 ASN B N 1
ATOM 5707 C CA . ASN B 1 344 ? 4.953 -35.781 -22.766 1 82.62 344 ASN B CA 1
ATOM 5708 C C . ASN B 1 344 ? 4.766 -36.375 -24.141 1 82.62 344 ASN B C 1
ATOM 5710 O O . ASN B 1 344 ? 3.705 -36.938 -24.453 1 82.62 344 ASN B O 1
ATOM 5714 N N . LYS B 1 345 ? 5.836 -36.312 -24.906 1 85.75 345 LYS B N 1
ATOM 5715 C CA . LYS B 1 345 ? 5.805 -36.906 -26.25 1 85.75 345 LYS B CA 1
ATOM 5716 C C . LYS B 1 345 ? 6.316 -38.344 -26.219 1 85.75 345 LYS B C 1
ATOM 5718 O O . LYS B 1 345 ? 6.465 -38.969 -27.281 1 85.75 345 LYS B O 1
ATOM 5723 N N . GLN B 1 346 ? 6.652 -38.781 -25.047 1 86.19 346 GLN B N 1
ATOM 5724 C CA . GLN B 1 346 ? 7.113 -40.156 -24.812 1 86.19 346 GLN B CA 1
ATOM 5725 C C . GLN B 1 346 ? 8.453 -40.406 -25.5 1 86.19 346 GLN B C 1
ATOM 5727 O O . GLN B 1 346 ? 8.68 -41.5 -26.047 1 86.19 346 GLN B O 1
ATOM 5732 N N . LEU B 1 347 ? 9.18 -39.375 -25.672 1 90.69 347 LEU B N 1
ATOM 5733 C CA . LEU B 1 347 ? 10.57 -39.5 -26.094 1 90.69 347 LEU B CA 1
ATOM 5734 C C . LEU B 1 347 ? 11.484 -39.688 -24.891 1 90.69 347 LEU B C 1
ATOM 5736 O O . LEU B 1 347 ? 12.219 -38.781 -24.5 1 90.69 347 LEU B O 1
ATOM 5740 N N . TRP B 1 348 ? 11.547 -40.969 -24.453 1 91.75 348 TRP B N 1
ATOM 5741 C CA . TRP B 1 348 ? 12.117 -41.312 -23.156 1 91.75 348 TRP B CA 1
ATOM 5742 C C . TRP B 1 348 ? 13.617 -41.031 -23.125 1 91.75 348 TRP B C 1
ATOM 5744 O O . TRP B 1 348 ? 14.156 -40.531 -22.141 1 91.75 348 TRP B O 1
ATOM 5754 N N . GLY B 1 349 ? 14.273 -41.375 -24.219 1 92.69 349 GLY B N 1
ATOM 5755 C CA . GLY B 1 349 ? 15.711 -41.156 -24.281 1 92.69 349 GLY B CA 1
ATOM 5756 C C . GLY B 1 349 ? 16.094 -39.688 -24.188 1 92.69 349 GLY B C 1
ATOM 5757 O O . GLY B 1 349 ? 17 -39.312 -23.422 1 92.69 349 GLY B O 1
ATOM 5758 N N . LYS B 1 350 ? 15.438 -38.875 -24.969 1 94.31 350 LYS B N 1
ATOM 5759 C CA . LYS B 1 350 ? 15.695 -37.438 -24.938 1 94.31 350 LYS B CA 1
ATOM 5760 C C . LYS B 1 350 ? 15.328 -36.844 -23.578 1 94.31 350 LYS B C 1
ATOM 5762 O O . LYS B 1 350 ? 16.047 -36 -23.047 1 94.31 350 LYS B O 1
ATOM 5767 N N . ALA B 1 351 ? 14.211 -37.219 -23.031 1 95.12 351 ALA B N 1
ATOM 5768 C CA . ALA B 1 351 ? 13.75 -36.75 -21.734 1 95.12 351 ALA B CA 1
ATOM 5769 C C . ALA B 1 351 ? 14.781 -37.031 -20.656 1 95.12 351 ALA B C 1
ATOM 5771 O O . ALA B 1 351 ? 15.109 -36.156 -19.859 1 95.12 351 ALA B O 1
ATOM 5772 N N . GLN B 1 352 ? 15.266 -38.281 -20.703 1 93.75 352 GLN B N 1
ATOM 5773 C CA . GLN B 1 352 ? 16.281 -38.656 -19.719 1 93.75 352 GLN B CA 1
ATOM 5774 C C . GLN B 1 352 ? 17.516 -37.781 -19.844 1 93.75 352 GLN B C 1
ATOM 5776 O O . GLN B 1 352 ? 18.031 -37.312 -18.828 1 93.75 352 GLN B O 1
ATOM 5781 N N . SER B 1 353 ? 17.922 -37.625 -21.031 1 94.94 353 SER B N 1
ATOM 5782 C CA . SER B 1 353 ? 19.141 -36.844 -21.281 1 94.94 353 SER B CA 1
ATOM 5783 C C . SER B 1 353 ? 18.969 -35.406 -20.812 1 94.94 353 SER B C 1
ATOM 5785 O O . SER B 1 353 ? 19.875 -34.844 -20.188 1 94.94 353 SER B O 1
ATOM 5787 N N . TYR B 1 354 ? 17.875 -34.812 -21.125 1 95.62 354 TYR B N 1
ATOM 5788 C CA . TYR B 1 354 ? 17.625 -33.406 -20.734 1 95.62 354 TYR B CA 1
ATOM 5789 C C . TYR B 1 354 ? 17.547 -33.281 -19.219 1 95.62 354 TYR B C 1
ATOM 5791 O O . TYR B 1 354 ? 18.109 -32.344 -18.641 1 95.62 354 TYR B O 1
ATOM 5799 N N . PHE B 1 355 ? 16.828 -34.188 -18.516 1 94 355 PHE B N 1
ATOM 5800 C CA . PHE B 1 355 ? 16.688 -34.125 -17.062 1 94 355 PHE B CA 1
ATOM 5801 C C . PHE B 1 355 ? 18.031 -34.312 -16.375 1 94 355 PHE B C 1
ATOM 5803 O O . PHE B 1 355 ? 18.359 -33.594 -15.43 1 94 355 PHE B O 1
ATOM 5810 N N . GLU B 1 356 ? 18.797 -35.219 -16.906 1 94.38 356 GLU B N 1
ATOM 5811 C CA . GLU B 1 356 ? 20.125 -35.438 -16.344 1 94.38 356 GLU B CA 1
ATOM 5812 C C . GLU B 1 356 ? 21.016 -34.188 -16.5 1 94.38 356 GLU B C 1
ATOM 5814 O O . GLU B 1 356 ? 21.75 -33.844 -15.578 1 94.38 356 GLU B O 1
ATOM 5819 N N . ALA B 1 357 ? 20.938 -33.625 -17.641 1 94.38 357 ALA B N 1
ATOM 5820 C CA . ALA B 1 357 ? 21.703 -32.438 -17.891 1 94.38 357 ALA B CA 1
ATOM 5821 C C . ALA B 1 357 ? 21.266 -31.281 -16.984 1 94.38 357 ALA B C 1
ATOM 5823 O O . ALA B 1 357 ? 22.078 -30.531 -16.484 1 94.38 357 ALA B O 1
ATOM 5824 N N . SER B 1 358 ? 20 -31.109 -16.859 1 94.5 358 SER B N 1
ATOM 5825 C CA . SER B 1 358 ? 19.453 -30.078 -15.977 1 94.5 358 SER B CA 1
ATOM 5826 C C . SER B 1 358 ? 19.906 -30.266 -14.539 1 94.5 358 SER B C 1
ATOM 5828 O O . SER B 1 358 ? 20.312 -29.312 -13.875 1 94.5 358 SER B O 1
ATOM 5830 N N . ILE B 1 359 ? 19.875 -31.484 -14.047 1 90.75 359 ILE B N 1
ATOM 5831 C CA . ILE B 1 359 ? 20.25 -31.828 -12.68 1 90.75 359 ILE B CA 1
ATOM 5832 C C . ILE B 1 359 ? 21.75 -31.578 -12.477 1 90.75 359 ILE B C 1
ATOM 5834 O O . ILE B 1 359 ? 22.172 -31.125 -11.414 1 90.75 359 ILE B O 1
ATOM 5838 N N . ALA B 1 360 ? 22.5 -31.844 -13.461 1 92.12 360 ALA B N 1
ATOM 5839 C CA . ALA B 1 360 ? 23.953 -31.641 -13.398 1 92.12 360 ALA B CA 1
ATOM 5840 C C . ALA B 1 360 ? 24.281 -30.156 -13.227 1 92.12 360 ALA B C 1
ATOM 5842 O O . ALA B 1 360 ? 25.25 -29.812 -12.539 1 92.12 360 ALA B O 1
ATOM 5843 N N . LEU B 1 361 ? 23.516 -29.328 -13.852 1 92.19 361 LEU B N 1
ATOM 5844 C CA . LEU B 1 361 ? 23.766 -27.891 -13.781 1 92.19 361 LEU B CA 1
ATOM 5845 C C . LEU B 1 361 ? 23.219 -27.312 -12.484 1 92.19 361 LEU B C 1
ATOM 5847 O O . LEU B 1 361 ? 23.906 -26.562 -11.789 1 92.19 361 LEU B O 1
ATOM 5851 N N . GLU B 1 362 ? 21.969 -27.578 -12.242 1 90.62 362 GLU B N 1
ATOM 5852 C CA . GLU B 1 362 ? 21.281 -27.109 -11.047 1 90.62 362 GLU B CA 1
ATOM 5853 C C . GLU B 1 362 ? 20.297 -28.156 -10.516 1 90.62 362 GLU B C 1
ATOM 5855 O O . GLU B 1 362 ? 19.141 -28.188 -10.93 1 90.62 362 GLU B O 1
ATOM 5860 N N . PRO B 1 363 ? 20.781 -28.922 -9.57 1 83.38 363 PRO B N 1
ATOM 5861 C CA . PRO B 1 363 ? 19.875 -29.953 -9.031 1 83.38 363 PRO B CA 1
ATOM 5862 C C . PRO B 1 363 ? 18.609 -29.359 -8.438 1 83.38 363 PRO B C 1
ATOM 5864 O O . PRO B 1 363 ? 18.656 -28.375 -7.707 1 83.38 363 PRO B O 1
ATOM 5867 N N . SER B 1 364 ? 17.531 -29.828 -8.977 1 79 364 SER B N 1
ATOM 5868 C CA . SER B 1 364 ? 16.219 -29.422 -8.477 1 79 364 SER B CA 1
ATOM 5869 C C . SER B 1 364 ? 15.336 -30.625 -8.18 1 79 364 SER B C 1
ATOM 5871 O O . SER B 1 364 ? 15.469 -31.672 -8.812 1 79 364 SER B O 1
ATOM 5873 N N . VAL B 1 365 ? 14.531 -30.469 -7.172 1 72.06 365 VAL B N 1
ATOM 5874 C CA . VAL B 1 365 ? 13.609 -31.531 -6.781 1 72.06 365 VAL B CA 1
ATOM 5875 C C . VAL B 1 365 ? 12.703 -31.891 -7.957 1 72.06 365 VAL B C 1
ATOM 5877 O O . VAL B 1 365 ? 12.469 -33.062 -8.234 1 72.06 365 VAL B O 1
ATOM 5880 N N . GLN B 1 366 ? 12.289 -30.938 -8.578 1 73.88 366 GLN B N 1
ATOM 5881 C CA . GLN B 1 366 ? 11.383 -31.141 -9.703 1 73.88 366 GLN B CA 1
ATOM 5882 C C . GLN B 1 366 ? 12.039 -31.953 -10.805 1 73.88 366 GLN B C 1
ATOM 5884 O O . GLN B 1 366 ? 11.422 -32.875 -11.352 1 73.88 366 GLN B O 1
ATOM 5889 N N . ALA B 1 367 ? 13.219 -31.609 -11.109 1 82.12 367 ALA B N 1
ATOM 5890 C CA . ALA B 1 367 ? 13.938 -32.312 -12.164 1 82.12 367 ALA B CA 1
ATOM 5891 C C . ALA B 1 367 ? 14.211 -33.781 -11.766 1 82.12 367 ALA B C 1
ATOM 5893 O O . ALA B 1 367 ? 14.094 -34.688 -12.594 1 82.12 367 ALA B O 1
ATOM 5894 N N . ARG B 1 368 ? 14.531 -34 -10.602 1 81.44 368 ARG B N 1
ATOM 5895 C CA . ARG B 1 368 ? 14.844 -35.344 -10.125 1 81.44 368 ARG B CA 1
ATOM 5896 C C . ARG B 1 368 ? 13.586 -36.219 -10.102 1 81.44 368 ARG B C 1
ATOM 5898 O O . ARG B 1 368 ? 13.641 -37.406 -10.453 1 81.44 368 ARG B O 1
ATOM 5905 N N . LEU B 1 369 ? 12.578 -35.625 -9.664 1 76.12 369 LEU B N 1
ATOM 5906 C CA . LEU B 1 369 ? 11.32 -36.375 -9.648 1 76.12 369 LEU B CA 1
ATOM 5907 C C . LEU B 1 369 ? 10.852 -36.688 -11.062 1 76.12 369 LEU B C 1
ATOM 5909 O O . LEU B 1 369 ? 10.297 -37.75 -11.32 1 76.12 369 LEU B O 1
ATOM 5913 N N . ALA B 1 370 ? 11.031 -35.75 -11.906 1 81.19 370 ALA B N 1
ATOM 5914 C CA . ALA B 1 370 ? 10.672 -35.969 -13.305 1 81.19 370 ALA B CA 1
ATOM 5915 C C . ALA B 1 370 ? 11.523 -37.062 -13.922 1 81.19 370 ALA B C 1
ATOM 5917 O O . ALA B 1 370 ? 11.023 -37.875 -14.703 1 81.19 370 ALA B O 1
ATOM 5918 N N . LEU B 1 371 ? 12.781 -37.031 -13.555 1 86.25 371 LEU B N 1
ATOM 5919 C CA . LEU B 1 371 ? 13.672 -38.094 -14.031 1 86.25 371 LEU B CA 1
ATOM 5920 C C . LEU B 1 371 ? 13.25 -39.438 -13.492 1 86.25 371 LEU B C 1
ATOM 5922 O O . LEU B 1 371 ? 13.32 -40.438 -14.211 1 86.25 371 LEU B O 1
ATOM 5926 N N . ALA B 1 372 ? 12.828 -39.469 -12.289 1 82.12 372 ALA B N 1
ATOM 5927 C CA . ALA B 1 372 ? 12.328 -40.719 -11.703 1 82.12 372 ALA B CA 1
ATOM 5928 C C . ALA B 1 372 ? 11.125 -41.25 -12.477 1 82.12 372 ALA B C 1
ATOM 5930 O O . ALA B 1 372 ? 11 -42.438 -12.688 1 82.12 372 ALA B O 1
ATOM 5931 N N . LYS B 1 373 ? 10.328 -40.406 -12.891 1 79.44 373 LYS B N 1
ATOM 5932 C CA . LYS B 1 373 ? 9.148 -40.781 -13.664 1 79.44 373 LYS B CA 1
ATOM 5933 C C . LYS B 1 373 ? 9.555 -41.375 -15.008 1 79.44 373 LYS B C 1
ATOM 5935 O O . LYS B 1 373 ? 8.914 -42.312 -15.492 1 79.44 373 LYS B O 1
ATOM 5940 N N . VAL B 1 374 ? 10.547 -40.812 -15.586 1 86.38 374 VAL B N 1
ATOM 5941 C CA . VAL B 1 374 ? 11.062 -41.344 -16.844 1 86.38 374 VAL B CA 1
ATOM 5942 C C . VAL B 1 374 ? 11.562 -42.75 -16.641 1 86.38 374 VAL B C 1
ATOM 5944 O O . VAL B 1 374 ? 11.281 -43.656 -17.453 1 86.38 374 VAL B O 1
ATOM 5947 N N . PHE B 1 375 ? 12.219 -42.969 -15.562 1 85.81 375 PHE B N 1
ATOM 5948 C CA . PHE B 1 375 ? 12.758 -44.281 -15.266 1 85.81 375 PHE B CA 1
ATOM 5949 C C . PHE B 1 375 ? 11.641 -45.281 -15 1 85.81 375 PHE B C 1
ATOM 5951 O O . PHE B 1 375 ? 11.758 -46.469 -15.352 1 85.81 375 PHE B O 1
ATOM 5958 N N . ASP B 1 376 ? 10.578 -44.812 -14.453 1 80.25 376 ASP B N 1
ATOM 5959 C CA . ASP B 1 376 ? 9.414 -45.688 -14.242 1 80.25 376 ASP B CA 1
ATOM 5960 C C . ASP B 1 376 ? 8.82 -46.125 -15.578 1 80.25 376 ASP B C 1
ATOM 5962 O O . ASP B 1 376 ? 8.406 -47.281 -15.719 1 80.25 376 ASP B O 1
ATOM 5966 N N . GLU B 1 377 ? 8.797 -45.25 -16.5 1 80.88 377 GLU B N 1
ATOM 5967 C CA . GLU B 1 377 ? 8.188 -45.531 -17.797 1 80.88 377 GLU B CA 1
ATOM 5968 C C . GLU B 1 377 ? 9.055 -46.469 -18.625 1 80.88 377 GLU B C 1
ATOM 5970 O O . GLU B 1 377 ? 8.539 -47.25 -19.438 1 80.88 377 GLU B O 1
ATOM 5975 N N . ILE B 1 378 ? 10.359 -46.406 -18.391 1 85.81 378 ILE B N 1
ATOM 5976 C CA . ILE B 1 378 ? 11.25 -47.25 -19.172 1 85.81 378 ILE B CA 1
ATOM 5977 C C . ILE B 1 378 ? 11.555 -48.531 -18.375 1 85.81 378 ILE B C 1
ATOM 5979 O O . ILE B 1 378 ? 12.5 -49.25 -18.688 1 85.81 378 ILE B O 1
ATOM 5983 N N . ASN B 1 379 ? 10.805 -48.781 -17.297 1 82.12 379 ASN B N 1
ATOM 5984 C CA . ASN B 1 379 ? 10.812 -50 -16.516 1 82.12 379 ASN B CA 1
ATOM 5985 C C . ASN B 1 379 ? 12.148 -50.219 -15.805 1 82.12 379 ASN B C 1
ATOM 5987 O O . ASN B 1 379 ? 12.719 -51.312 -15.852 1 82.12 379 ASN B O 1
ATOM 5991 N N . THR B 1 380 ? 12.703 -49.188 -15.391 1 85.31 380 THR B N 1
ATOM 5992 C CA . THR B 1 380 ? 13.883 -49.25 -14.531 1 85.31 380 THR B CA 1
ATOM 5993 C C . THR B 1 380 ? 13.57 -48.688 -13.148 1 85.31 380 THR B C 1
ATOM 5995 O O . THR B 1 380 ? 14.07 -47.594 -12.789 1 85.31 380 THR B O 1
ATOM 5998 N N . PRO B 1 381 ? 12.859 -49.5 -12.406 1 80.88 381 PRO B N 1
ATOM 5999 C CA . PRO B 1 381 ? 12.352 -48.969 -11.125 1 80.88 381 PRO B CA 1
ATOM 6000 C C . PRO B 1 381 ? 13.469 -48.688 -10.125 1 80.88 381 PRO B C 1
ATOM 6002 O O . PRO B 1 381 ? 13.344 -47.781 -9.297 1 80.88 381 PRO B O 1
ATOM 6005 N N . ALA B 1 382 ? 14.547 -49.438 -10.227 1 80.44 382 ALA B N 1
ATOM 6006 C CA . ALA B 1 382 ? 15.648 -49.25 -9.289 1 80.44 382 ALA B CA 1
ATOM 6007 C C . ALA B 1 382 ? 16.219 -47.844 -9.398 1 80.44 382 ALA B C 1
ATOM 6009 O O . ALA B 1 382 ? 16.469 -47.188 -8.391 1 80.44 382 ALA B O 1
ATOM 6010 N N . LEU B 1 383 ? 16.422 -47.469 -10.609 1 80.62 383 LEU B N 1
ATOM 6011 C CA . LEU B 1 383 ? 16.953 -46.156 -10.844 1 80.62 383 LEU B CA 1
ATOM 6012 C C . LEU B 1 383 ? 15.953 -45.062 -10.438 1 80.62 383 LEU B C 1
ATOM 6014 O O . LEU B 1 383 ? 16.328 -44 -9.945 1 80.62 383 LEU B O 1
ATOM 6018 N N . ALA B 1 384 ? 14.688 -45.312 -10.648 1 79 384 ALA B N 1
ATOM 6019 C CA . ALA B 1 384 ? 13.625 -44.406 -10.234 1 79 384 ALA B CA 1
ATOM 6020 C C . ALA B 1 384 ? 13.633 -44.188 -8.719 1 79 384 ALA B C 1
ATOM 6022 O O . ALA B 1 384 ? 13.555 -43.062 -8.242 1 79 384 ALA B O 1
ATOM 6023 N N . ASP B 1 385 ? 13.773 -45.281 -8.047 1 73.06 385 ASP B N 1
ATOM 6024 C CA . ASP B 1 385 ? 13.773 -45.25 -6.586 1 73.06 385 ASP B CA 1
ATOM 6025 C C . ASP B 1 385 ? 14.992 -44.469 -6.062 1 73.06 385 ASP B C 1
ATOM 6027 O O . ASP B 1 385 ? 14.914 -43.781 -5.043 1 73.06 385 ASP B O 1
ATOM 6031 N N . GLU B 1 386 ? 16.031 -44.688 -6.75 1 76.56 386 GLU B N 1
ATOM 6032 C CA . GLU B 1 386 ? 17.234 -43.969 -6.367 1 76.56 386 GLU B CA 1
ATOM 6033 C C . GLU B 1 386 ? 17.031 -42.438 -6.469 1 76.56 386 GLU B C 1
ATOM 6035 O O . GLU B 1 386 ? 17.422 -41.688 -5.57 1 76.56 386 GLU B O 1
ATOM 6040 N N . GLN B 1 387 ? 16.438 -42.031 -7.508 1 76.75 387 GLN B N 1
ATOM 6041 C CA . GLN B 1 387 ? 16.188 -40.594 -7.691 1 76.75 387 GLN B CA 1
ATOM 6042 C C . GLN B 1 387 ? 15.211 -40.062 -6.637 1 76.75 387 GLN B C 1
ATOM 6044 O O . GLN B 1 387 ? 15.375 -38.969 -6.121 1 76.75 387 GLN B O 1
ATOM 6049 N N . ARG B 1 388 ? 14.258 -40.875 -6.301 1 71.38 388 ARG B N 1
ATOM 6050 C CA . ARG B 1 388 ? 13.289 -40.5 -5.281 1 71.38 388 ARG B CA 1
ATOM 6051 C C . ARG B 1 388 ? 13.938 -40.406 -3.906 1 71.38 388 ARG B C 1
ATOM 6053 O O . ARG B 1 388 ? 13.594 -39.531 -3.105 1 71.38 388 ARG B O 1
ATOM 6060 N N . ARG B 1 389 ? 14.836 -41.281 -3.715 1 69.81 389 ARG B N 1
ATOM 6061 C CA . ARG B 1 389 ? 15.57 -41.281 -2.455 1 69.81 389 ARG B CA 1
ATOM 6062 C C . ARG B 1 389 ? 16.438 -40.031 -2.34 1 69.81 389 ARG B C 1
ATOM 6064 O O . ARG B 1 389 ? 16.547 -39.438 -1.261 1 69.81 389 ARG B O 1
ATOM 6071 N N . LEU B 1 390 ? 16.969 -39.656 -3.424 1 69 390 LEU B N 1
ATOM 6072 C CA . LEU B 1 390 ? 17.812 -38.469 -3.438 1 69 390 LEU B CA 1
ATOM 6073 C C . LEU B 1 390 ? 17 -37.219 -3.137 1 69 390 LEU B C 1
ATOM 6075 O O . LEU B 1 390 ? 17.5 -36.281 -2.498 1 69 390 LEU B O 1
ATOM 6079 N N . VAL B 1 391 ? 15.844 -37.219 -3.658 1 64.81 391 VAL B N 1
ATOM 6080 C CA . VAL B 1 391 ? 14.953 -36.094 -3.373 1 64.81 391 VAL B CA 1
ATOM 6081 C C . VAL B 1 391 ? 14.609 -36.062 -1.885 1 64.81 391 VAL B C 1
ATOM 6083 O O . VAL B 1 391 ? 14.625 -35 -1.257 1 64.81 391 VAL B O 1
ATOM 6086 N N . LEU B 1 392 ? 14.234 -37.25 -1.39 1 54.47 392 LEU B N 1
ATOM 6087 C CA . LEU B 1 392 ? 13.891 -37.375 0.022 1 54.47 392 LEU B CA 1
ATOM 6088 C C . LEU B 1 392 ? 15.094 -37.062 0.907 1 54.47 392 LEU B C 1
ATOM 6090 O O . LEU B 1 392 ? 14.953 -36.469 1.964 1 54.47 392 LEU B O 1
ATOM 6094 N N . GLY B 1 393 ? 16.219 -37.625 0.537 1 52.88 393 GLY B N 1
ATOM 6095 C CA . GLY B 1 393 ? 17.453 -37.375 1.287 1 52.88 393 GLY B CA 1
ATOM 6096 C C . GLY B 1 393 ? 17.891 -35.938 1.266 1 52.88 393 GLY B C 1
ATOM 6097 O O . GLY B 1 393 ? 18.469 -35.438 2.236 1 52.88 393 GLY B O 1
ATOM 6098 N N . ASN B 1 394 ? 17.828 -35.281 0.169 1 48.28 394 ASN B N 1
ATOM 6099 C CA . ASN B 1 394 ? 18.156 -33.875 0.106 1 48.28 394 ASN B CA 1
ATOM 6100 C C . ASN B 1 394 ? 17.172 -33.031 0.913 1 48.28 394 ASN B C 1
ATOM 6102 O O . ASN B 1 394 ? 17.531 -31.953 1.427 1 48.28 394 ASN B O 1
ATOM 6106 N N . ILE B 1 395 ? 15.938 -33.531 0.936 1 46.41 395 ILE B N 1
ATOM 6107 C CA . ILE B 1 395 ? 14.953 -32.906 1.811 1 46.41 395 ILE B CA 1
ATOM 6108 C C . ILE B 1 395 ? 15.312 -33.188 3.27 1 46.41 395 ILE B C 1
ATOM 6110 O O . ILE B 1 395 ? 15.156 -32.312 4.129 1 46.41 395 ILE B O 1
ATOM 6114 N N . ALA B 1 396 ? 15.75 -34.625 3.652 1 42.53 396 ALA B N 1
ATOM 6115 C CA . ALA B 1 396 ? 16.188 -34.969 5 1 42.53 396 ALA B CA 1
ATOM 6116 C C . ALA B 1 396 ? 17.469 -34.25 5.375 1 42.53 396 ALA B C 1
ATOM 6118 O O . ALA B 1 396 ? 17.688 -33.906 6.543 1 42.53 396 ALA B O 1
ATOM 6119 N N . ALA B 1 397 ? 18.609 -34.281 4.688 1 42.38 397 ALA B N 1
ATOM 6120 C CA . ALA B 1 397 ? 19.891 -33.719 5.102 1 42.38 397 ALA B CA 1
ATOM 6121 C C . ALA B 1 397 ? 19.812 -32.188 5.305 1 42.38 397 ALA B C 1
ATOM 6123 O O . ALA B 1 397 ? 20.781 -31.562 5.691 1 42.38 397 ALA B O 1
ATOM 6124 N N . GLU B 1 398 ? 19.016 -31.391 4.652 1 37.5 398 GLU B N 1
ATOM 6125 C CA . GLU B 1 398 ? 19.031 -29.969 5.023 1 37.5 398 GLU B CA 1
ATOM 6126 C C . GLU B 1 398 ? 18.125 -29.703 6.223 1 37.5 398 GLU B C 1
ATOM 6128 O O . GLU B 1 398 ? 17 -30.203 6.281 1 37.5 398 GLU B O 1
#

Secondary structure (DSSP, 8-state):
-HHHHHHHHHHHHHHHHHHHHHH--EEEEEEETTEEEEEEHHHHHHHHHHHHHHHHHHHHHHHHHHHHHHHHHHHHHHHHHHHHHHHHHHHHHHHHHT-HHHHHHHHHHHHH-TT-TTHHHHHHHHHHHHHHHTT-HHHHHHHHHHHHHHS-GGG-HHHHHHHHHHHHHTT-HHHHHHHHHHHHHH-TT-HHHHHHHHHHHHHHT-HHHHHHHHHHHHHTTSS-HHHHHHHHHHHHHHHHHH--SHHHHHHHHHHS-HHHHHTTTHHHHHHHHHHTT-HHHHHHHHHHHHHHH--TTHHHHHHHHHTTS-HHHHHHHHHHHHHHHHH-TT-HHHHHHHHHHHHHTT-HHHHHHHHHHHHHHS--HHHHHHHHHHHHHTT-HHHHHHHHHHHHHHHH--/-HHHHHHHHHHHHHHHHHHHHHH--EEEEEEETTEEEEEEHHHHHHHHHHHHHHHHHHHHHHHHHHHHHHHHHHHHHHHHHHHHHHHHHHHHHHHHHT-HHHHHHHHHHHHH-TT-TTHHHHHHHHHHHHHHHTT-HHHHHHHHHHHHHHS-GGG-HHHHHHHHHHHHHTT-HHHHHHHHHHHHHH-TT-HHHHHHHHHHHHHHT-HHHHHHHHHHHHHTTSS-HHHHHHHHHHHHHHHHHH--SHHHHHHHHHHS-HHHHHTTTHHHHHHHHHHTT-HHHHHHHHHHHHHHH--TTHHHHHHHHHTTS-HHHHHHHHHHHHHHHHH-TT-HHHHHHHHHHHHHTT-HHHHHHHHHHHHHHS--HHHHHHHHHHHHHTT-HHHHHHHHHHHHHHHH--

Sequence (796 aa):
MQGLIWIIVLFGTAMVVAVAAHSYSGNVYIQVEQMLIRMNLHLFAVGLVLGVCALYFLVKLLFGMLATPGKIGRFGSTRKYRKAVEALNHAGVAYFEGRYDKAAHEAAKVLANKHAGDNRILALMIGAQAAHHNGNTAQMNRYLAQMAENLPPKAQLPRYLLGAENALASGKHQDAAANLKAAENIERNLNALLQLQLRLAEEQGDAADILDKTDRLQKAGGISEAEALRRRNTAFARLIAQAGNAAELKAALKRIPNAQKAGALCVPAAEQHEKLGLYADAVAWINSYYPHTHHQGLLPVLSRCVRYLGDAEQRKAIETAEGWLKNRPEDAHLLMYLGELAYNKQLWGKAQSYFEASIALEPSVQARLALAKVFDEINTPALADEQRRLVLGNIAAEMQGLIWIIVLFGTAMVVAVAAHSYSGNVYIQVEQMLIRMNLHLFAVGLVLGVCALYFLVKLLFGMLATPGKIGRFGSTRKYRKAVEALNHAGVAYFEGRYDKAAHEAAKVLANKHAGDNRILALMIGAQAAHHNGNTAQMNRYLAQMAENLPPKAQLPRYLLGAENALASGKHQDAAANLKAAENIERNLNALLQLQLRLAEEQGDAADILDKTDRLQKAGGISEAEALRRRNTAFARLIAQAGNAAELKAALKRIPNAQKAGALCVPAAEQHEKLGLYADAVAWINSYYPHTHHQGLLPVLSRCVRYLGDAEQRKAIETAEGWLKNRPEDAHLLMYLGELAYNKQLWGKAQSYFEASIALEPSVQARLALAKVFDEINTPALADEQRRLVLGNIAAE